Protein AF-A0A438XRU9-F1 (afdb_monomer_lite)

Radius of gyration: 52.57 Å; chains: 1; bounding box: 100×107×131 Å

Sequence (1199 aa):
ATTISGVTFNNNGALTYKGGNGIGGRITFTNSNINHYKLNLNANSVTFNNSTLGSMPNGNTNTIGNAYILNASNITFNNLTFNGGWFVFDRSDAHVNFQGTTTINNPTSPFVNMSAKVTINPNAIFNIQNYTPSIGSAYTLFSMKNGSIAYNDVDNLWNIIRLKNTQATKDNSKNATSNNNTHTYYVTYNLGGTLYNFRQIFSPDSIVLQSVYYGANNIYYTNSVNIHDNVFNLKDIKDNRDDTIFYLNGLNTWNYTNARFAQTYGGKNSALVFNATTPWANGSIPKSNSTVRFGGYEGVNWGKTGYITGTFTADRVYITGNMMTGNGAQTGGGATLNFVGATEINIAGADFKNLKTTSQNSYMTFMALGDSSGSAKINVSQSDFYDWTGGGYDFTGNSAFDSVNFNKAYYKFQGAENSYHFKNTNFLAGNFKFQGKTTIEKSVLDDASYSFDGANNTFNEDKFNSGSFNFNHAEQTNAFNNNSFNGGSFSFNAKQVDFSGNSFNGGVFNFNNTPKVNFTSDTFNVNNQFKINGTQTAFTFNKGVVFNMQGLLSSLSVGTTYQLLNAKSVDYKDNNNALYQMLRWISGENPSGTLVDKDQSVPSNAKIYNVQFTDNGLTYYIRENFNNGITLTRLCTLGYTHCVNIDNDAFNLKNVNNNASNTVFYLNGMTTWKTAGTGVFTQDYSGANSVLVFNQTTPFLDGANPTSNSVVGFGKTSGAEWGLVGYIQGVFKASQIDITGTIRSGNGAKTGGGATLVFNAQKRLNIANAHLNSDKAGLQNSWMNFIVNNGNLNVKNANFSNQTPHGGFNLKANNITFNGGSVSGEGNFGVDNANSNGATTISGVTFNNNGTLIYKGGENSAGNSLTLENNTFNSYNINAKAQNLIFNNNSFNGGSYSFNDTKNITFKGTNTLINSDPFSRLQGSIAIDNNSVFNIERDLTNNTTYTLLSGNNIKYNNEILADNAFSKNLWNLIHYGGERGTLLRADNNTYFVQFTQSNGQRFVFEETFNSGSITYRYLTLNSSPFHTDNDSKDIWSQVRKQFDFIPGKTPVCVGVCYIAPYKNQDLIGSSAFAWSLNFGATVVGTLLLGSAQEKANDNGGSIWFGKNNLLYLHGNFNATNIFLTNNFNVGNPNAGGGATINFNADETLNADGLNYTNFQTVAMGLQTSASQHSWANFNSKLSMEIKNSNFRDFTWGGF

InterPro domains:
  IPR004311 Vacuolating cytotoxin, putative [PF03077] (303-362)
  IPR004311 Vacuolating cytotoxin, putative [PF03077] (723-782)
  IPR004311 Vacuolating cytotoxin, putative [PF03077] (1112-1162)

Structure (mmCIF, N/CA/C/O backbone):
data_AF-A0A438XRU9-F1
#
_entry.id   AF-A0A438XRU9-F1
#
loop_
_atom_site.group_PDB
_atom_site.id
_atom_site.type_symbol
_atom_site.label_atom_id
_atom_site.label_alt_id
_atom_site.label_comp_id
_atom_site.label_asym_id
_atom_site.label_entity_id
_atom_site.label_seq_id
_atom_site.pdbx_PDB_ins_code
_atom_site.Cartn_x
_atom_site.Cartn_y
_atom_site.Cartn_z
_atom_site.occupancy
_atom_site.B_iso_or_equiv
_atom_site.auth_seq_id
_atom_site.auth_comp_id
_atom_site.auth_asym_id
_atom_site.auth_atom_id
_atom_site.pdbx_PDB_model_num
ATOM 1 N N . ALA A 1 1 ? 24.965 -36.536 -46.908 1.00 71.81 1 ALA A N 1
ATOM 2 C CA . ALA A 1 1 ? 25.065 -35.053 -46.840 1.00 71.81 1 ALA A CA 1
ATOM 3 C C . ALA A 1 1 ? 25.458 -34.652 -45.421 1.00 71.81 1 ALA A C 1
ATOM 5 O O . ALA A 1 1 ? 25.340 -35.504 -44.546 1.00 71.81 1 ALA A O 1
ATOM 6 N N . THR A 1 2 ? 25.926 -33.421 -45.190 1.00 84.88 2 THR A N 1
ATOM 7 C CA . THR A 1 2 ? 26.487 -33.021 -43.884 1.00 84.88 2 THR A CA 1
ATOM 8 C C . THR A 1 2 ? 25.712 -31.852 -43.280 1.00 84.88 2 THR A C 1
ATOM 10 O O . THR A 1 2 ? 25.651 -30.773 -43.878 1.00 84.88 2 THR A O 1
ATOM 13 N N . THR A 1 3 ? 25.144 -32.070 -42.092 1.00 88.12 3 THR A N 1
ATOM 14 C CA . THR A 1 3 ? 24.395 -31.061 -41.329 1.00 88.12 3 THR A CA 1
ATOM 15 C C . THR A 1 3 ? 25.173 -30.686 -40.073 1.00 88.12 3 THR A C 1
ATOM 17 O O . THR A 1 3 ? 25.501 -31.549 -39.260 1.00 88.12 3 THR A O 1
ATOM 20 N N . ILE A 1 4 ? 25.441 -29.391 -39.917 1.00 91.69 4 ILE A N 1
ATOM 21 C CA . ILE A 1 4 ? 26.125 -28.799 -38.766 1.00 91.69 4 ILE A CA 1
ATOM 22 C C . ILE A 1 4 ? 25.122 -27.841 -38.113 1.00 91.69 4 ILE A C 1
ATOM 24 O O . ILE A 1 4 ? 24.700 -26.874 -38.747 1.00 91.69 4 ILE A O 1
ATOM 28 N N . SER A 1 5 ? 24.671 -28.137 -36.890 1.00 92.62 5 SER A N 1
ATOM 29 C CA . SER A 1 5 ? 23.534 -27.458 -36.250 1.00 92.62 5 SER A CA 1
ATOM 30 C C . SER A 1 5 ? 23.820 -27.054 -34.802 1.00 92.62 5 SER A C 1
ATOM 32 O O . SER A 1 5 ? 24.046 -27.908 -33.955 1.00 92.62 5 SER A O 1
ATOM 34 N N . GLY A 1 6 ? 23.774 -25.761 -34.475 1.00 91.00 6 GLY A N 1
ATOM 35 C CA . GLY A 1 6 ? 24.096 -25.287 -33.120 1.00 91.00 6 GLY A CA 1
ATOM 36 C C . GLY A 1 6 ? 25.570 -25.487 -32.747 1.00 91.00 6 GLY A C 1
ATOM 37 O O . GLY A 1 6 ? 25.888 -25.655 -31.573 1.00 91.00 6 GLY A O 1
ATOM 38 N N . VAL A 1 7 ? 26.465 -25.544 -33.740 1.00 91.75 7 VAL A N 1
ATOM 39 C CA . VAL A 1 7 ? 27.883 -25.868 -33.541 1.00 91.75 7 VAL A CA 1
ATOM 40 C C . VAL A 1 7 ? 28.725 -24.598 -33.502 1.00 91.75 7 VAL A C 1
ATOM 42 O O . VAL A 1 7 ? 28.532 -23.686 -34.308 1.00 91.75 7 VAL A O 1
ATOM 45 N N . THR A 1 8 ? 29.685 -24.550 -32.582 1.00 91.38 8 THR A N 1
ATOM 46 C CA . THR A 1 8 ? 30.649 -23.450 -32.468 1.00 91.38 8 THR A CA 1
ATOM 47 C C . THR A 1 8 ? 32.059 -23.918 -32.824 1.00 91.38 8 THR A C 1
ATOM 49 O O . THR A 1 8 ? 32.525 -24.916 -32.285 1.00 91.38 8 THR A O 1
ATOM 52 N N . PHE A 1 9 ? 32.752 -23.170 -33.683 1.00 88.06 9 PHE A N 1
ATOM 53 C CA . PHE A 1 9 ? 34.173 -23.332 -34.006 1.00 88.06 9 PHE A CA 1
ATOM 54 C C . PHE A 1 9 ? 34.940 -22.106 -33.494 1.00 88.06 9 PHE A C 1
ATOM 56 O O . PHE A 1 9 ? 34.589 -20.978 -33.847 1.00 88.06 9 PHE A O 1
ATOM 63 N N . ASN A 1 10 ? 35.952 -22.317 -32.646 1.00 80.12 10 ASN A N 1
ATOM 64 C CA . ASN A 1 10 ? 36.691 -21.258 -31.949 1.00 80.12 10 ASN A CA 1
ATOM 65 C C . ASN A 1 10 ? 38.209 -21.513 -31.910 1.00 80.12 10 ASN A C 1
ATOM 67 O O . ASN A 1 10 ? 38.649 -22.638 -31.660 1.00 80.12 10 ASN A O 1
ATOM 71 N N . ASN A 1 11 ? 38.985 -20.425 -31.960 1.00 73.19 11 ASN A N 1
ATOM 72 C CA . ASN A 1 11 ? 40.459 -20.391 -31.955 1.00 73.19 11 ASN A CA 1
ATOM 73 C C . ASN A 1 11 ? 41.082 -20.848 -33.291 1.00 73.19 11 ASN A C 1
ATOM 75 O O . ASN A 1 11 ? 40.368 -21.202 -34.221 1.00 73.19 11 ASN A O 1
ATOM 79 N N . ASN A 1 12 ? 42.408 -20.739 -33.414 1.00 69.38 12 ASN A N 1
ATOM 80 C CA . ASN A 1 12 ? 43.122 -20.515 -34.682 1.00 69.38 12 ASN A CA 1
ATOM 81 C C . ASN A 1 12 ? 43.299 -21.765 -35.582 1.00 69.38 12 ASN A C 1
ATOM 83 O O . ASN A 1 12 ? 44.409 -22.032 -36.045 1.00 69.38 12 ASN A O 1
ATOM 87 N N . GLY A 1 13 ? 42.236 -22.531 -35.827 1.00 73.19 13 GLY A N 1
ATOM 88 C CA . GLY A 1 13 ? 42.233 -23.696 -36.717 1.00 73.19 13 GLY A CA 1
ATOM 89 C C . GLY A 1 13 ? 41.694 -23.416 -38.128 1.00 73.19 13 GLY A C 1
ATOM 90 O O . GLY A 1 13 ? 41.237 -22.314 -38.460 1.00 73.19 13 GLY A O 1
ATOM 91 N N . ALA A 1 14 ? 41.706 -24.454 -38.967 1.00 81.31 14 ALA A N 1
ATOM 92 C CA . ALA A 1 14 ? 41.014 -24.480 -40.256 1.00 81.31 14 ALA A CA 1
ATOM 93 C C . ALA A 1 14 ? 39.844 -25.480 -40.247 1.00 81.31 14 ALA A C 1
ATOM 95 O O . ALA A 1 14 ? 39.977 -26.583 -39.719 1.00 81.31 14 ALA A O 1
ATOM 96 N N . LEU A 1 15 ? 38.713 -25.105 -40.856 1.00 87.81 15 LEU A N 1
ATOM 97 C CA . LEU A 1 15 ? 37.571 -25.991 -41.115 1.00 87.81 15 LEU A CA 1
ATOM 98 C C . LEU A 1 15 ? 37.504 -26.268 -42.620 1.00 87.81 15 LEU A C 1
ATOM 100 O O . LEU A 1 15 ? 37.339 -25.331 -43.412 1.00 87.81 15 LEU A O 1
ATOM 104 N N . THR A 1 16 ? 37.663 -27.534 -43.017 1.00 87.62 16 THR A N 1
ATOM 105 C CA . THR A 1 16 ? 37.901 -27.909 -44.422 1.00 87.62 16 THR A CA 1
ATOM 106 C C . THR A 1 16 ? 36.941 -28.990 -44.915 1.00 87.62 16 THR A C 1
ATOM 108 O O . THR A 1 16 ? 37.168 -30.181 -44.718 1.00 87.62 16 THR A O 1
ATOM 111 N N . TYR A 1 17 ? 35.906 -28.600 -45.665 1.00 87.75 17 TYR A N 1
ATOM 112 C CA . TYR A 1 17 ? 34.965 -29.567 -46.242 1.00 87.75 17 TYR A CA 1
ATOM 113 C C . TYR A 1 17 ? 35.443 -30.109 -47.599 1.00 87.75 17 TYR A C 1
ATOM 115 O O . TYR A 1 17 ? 35.693 -29.338 -48.529 1.00 87.75 17 TYR A O 1
ATOM 123 N N . LYS A 1 18 ? 35.529 -31.442 -47.721 1.00 78.56 18 LYS A N 1
ATOM 124 C CA . LYS A 1 18 ? 35.912 -32.183 -48.939 1.00 78.56 18 LYS A CA 1
ATOM 125 C C . LYS A 1 18 ? 34.971 -33.371 -49.163 1.00 78.56 18 LYS A C 1
ATOM 127 O O . LYS A 1 18 ? 34.616 -34.065 -48.215 1.00 78.56 18 LYS A O 1
ATOM 132 N N . GLY A 1 19 ? 34.610 -33.655 -50.414 1.00 62.59 19 GLY A N 1
ATOM 133 C CA . GLY A 1 19 ? 33.778 -34.804 -50.797 1.00 62.59 19 GLY A CA 1
ATOM 134 C C . GLY A 1 19 ? 34.574 -36.102 -50.942 1.00 62.59 19 GLY A C 1
ATOM 135 O O . GLY A 1 19 ? 34.492 -36.754 -51.981 1.00 62.59 19 GLY A O 1
ATOM 136 N N . GLY A 1 20 ? 35.406 -36.445 -49.954 1.00 62.53 20 GLY A N 1
ATOM 137 C CA . GLY A 1 20 ? 36.407 -37.506 -50.099 1.00 62.53 20 GLY A CA 1
ATOM 138 C C . GLY A 1 20 ? 37.364 -37.192 -51.254 1.00 62.53 20 GLY A C 1
ATOM 139 O O . GLY A 1 20 ? 38.029 -36.158 -51.241 1.00 62.53 20 GLY A O 1
ATOM 140 N N . ASN A 1 21 ? 37.381 -38.047 -52.280 1.00 52.31 21 ASN A N 1
ATOM 141 C CA . ASN A 1 21 ? 38.207 -37.881 -53.485 1.00 52.31 21 ASN A CA 1
ATOM 142 C C . ASN A 1 21 ? 37.617 -36.894 -54.527 1.00 52.31 21 ASN A C 1
ATOM 144 O O . ASN A 1 21 ? 38.079 -36.871 -55.666 1.00 52.31 21 ASN A O 1
ATOM 148 N N . GLY A 1 22 ? 36.599 -36.094 -54.180 1.00 63.22 22 GLY A N 1
ATOM 149 C CA . GLY A 1 22 ? 35.946 -35.157 -55.105 1.00 63.22 22 GLY A CA 1
ATOM 150 C C . GLY A 1 22 ? 35.249 -33.962 -54.438 1.00 63.22 22 GLY A C 1
ATOM 151 O O . GLY A 1 22 ? 35.458 -33.662 -53.261 1.00 63.22 22 GLY A O 1
ATOM 152 N N . ILE A 1 23 ? 34.415 -33.260 -55.215 1.00 62.53 23 ILE A N 1
ATOM 153 C CA . ILE A 1 23 ? 33.606 -32.117 -54.752 1.00 62.53 23 ILE A CA 1
ATOM 154 C C . ILE A 1 23 ? 32.537 -32.605 -53.761 1.00 62.53 23 ILE A C 1
ATOM 156 O O . ILE A 1 23 ? 31.861 -33.605 -54.004 1.00 62.53 23 ILE A O 1
ATOM 160 N N . GLY A 1 24 ? 32.361 -31.894 -52.644 1.00 64.88 24 GLY A N 1
ATOM 161 C CA . GLY A 1 24 ? 31.359 -32.232 -51.633 1.00 64.88 24 GLY A CA 1
ATOM 162 C C . GLY A 1 24 ? 29.913 -32.056 -52.119 1.00 64.88 24 GLY A C 1
ATOM 163 O O . GLY A 1 24 ? 29.600 -31.146 -52.884 1.00 64.88 24 GLY A O 1
ATOM 164 N N . GLY A 1 25 ? 28.998 -32.909 -51.646 1.00 78.62 25 GLY A N 1
ATOM 165 C CA . GLY A 1 25 ? 27.590 -32.887 -52.067 1.00 78.62 25 GLY A CA 1
ATOM 166 C C . GLY A 1 25 ? 26.849 -31.612 -51.641 1.00 78.62 25 GLY A C 1
ATOM 167 O O . GLY A 1 25 ? 26.581 -30.735 -52.458 1.00 78.62 25 GLY A O 1
ATOM 168 N N . ARG A 1 26 ? 26.509 -31.512 -50.351 1.00 85.69 26 ARG A N 1
ATOM 169 C CA . ARG A 1 26 ? 25.916 -30.317 -49.730 1.00 85.69 26 ARG A CA 1
ATOM 170 C C . ARG A 1 26 ? 26.341 -30.242 -48.269 1.00 85.69 26 ARG A C 1
ATOM 172 O O . ARG A 1 26 ? 26.201 -31.236 -47.548 1.00 85.69 26 ARG A O 1
ATOM 179 N N . ILE A 1 27 ? 26.786 -29.058 -47.859 1.00 90.00 27 ILE A N 1
ATOM 180 C CA . ILE A 1 27 ? 27.032 -28.694 -46.462 1.00 90.00 27 ILE A CA 1
ATOM 181 C C . ILE A 1 27 ? 26.074 -27.574 -46.048 1.00 90.00 27 ILE A C 1
ATOM 183 O O . ILE A 1 27 ? 25.847 -26.615 -46.792 1.00 90.00 27 ILE A O 1
ATOM 187 N N . THR A 1 28 ? 25.487 -27.707 -44.862 1.00 91.75 28 THR A N 1
ATOM 188 C CA . THR A 1 28 ? 24.544 -26.728 -44.316 1.00 91.75 28 THR A CA 1
ATOM 189 C C . THR A 1 28 ? 24.890 -26.431 -42.863 1.00 91.75 28 THR A C 1
ATOM 191 O O . THR A 1 28 ? 24.842 -27.323 -42.017 1.00 91.75 28 THR A O 1
ATOM 194 N N . PHE A 1 29 ? 25.208 -25.166 -42.593 1.00 93.50 29 PHE A N 1
ATOM 195 C CA . PHE A 1 29 ? 25.399 -24.617 -41.254 1.00 93.50 29 PHE A CA 1
ATOM 196 C C . PHE A 1 29 ? 24.073 -24.024 -40.779 1.00 93.50 29 PHE A C 1
ATOM 198 O O . PHE A 1 29 ? 23.508 -23.174 -41.463 1.00 93.50 29 PHE A O 1
ATOM 205 N N . THR A 1 30 ? 23.567 -24.471 -39.633 1.00 93.38 30 THR A N 1
ATOM 206 C CA . THR A 1 30 ? 22.345 -23.959 -38.995 1.00 93.38 30 THR A CA 1
ATOM 207 C C . THR A 1 30 ? 22.659 -23.529 -37.567 1.00 93.38 30 THR A C 1
ATOM 209 O O . THR A 1 30 ? 23.346 -24.259 -36.858 1.00 93.38 30 THR A O 1
ATOM 212 N N . ASN A 1 31 ? 22.200 -22.355 -37.127 1.00 93.12 31 ASN A N 1
ATOM 213 C CA . ASN A 1 31 ? 22.422 -21.834 -35.764 1.00 93.12 31 ASN A CA 1
ATOM 214 C C . ASN A 1 31 ? 23.910 -21.874 -35.317 1.00 93.12 31 ASN A C 1
ATOM 216 O O . ASN A 1 31 ? 24.193 -22.063 -34.138 1.00 93.12 31 ASN A O 1
ATOM 220 N N . SER A 1 32 ? 24.865 -21.810 -36.254 1.00 92.50 32 SER A N 1
ATOM 221 C CA . SER A 1 32 ? 26.279 -22.137 -36.004 1.00 92.50 32 SER A CA 1
ATOM 222 C C . SER A 1 32 ? 27.155 -20.886 -35.951 1.00 92.50 32 SER A C 1
ATOM 224 O O . SER A 1 32 ? 26.858 -19.891 -36.609 1.00 92.50 32 SER A O 1
ATOM 226 N N . ASN A 1 33 ? 28.251 -20.928 -35.194 1.00 90.19 33 ASN A N 1
ATOM 227 C CA . ASN A 1 33 ? 29.165 -19.799 -35.011 1.00 90.19 33 ASN A CA 1
ATOM 228 C C . ASN A 1 33 ? 30.597 -20.201 -35.394 1.00 90.19 33 ASN A C 1
ATOM 230 O O . ASN A 1 33 ? 31.136 -21.155 -34.840 1.00 90.19 33 ASN A O 1
ATOM 234 N N . ILE A 1 34 ? 31.206 -19.493 -36.345 1.00 87.19 34 ILE A N 1
ATOM 235 C CA . ILE A 1 34 ? 32.557 -19.769 -36.855 1.00 87.19 34 ILE A CA 1
ATOM 236 C C . ILE A 1 34 ? 33.420 -18.538 -36.577 1.00 87.19 34 ILE A C 1
ATOM 238 O O . ILE A 1 34 ? 33.288 -17.524 -37.260 1.00 87.19 34 ILE A O 1
ATOM 242 N N . ASN A 1 35 ? 34.287 -18.606 -35.566 1.00 79.44 35 ASN A N 1
ATOM 243 C CA . ASN A 1 35 ? 35.026 -17.454 -35.051 1.00 79.44 35 ASN A CA 1
ATOM 244 C C . ASN A 1 35 ? 36.522 -17.761 -34.893 1.00 79.44 35 ASN A C 1
ATOM 246 O O . ASN A 1 35 ? 36.896 -18.809 -34.372 1.00 79.44 35 ASN A O 1
ATOM 250 N N . HIS A 1 36 ? 37.387 -16.847 -35.344 1.00 70.50 36 HIS A N 1
ATOM 251 C CA . HIS A 1 36 ? 38.843 -17.041 -35.418 1.00 70.50 36 HIS A CA 1
ATOM 252 C C . HIS A 1 36 ? 39.293 -18.267 -36.242 1.00 70.50 36 HIS A C 1
ATOM 254 O O . HIS A 1 36 ? 40.424 -18.724 -36.114 1.00 70.50 36 HIS A O 1
ATOM 260 N N . TYR A 1 37 ? 38.432 -18.747 -37.144 1.00 73.88 37 TYR A N 1
ATOM 261 C CA . TYR A 1 37 ? 38.655 -19.913 -38.003 1.00 73.88 37 TYR A CA 1
ATOM 262 C C . TYR A 1 37 ? 38.897 -19.518 -39.461 1.00 73.88 37 TYR A C 1
ATOM 264 O O . TYR A 1 37 ? 38.211 -18.639 -39.989 1.00 73.88 37 TYR A O 1
ATOM 272 N N . LYS A 1 38 ? 39.794 -20.229 -40.157 1.00 77.94 38 LYS A N 1
ATOM 273 C CA . LYS A 1 38 ? 39.839 -20.189 -41.628 1.00 77.94 38 LYS A CA 1
ATOM 274 C C . LYS A 1 38 ? 38.824 -21.174 -42.204 1.00 77.94 38 LYS A C 1
ATOM 276 O O . LYS A 1 38 ? 38.840 -22.353 -41.857 1.00 77.94 38 LYS A O 1
ATOM 281 N N . LEU A 1 39 ? 37.973 -20.695 -43.110 1.00 85.94 39 LEU A N 1
ATOM 282 C CA . LEU A 1 39 ? 36.911 -21.488 -43.726 1.00 85.94 39 LEU A CA 1
ATOM 283 C C . LEU A 1 39 ? 37.231 -21.767 -45.199 1.00 85.94 39 LEU A C 1
ATOM 285 O O . LEU A 1 39 ? 37.419 -20.832 -45.981 1.00 85.94 39 LEU A O 1
ATOM 289 N N . ASN A 1 40 ? 37.280 -23.048 -45.566 1.00 87.81 40 ASN A N 1
ATOM 290 C CA . ASN A 1 40 ? 37.501 -23.501 -46.938 1.00 87.81 40 ASN A CA 1
ATOM 291 C C . ASN A 1 40 ? 36.447 -24.555 -47.308 1.00 87.81 40 ASN A C 1
ATOM 293 O O . ASN A 1 40 ? 36.475 -25.682 -46.803 1.00 87.81 40 ASN A O 1
ATOM 297 N N . LEU A 1 41 ? 35.493 -24.171 -48.159 1.00 89.94 41 LEU A N 1
ATOM 298 C CA . LEU A 1 41 ? 34.350 -25.005 -48.529 1.00 89.94 41 LEU A CA 1
ATOM 299 C C . LEU A 1 41 ? 34.358 -25.300 -50.030 1.00 89.94 41 LEU A C 1
ATOM 301 O O . LEU A 1 41 ? 34.156 -24.398 -50.842 1.00 89.94 41 LEU A O 1
ATOM 305 N N . ASN A 1 42 ? 34.542 -26.577 -50.373 1.00 89.06 42 ASN A N 1
ATOM 306 C CA . ASN A 1 42 ? 34.456 -27.102 -51.735 1.00 89.06 42 ASN A CA 1
ATOM 307 C C . ASN A 1 42 ? 33.235 -28.035 -51.847 1.00 89.06 42 ASN A C 1
ATOM 309 O O . ASN A 1 42 ? 33.282 -29.200 -51.436 1.00 89.06 42 ASN A O 1
ATOM 313 N N . ALA A 1 43 ? 32.118 -27.503 -52.349 1.00 87.81 43 ALA A N 1
ATOM 314 C CA . ALA A 1 43 ? 30.849 -28.224 -52.443 1.00 87.81 43 ALA A CA 1
ATOM 315 C C . ALA A 1 43 ? 29.971 -27.720 -53.595 1.00 87.81 43 ALA A C 1
ATOM 317 O O . ALA A 1 43 ? 30.031 -26.553 -53.965 1.00 87.81 43 ALA A O 1
ATOM 318 N N . ASN A 1 44 ? 29.060 -28.557 -54.103 1.00 87.75 44 ASN A N 1
ATOM 319 C CA . ASN A 1 44 ? 28.089 -28.123 -55.120 1.00 87.75 44 ASN A CA 1
ATOM 320 C C . ASN A 1 44 ? 27.128 -27.036 -54.595 1.00 87.75 44 ASN A C 1
ATOM 322 O O . ASN A 1 44 ? 26.650 -26.196 -55.363 1.00 87.75 44 ASN A O 1
ATOM 326 N N . SER A 1 45 ? 26.850 -27.038 -53.286 1.00 89.75 45 SER A N 1
ATOM 327 C CA . SER A 1 45 ? 26.070 -26.003 -52.607 1.00 89.75 45 SER A CA 1
ATOM 328 C C . SER A 1 45 ? 26.519 -25.806 -51.157 1.00 89.75 45 SER A C 1
ATOM 330 O O . SER A 1 45 ? 26.762 -26.777 -50.429 1.00 89.75 45 SER A O 1
ATOM 332 N N . VAL A 1 46 ? 26.587 -24.536 -50.749 1.00 92.81 46 VAL A N 1
ATOM 333 C CA . VAL A 1 46 ? 26.853 -24.081 -49.379 1.00 92.81 46 VAL A CA 1
ATOM 334 C C . VAL A 1 46 ? 25.657 -23.268 -48.888 1.00 92.81 46 VAL A C 1
ATOM 336 O O . VAL A 1 46 ? 25.143 -22.399 -49.593 1.00 92.81 46 VAL A O 1
ATOM 339 N N . THR A 1 47 ? 25.207 -23.528 -47.662 1.00 93.56 47 THR A N 1
ATOM 340 C CA . THR A 1 47 ? 24.132 -22.755 -47.025 1.00 93.56 47 THR A CA 1
ATOM 341 C C . THR A 1 47 ? 24.515 -22.377 -45.603 1.00 93.56 47 THR A C 1
ATOM 343 O O . THR A 1 47 ? 24.823 -23.252 -44.791 1.00 93.56 47 THR A O 1
ATOM 346 N N . PHE A 1 48 ? 24.442 -21.081 -45.305 1.00 94.06 48 PHE A N 1
ATOM 347 C CA . PHE A 1 48 ? 24.488 -20.544 -43.948 1.00 94.06 48 PHE A CA 1
ATOM 348 C C . PHE A 1 48 ? 23.069 -20.160 -43.536 1.00 94.06 48 PHE A C 1
ATOM 350 O O . PHE A 1 48 ? 22.409 -19.395 -44.235 1.00 94.06 48 PHE A O 1
ATOM 357 N N . ASN A 1 49 ? 22.603 -20.705 -42.418 1.00 93.94 49 ASN A N 1
ATOM 358 C CA . ASN A 1 49 ? 21.262 -20.519 -41.885 1.00 93.94 49 ASN A CA 1
ATOM 359 C C . ASN A 1 49 ? 21.367 -20.103 -40.410 1.00 93.94 49 ASN A C 1
ATOM 361 O O . ASN A 1 49 ? 21.994 -20.815 -39.625 1.00 93.94 49 ASN A O 1
ATOM 365 N N . ASN A 1 50 ? 20.812 -18.955 -40.015 1.00 93.81 50 ASN A N 1
ATOM 366 C CA . ASN A 1 50 ? 20.894 -18.420 -38.642 1.00 93.81 50 ASN A CA 1
ATOM 367 C C . ASN A 1 50 ? 22.335 -18.411 -38.069 1.00 93.81 50 ASN A C 1
ATOM 369 O O . ASN A 1 50 ? 22.539 -18.734 -36.900 1.00 93.81 50 ASN A O 1
ATOM 373 N N . SER A 1 51 ? 23.352 -18.174 -38.902 1.00 92.31 51 SER A N 1
ATOM 374 C CA . SER A 1 51 ? 24.755 -18.467 -38.561 1.00 92.31 51 SER A CA 1
ATOM 375 C C . SER A 1 51 ? 25.618 -17.208 -38.461 1.00 92.31 51 SER A C 1
ATOM 377 O O . SER A 1 51 ? 25.385 -16.222 -39.160 1.00 92.31 51 SER A O 1
ATOM 379 N N . THR A 1 52 ? 26.639 -17.258 -37.607 1.00 90.38 52 THR A N 1
ATOM 380 C CA . THR A 1 52 ? 27.547 -16.144 -37.306 1.00 90.38 52 THR A CA 1
ATOM 381 C C . THR A 1 52 ? 28.948 -16.421 -37.839 1.00 90.38 52 THR A C 1
ATOM 383 O O . THR A 1 52 ? 29.503 -17.497 -37.612 1.00 90.38 52 THR A O 1
ATOM 386 N N . LEU A 1 53 ? 29.533 -15.428 -38.507 1.00 86.75 53 LEU A N 1
ATOM 387 C CA . LEU A 1 53 ? 30.924 -15.410 -38.952 1.00 86.75 53 LEU A CA 1
ATOM 388 C C . LEU A 1 53 ? 31.698 -14.343 -38.164 1.00 86.75 53 LEU A C 1
ATOM 390 O O . LEU A 1 53 ? 31.298 -13.176 -38.106 1.00 86.75 53 LEU A O 1
ATOM 394 N N . GLY A 1 54 ? 32.769 -14.772 -37.502 1.00 75.25 54 GLY A N 1
ATOM 395 C CA . GLY A 1 54 ? 33.550 -14.003 -36.538 1.00 75.25 54 GLY A CA 1
ATOM 396 C C . GLY A 1 54 ? 34.684 -13.164 -37.133 1.00 75.25 54 GLY A C 1
ATOM 397 O O . GLY A 1 54 ? 34.767 -12.943 -38.340 1.00 75.25 54 GLY A O 1
ATOM 398 N N . SER A 1 55 ? 35.580 -12.703 -36.261 1.00 67.25 55 SER A N 1
ATOM 399 C CA . SER A 1 55 ? 36.847 -12.061 -36.633 1.00 67.25 55 SER A CA 1
ATOM 400 C C . SER A 1 55 ? 37.914 -13.097 -37.019 1.00 67.25 55 SER A C 1
ATOM 402 O O . SER A 1 55 ? 37.812 -14.270 -36.662 1.00 67.25 55 SER A O 1
ATOM 404 N N . MET A 1 56 ? 38.953 -12.674 -37.750 1.00 63.72 56 MET A N 1
ATOM 405 C CA . MET A 1 56 ? 40.090 -13.530 -38.126 1.00 63.72 56 MET A CA 1
ATOM 406 C C . MET A 1 56 ? 41.298 -13.368 -37.186 1.00 63.72 56 MET A C 1
ATOM 408 O O . MET A 1 56 ? 41.504 -12.272 -36.664 1.00 63.72 56 MET A O 1
ATOM 412 N N . PRO A 1 57 ? 42.135 -14.410 -37.000 1.00 54.09 57 PRO A N 1
ATOM 413 C CA . PRO A 1 57 ? 43.384 -14.295 -36.245 1.00 54.09 57 PRO A CA 1
ATOM 414 C C . PRO A 1 57 ? 44.414 -13.405 -36.956 1.00 54.09 57 PRO A C 1
ATOM 416 O O . PRO A 1 57 ? 44.627 -13.548 -38.157 1.00 54.09 57 PRO A O 1
ATOM 419 N N . ASN A 1 58 ? 45.104 -12.546 -36.198 1.00 49.62 58 ASN A N 1
ATOM 420 C CA . ASN A 1 58 ? 46.326 -11.817 -36.589 1.00 49.62 58 ASN A CA 1
ATOM 421 C C . ASN A 1 58 ? 46.307 -11.035 -37.926 1.00 49.62 58 ASN A C 1
ATOM 423 O O . ASN A 1 58 ? 47.365 -10.720 -38.470 1.00 49.62 58 ASN A O 1
ATOM 427 N N . GLY A 1 59 ? 45.133 -10.649 -38.431 1.00 42.78 59 GLY A N 1
ATOM 428 C CA . GLY A 1 59 ? 45.009 -9.652 -39.496 1.00 42.78 59 GLY A CA 1
ATOM 429 C C . GLY A 1 59 ? 44.944 -8.238 -38.920 1.00 42.78 59 GLY A C 1
ATOM 430 O O . GLY A 1 59 ? 44.058 -7.944 -38.119 1.00 42.78 59 GLY A O 1
ATOM 431 N N . ASN A 1 60 ? 45.838 -7.341 -39.346 1.00 38.69 60 ASN A N 1
ATOM 432 C CA . ASN A 1 60 ? 45.641 -5.906 -39.118 1.00 38.69 60 ASN A CA 1
ATOM 433 C C . ASN A 1 60 ? 44.448 -5.430 -39.975 1.00 38.69 60 ASN A C 1
ATOM 435 O O . ASN A 1 60 ? 44.183 -5.996 -41.035 1.00 38.69 60 ASN A O 1
ATOM 439 N N . THR A 1 61 ? 43.726 -4.388 -39.561 1.00 40.88 61 THR A N 1
ATOM 440 C CA . THR A 1 61 ? 42.408 -4.023 -40.130 1.00 40.88 61 THR A CA 1
ATOM 441 C C . THR A 1 61 ? 42.409 -3.668 -41.624 1.00 40.88 61 THR A C 1
ATOM 443 O O . THR A 1 61 ? 41.344 -3.635 -42.233 1.00 40.88 61 THR A O 1
ATOM 446 N N . ASN A 1 62 ? 43.588 -3.467 -42.226 1.00 38.59 62 ASN A N 1
ATOM 447 C CA . ASN A 1 62 ? 43.777 -3.106 -43.634 1.00 38.59 62 ASN A CA 1
ATOM 448 C C . ASN A 1 62 ? 44.448 -4.192 -44.508 1.00 38.59 62 ASN A C 1
ATOM 450 O O . ASN A 1 62 ? 44.687 -3.941 -45.689 1.00 38.59 62 ASN A O 1
ATOM 454 N N . THR A 1 63 ? 44.777 -5.389 -43.997 1.00 40.16 63 THR A N 1
ATOM 455 C CA . THR A 1 63 ? 45.345 -6.456 -44.853 1.00 40.16 63 THR A CA 1
ATOM 456 C C . THR A 1 63 ? 44.262 -7.158 -45.674 1.00 40.16 63 THR A C 1
ATOM 458 O O . THR A 1 63 ? 43.519 -7.989 -45.154 1.00 40.16 63 THR A O 1
ATOM 461 N N . ILE A 1 64 ? 44.207 -6.853 -46.974 1.00 43.00 64 ILE A N 1
ATOM 462 C CA . ILE A 1 64 ? 43.361 -7.547 -47.955 1.00 43.00 64 ILE A CA 1
ATOM 463 C C . ILE A 1 64 ? 43.918 -8.964 -48.166 1.00 43.00 64 ILE A C 1
ATOM 465 O O . ILE A 1 64 ? 44.934 -9.144 -48.834 1.00 43.00 64 ILE A O 1
ATOM 469 N N . GLY A 1 65 ? 43.262 -9.970 -47.584 1.00 41.94 65 GLY A N 1
ATOM 470 C CA . GLY A 1 65 ? 43.664 -11.375 -47.668 1.00 41.94 65 GLY A CA 1
ATOM 471 C C . GLY A 1 65 ? 42.478 -12.330 -47.513 1.00 41.94 65 GLY A C 1
ATOM 472 O O . GLY A 1 65 ? 41.505 -12.025 -46.824 1.00 41.94 65 GLY A O 1
ATOM 473 N N . ASN A 1 66 ? 42.546 -13.479 -48.190 1.00 51.38 66 ASN A N 1
ATOM 474 C CA . ASN A 1 66 ? 41.407 -14.375 -48.417 1.00 51.38 66 ASN A CA 1
ATOM 475 C C . ASN A 1 66 ? 40.922 -15.055 -47.117 1.00 51.38 66 ASN A C 1
ATOM 477 O O . ASN A 1 66 ? 41.476 -16.079 -46.707 1.00 51.38 66 ASN A O 1
ATOM 481 N N . ALA A 1 67 ? 39.882 -14.493 -46.491 1.00 63.53 67 ALA A N 1
ATOM 482 C CA . ALA A 1 67 ? 39.355 -14.951 -45.204 1.00 63.53 67 ALA A CA 1
ATOM 483 C C . ALA A 1 67 ? 38.322 -16.088 -45.336 1.00 63.53 67 ALA A C 1
ATOM 485 O O . ALA A 1 67 ? 38.562 -17.195 -44.849 1.00 63.53 67 ALA A O 1
ATOM 486 N N . TYR A 1 68 ? 37.200 -15.838 -46.019 1.00 81.44 68 TYR A N 1
ATOM 487 C CA . TYR A 1 68 ? 36.155 -16.840 -46.265 1.00 81.44 68 TYR A CA 1
ATOM 488 C C . TYR A 1 68 ? 36.179 -17.271 -47.733 1.00 81.44 68 TYR A C 1
ATOM 490 O O . TYR A 1 68 ? 35.720 -16.524 -48.595 1.00 81.44 68 TYR A O 1
ATOM 498 N N . ILE A 1 69 ? 36.726 -18.459 -48.013 1.00 86.19 69 ILE A N 1
ATOM 499 C CA . ILE A 1 69 ? 36.866 -18.995 -49.375 1.00 86.19 69 ILE A CA 1
ATOM 500 C C . ILE A 1 69 ? 35.675 -19.908 -49.676 1.00 86.19 69 ILE A C 1
ATOM 502 O O . ILE A 1 69 ? 35.523 -20.974 -49.069 1.00 86.19 69 ILE A O 1
ATOM 506 N N . LEU A 1 70 ? 34.819 -19.472 -50.603 1.00 88.56 70 LEU A N 1
ATOM 507 C CA . LEU A 1 70 ? 33.597 -20.174 -50.995 1.00 88.56 70 LEU A CA 1
ATOM 508 C C . LEU A 1 70 ? 33.698 -20.646 -52.451 1.00 88.56 70 LEU A C 1
ATOM 510 O O . LEU A 1 70 ? 33.395 -19.899 -53.383 1.00 88.56 70 LEU A O 1
ATOM 514 N N . ASN A 1 71 ? 34.091 -21.907 -52.641 1.00 88.19 71 ASN A N 1
ATOM 515 C CA . ASN A 1 71 ? 34.111 -22.560 -53.947 1.00 88.19 71 ASN A CA 1
ATOM 516 C C . ASN A 1 71 ? 32.866 -23.450 -54.097 1.00 88.19 71 ASN A C 1
ATOM 518 O O . ASN A 1 71 ? 32.883 -24.653 -53.820 1.00 88.19 71 ASN A O 1
ATOM 522 N N . ALA A 1 72 ? 31.758 -22.813 -54.483 1.00 89.12 72 ALA A N 1
ATOM 523 C CA . ALA A 1 72 ? 30.468 -23.456 -54.697 1.00 89.12 72 ALA A CA 1
ATOM 524 C C . ALA A 1 72 ? 29.668 -22.755 -55.802 1.00 89.12 72 ALA A C 1
ATOM 526 O O . ALA A 1 72 ? 29.729 -21.536 -55.942 1.00 89.12 72 ALA A O 1
ATOM 527 N N . SER A 1 73 ? 28.886 -23.521 -56.568 1.00 89.12 73 SER A N 1
ATOM 528 C CA . SER A 1 73 ? 28.039 -22.982 -57.645 1.00 89.12 73 SER A CA 1
ATOM 529 C C . SER A 1 73 ? 26.844 -22.181 -57.107 1.00 89.12 73 SER A C 1
ATOM 531 O O . SER A 1 73 ? 26.426 -21.197 -57.714 1.00 89.12 73 SER A O 1
ATOM 533 N N . ASN A 1 74 ? 26.299 -22.615 -55.963 1.00 91.94 74 ASN A N 1
ATOM 534 C CA . ASN A 1 74 ? 25.140 -22.018 -55.299 1.00 91.94 74 ASN A CA 1
ATOM 535 C C . ASN A 1 74 ? 25.463 -21.727 -53.829 1.00 91.94 74 ASN A C 1
ATOM 537 O O . ASN A 1 74 ? 25.775 -22.651 -53.067 1.00 91.94 74 ASN A O 1
ATOM 541 N N . ILE A 1 75 ? 25.347 -20.460 -53.434 1.00 93.81 75 ILE A N 1
ATOM 542 C CA . ILE A 1 75 ? 25.613 -19.974 -52.078 1.00 93.81 75 ILE A CA 1
ATOM 543 C C . ILE A 1 75 ? 24.353 -19.279 -51.560 1.00 93.81 75 ILE A C 1
ATOM 545 O O . ILE A 1 75 ? 23.861 -18.336 -52.179 1.00 93.81 75 ILE A O 1
ATOM 549 N N . THR A 1 76 ? 23.852 -19.718 -50.406 1.00 94.44 76 THR A N 1
ATOM 550 C CA . THR A 1 76 ? 22.686 -19.102 -49.755 1.00 94.44 76 THR A CA 1
ATOM 551 C C . THR A 1 76 ? 23.060 -18.565 -48.380 1.00 94.44 76 THR A C 1
ATOM 553 O O . THR A 1 76 ? 23.532 -19.315 -47.520 1.00 94.44 76 THR A O 1
ATOM 556 N N . PHE A 1 77 ? 22.791 -17.277 -48.165 1.00 94.75 77 PHE A N 1
ATOM 557 C CA . PHE A 1 77 ? 22.853 -16.618 -46.865 1.00 94.75 77 PHE A CA 1
ATOM 558 C C . PHE A 1 77 ? 21.426 -16.406 -46.348 1.00 94.75 77 PHE A C 1
ATOM 560 O O . PHE A 1 77 ? 20.697 -15.560 -46.864 1.00 94.75 77 PHE A O 1
ATOM 567 N N . ASN A 1 78 ? 21.031 -17.180 -45.333 1.00 94.56 78 ASN A N 1
ATOM 568 C CA . ASN A 1 78 ? 19.771 -17.028 -44.611 1.00 94.56 78 ASN A CA 1
ATOM 569 C C . ASN A 1 78 ? 20.047 -16.623 -43.158 1.00 94.56 78 ASN A C 1
ATOM 571 O O . ASN A 1 78 ? 20.665 -17.390 -42.423 1.00 94.56 78 ASN A O 1
ATOM 575 N N . ASN A 1 79 ? 19.590 -15.444 -42.727 1.00 93.62 79 ASN A N 1
ATOM 576 C CA . ASN A 1 79 ? 19.819 -14.930 -41.364 1.00 93.62 79 ASN A CA 1
ATOM 577 C C . ASN A 1 79 ? 21.311 -14.968 -40.931 1.00 93.62 79 ASN A C 1
ATOM 579 O O . ASN A 1 79 ? 21.674 -15.620 -39.949 1.00 93.62 79 ASN A O 1
ATOM 583 N N . LEU A 1 80 ? 22.195 -14.324 -41.698 1.00 92.00 80 LEU A N 1
ATOM 584 C CA . LEU A 1 80 ? 23.640 -14.283 -41.431 1.00 92.00 80 LEU A CA 1
ATOM 585 C C . LEU A 1 80 ? 24.000 -13.166 -40.431 1.00 92.00 80 LEU A C 1
ATOM 587 O O . LEU A 1 80 ? 23.525 -12.045 -40.571 1.00 92.00 80 LEU A O 1
ATOM 591 N N . THR A 1 81 ? 24.911 -13.406 -39.487 1.00 91.31 81 THR A N 1
ATOM 592 C CA . THR A 1 81 ? 25.574 -12.330 -38.719 1.00 91.31 81 THR A CA 1
ATOM 593 C C . THR A 1 81 ? 27.057 -12.264 -39.065 1.00 91.31 81 THR A C 1
ATOM 595 O O . THR A 1 81 ? 27.738 -13.287 -39.082 1.00 91.31 81 THR A O 1
ATOM 598 N N . PHE A 1 82 ? 27.566 -11.063 -39.340 1.00 86.25 82 PHE A N 1
ATOM 599 C CA . PHE A 1 82 ? 28.926 -10.836 -39.817 1.00 86.25 82 PHE A CA 1
ATOM 600 C C . PHE A 1 82 ? 29.691 -9.855 -38.919 1.00 86.25 82 PHE A C 1
ATOM 602 O O . PHE A 1 82 ? 29.353 -8.670 -38.844 1.00 86.25 82 PHE A O 1
ATOM 609 N N . ASN A 1 83 ? 30.741 -10.353 -38.260 1.00 80.19 83 ASN A N 1
ATOM 610 C CA . ASN A 1 83 ? 31.541 -9.604 -37.288 1.00 80.19 83 ASN A CA 1
ATOM 611 C C . ASN A 1 83 ? 32.911 -9.145 -37.819 1.00 80.19 83 ASN A C 1
ATOM 613 O O . ASN A 1 83 ? 33.499 -8.239 -37.235 1.00 80.19 83 ASN A O 1
ATOM 617 N N . GLY A 1 84 ? 33.429 -9.720 -38.911 1.00 72.50 84 GLY A N 1
ATOM 618 C CA . GLY A 1 84 ? 34.696 -9.286 -39.507 1.00 72.50 84 GLY A CA 1
ATOM 619 C C . GLY A 1 84 ? 35.194 -10.171 -40.652 1.00 72.50 84 GLY A C 1
ATOM 620 O O . GLY A 1 84 ? 34.652 -11.239 -40.914 1.00 72.50 84 GLY A O 1
ATOM 621 N N . GLY A 1 85 ? 36.253 -9.719 -41.331 1.00 70.12 85 GLY A N 1
ATOM 622 C CA . GLY A 1 85 ? 36.835 -10.387 -42.503 1.00 70.12 85 GLY A CA 1
ATOM 623 C C . GLY A 1 85 ? 36.214 -9.946 -43.834 1.00 70.12 85 GLY A C 1
ATOM 624 O O . GLY A 1 85 ? 35.530 -8.928 -43.903 1.00 70.12 85 GLY A O 1
ATOM 625 N N . TRP A 1 86 ? 36.459 -10.731 -44.888 1.00 73.50 86 TRP A N 1
ATOM 626 C CA . TRP A 1 86 ? 35.984 -10.494 -46.259 1.00 73.50 86 TRP A CA 1
ATOM 627 C C . TRP A 1 86 ? 35.666 -11.823 -46.963 1.00 73.50 86 TRP A C 1
ATOM 629 O O . TRP A 1 86 ? 36.340 -12.830 -46.728 1.00 73.50 86 TRP A O 1
ATOM 639 N N . PHE A 1 87 ? 34.657 -11.839 -47.836 1.00 81.00 87 PHE A N 1
ATOM 640 C CA . PHE A 1 87 ? 34.348 -13.008 -48.665 1.00 81.00 87 PHE A CA 1
ATOM 641 C C . PHE A 1 87 ? 35.196 -13.038 -49.938 1.00 81.00 87 PHE A C 1
ATOM 643 O O . PHE A 1 87 ? 35.372 -12.016 -50.600 1.00 81.00 87 PHE A O 1
ATOM 650 N N . VAL A 1 88 ? 35.654 -14.232 -50.316 1.00 81.81 88 VAL A N 1
ATOM 651 C CA . VAL A 1 88 ? 36.242 -14.514 -51.627 1.00 81.81 88 VAL A CA 1
ATOM 652 C C . VAL A 1 88 ? 35.405 -15.595 -52.303 1.00 81.81 88 VAL A C 1
ATOM 654 O O . VAL A 1 88 ? 35.277 -16.718 -51.811 1.00 81.81 88 VAL A O 1
ATOM 657 N N . PHE A 1 89 ? 34.807 -15.215 -53.428 1.00 83.62 89 PHE A N 1
ATOM 658 C CA . PHE A 1 89 ? 34.017 -16.086 -54.285 1.00 83.62 89 PHE A CA 1
ATOM 659 C C . PHE A 1 89 ? 34.922 -16.545 -55.432 1.00 83.62 89 PHE A C 1
ATOM 661 O O . PHE A 1 89 ? 35.157 -15.790 -56.373 1.00 83.62 89 PHE A O 1
ATOM 668 N N . ASP A 1 90 ? 35.453 -17.767 -55.344 1.00 80.75 90 ASP A N 1
ATOM 669 C CA . ASP A 1 90 ? 36.413 -18.310 -56.328 1.00 80.75 90 ASP A CA 1
ATOM 670 C C . ASP A 1 90 ? 35.791 -18.513 -57.725 1.00 80.75 90 ASP A C 1
ATOM 672 O O . ASP A 1 90 ? 36.495 -18.706 -58.717 1.00 80.75 90 ASP A O 1
ATOM 676 N N . ARG A 1 91 ? 34.457 -18.487 -57.804 1.00 82.06 91 ARG A N 1
ATOM 677 C CA . ARG A 1 91 ? 33.660 -18.734 -59.004 1.00 82.06 91 ARG A CA 1
ATOM 678 C C . ARG A 1 91 ? 32.931 -17.472 -59.451 1.00 82.06 91 ARG A C 1
ATOM 680 O O . ARG A 1 91 ? 31.967 -17.052 -58.819 1.00 82.06 91 ARG A O 1
ATOM 687 N N . SER A 1 92 ? 33.335 -16.918 -60.592 1.00 74.56 92 SER A N 1
ATOM 688 C CA . SER A 1 92 ? 32.674 -15.765 -61.225 1.00 74.56 92 SER A CA 1
ATOM 689 C C . SER A 1 92 ? 31.257 -16.063 -61.739 1.00 74.56 92 SER A C 1
ATOM 691 O O . SER A 1 92 ? 30.495 -15.134 -62.000 1.00 74.56 92 SER A O 1
ATOM 693 N N . ASP A 1 93 ? 30.888 -17.341 -61.864 1.00 80.94 93 ASP A N 1
ATOM 694 C CA . ASP A 1 93 ? 29.545 -17.815 -62.210 1.00 80.94 93 ASP A CA 1
ATOM 695 C C . ASP A 1 93 ? 28.679 -18.178 -60.985 1.00 80.94 93 ASP A C 1
ATOM 697 O O . ASP A 1 93 ? 27.553 -18.659 -61.149 1.00 80.94 93 ASP A O 1
ATOM 701 N N . ALA A 1 94 ? 29.173 -17.948 -59.761 1.00 88.31 94 ALA A N 1
ATOM 702 C CA . ALA A 1 94 ? 28.444 -18.252 -58.534 1.00 88.31 94 ALA A CA 1
ATOM 703 C C . ALA A 1 94 ? 27.142 -17.446 -58.419 1.00 88.31 94 ALA A C 1
ATOM 705 O O . ALA A 1 94 ? 27.108 -16.230 -58.637 1.00 88.31 94 ALA A O 1
ATOM 706 N N . HIS A 1 95 ? 26.077 -18.138 -58.013 1.00 92.56 95 HIS A N 1
ATOM 707 C CA . HIS A 1 95 ? 24.791 -17.533 -57.684 1.00 92.56 95 HIS A CA 1
ATOM 708 C C . HIS A 1 95 ? 24.701 -17.380 -56.160 1.00 92.56 95 HIS A C 1
ATOM 710 O O . HIS A 1 95 ? 24.771 -18.368 -55.423 1.00 92.56 95 HIS A O 1
ATOM 716 N N . VAL A 1 96 ? 24.592 -16.132 -55.695 1.00 93.38 96 VAL A N 1
ATOM 717 C CA . VAL A 1 96 ? 24.608 -15.748 -54.278 1.00 93.38 96 VAL A CA 1
ATOM 718 C C . VAL A 1 96 ? 23.239 -15.195 -53.893 1.00 93.38 96 VAL A C 1
ATOM 720 O O . VAL A 1 96 ? 22.866 -14.090 -54.285 1.00 93.38 96 VAL A O 1
ATOM 723 N N . ASN A 1 97 ? 22.488 -15.966 -53.111 1.00 94.00 97 ASN A N 1
ATOM 724 C CA . ASN A 1 97 ? 21.121 -15.640 -52.718 1.00 94.00 97 ASN A CA 1
ATOM 725 C C . ASN A 1 97 ? 21.077 -15.146 -51.265 1.00 94.00 97 ASN A C 1
ATOM 727 O O . ASN A 1 97 ? 21.434 -15.885 -50.344 1.00 94.00 97 ASN A O 1
ATOM 731 N N . PHE A 1 98 ? 20.595 -13.919 -51.059 1.00 94.50 98 PHE A N 1
ATOM 732 C CA . PHE A 1 98 ? 20.327 -13.350 -49.736 1.00 94.50 98 PHE A CA 1
ATOM 733 C C . PHE A 1 98 ? 18.848 -13.498 -49.375 1.00 94.50 98 PHE A C 1
ATOM 735 O O . PHE A 1 98 ? 17.970 -13.204 -50.189 1.00 94.50 98 PHE A O 1
ATOM 742 N N . GLN A 1 99 ? 18.576 -13.940 -48.150 1.00 93.38 99 GLN A N 1
ATOM 743 C CA . GLN A 1 99 ? 17.238 -14.086 -47.574 1.00 93.38 99 GLN A CA 1
ATOM 744 C C . GLN A 1 99 ? 17.300 -13.912 -46.046 1.00 93.38 99 GLN A C 1
ATOM 746 O O . GLN A 1 99 ? 18.325 -14.178 -45.415 1.00 93.38 99 GLN A O 1
ATOM 751 N N . GLY A 1 100 ? 16.219 -13.434 -45.432 1.00 92.88 100 GLY A N 1
ATOM 752 C CA . GLY A 1 100 ? 16.217 -13.105 -44.003 1.00 92.88 100 GLY A CA 1
ATOM 753 C C . GLY A 1 100 ? 17.219 -12.001 -43.621 1.00 92.88 100 GLY A C 1
ATOM 754 O O . GLY A 1 100 ? 17.704 -11.245 -44.466 1.00 92.88 100 GLY A O 1
ATOM 755 N N . THR A 1 101 ? 17.537 -11.892 -42.331 1.00 94.00 101 THR A N 1
ATOM 756 C CA . THR A 1 101 ? 18.302 -10.761 -41.780 1.00 94.00 101 THR A CA 1
ATOM 757 C C . THR A 1 101 ? 19.813 -10.993 -41.803 1.00 94.00 101 THR A C 1
ATOM 759 O O . THR A 1 101 ? 20.356 -11.720 -40.975 1.00 94.00 101 THR A O 1
ATOM 762 N N . THR A 1 102 ? 20.509 -10.306 -42.704 1.00 94.25 102 THR A N 1
ATOM 763 C CA . THR A 1 102 ? 21.970 -10.172 -42.728 1.00 94.25 102 THR A CA 1
ATOM 764 C C . THR A 1 102 ? 22.412 -9.011 -41.828 1.00 94.25 102 THR A C 1
ATOM 766 O O . THR A 1 102 ? 22.248 -7.843 -42.181 1.00 94.25 102 THR A O 1
ATOM 769 N N . THR A 1 103 ? 22.974 -9.307 -40.656 1.00 93.69 103 THR A N 1
ATOM 770 C CA . THR A 1 103 ? 23.484 -8.305 -39.702 1.00 93.69 103 THR A CA 1
ATOM 771 C C . THR A 1 103 ? 24.974 -8.039 -39.914 1.00 93.69 103 THR A C 1
ATOM 773 O O . THR A 1 103 ? 25.767 -8.975 -39.999 1.00 93.69 103 THR A O 1
ATOM 776 N N . ILE A 1 104 ? 25.354 -6.761 -39.984 1.00 90.81 104 ILE A N 1
ATOM 777 C CA . ILE A 1 104 ? 26.709 -6.277 -40.274 1.00 90.81 104 ILE A CA 1
ATOM 778 C C . ILE A 1 104 ? 27.210 -5.456 -39.079 1.00 90.81 104 ILE A C 1
ATOM 780 O O . ILE A 1 104 ? 26.719 -4.355 -38.807 1.00 90.81 104 ILE A O 1
ATOM 784 N N . ASN A 1 105 ? 28.225 -5.981 -38.392 1.00 85.19 105 ASN A N 1
ATOM 785 C CA . ASN A 1 105 ? 28.811 -5.380 -37.188 1.00 85.19 105 ASN A CA 1
ATOM 786 C C . ASN A 1 105 ? 30.141 -4.647 -37.460 1.00 85.19 105 ASN A C 1
ATOM 788 O O . ASN A 1 105 ? 30.859 -4.284 -36.532 1.00 85.19 105 ASN A O 1
ATOM 792 N N . ASN A 1 106 ? 30.459 -4.385 -38.728 1.00 75.31 106 ASN A N 1
ATOM 793 C CA . ASN A 1 106 ? 31.654 -3.667 -39.175 1.00 75.31 106 ASN A CA 1
ATOM 794 C C . ASN A 1 106 ? 31.263 -2.261 -39.699 1.00 75.31 106 ASN A C 1
ATOM 796 O O . ASN A 1 106 ? 30.260 -2.159 -40.411 1.00 75.31 106 ASN A O 1
ATOM 800 N N . PRO A 1 107 ? 32.003 -1.172 -39.390 1.00 74.38 107 PRO A N 1
ATOM 801 C CA . PRO A 1 107 ? 31.785 0.148 -40.002 1.00 74.38 107 PRO A CA 1
ATOM 802 C C . PRO A 1 107 ? 31.888 0.179 -41.538 1.00 74.38 107 PRO A C 1
ATOM 804 O O . PRO A 1 107 ? 31.361 1.106 -42.150 1.00 74.38 107 PRO A O 1
ATOM 807 N N . THR A 1 108 ? 32.508 -0.817 -42.180 1.00 79.38 108 THR A N 1
ATOM 808 C CA . THR A 1 108 ? 32.463 -1.017 -43.640 1.00 79.38 108 THR A CA 1
ATOM 809 C C . THR A 1 108 ? 31.671 -2.275 -44.010 1.00 79.38 108 THR A C 1
ATOM 811 O O . THR A 1 108 ? 31.713 -3.283 -43.304 1.00 79.38 108 THR A O 1
ATOM 814 N N . SER A 1 109 ? 30.929 -2.232 -45.123 1.00 86.44 109 SER A N 1
ATOM 815 C CA . SER A 1 109 ? 30.178 -3.399 -45.605 1.00 86.44 109 SER A CA 1
ATOM 816 C C . SER A 1 109 ? 31.115 -4.477 -46.172 1.00 86.44 109 SER A C 1
ATOM 818 O O . SER A 1 109 ? 31.993 -4.132 -46.964 1.00 86.44 109 SER A O 1
ATOM 820 N N . PRO A 1 110 ? 30.904 -5.774 -45.866 1.00 84.12 110 PRO A N 1
ATOM 821 C CA . PRO A 1 110 ? 31.658 -6.883 -46.456 1.00 84.12 110 PRO A CA 1
ATOM 822 C C . PRO A 1 110 ? 31.298 -7.178 -47.925 1.00 84.12 110 PRO A C 1
ATOM 824 O O . PRO A 1 110 ? 31.898 -8.065 -48.529 1.00 84.12 110 PRO A O 1
ATOM 827 N N . PHE A 1 111 ? 30.318 -6.467 -48.497 1.00 88.50 111 PHE A N 1
ATOM 828 C CA . PHE A 1 111 ? 29.740 -6.730 -49.823 1.00 88.50 111 PHE A CA 1
ATOM 829 C C . PHE A 1 111 ? 30.167 -5.712 -50.899 1.00 88.50 111 PHE A C 1
ATOM 831 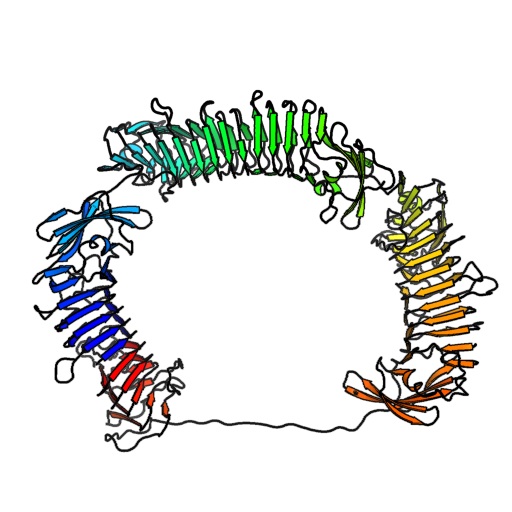O O . PHE A 1 111 ? 29.419 -5.410 -51.830 1.00 88.50 111 PHE A O 1
ATOM 838 N N . VAL A 1 112 ? 31.377 -5.162 -50.774 1.00 85.88 112 VAL A N 1
ATOM 839 C CA . VAL A 1 112 ? 32.005 -4.320 -51.807 1.00 85.88 112 VAL A CA 1
ATOM 840 C C . VAL A 1 112 ? 32.970 -5.128 -52.679 1.00 85.88 112 VAL A C 1
ATOM 842 O O . VAL A 1 112 ? 33.551 -6.113 -52.227 1.00 85.88 112 VAL A O 1
ATOM 845 N N . ASN A 1 113 ? 33.172 -4.688 -53.925 1.00 83.19 113 ASN A N 1
ATOM 846 C CA . ASN A 1 113 ? 34.080 -5.300 -54.908 1.00 83.19 113 ASN A CA 1
ATOM 847 C C . ASN A 1 113 ? 33.727 -6.767 -55.283 1.00 83.19 113 ASN A C 1
ATOM 849 O O . ASN A 1 113 ? 34.605 -7.548 -55.658 1.00 83.19 113 ASN A O 1
ATOM 853 N N . MET A 1 114 ? 32.447 -7.157 -55.182 1.00 85.94 114 MET A N 1
ATOM 854 C CA . MET A 1 114 ? 31.989 -8.544 -55.381 1.00 85.94 114 MET A CA 1
ATOM 855 C C . MET A 1 114 ? 32.086 -9.028 -56.840 1.00 85.94 114 MET A C 1
ATOM 857 O O . MET A 1 114 ? 31.982 -8.246 -57.781 1.00 85.94 114 MET A O 1
ATOM 861 N N . SER A 1 115 ? 32.268 -10.339 -57.038 1.00 86.56 115 SER A N 1
ATOM 862 C CA . SER A 1 115 ? 32.327 -10.992 -58.361 1.00 86.56 115 SER A CA 1
ATOM 863 C C . SER A 1 115 ? 31.397 -12.211 -58.408 1.00 86.56 115 SER A C 1
ATOM 865 O O . SER A 1 115 ? 31.854 -13.339 -58.253 1.00 86.56 115 SER A O 1
ATOM 867 N N . ALA A 1 116 ? 30.090 -11.973 -58.541 1.00 88.75 116 ALA A N 1
ATOM 868 C CA . ALA A 1 116 ? 29.038 -12.998 -58.508 1.00 88.75 116 ALA A CA 1
ATOM 869 C C . ALA A 1 116 ? 27.716 -12.464 -59.095 1.00 88.75 116 ALA A C 1
ATOM 871 O O . ALA A 1 116 ? 27.555 -11.256 -59.275 1.00 88.75 116 ALA A O 1
ATOM 872 N N . LYS A 1 117 ? 26.730 -13.340 -59.322 1.00 91.75 117 LYS A N 1
ATOM 873 C CA . LYS A 1 117 ? 25.330 -12.930 -59.534 1.00 91.75 117 LYS A CA 1
ATOM 874 C C . LYS A 1 117 ? 24.610 -12.895 -58.187 1.00 91.75 117 LYS A C 1
ATOM 876 O O . LYS A 1 117 ? 24.522 -13.927 -57.523 1.00 91.75 117 LYS A O 1
ATOM 881 N N . VAL A 1 118 ? 24.121 -11.725 -57.781 1.00 92.75 118 VAL A N 1
ATOM 882 C CA . VAL A 1 118 ? 23.521 -11.503 -56.456 1.00 92.75 118 VAL A CA 1
ATOM 883 C C . VAL A 1 118 ? 22.002 -11.391 -56.567 1.00 92.75 118 VAL A C 1
ATOM 885 O O . VAL A 1 118 ? 21.501 -10.536 -57.292 1.00 92.75 118 VAL A O 1
ATOM 888 N N . THR A 1 119 ? 21.273 -12.204 -55.803 1.00 93.56 119 THR A N 1
ATOM 889 C CA . THR A 1 119 ? 19.805 -12.159 -55.716 1.00 93.56 119 THR A CA 1
ATOM 890 C C . THR A 1 119 ? 19.370 -11.681 -54.334 1.00 93.56 119 THR A C 1
ATOM 892 O O . THR A 1 119 ? 19.696 -12.311 -53.323 1.00 93.56 119 THR A O 1
ATOM 895 N N . ILE A 1 120 ? 18.590 -10.601 -54.285 1.00 93.19 120 ILE A N 1
ATOM 896 C CA . ILE A 1 120 ? 17.957 -10.082 -53.069 1.00 93.19 120 ILE A CA 1
ATOM 897 C C . ILE A 1 120 ? 16.497 -10.555 -53.045 1.00 93.19 120 ILE A C 1
ATOM 899 O O . ILE A 1 120 ? 15.671 -10.086 -53.830 1.00 93.19 120 ILE A O 1
ATOM 903 N N . ASN A 1 121 ? 16.179 -11.511 -52.167 1.00 91.50 121 ASN A N 1
ATOM 904 C CA . ASN A 1 121 ? 14.821 -12.052 -52.041 1.00 91.50 121 ASN A CA 1
ATOM 905 C C . ASN A 1 121 ? 13.882 -11.103 -51.265 1.00 91.50 121 ASN A C 1
ATOM 907 O O . ASN A 1 121 ? 14.370 -10.300 -50.471 1.00 91.50 121 ASN A O 1
ATOM 911 N N . PRO A 1 122 ? 12.543 -11.222 -51.406 1.00 87.25 122 PRO A N 1
ATOM 912 C CA . PRO A 1 122 ? 11.583 -10.295 -50.780 1.00 87.25 122 PRO A CA 1
ATOM 913 C C . PRO A 1 122 ? 11.618 -10.266 -49.243 1.00 87.25 122 PRO A C 1
ATOM 915 O O . PRO A 1 122 ? 11.120 -9.335 -48.620 1.00 87.25 122 PRO A O 1
ATOM 918 N N . ASN A 1 123 ? 12.202 -11.291 -48.615 1.00 88.88 123 ASN A N 1
ATOM 919 C CA . ASN A 1 123 ? 12.377 -11.390 -47.166 1.00 88.88 123 ASN A CA 1
ATOM 920 C C . ASN A 1 123 ? 13.794 -11.010 -46.686 1.00 88.88 123 ASN A C 1
ATOM 922 O O . ASN A 1 123 ? 14.119 -11.264 -45.527 1.00 88.88 123 ASN A O 1
ATOM 926 N N . ALA A 1 124 ? 14.657 -10.479 -47.557 1.00 92.31 124 ALA A N 1
ATOM 927 C CA . ALA A 1 124 ? 16.013 -10.078 -47.199 1.00 92.31 124 ALA A CA 1
ATOM 928 C C . ALA A 1 124 ? 16.021 -8.739 -46.442 1.00 92.31 124 ALA A C 1
ATOM 930 O O . ALA A 1 124 ? 15.368 -7.777 -46.842 1.00 92.31 124 ALA A O 1
ATOM 931 N N . ILE A 1 125 ? 16.793 -8.667 -45.358 1.00 94.12 125 ILE A N 1
ATOM 932 C CA . ILE A 1 125 ? 16.988 -7.459 -44.547 1.00 94.12 125 ILE A CA 1
ATOM 933 C C . ILE A 1 125 ? 18.484 -7.300 -44.256 1.00 94.12 125 ILE A C 1
ATOM 935 O O . ILE A 1 125 ? 19.144 -8.257 -43.870 1.00 94.12 125 ILE A O 1
ATOM 939 N N . PHE A 1 126 ? 19.021 -6.092 -44.382 1.00 94.38 126 PHE A N 1
ATOM 940 C CA . PHE A 1 126 ? 20.402 -5.735 -44.071 1.00 94.38 126 PHE A CA 1
ATOM 941 C C . PHE A 1 126 ? 20.439 -4.819 -42.848 1.00 94.38 126 PHE A C 1
ATOM 943 O O . PHE A 1 126 ? 19.841 -3.747 -42.849 1.00 94.38 126 PHE A O 1
ATOM 950 N N . ASN A 1 127 ? 21.117 -5.246 -41.786 1.00 93.94 127 ASN A N 1
ATOM 951 C CA . ASN A 1 127 ? 21.049 -4.627 -40.463 1.00 93.94 127 ASN A CA 1
ATOM 952 C C . ASN A 1 127 ? 22.432 -4.134 -40.014 1.00 93.94 127 ASN A C 1
ATOM 954 O O . ASN A 1 127 ? 23.255 -4.917 -39.548 1.00 93.94 127 ASN A O 1
ATOM 958 N N . ILE A 1 128 ? 22.696 -2.837 -40.177 1.00 92.31 128 ILE A N 1
ATOM 959 C CA . ILE A 1 128 ? 24.003 -2.213 -39.932 1.00 92.31 128 ILE A CA 1
ATOM 960 C C . ILE A 1 128 ? 24.048 -1.698 -38.488 1.00 92.31 128 ILE A C 1
ATOM 962 O O . ILE A 1 128 ? 23.315 -0.772 -38.138 1.00 92.31 128 ILE A O 1
ATOM 966 N N . GLN A 1 129 ? 24.909 -2.265 -37.638 1.00 88.69 129 GLN A N 1
ATOM 967 C CA . GLN A 1 129 ? 25.026 -1.831 -36.236 1.00 88.69 129 GLN A CA 1
ATOM 968 C C . GLN A 1 129 ? 25.994 -0.652 -36.061 1.00 88.69 129 GLN A C 1
ATOM 970 O O . GLN A 1 129 ? 25.659 0.351 -35.432 1.00 88.69 129 GLN A O 1
ATOM 975 N N . ASN A 1 130 ? 27.190 -0.732 -36.648 1.00 83.75 130 ASN A N 1
ATOM 976 C CA . ASN A 1 130 ? 28.301 0.174 -36.331 1.00 83.75 130 ASN A CA 1
ATOM 977 C C . ASN A 1 130 ? 28.419 1.369 -37.295 1.00 83.75 130 ASN A C 1
ATOM 979 O O . ASN A 1 130 ? 29.479 1.642 -37.852 1.00 83.75 130 ASN A O 1
ATOM 983 N N . TYR A 1 131 ? 27.315 2.106 -37.455 1.00 82.50 131 TYR A N 1
ATOM 984 C CA . TYR A 1 131 ? 27.241 3.373 -38.196 1.00 82.50 131 TYR A CA 1
ATOM 985 C C . TYR A 1 131 ? 26.590 4.482 -37.346 1.00 82.50 131 TYR A C 1
ATOM 987 O O . TYR A 1 131 ? 25.660 4.231 -36.571 1.00 82.50 131 TYR A O 1
ATOM 995 N N . THR A 1 132 ? 27.077 5.718 -37.484 1.00 76.94 132 THR A N 1
ATOM 996 C CA . THR A 1 132 ? 26.578 6.910 -36.778 1.00 76.94 132 THR A CA 1
ATOM 997 C C . THR A 1 132 ? 26.476 8.071 -37.777 1.00 76.94 132 THR A C 1
ATOM 999 O O . THR A 1 132 ? 27.506 8.432 -38.347 1.00 76.94 132 THR A O 1
ATOM 1002 N N . PRO A 1 133 ? 25.288 8.658 -38.023 1.00 74.56 133 PRO A N 1
ATOM 1003 C CA . PRO A 1 133 ? 25.115 9.628 -39.105 1.00 74.56 133 PRO A CA 1
ATOM 1004 C C . PRO A 1 133 ? 25.393 11.068 -38.652 1.00 74.56 133 PRO A C 1
ATOM 1006 O O . PRO A 1 133 ? 24.881 11.506 -37.621 1.00 74.56 133 PRO A O 1
ATOM 1009 N N . SER A 1 134 ? 26.110 11.836 -39.472 1.00 71.81 134 SER A N 1
ATOM 1010 C CA . SER A 1 134 ? 26.115 13.308 -39.441 1.00 71.81 134 SER A CA 1
ATOM 1011 C C . SER A 1 134 ? 25.297 13.864 -40.611 1.00 71.81 134 SER A C 1
ATOM 1013 O O . SER A 1 134 ? 25.143 13.176 -41.625 1.00 71.81 134 SER A O 1
ATOM 1015 N N . ILE A 1 135 ? 24.746 15.077 -40.486 1.00 68.00 135 ILE A N 1
ATOM 1016 C CA . ILE A 1 135 ? 23.895 15.702 -41.518 1.00 68.00 135 ILE A CA 1
ATOM 1017 C C . ILE A 1 135 ? 24.694 15.868 -42.826 1.00 68.00 135 ILE A C 1
ATOM 1019 O O . ILE A 1 135 ? 25.764 16.470 -42.826 1.00 68.00 135 ILE A O 1
ATOM 1023 N N . GLY A 1 136 ? 24.188 15.301 -43.926 1.00 67.81 136 GLY A N 1
ATOM 1024 C CA . GLY A 1 136 ? 24.809 15.317 -45.258 1.00 67.81 136 GLY A CA 1
ATOM 1025 C C . GLY A 1 136 ? 25.732 14.130 -45.591 1.00 67.81 136 GLY A C 1
ATOM 1026 O O . GLY A 1 136 ? 26.048 13.934 -46.767 1.00 67.81 136 GLY A O 1
ATOM 1027 N N . SER A 1 137 ? 26.135 13.318 -44.603 1.00 79.19 137 SER A N 1
ATOM 1028 C CA . SER A 1 137 ? 27.016 12.144 -44.796 1.00 79.19 137 SER A CA 1
ATOM 1029 C C . SER A 1 137 ? 26.327 10.956 -45.488 1.00 79.19 137 SER A C 1
ATOM 1031 O O . SER A 1 137 ? 25.098 10.911 -45.557 1.00 79.19 137 SER A O 1
ATOM 1033 N N . ALA A 1 138 ? 27.117 9.990 -45.987 1.00 86.00 138 ALA A N 1
ATOM 1034 C CA . ALA A 1 138 ? 26.642 8.825 -46.744 1.00 86.00 138 ALA A CA 1
ATOM 1035 C C . ALA A 1 138 ? 27.318 7.488 -46.352 1.00 86.00 138 ALA A C 1
ATOM 1037 O O . ALA A 1 138 ? 28.380 7.487 -45.730 1.00 86.00 138 ALA A O 1
ATOM 1038 N N . TYR A 1 139 ? 26.705 6.356 -46.727 1.00 88.69 139 TYR A N 1
ATOM 1039 C CA . TYR A 1 139 ? 27.172 4.979 -46.471 1.00 88.69 139 TYR A CA 1
ATOM 1040 C C . TYR A 1 139 ? 26.880 4.056 -47.668 1.00 88.69 139 TYR A C 1
ATOM 1042 O O . TYR A 1 139 ? 25.762 4.073 -48.182 1.00 88.69 139 TYR A O 1
ATOM 1050 N N . THR A 1 140 ? 27.836 3.208 -48.067 1.00 92.25 140 THR A N 1
ATOM 1051 C CA . THR A 1 140 ? 27.691 2.236 -49.173 1.00 92.25 140 THR A CA 1
ATOM 1052 C C . THR A 1 140 ? 27.568 0.808 -48.640 1.00 92.25 140 THR A C 1
ATOM 1054 O O . THR A 1 140 ? 28.458 0.321 -47.944 1.00 92.25 140 THR A O 1
ATOM 1057 N N . LEU A 1 141 ? 26.478 0.123 -48.996 1.00 92.25 141 LEU A N 1
ATOM 1058 C CA . LEU A 1 141 ? 26.159 -1.235 -48.546 1.00 92.25 141 LEU A CA 1
ATOM 1059 C C . LEU A 1 141 ? 26.600 -2.325 -49.539 1.00 92.25 141 LEU A C 1
ATOM 1061 O O . LEU A 1 141 ? 27.002 -3.396 -49.099 1.00 92.25 141 LEU A O 1
ATOM 1065 N N . PHE A 1 142 ? 26.567 -2.063 -50.847 1.00 93.00 142 PHE A N 1
ATOM 1066 C CA . PHE A 1 142 ? 27.035 -2.992 -51.888 1.00 93.00 142 PHE A CA 1
ATOM 1067 C C . PHE A 1 142 ? 27.848 -2.258 -52.957 1.00 93.00 142 PHE A C 1
ATOM 1069 O O . PHE A 1 142 ? 27.520 -1.118 -53.293 1.00 93.00 142 PHE A O 1
ATOM 1076 N N . SER A 1 143 ? 28.844 -2.935 -53.538 1.00 91.75 143 SER A N 1
ATOM 1077 C CA . SER A 1 143 ? 29.393 -2.573 -54.852 1.00 91.75 143 SER A CA 1
ATOM 1078 C C . SER A 1 143 ? 29.884 -3.796 -55.635 1.00 91.75 143 SER A C 1
ATOM 1080 O O . SER A 1 143 ? 30.567 -4.671 -55.096 1.00 91.75 143 SER A O 1
ATOM 1082 N N . MET A 1 144 ? 29.553 -3.850 -56.924 1.00 89.44 144 MET A N 1
ATOM 1083 C CA . MET A 1 144 ? 29.966 -4.928 -57.826 1.00 89.44 144 MET A CA 1
ATOM 1084 C C . MET A 1 144 ? 31.289 -4.606 -58.536 1.00 89.44 144 MET A C 1
ATOM 1086 O O . MET A 1 144 ? 31.557 -3.467 -58.909 1.00 89.44 144 MET A O 1
ATOM 1090 N N . LYS A 1 145 ? 32.117 -5.636 -58.740 1.00 86.88 145 LYS A N 1
ATOM 1091 C CA . LYS A 1 145 ? 33.300 -5.630 -59.619 1.00 86.88 145 LYS A CA 1
ATOM 1092 C C . LYS A 1 145 ? 33.018 -6.350 -60.939 1.00 86.88 145 LYS A C 1
ATOM 1094 O O . LYS A 1 145 ? 33.534 -5.960 -61.981 1.00 86.88 145 LYS A O 1
ATOM 1099 N N . ASN A 1 146 ? 32.237 -7.429 -60.877 1.00 81.56 146 ASN A N 1
ATOM 1100 C CA . ASN A 1 146 ? 31.742 -8.185 -62.025 1.00 81.56 146 ASN A CA 1
ATOM 1101 C C . ASN A 1 146 ? 30.446 -8.922 -61.627 1.00 81.56 146 ASN A C 1
ATOM 1103 O O . ASN A 1 146 ? 30.314 -9.355 -60.480 1.00 81.56 146 ASN A O 1
ATOM 1107 N N . GLY A 1 147 ? 29.506 -9.082 -62.556 1.00 86.50 147 GLY A N 1
ATOM 1108 C CA . GLY A 1 147 ? 28.138 -9.520 -62.260 1.00 86.50 147 GLY A CA 1
ATOM 1109 C C . GLY A 1 147 ? 27.215 -8.356 -61.883 1.00 86.50 147 GLY A C 1
ATOM 1110 O O . GLY A 1 147 ? 27.511 -7.209 -62.198 1.00 86.50 147 GLY A O 1
ATOM 1111 N N . SER A 1 148 ? 26.077 -8.656 -61.253 1.00 89.56 148 SER A N 1
ATOM 1112 C CA . SER A 1 148 ? 24.985 -7.695 -61.022 1.00 89.56 148 SER A CA 1
ATOM 1113 C C . SER A 1 148 ? 24.118 -8.068 -59.814 1.00 89.56 148 SER A C 1
ATOM 1115 O O . SER A 1 148 ? 24.092 -9.233 -59.399 1.00 89.56 148 SER A O 1
ATOM 1117 N N . ILE A 1 149 ? 23.355 -7.097 -59.305 1.00 92.06 149 ILE A N 1
ATOM 1118 C CA . ILE A 1 149 ? 22.348 -7.249 -58.246 1.00 92.06 149 ILE A CA 1
ATOM 1119 C C . ILE A 1 149 ? 20.944 -7.322 -58.870 1.00 92.06 149 ILE A C 1
ATOM 1121 O O . ILE A 1 149 ? 20.544 -6.435 -59.623 1.00 92.06 149 ILE A O 1
ATOM 1125 N N . ALA A 1 150 ? 20.186 -8.365 -58.532 1.00 90.69 150 ALA A N 1
ATOM 1126 C CA . ALA A 1 150 ? 18.777 -8.534 -58.879 1.00 90.69 150 ALA A CA 1
ATOM 1127 C C . ALA A 1 150 ? 17.883 -8.384 -57.636 1.00 90.69 150 ALA A C 1
ATOM 1129 O O . ALA A 1 150 ? 18.201 -8.907 -56.564 1.00 90.69 150 ALA A O 1
ATOM 1130 N N . TYR A 1 151 ? 16.750 -7.697 -57.794 1.00 89.56 151 TYR A N 1
ATOM 1131 C CA . TYR A 1 151 ? 15.787 -7.407 -56.730 1.00 89.56 151 TYR A CA 1
ATOM 1132 C C . TYR A 1 151 ? 14.462 -8.125 -57.011 1.00 89.56 151 TYR A C 1
ATOM 1134 O O . TYR A 1 151 ? 13.826 -7.854 -58.027 1.00 89.56 151 TYR A O 1
ATOM 1142 N N . ASN A 1 152 ? 14.033 -9.013 -56.110 1.00 83.50 152 ASN A N 1
ATOM 1143 C CA . ASN A 1 152 ? 12.805 -9.805 -56.289 1.00 83.50 152 ASN A CA 1
ATOM 1144 C C . ASN A 1 152 ? 11.535 -9.118 -55.736 1.00 83.50 152 ASN A C 1
ATOM 1146 O O . ASN A 1 152 ? 10.440 -9.652 -55.889 1.00 83.50 152 ASN A O 1
ATOM 1150 N N . ASP A 1 153 ? 11.678 -7.958 -55.091 1.00 82.62 153 ASP A N 1
ATOM 1151 C CA . ASP A 1 153 ? 10.602 -7.074 -54.622 1.00 82.62 153 ASP A CA 1
ATOM 1152 C C . ASP A 1 153 ? 11.108 -5.625 -54.742 1.00 82.62 153 ASP A C 1
ATOM 1154 O O . ASP A 1 153 ? 11.980 -5.199 -53.981 1.00 82.62 153 ASP A O 1
ATOM 1158 N N . VAL A 1 154 ? 10.635 -4.898 -55.760 1.00 79.06 154 VAL A N 1
ATOM 1159 C CA . VAL A 1 154 ? 11.083 -3.522 -56.058 1.00 79.06 154 VAL A CA 1
ATOM 1160 C C . VAL A 1 154 ? 10.295 -2.451 -55.296 1.00 79.06 154 VAL A C 1
ATOM 1162 O O . VAL A 1 154 ? 10.846 -1.388 -54.997 1.00 79.06 154 VAL A O 1
ATOM 1165 N N . ASP A 1 155 ? 9.045 -2.737 -54.922 1.00 78.25 155 ASP A N 1
ATOM 1166 C CA . ASP A 1 155 ? 8.136 -1.787 -54.265 1.00 78.25 155 ASP A CA 1
ATOM 1167 C C . ASP A 1 155 ? 8.474 -1.588 -52.773 1.00 78.25 155 ASP A C 1
ATOM 1169 O O . ASP A 1 155 ? 8.220 -0.530 -52.179 1.00 78.25 155 ASP A O 1
ATOM 1173 N N . ASN A 1 156 ? 9.091 -2.601 -52.160 1.00 83.88 156 ASN A N 1
ATOM 1174 C CA . ASN A 1 156 ? 9.414 -2.664 -50.734 1.00 83.88 156 ASN A CA 1
ATOM 1175 C C . ASN A 1 156 ? 10.892 -2.353 -50.414 1.00 83.88 156 ASN A C 1
ATOM 1177 O O . ASN A 1 156 ? 11.285 -2.398 -49.249 1.00 83.88 156 ASN A O 1
ATOM 1181 N N . LEU A 1 157 ? 11.725 -2.010 -51.411 1.00 87.00 157 LEU A N 1
ATOM 1182 C CA . LEU A 1 157 ? 13.180 -1.805 -51.246 1.00 87.00 157 LEU A CA 1
ATOM 1183 C C . LEU A 1 157 ? 13.553 -0.866 -50.086 1.00 87.00 157 LEU A C 1
ATOM 1185 O O . LEU A 1 157 ? 14.520 -1.116 -49.372 1.00 87.00 157 LEU A O 1
ATOM 1189 N N . TRP A 1 158 ? 12.753 0.171 -49.834 1.00 86.69 158 TRP A N 1
ATOM 1190 C CA . TRP A 1 158 ? 12.946 1.117 -48.726 1.00 86.69 158 TRP A CA 1
ATOM 1191 C C . TRP A 1 158 ? 13.055 0.464 -47.330 1.00 86.69 158 TRP A C 1
ATOM 1193 O O . TRP A 1 158 ? 13.660 1.015 -46.406 1.00 86.69 158 TRP A O 1
ATOM 1203 N N . ASN A 1 159 ? 12.454 -0.716 -47.173 1.00 88.06 159 ASN A N 1
ATOM 1204 C CA . ASN A 1 159 ? 12.263 -1.433 -45.916 1.00 88.06 159 ASN A CA 1
ATOM 1205 C C . ASN A 1 159 ? 13.420 -2.404 -45.593 1.00 88.06 159 ASN A C 1
ATOM 1207 O O . ASN A 1 159 ? 13.599 -2.803 -44.434 1.00 88.06 159 ASN A O 1
ATOM 1211 N N . ILE A 1 160 ? 14.224 -2.766 -46.605 1.00 91.25 160 ILE A N 1
ATOM 1212 C CA . ILE A 1 160 ? 15.248 -3.819 -46.502 1.00 91.25 160 ILE A CA 1
ATOM 1213 C C . ILE A 1 160 ? 16.500 -3.383 -45.735 1.00 91.25 160 ILE A C 1
ATOM 1215 O O . ILE A 1 160 ? 17.377 -4.209 -45.519 1.00 91.25 160 ILE A O 1
ATOM 1219 N N . ILE A 1 161 ? 16.619 -2.119 -45.309 1.00 92.69 161 ILE A N 1
ATOM 1220 C CA . ILE A 1 161 ? 17.797 -1.617 -44.580 1.00 92.69 161 ILE A CA 1
ATOM 1221 C C . ILE A 1 161 ? 17.416 -1.132 -43.179 1.00 92.69 161 ILE A C 1
ATOM 1223 O O . ILE A 1 161 ? 16.572 -0.249 -43.011 1.00 92.69 161 ILE A O 1
ATOM 1227 N N . ARG A 1 162 ? 18.093 -1.674 -42.166 1.00 93.06 162 ARG A N 1
ATOM 1228 C CA . ARG A 1 162 ? 17.951 -1.345 -40.743 1.00 93.06 162 ARG A CA 1
ATOM 1229 C C . ARG A 1 162 ? 19.252 -0.751 -40.214 1.00 93.06 162 ARG A C 1
ATOM 1231 O O . ARG A 1 162 ? 20.336 -1.226 -40.550 1.00 93.06 162 ARG A O 1
ATOM 1238 N N . LEU A 1 163 ? 19.140 0.271 -39.369 1.00 90.19 163 LEU A N 1
ATOM 1239 C CA . LEU A 1 163 ? 20.269 0.877 -38.660 1.00 90.19 163 LEU A CA 1
ATOM 1240 C C . LEU A 1 163 ? 20.097 0.590 -37.170 1.00 90.19 163 LEU A C 1
ATOM 1242 O O . LEU A 1 163 ? 19.081 0.974 -36.600 1.00 90.19 163 LEU A O 1
ATOM 1246 N N . LYS A 1 164 ? 21.055 -0.094 -36.537 1.00 88.62 164 LYS A N 1
ATOM 1247 C CA . LYS A 1 164 ? 20.993 -0.485 -35.112 1.00 88.62 164 LYS A CA 1
ATOM 1248 C C . LYS A 1 164 ? 19.685 -1.213 -34.745 1.00 88.62 164 LYS A C 1
ATOM 1250 O O . LYS A 1 164 ? 19.088 -0.961 -33.703 1.00 88.62 164 LYS A O 1
ATOM 1255 N N . ASN A 1 165 ? 19.233 -2.124 -35.617 1.00 89.94 165 ASN A N 1
ATOM 1256 C CA . ASN A 1 165 ? 17.930 -2.819 -35.600 1.00 89.94 165 ASN A CA 1
ATOM 1257 C C . ASN A 1 165 ? 16.684 -1.950 -35.881 1.00 89.94 165 ASN A C 1
ATOM 1259 O O . ASN A 1 165 ? 15.626 -2.506 -36.180 1.00 89.94 165 ASN A O 1
ATOM 1263 N N . THR A 1 166 ? 16.777 -0.617 -35.854 1.00 87.88 166 THR A N 1
ATOM 1264 C CA . THR A 1 166 ? 15.642 0.282 -36.111 1.00 87.88 166 THR A CA 1
ATOM 1265 C C . THR A 1 166 ? 15.107 0.135 -37.539 1.00 87.88 166 THR A C 1
ATOM 1267 O O . THR A 1 166 ? 15.860 0.153 -38.518 1.00 87.88 166 THR A O 1
ATOM 1270 N N . GLN A 1 167 ? 13.779 0.048 -37.655 1.00 90.06 167 GLN A N 1
ATOM 1271 C CA . GLN A 1 167 ? 13.051 0.156 -38.918 1.00 90.06 167 GLN A CA 1
ATOM 1272 C C . GLN A 1 167 ? 12.948 1.612 -39.373 1.00 90.06 167 GLN A C 1
ATOM 1274 O O . GLN A 1 167 ? 12.626 2.494 -38.580 1.00 90.06 167 GLN A O 1
ATOM 1279 N N . ALA A 1 168 ? 13.183 1.846 -40.662 1.00 88.50 168 ALA A N 1
ATOM 1280 C CA . ALA A 1 168 ? 12.901 3.130 -41.282 1.00 88.50 168 ALA A CA 1
ATOM 1281 C C . ALA A 1 168 ? 11.383 3.292 -41.493 1.00 88.50 168 ALA A C 1
ATOM 1283 O O . ALA A 1 168 ? 10.720 2.334 -41.887 1.00 88.50 168 ALA A O 1
ATOM 1284 N N . THR A 1 169 ? 10.826 4.485 -41.296 1.00 85.88 169 THR A N 1
ATOM 1285 C CA . THR A 1 169 ? 9.468 4.836 -41.749 1.00 85.88 169 THR A CA 1
ATOM 1286 C C . THR A 1 169 ? 9.547 5.598 -43.067 1.00 85.88 169 THR A C 1
ATOM 1288 O O . THR A 1 169 ? 10.293 6.570 -43.160 1.00 85.88 169 THR A O 1
ATOM 1291 N N . LYS A 1 170 ? 8.795 5.169 -44.086 1.00 82.81 170 LYS A N 1
ATOM 1292 C CA . LYS A 1 170 ? 8.765 5.797 -45.416 1.00 82.81 170 LYS A CA 1
ATOM 1293 C C . LYS A 1 170 ? 8.020 7.135 -45.397 1.00 82.81 170 LYS A C 1
ATOM 1295 O O . LYS A 1 170 ? 6.903 7.211 -44.889 1.00 82.81 170 LYS A O 1
ATOM 1300 N N . ASP A 1 171 ? 8.604 8.161 -46.013 1.00 73.38 171 ASP A N 1
ATOM 1301 C CA . ASP A 1 171 ? 7.912 9.422 -46.292 1.00 73.38 171 ASP A CA 1
ATOM 1302 C C . ASP A 1 171 ? 6.990 9.246 -47.511 1.00 73.38 171 ASP A C 1
ATOM 1304 O O . ASP A 1 171 ? 7.395 9.401 -48.663 1.00 73.38 171 ASP A O 1
ATOM 1308 N N . ASN A 1 172 ? 5.728 8.895 -47.253 1.00 67.56 172 ASN A N 1
ATOM 1309 C CA . ASN A 1 172 ? 4.722 8.682 -48.297 1.00 67.56 172 ASN A CA 1
ATOM 1310 C C . ASN A 1 172 ? 4.301 9.971 -49.033 1.00 67.56 172 ASN A C 1
ATOM 1312 O O . ASN A 1 172 ? 3.547 9.877 -49.998 1.00 67.56 172 ASN A O 1
ATOM 1316 N N . SER A 1 173 ? 4.768 11.161 -48.625 1.00 58.94 173 SER A N 1
ATOM 1317 C CA . SER A 1 173 ? 4.483 12.415 -49.343 1.00 58.94 173 SER A CA 1
ATOM 1318 C C . SER A 1 173 ? 5.371 12.624 -50.578 1.00 58.94 173 SER A C 1
ATOM 1320 O O . SER A 1 173 ? 5.108 13.522 -51.378 1.00 58.94 173 SER A O 1
ATOM 1322 N N . LYS A 1 174 ? 6.432 11.817 -50.742 1.00 58.16 174 LYS A N 1
ATOM 1323 C CA . LYS A 1 174 ? 7.462 11.998 -51.774 1.00 58.16 174 LYS A CA 1
ATOM 1324 C C . LYS A 1 174 ? 7.628 10.727 -52.599 1.00 58.16 174 LYS A C 1
ATOM 1326 O O . LYS A 1 174 ? 8.147 9.718 -52.125 1.00 58.16 174 LYS A O 1
ATOM 1331 N N . ASN A 1 175 ? 7.183 10.797 -53.853 1.00 52.19 175 ASN A N 1
ATOM 1332 C CA . ASN A 1 175 ? 7.273 9.689 -54.802 1.00 52.19 175 ASN A CA 1
ATOM 1333 C C . ASN A 1 175 ? 8.724 9.234 -55.001 1.00 52.19 175 ASN A C 1
ATOM 1335 O O . ASN A 1 175 ? 9.638 10.053 -55.118 1.00 52.19 175 ASN A O 1
ATOM 1339 N N . ALA A 1 176 ? 8.913 7.918 -55.097 1.00 59.12 176 ALA A N 1
ATOM 1340 C CA . ALA A 1 176 ? 10.186 7.345 -55.501 1.00 59.12 176 ALA A CA 1
ATOM 1341 C C . ALA A 1 176 ? 10.468 7.700 -56.966 1.00 59.12 176 ALA A C 1
ATOM 1343 O O . ALA A 1 176 ? 9.617 7.502 -57.834 1.00 59.12 176 ALA A O 1
ATOM 1344 N N . THR A 1 177 ? 11.663 8.212 -57.250 1.00 58.75 177 THR A N 1
ATOM 1345 C CA . THR A 1 177 ? 12.128 8.413 -58.624 1.00 58.75 177 THR A CA 1
ATOM 1346 C C . THR A 1 177 ? 12.862 7.165 -59.100 1.00 58.75 177 THR A C 1
ATOM 1348 O O . THR A 1 177 ? 13.771 6.670 -58.424 1.00 58.75 177 THR A O 1
ATOM 1351 N N . SER A 1 178 ? 12.464 6.664 -60.271 1.00 62.28 178 SER A N 1
ATOM 1352 C CA . SER A 1 178 ? 13.118 5.555 -60.962 1.00 62.28 178 SER A CA 1
ATOM 1353 C C . SER A 1 178 ? 13.655 5.995 -62.325 1.00 62.28 178 SER A C 1
ATOM 1355 O O . SER A 1 178 ? 12.976 6.669 -63.097 1.00 62.28 178 SER A O 1
ATOM 1357 N N . ASN A 1 179 ? 14.908 5.644 -62.612 1.00 61.28 179 ASN A N 1
ATOM 1358 C CA . ASN A 1 179 ? 15.550 5.856 -63.911 1.00 61.28 179 ASN A CA 1
ATOM 1359 C C . ASN A 1 179 ? 16.674 4.821 -64.081 1.00 61.28 179 ASN A C 1
ATOM 1361 O O . ASN A 1 179 ? 17.389 4.556 -63.117 1.00 61.28 179 ASN A O 1
ATOM 1365 N N . ASN A 1 180 ? 16.829 4.224 -65.268 1.00 67.44 180 ASN A N 1
ATOM 1366 C CA . ASN A 1 180 ? 17.849 3.205 -65.571 1.00 67.44 180 ASN A CA 1
ATOM 1367 C C . ASN A 1 180 ? 18.002 2.135 -64.462 1.00 67.44 180 ASN A C 1
ATOM 1369 O O . ASN A 1 180 ? 19.088 1.927 -63.922 1.00 67.44 180 ASN A O 1
ATOM 1373 N N . ASN A 1 181 ? 16.887 1.504 -64.071 1.00 74.19 181 ASN A N 1
ATOM 1374 C CA . ASN A 1 181 ? 16.781 0.504 -62.991 1.00 74.19 181 ASN A CA 1
ATOM 1375 C C . ASN A 1 181 ? 17.302 0.946 -61.604 1.00 74.19 181 ASN A C 1
ATOM 1377 O O . ASN A 1 181 ? 17.460 0.118 -60.705 1.00 74.19 181 ASN A O 1
ATOM 1381 N N . THR A 1 182 ? 17.535 2.245 -61.403 1.00 85.12 182 THR A N 1
ATOM 1382 C CA . THR A 1 182 ? 17.918 2.837 -60.117 1.00 85.12 182 THR A CA 1
ATOM 1383 C C . THR A 1 182 ? 16.691 3.423 -59.423 1.00 85.12 182 THR A C 1
ATOM 1385 O O . THR A 1 182 ? 15.926 4.143 -60.057 1.00 85.12 182 THR A O 1
ATOM 1388 N N . HIS A 1 183 ? 16.515 3.139 -58.130 1.00 86.06 183 HIS A N 1
ATOM 1389 C CA . HIS A 1 183 ? 15.354 3.519 -57.317 1.00 86.06 183 HIS A CA 1
ATOM 1390 C C . HIS A 1 183 ? 15.790 4.365 -56.112 1.00 86.06 183 HIS A C 1
ATOM 1392 O O . HIS A 1 183 ? 16.749 4.005 -55.426 1.00 86.06 183 HIS A O 1
ATOM 1398 N N . THR A 1 184 ? 15.079 5.462 -55.828 1.00 86.44 184 THR A N 1
ATOM 1399 C CA . THR A 1 184 ? 15.388 6.375 -54.707 1.00 86.44 184 THR A CA 1
ATOM 1400 C C . THR A 1 184 ? 14.216 6.499 -53.732 1.00 86.44 184 THR A C 1
ATOM 1402 O O . THR A 1 184 ? 13.087 6.720 -54.161 1.00 86.44 184 THR A O 1
ATOM 1405 N N . TYR A 1 185 ? 14.482 6.426 -52.423 1.00 86.06 185 TYR A N 1
ATOM 1406 C CA . TYR A 1 185 ? 13.468 6.512 -51.360 1.00 86.06 185 TYR A CA 1
ATOM 1407 C C . TYR A 1 185 ? 13.864 7.485 -50.243 1.00 86.06 185 TYR A C 1
ATOM 1409 O O . TYR A 1 185 ? 15.047 7.626 -49.936 1.00 86.06 185 TYR A O 1
ATOM 1417 N N . TYR A 1 186 ? 12.872 8.109 -49.598 1.00 84.69 186 TYR A N 1
ATOM 1418 C CA . TYR A 1 186 ? 13.048 8.960 -48.414 1.00 84.69 186 TYR A CA 1
ATOM 1419 C C . TYR A 1 186 ? 12.457 8.286 -47.168 1.00 84.69 186 TYR A C 1
ATOM 1421 O O . TYR A 1 186 ? 11.313 7.824 -47.194 1.00 84.69 186 TYR A O 1
ATOM 1429 N N . VAL A 1 187 ? 13.242 8.197 -46.088 1.00 86.44 187 VAL A N 1
ATOM 1430 C CA . VAL A 1 187 ? 12.893 7.429 -44.877 1.00 86.44 187 VAL A CA 1
ATOM 1431 C C . VAL A 1 187 ? 13.406 8.074 -43.580 1.00 86.44 187 VAL A C 1
ATOM 1433 O O . VAL A 1 187 ? 14.380 8.822 -43.607 1.00 86.44 187 VAL A O 1
ATOM 1436 N N . THR A 1 188 ? 12.819 7.726 -42.432 1.00 82.75 188 THR A N 1
ATOM 1437 C CA . THR A 1 188 ? 13.237 8.198 -41.094 1.00 82.75 188 THR A CA 1
ATOM 1438 C C . THR A 1 188 ? 13.551 7.032 -40.156 1.00 82.75 188 THR A C 1
ATOM 1440 O O . THR A 1 188 ? 12.729 6.137 -39.994 1.00 82.75 188 THR A O 1
ATOM 1443 N N . TYR A 1 189 ? 14.709 7.050 -39.491 1.00 83.94 189 TYR A N 1
ATOM 1444 C CA . TYR A 1 189 ? 15.080 6.112 -38.424 1.00 83.94 189 TYR A CA 1
ATOM 1445 C C . TYR A 1 189 ? 15.031 6.812 -37.059 1.00 83.94 189 TYR A C 1
ATOM 1447 O O . TYR A 1 189 ? 15.667 7.848 -36.871 1.00 83.94 189 TYR A O 1
ATOM 1455 N N . ASN A 1 190 ? 14.345 6.218 -36.080 1.00 77.19 190 ASN A N 1
ATOM 1456 C CA . ASN A 1 190 ? 14.444 6.610 -34.670 1.00 77.19 190 ASN A CA 1
ATOM 1457 C C . ASN A 1 190 ? 15.586 5.838 -33.982 1.00 77.19 190 ASN A C 1
ATOM 1459 O O . ASN A 1 190 ? 15.474 4.635 -33.729 1.00 77.19 190 ASN A O 1
ATOM 1463 N N . LEU A 1 191 ? 16.695 6.519 -33.693 1.00 76.25 191 LEU A N 1
ATOM 1464 C CA . LEU A 1 191 ? 17.860 5.944 -33.022 1.00 76.25 191 LEU A CA 1
ATOM 1465 C C . LEU A 1 191 ? 17.953 6.518 -31.601 1.00 76.25 191 LEU A C 1
ATOM 1467 O O . LEU A 1 191 ? 18.447 7.624 -31.395 1.00 76.25 191 LEU A O 1
ATOM 1471 N N . GLY A 1 192 ? 17.456 5.765 -30.615 1.00 63.62 192 GLY A N 1
ATOM 1472 C CA . GLY A 1 192 ? 17.544 6.130 -29.192 1.00 63.62 192 GLY A CA 1
ATOM 1473 C C . GLY A 1 192 ? 16.692 7.335 -28.765 1.00 63.62 192 GLY A C 1
ATOM 1474 O O . GLY A 1 192 ? 16.976 7.927 -27.729 1.00 63.62 192 GLY A O 1
ATOM 1475 N N . GLY A 1 193 ? 15.673 7.707 -29.545 1.00 56.00 193 GLY A N 1
ATOM 1476 C CA . GLY A 1 193 ? 14.858 8.912 -29.354 1.00 56.00 193 GLY A CA 1
ATOM 1477 C C . GLY A 1 193 ? 15.173 10.028 -30.357 1.00 56.00 193 GLY A C 1
ATOM 1478 O O . GLY A 1 193 ? 14.328 10.889 -30.589 1.00 56.00 193 GLY A O 1
ATOM 1479 N N . THR A 1 194 ? 16.341 9.992 -31.004 1.00 61.22 194 THR A N 1
ATOM 1480 C CA . THR A 1 194 ? 16.728 10.968 -32.032 1.00 61.22 194 THR A CA 1
ATOM 1481 C C . THR A 1 194 ? 16.263 10.505 -33.412 1.00 61.22 194 THR A C 1
ATOM 1483 O O . THR A 1 194 ? 16.564 9.388 -33.840 1.00 61.22 194 THR A O 1
ATOM 1486 N N . LEU A 1 195 ? 15.546 11.371 -34.133 1.00 69.62 195 LEU A N 1
ATOM 1487 C CA . LEU A 1 195 ? 15.079 11.103 -35.495 1.00 69.62 195 LEU A CA 1
ATOM 1488 C C . LEU A 1 195 ? 16.145 11.492 -36.529 1.00 69.62 195 LEU A C 1
ATOM 1490 O O . LEU A 1 195 ? 16.542 12.652 -36.618 1.00 69.62 195 LEU A O 1
ATOM 1494 N N . TYR A 1 196 ? 16.570 10.528 -37.344 1.00 74.88 196 TYR A N 1
ATOM 1495 C CA . TYR A 1 196 ? 17.498 10.718 -38.459 1.00 74.88 196 TYR A CA 1
ATOM 1496 C C . TYR A 1 196 ? 16.781 10.425 -39.775 1.00 74.88 196 TYR A C 1
ATOM 1498 O O . TYR A 1 196 ? 16.300 9.311 -39.982 1.00 74.88 196 TYR A O 1
ATOM 1506 N N . ASN A 1 197 ? 16.723 11.397 -40.681 1.00 80.56 197 ASN A N 1
ATOM 1507 C CA . ASN A 1 197 ? 16.063 11.236 -41.975 1.00 80.56 197 ASN A CA 1
ATOM 1508 C C . ASN A 1 197 ? 17.108 10.932 -43.054 1.00 80.56 197 ASN A C 1
ATOM 1510 O O . ASN A 1 197 ? 18.254 11.364 -42.941 1.00 80.56 197 ASN A O 1
ATOM 1514 N N . PHE A 1 198 ? 16.737 10.177 -44.084 1.00 85.44 198 PHE A N 1
ATOM 1515 C CA . PHE A 1 198 ? 17.652 9.670 -45.102 1.00 85.44 198 PHE A CA 1
ATOM 1516 C C . PHE A 1 198 ? 17.038 9.629 -46.502 1.00 85.44 198 PHE A C 1
ATOM 1518 O O . PHE A 1 198 ? 15.836 9.437 -46.666 1.00 85.44 198 PHE A O 1
ATOM 1525 N N . ARG A 1 199 ? 17.917 9.707 -47.503 1.00 87.12 199 ARG A N 1
ATOM 1526 C CA . ARG A 1 199 ? 17.724 9.282 -48.888 1.00 87.12 199 ARG A CA 1
ATOM 1527 C C . ARG A 1 199 ? 18.462 7.954 -49.102 1.00 87.12 199 ARG A C 1
ATOM 1529 O O . ARG A 1 199 ? 19.678 7.903 -48.927 1.00 87.12 199 ARG A O 1
ATOM 1536 N N . GLN A 1 200 ? 17.749 6.897 -49.474 1.00 90.69 200 GLN A N 1
ATOM 1537 C CA . GLN A 1 200 ? 18.304 5.599 -49.882 1.00 90.69 200 GLN A CA 1
ATOM 1538 C C . GLN A 1 200 ? 18.311 5.496 -51.415 1.00 90.69 200 GLN A C 1
ATOM 1540 O O . GLN A 1 200 ? 17.396 6.009 -52.060 1.00 90.69 200 GLN A O 1
ATOM 1545 N N . ILE A 1 201 ? 19.313 4.829 -51.989 1.00 90.88 201 ILE A N 1
ATOM 1546 C CA . ILE A 1 201 ? 19.502 4.653 -53.437 1.00 90.88 201 ILE A CA 1
ATOM 1547 C C . ILE A 1 201 ? 19.864 3.187 -53.717 1.00 90.88 201 ILE A C 1
ATOM 1549 O O . ILE A 1 201 ? 20.812 2.663 -53.131 1.00 90.88 201 ILE A O 1
ATOM 1553 N N . PHE A 1 202 ? 19.134 2.542 -54.627 1.00 91.75 202 PHE A N 1
ATOM 1554 C CA . PHE A 1 202 ? 19.310 1.140 -55.025 1.00 91.75 202 PHE A CA 1
ATOM 1555 C C . PHE A 1 202 ? 19.529 1.059 -56.537 1.00 91.75 202 PHE A C 1
ATOM 1557 O O . PHE A 1 202 ? 18.707 1.579 -57.282 1.00 91.75 202 PHE A O 1
ATOM 1564 N N . SER A 1 203 ? 20.601 0.415 -57.000 1.00 91.69 203 SER A N 1
ATOM 1565 C CA . SER A 1 203 ? 20.970 0.304 -58.425 1.00 91.69 203 SER A CA 1
ATOM 1566 C C . SER A 1 203 ? 21.434 -1.122 -58.774 1.00 91.69 203 SER A C 1
ATOM 1568 O O . SER A 1 203 ? 21.669 -1.906 -57.850 1.00 91.69 203 SER A O 1
ATOM 1570 N N . PRO A 1 204 ? 21.591 -1.493 -60.061 1.00 89.69 204 PRO A N 1
ATOM 1571 C CA . PRO A 1 204 ? 22.093 -2.819 -60.451 1.00 89.69 204 PRO A CA 1
ATOM 1572 C C . PRO A 1 204 ? 23.498 -3.155 -59.923 1.00 89.69 204 PRO A C 1
ATOM 1574 O O . PRO A 1 204 ? 23.814 -4.332 -59.750 1.00 89.69 204 PRO A O 1
ATOM 1577 N N . ASP A 1 205 ? 24.316 -2.137 -59.632 1.00 91.00 205 ASP A N 1
ATOM 1578 C CA . ASP A 1 205 ? 25.735 -2.294 -59.280 1.00 91.00 205 ASP A CA 1
ATOM 1579 C C . ASP A 1 205 ? 26.070 -1.874 -57.836 1.00 91.00 205 ASP A C 1
ATOM 1581 O O . ASP A 1 205 ? 27.163 -2.170 -57.348 1.00 91.00 205 ASP A O 1
ATOM 1585 N N . SER A 1 206 ? 25.170 -1.159 -57.142 1.00 93.12 206 SER A N 1
ATOM 1586 C CA . SER A 1 206 ? 25.424 -0.600 -55.801 1.00 93.12 206 SER A CA 1
ATOM 1587 C C . SER A 1 206 ? 24.163 -0.235 -54.995 1.00 93.12 206 SER A C 1
ATOM 1589 O O . SER A 1 206 ? 23.087 -0.014 -55.559 1.00 93.12 206 SER A O 1
ATOM 1591 N N . ILE A 1 207 ? 24.313 -0.115 -53.668 1.00 94.06 207 ILE A N 1
ATOM 1592 C CA . ILE A 1 207 ? 23.269 0.352 -52.730 1.00 94.06 207 ILE A CA 1
ATOM 1593 C C . ILE A 1 207 ? 23.878 1.364 -51.741 1.00 94.06 207 ILE A C 1
ATOM 1595 O O . ILE A 1 207 ? 24.928 1.083 -51.158 1.00 94.06 207 ILE A O 1
ATOM 1599 N N . VAL A 1 208 ? 23.234 2.524 -51.540 1.00 92.81 208 VAL A N 1
ATOM 1600 C CA . VAL A 1 208 ? 23.777 3.690 -50.800 1.00 92.81 208 VAL A CA 1
ATOM 1601 C C . VAL A 1 208 ? 22.707 4.392 -49.937 1.00 92.81 208 VAL A C 1
ATOM 1603 O O . VAL A 1 208 ? 21.533 4.422 -50.297 1.00 92.81 208 VAL A O 1
ATOM 1606 N N . LEU A 1 209 ? 23.106 4.998 -48.809 1.00 90.50 209 LEU A N 1
ATOM 1607 C CA . LEU A 1 209 ? 22.279 5.858 -47.940 1.00 90.50 209 LEU A CA 1
ATOM 1608 C C . LEU A 1 209 ? 22.926 7.245 -47.744 1.00 90.50 209 LEU A C 1
ATOM 1610 O O . LEU A 1 209 ? 24.150 7.322 -47.714 1.00 90.50 209 LEU A O 1
ATOM 1614 N N . GLN A 1 210 ? 22.139 8.313 -47.539 1.00 86.50 210 GLN A N 1
ATOM 1615 C CA . GLN A 1 210 ? 22.599 9.682 -47.208 1.00 86.50 210 GLN A CA 1
ATOM 1616 C C . GLN A 1 210 ? 21.605 10.433 -46.289 1.00 86.50 210 GLN A C 1
ATOM 1618 O O . GLN A 1 210 ? 20.411 10.216 -46.446 1.00 86.50 210 GLN A O 1
ATOM 1623 N N . SER A 1 211 ? 22.029 11.315 -45.368 1.00 81.88 211 SER A N 1
ATOM 1624 C CA . SER A 1 211 ? 21.159 11.907 -44.313 1.00 81.88 211 SER A CA 1
ATOM 1625 C C . SER A 1 211 ? 20.628 13.353 -44.534 1.00 81.88 211 SER A C 1
ATOM 1627 O O . SER A 1 211 ? 21.266 14.160 -45.211 1.00 81.88 211 SER A O 1
ATOM 1629 N N . VAL A 1 212 ? 19.482 13.688 -43.906 1.00 71.94 212 VAL A N 1
ATOM 1630 C CA . VAL A 1 212 ? 18.777 15.004 -43.852 1.00 71.94 212 VAL A CA 1
ATOM 1631 C C . VAL A 1 212 ? 17.974 15.185 -42.527 1.00 71.94 212 VAL A C 1
ATOM 1633 O O . VAL A 1 212 ? 17.972 14.281 -41.686 1.00 71.94 212 VAL A O 1
ATOM 1636 N N . TYR A 1 213 ? 17.287 16.324 -42.299 1.00 66.38 213 TYR A N 1
ATOM 1637 C CA . TYR A 1 213 ? 16.537 16.618 -41.051 1.00 66.38 213 TYR A CA 1
ATOM 1638 C C . TYR A 1 213 ? 15.115 17.212 -41.253 1.00 66.38 213 TYR A C 1
ATOM 1640 O O . TYR A 1 213 ? 14.801 17.724 -42.324 1.00 66.38 213 TYR A O 1
ATOM 1648 N N . TYR A 1 214 ? 14.267 17.124 -40.215 1.00 56.97 214 TYR A N 1
ATOM 1649 C CA . TYR A 1 214 ? 12.867 17.589 -40.129 1.00 56.97 214 TYR A CA 1
ATOM 1650 C C . TYR A 1 214 ? 12.584 18.111 -38.706 1.00 56.97 214 TYR A C 1
ATOM 1652 O O . TYR A 1 214 ? 12.995 17.467 -37.744 1.00 56.97 214 TYR A O 1
ATOM 1660 N N . GLY A 1 215 ? 11.875 19.234 -38.560 1.00 59.00 215 GLY A N 1
ATOM 1661 C CA . GLY A 1 215 ? 11.558 19.865 -37.273 1.00 59.00 215 GLY A CA 1
ATOM 1662 C C . GLY A 1 215 ? 10.136 19.639 -36.749 1.00 59.00 215 GLY A C 1
ATOM 1663 O O . GLY A 1 215 ? 9.319 18.937 -37.346 1.00 59.00 215 GLY A O 1
ATOM 1664 N N . ALA A 1 216 ? 9.835 20.277 -35.613 1.00 55.38 216 ALA A N 1
ATOM 1665 C CA . ALA A 1 216 ? 8.494 20.314 -35.028 1.00 55.38 216 ALA A CA 1
ATOM 1666 C C . ALA A 1 216 ? 7.477 21.011 -35.956 1.00 55.38 216 ALA A C 1
ATOM 1668 O O . ALA A 1 216 ? 7.846 21.830 -36.794 1.00 55.38 216 ALA A O 1
ATOM 1669 N N . ASN A 1 217 ? 6.186 20.704 -35.789 1.00 57.97 217 ASN A N 1
ATOM 1670 C CA . ASN A 1 217 ? 5.070 21.350 -36.501 1.00 57.97 217 ASN A CA 1
ATOM 1671 C C . ASN A 1 217 ? 5.214 21.373 -38.045 1.00 57.97 217 ASN A C 1
ATOM 1673 O O . ASN A 1 217 ? 4.774 22.315 -38.699 1.00 57.97 217 ASN A O 1
ATOM 1677 N N . ASN A 1 218 ? 5.821 20.328 -38.628 1.00 64.06 218 ASN A N 1
ATOM 1678 C CA . ASN A 1 218 ? 6.135 20.191 -40.062 1.00 64.06 218 ASN A CA 1
ATOM 1679 C C . ASN A 1 218 ? 7.084 21.269 -40.636 1.00 64.06 218 ASN A C 1
ATOM 1681 O O . ASN A 1 218 ? 7.138 21.463 -41.851 1.00 64.06 218 ASN A O 1
ATOM 1685 N N . ILE A 1 219 ? 7.856 21.948 -39.783 1.00 68.00 219 ILE A N 1
ATOM 1686 C CA . ILE A 1 219 ? 8.872 22.923 -40.195 1.00 68.00 219 ILE A CA 1
ATOM 1687 C C . ILE A 1 219 ? 10.113 22.187 -40.723 1.00 68.00 219 ILE A C 1
ATOM 1689 O O . ILE A 1 219 ? 10.605 21.233 -40.115 1.00 68.00 219 ILE A O 1
ATOM 1693 N N . TYR A 1 220 ? 10.646 22.641 -41.856 1.00 71.19 220 TYR A N 1
ATOM 1694 C CA . TYR A 1 220 ? 11.876 22.114 -42.444 1.00 71.19 220 TYR A CA 1
ATOM 1695 C C . TYR A 1 220 ? 13.072 22.949 -41.991 1.00 71.19 220 TYR A C 1
ATOM 1697 O O . TYR A 1 220 ? 13.126 24.139 -42.272 1.00 71.19 220 TYR A O 1
ATOM 1705 N N . TYR A 1 221 ? 14.059 22.322 -41.351 1.00 74.75 221 TYR A N 1
ATOM 1706 C CA . TYR A 1 221 ? 15.307 22.990 -40.981 1.00 74.75 221 TYR A CA 1
ATOM 1707 C C . TYR A 1 221 ? 16.420 22.610 -41.954 1.00 74.75 221 TYR A C 1
ATOM 1709 O O . TYR A 1 221 ? 16.833 21.451 -42.018 1.00 74.75 221 TYR A O 1
ATOM 1717 N N . THR A 1 222 ? 16.902 23.596 -42.712 1.00 68.31 222 THR A N 1
ATOM 1718 C CA . THR A 1 222 ? 18.011 23.420 -43.670 1.00 68.31 222 THR A CA 1
ATOM 1719 C C . THR A 1 222 ? 19.370 23.764 -43.062 1.00 68.31 222 THR A C 1
ATOM 1721 O O . THR A 1 222 ? 20.393 23.293 -43.553 1.00 68.31 222 THR A O 1
ATOM 1724 N N . ASN A 1 223 ? 19.382 24.546 -41.977 1.00 74.88 223 ASN A N 1
ATOM 1725 C CA . ASN A 1 223 ? 20.584 25.029 -41.305 1.00 74.88 223 ASN A CA 1
ATOM 1726 C C . ASN A 1 223 ? 20.502 24.840 -39.781 1.00 74.88 223 ASN A C 1
ATOM 1728 O O . ASN A 1 223 ? 19.437 24.966 -39.172 1.00 74.88 223 ASN A O 1
ATOM 1732 N N . SER A 1 224 ? 21.658 24.619 -39.153 1.00 84.62 224 SER A N 1
ATOM 1733 C CA . SER A 1 224 ? 21.821 24.600 -37.695 1.00 84.62 224 SER A CA 1
ATOM 1734 C C . SER A 1 224 ? 23.062 25.391 -37.285 1.00 84.62 224 SER A C 1
ATOM 1736 O O . SER A 1 224 ? 24.106 25.278 -37.928 1.00 84.62 224 SER A O 1
ATOM 1738 N N . VAL A 1 225 ? 22.961 26.167 -36.209 1.00 88.94 225 VAL A N 1
ATOM 1739 C CA . VAL A 1 225 ? 23.970 27.133 -35.763 1.00 88.94 225 VAL A CA 1
ATOM 1740 C C . VAL A 1 225 ? 24.211 26.953 -34.270 1.00 88.94 225 VAL A C 1
ATOM 1742 O O . VAL A 1 225 ? 23.309 27.186 -33.468 1.00 88.94 225 VAL A O 1
ATOM 1745 N N . ASN A 1 226 ? 25.436 26.589 -33.885 1.00 90.56 226 ASN A N 1
ATOM 1746 C CA . ASN A 1 226 ? 25.848 26.654 -32.486 1.00 90.56 226 ASN A CA 1
ATOM 1747 C C . ASN A 1 226 ? 26.046 28.126 -32.093 1.00 90.56 226 ASN A C 1
ATOM 1749 O O . ASN A 1 226 ? 26.840 28.823 -32.725 1.00 90.56 226 ASN A O 1
ATOM 1753 N N . ILE A 1 227 ? 25.343 28.601 -31.064 1.00 93.69 227 ILE A N 1
ATOM 1754 C CA . ILE A 1 227 ? 25.452 29.990 -30.586 1.00 93.69 227 ILE A CA 1
ATOM 1755 C C . ILE A 1 227 ? 26.362 30.150 -29.360 1.00 93.69 227 ILE A C 1
ATOM 1757 O O . ILE A 1 227 ? 26.486 31.269 -28.862 1.00 93.69 227 ILE A O 1
ATOM 1761 N N . HIS A 1 228 ? 27.017 29.075 -28.894 1.00 92.69 228 HIS A N 1
ATOM 1762 C CA . HIS A 1 228 ? 27.862 29.045 -27.689 1.00 92.69 228 HIS A CA 1
ATOM 1763 C C . HIS A 1 228 ? 28.723 30.299 -27.505 1.00 92.69 228 HIS A C 1
ATOM 1765 O O . HIS A 1 228 ? 28.574 31.002 -26.507 1.00 92.69 228 HIS A O 1
ATOM 1771 N N . ASP A 1 229 ? 29.551 30.644 -28.490 1.00 90.19 229 ASP A N 1
ATOM 1772 C CA . ASP A 1 229 ? 30.522 31.733 -28.346 1.00 90.19 229 ASP A CA 1
ATOM 1773 C C . ASP A 1 229 ? 29.870 33.125 -28.336 1.00 90.19 229 ASP A C 1
ATOM 1775 O O . ASP A 1 229 ? 30.428 34.066 -27.769 1.00 90.19 229 ASP A O 1
ATOM 1779 N N . ASN A 1 230 ? 28.668 33.278 -28.900 1.00 90.69 230 ASN A N 1
ATOM 1780 C CA . ASN A 1 230 ? 27.908 34.527 -28.816 1.00 90.69 230 ASN A CA 1
ATOM 1781 C C . ASN A 1 230 ? 27.323 34.728 -27.412 1.00 90.69 230 ASN A C 1
ATOM 1783 O O . ASN A 1 230 ? 27.332 35.845 -26.893 1.00 90.69 230 ASN A O 1
ATOM 1787 N N . VAL A 1 231 ? 26.832 33.650 -26.792 1.00 90.94 231 VAL A N 1
ATOM 1788 C CA . VAL A 1 231 ? 26.248 33.678 -25.442 1.00 90.94 231 VAL A CA 1
ATOM 1789 C C . VAL A 1 231 ? 27.336 33.727 -24.366 1.00 90.94 231 VAL A C 1
ATOM 1791 O O . VAL A 1 231 ? 27.217 34.501 -23.421 1.00 90.94 231 VAL A O 1
ATOM 1794 N N . PHE A 1 232 ? 28.432 32.976 -24.526 1.00 90.06 232 PHE A N 1
ATOM 1795 C CA . PHE A 1 232 ? 29.578 32.994 -23.611 1.00 90.06 232 PHE A CA 1
ATOM 1796 C C . PHE A 1 232 ? 30.155 34.405 -23.457 1.00 90.06 232 PHE A C 1
ATOM 1798 O O . PHE A 1 232 ? 30.359 34.862 -22.334 1.00 90.06 232 PHE A O 1
ATOM 1805 N N . ASN A 1 233 ? 30.335 35.111 -24.580 1.00 88.69 233 ASN A N 1
ATOM 1806 C CA . ASN A 1 233 ? 30.836 36.486 -24.623 1.00 88.69 233 ASN A CA 1
ATOM 1807 C C . ASN A 1 233 ? 29.763 37.559 -24.329 1.00 88.69 233 ASN A C 1
ATOM 1809 O O . ASN A 1 233 ? 30.048 38.740 -24.513 1.00 88.69 233 ASN A O 1
ATOM 1813 N N . LEU A 1 234 ? 28.549 37.173 -23.902 1.00 90.56 234 LEU A N 1
ATOM 1814 C CA . LEU A 1 234 ? 27.453 38.076 -23.510 1.00 90.56 234 LEU A CA 1
ATOM 1815 C C . LEU A 1 234 ? 27.160 39.174 -24.557 1.00 90.56 234 LEU A C 1
ATOM 1817 O O . LEU A 1 234 ? 26.973 40.339 -24.211 1.00 90.56 234 LEU A O 1
ATOM 1821 N N . LYS A 1 235 ? 27.168 38.819 -25.849 1.00 90.81 235 LYS A N 1
ATOM 1822 C CA . LYS A 1 235 ? 26.992 39.780 -26.950 1.00 90.81 235 LYS A CA 1
ATOM 1823 C C . LYS A 1 235 ? 25.523 40.053 -27.252 1.00 90.81 235 LYS A C 1
ATOM 1825 O O . LYS A 1 235 ? 24.703 39.134 -27.217 1.00 90.81 235 LYS A O 1
ATOM 1830 N N . ASP A 1 236 ? 25.230 41.281 -27.671 1.00 95.19 236 ASP A N 1
ATOM 1831 C CA . ASP A 1 236 ? 24.012 41.581 -28.423 1.00 95.19 236 ASP A CA 1
ATOM 1832 C C . ASP A 1 236 ? 24.073 40.910 -29.804 1.00 95.19 236 ASP A C 1
ATOM 1834 O O . ASP A 1 236 ? 25.109 40.938 -30.473 1.00 95.19 236 ASP A O 1
ATOM 1838 N N . ILE A 1 237 ? 22.969 40.296 -30.235 1.00 95.25 237 ILE A N 1
ATOM 1839 C CA . ILE A 1 237 ? 22.866 39.580 -31.518 1.00 95.25 237 ILE A CA 1
ATOM 1840 C C . ILE A 1 237 ? 21.547 39.934 -32.200 1.00 95.25 237 ILE A C 1
ATOM 1842 O O . ILE A 1 237 ? 20.493 39.959 -31.564 1.00 95.25 237 ILE A O 1
ATOM 1846 N N . LYS A 1 238 ? 21.596 40.126 -33.520 1.00 93.75 238 LYS A N 1
ATOM 1847 C CA . LYS A 1 238 ? 20.418 40.149 -34.387 1.00 93.75 238 LYS A CA 1
ATOM 1848 C C . LYS A 1 238 ? 20.678 39.272 -35.609 1.00 93.75 238 LYS A C 1
ATOM 1850 O O . LYS A 1 238 ? 21.493 39.629 -36.454 1.00 93.75 238 LYS A O 1
ATOM 1855 N N . ASP A 1 239 ? 20.003 38.132 -35.679 1.00 92.31 239 ASP A N 1
ATOM 1856 C CA . ASP A 1 239 ? 20.120 37.164 -36.771 1.00 92.31 239 ASP A CA 1
ATOM 1857 C C . ASP A 1 239 ? 18.726 36.873 -37.331 1.00 92.31 239 ASP A C 1
ATOM 1859 O O . ASP A 1 239 ? 17.822 36.485 -36.595 1.00 92.31 239 ASP A O 1
ATOM 1863 N N . ASN A 1 240 ? 18.540 37.103 -38.629 1.00 91.38 240 ASN A N 1
ATOM 1864 C CA . ASN A 1 240 ? 17.239 37.026 -39.295 1.00 91.38 240 ASN A CA 1
ATOM 1865 C C . ASN A 1 240 ? 17.143 35.816 -40.244 1.00 91.38 240 ASN A C 1
ATOM 1867 O O . ASN A 1 240 ? 16.382 35.858 -41.206 1.00 91.38 240 ASN A O 1
ATOM 1871 N N . ARG A 1 241 ? 17.945 34.761 -40.043 1.00 89.94 241 ARG A N 1
ATOM 1872 C CA . ARG A 1 241 ? 17.866 33.561 -40.889 1.00 89.94 241 ARG A CA 1
ATOM 1873 C C . ARG A 1 241 ? 16.601 32.753 -40.599 1.00 89.94 241 ARG A C 1
ATOM 1875 O O . ARG A 1 241 ? 16.438 32.214 -39.504 1.00 89.94 241 ARG A O 1
ATOM 1882 N N . ASP A 1 242 ? 15.747 32.657 -41.611 1.00 86.56 242 ASP A N 1
ATOM 1883 C CA . ASP A 1 242 ? 14.589 31.763 -41.642 1.00 86.56 242 ASP A CA 1
ATOM 1884 C C . ASP A 1 242 ? 15.020 30.284 -41.574 1.00 86.56 242 ASP A C 1
ATOM 1886 O O . ASP A 1 242 ? 16.175 29.949 -41.864 1.00 86.56 242 ASP A O 1
ATOM 1890 N N . ASP A 1 243 ? 14.095 29.392 -41.197 1.00 84.25 243 ASP A N 1
ATOM 1891 C CA . ASP A 1 243 ? 14.240 27.923 -41.293 1.00 84.25 243 ASP A CA 1
ATOM 1892 C C . ASP A 1 243 ? 15.573 27.379 -40.719 1.00 84.25 243 ASP A C 1
ATOM 1894 O O . ASP A 1 243 ? 16.187 26.428 -41.227 1.00 84.25 243 ASP A O 1
ATOM 1898 N N . THR A 1 244 ? 16.022 28.004 -39.622 1.00 88.69 244 THR A N 1
ATOM 1899 C CA . THR A 1 244 ? 17.323 27.786 -38.974 1.00 88.69 244 THR A CA 1
ATOM 1900 C C . THR A 1 244 ? 17.166 27.460 -37.486 1.00 88.69 244 THR A C 1
ATOM 1902 O O . THR A 1 244 ? 16.428 28.130 -36.759 1.00 88.69 244 THR A O 1
ATOM 1905 N N . ILE A 1 245 ? 17.900 26.442 -37.020 1.00 90.06 245 ILE A N 1
ATOM 1906 C CA . ILE A 1 245 ? 18.002 26.085 -35.596 1.00 90.06 245 ILE A CA 1
ATOM 1907 C C . ILE A 1 245 ? 19.191 26.823 -34.976 1.00 90.06 245 ILE A C 1
ATOM 1909 O O . ILE A 1 245 ? 20.332 26.606 -35.384 1.00 90.06 245 ILE A O 1
ATOM 1913 N N . PHE A 1 246 ? 18.946 27.629 -33.948 1.00 93.75 246 PHE A N 1
ATOM 1914 C CA . PHE A 1 246 ? 19.975 28.259 -33.123 1.00 93.75 246 PHE A CA 1
ATOM 1915 C C . PHE A 1 246 ? 20.084 27.486 -31.810 1.00 93.75 246 PHE A C 1
ATOM 1917 O O . PHE A 1 246 ? 19.167 27.536 -30.995 1.00 93.75 246 PHE A O 1
ATOM 1924 N N . TYR A 1 247 ? 21.169 26.739 -31.602 1.00 92.25 247 TYR A N 1
ATOM 1925 C CA . TYR A 1 247 ? 21.297 25.845 -30.449 1.00 92.25 247 TYR A CA 1
ATOM 1926 C C . TYR A 1 247 ? 22.439 26.233 -29.506 1.00 92.25 247 TYR A C 1
ATOM 1928 O O . TYR A 1 247 ? 23.542 26.578 -29.933 1.00 92.25 247 TYR A O 1
ATOM 1936 N N . LEU A 1 248 ? 22.171 26.133 -28.204 1.00 92.81 248 LEU A N 1
ATOM 1937 C CA . LEU A 1 248 ? 23.134 26.288 -27.120 1.00 92.81 248 LEU A CA 1
ATOM 1938 C C . LEU A 1 248 ? 23.105 25.026 -26.259 1.00 92.81 248 LEU A C 1
ATOM 1940 O O . LEU A 1 248 ? 22.161 24.820 -25.500 1.00 92.81 248 LEU A O 1
ATOM 1944 N N . ASN A 1 249 ? 24.135 24.185 -26.351 1.00 88.44 249 ASN A N 1
ATOM 1945 C CA . ASN A 1 249 ? 24.203 22.937 -25.594 1.00 88.44 249 ASN A CA 1
ATOM 1946 C C . ASN A 1 249 ? 25.436 22.912 -24.683 1.00 88.44 249 ASN A C 1
ATOM 1948 O O . ASN A 1 249 ? 26.547 22.717 -25.171 1.00 88.44 249 ASN A O 1
ATOM 1952 N N . GLY A 1 250 ? 25.218 23.096 -23.377 1.00 86.44 250 GLY A N 1
ATOM 1953 C CA . GLY A 1 250 ? 26.283 23.312 -22.396 1.00 86.44 250 GLY A CA 1
ATOM 1954 C C . GLY A 1 250 ? 26.827 24.746 -22.436 1.00 86.44 250 GLY A C 1
ATOM 1955 O O . GLY A 1 250 ? 27.251 25.218 -23.486 1.00 86.44 250 GLY A O 1
ATOM 1956 N N . LEU A 1 251 ? 26.810 25.455 -21.305 1.00 89.44 251 LEU A N 1
ATOM 1957 C CA . LEU A 1 251 ? 27.450 26.765 -21.140 1.00 89.44 251 LEU A CA 1
ATOM 1958 C C . LEU A 1 251 ? 27.685 27.069 -19.657 1.00 89.44 251 LEU A C 1
ATOM 1960 O O . LEU A 1 251 ? 26.809 26.840 -18.829 1.00 89.44 251 LEU A O 1
ATOM 1964 N N . ASN A 1 252 ? 28.807 27.708 -19.335 1.00 86.81 252 ASN A N 1
ATOM 1965 C CA . ASN A 1 252 ? 29.012 28.359 -18.044 1.00 86.81 252 ASN A CA 1
ATOM 1966 C C . ASN A 1 252 ? 29.659 29.732 -18.287 1.00 86.81 252 ASN A C 1
ATOM 1968 O O . ASN A 1 252 ? 30.792 29.794 -18.759 1.00 86.81 252 ASN A O 1
ATOM 1972 N N . THR A 1 253 ? 28.934 30.826 -18.032 1.00 84.50 253 THR A N 1
ATOM 1973 C CA . THR A 1 253 ? 29.419 32.203 -18.246 1.00 84.50 253 THR A CA 1
ATOM 1974 C C . THR A 1 253 ? 29.245 33.073 -16.998 1.00 84.50 253 THR A C 1
ATOM 1976 O O . THR A 1 253 ? 28.316 32.893 -16.206 1.00 84.50 253 THR A O 1
ATOM 1979 N N . TRP A 1 254 ? 30.162 34.021 -16.804 1.00 79.25 254 TRP A N 1
ATOM 1980 C CA . TRP A 1 254 ? 30.230 34.932 -15.662 1.00 79.25 254 TRP A CA 1
ATOM 1981 C C . TRP A 1 254 ? 30.743 36.306 -16.096 1.00 79.25 254 TRP A C 1
ATOM 1983 O O . TRP A 1 254 ? 31.510 36.423 -17.048 1.00 79.25 254 TRP A O 1
ATOM 1993 N N . ASN A 1 255 ? 30.394 37.344 -15.337 1.00 75.56 255 ASN A N 1
ATOM 1994 C CA . ASN A 1 255 ? 31.044 38.648 -15.425 1.00 75.56 255 ASN A CA 1
ATOM 1995 C C . ASN A 1 255 ? 31.403 39.145 -14.012 1.00 75.56 255 ASN A C 1
ATOM 1997 O O . ASN A 1 255 ? 30.783 38.758 -13.023 1.00 75.56 255 ASN A O 1
ATOM 2001 N N . TYR A 1 256 ? 32.446 39.965 -13.918 1.00 72.69 256 TYR A N 1
ATOM 2002 C CA . TYR A 1 256 ? 32.877 40.629 -12.690 1.00 72.69 256 TYR A CA 1
ATOM 2003 C C . TYR A 1 256 ? 32.074 41.910 -12.424 1.00 72.69 256 TYR A C 1
ATOM 2005 O O . TYR A 1 256 ? 31.889 42.281 -11.268 1.00 72.69 256 TYR A O 1
ATOM 2013 N N . THR A 1 257 ? 31.568 42.558 -13.477 1.00 79.56 257 THR A N 1
ATOM 2014 C CA . THR A 1 257 ? 30.684 43.731 -13.412 1.00 79.56 257 THR A CA 1
ATOM 2015 C C . THR A 1 257 ? 29.258 43.373 -13.840 1.00 79.56 257 THR A C 1
ATOM 2017 O O . THR A 1 257 ? 28.992 42.266 -14.312 1.00 79.56 257 THR A O 1
ATOM 2020 N N . ASN A 1 258 ? 28.316 44.305 -13.664 1.00 84.25 258 ASN A N 1
ATOM 2021 C CA . ASN A 1 258 ? 26.947 44.117 -14.139 1.00 84.25 258 ASN A CA 1
ATOM 2022 C C . ASN A 1 258 ? 26.915 44.090 -15.674 1.00 84.25 258 ASN A C 1
ATOM 2024 O O . ASN A 1 258 ? 27.361 45.035 -16.323 1.00 84.25 258 ASN A O 1
ATOM 2028 N N . ALA A 1 259 ? 26.361 43.021 -16.241 1.00 87.69 259 ALA A N 1
ATOM 2029 C CA . ALA A 1 259 ? 26.288 42.783 -17.678 1.00 87.69 259 ALA A CA 1
ATOM 2030 C C . ALA A 1 259 ? 24.841 42.865 -18.168 1.00 87.69 259 ALA A C 1
ATOM 2032 O O . ALA A 1 259 ? 23.929 42.389 -17.489 1.00 87.69 259 ALA A O 1
ATOM 2033 N N . ARG A 1 260 ? 24.618 43.413 -19.364 1.00 93.50 260 ARG A N 1
ATOM 2034 C CA . ARG A 1 260 ? 23.313 43.393 -20.039 1.00 93.50 260 ARG A CA 1
ATOM 2035 C C . ARG A 1 260 ? 23.514 43.032 -21.505 1.00 93.50 260 ARG A C 1
ATOM 2037 O O . ARG A 1 260 ? 24.433 43.572 -22.109 1.00 93.50 260 ARG A O 1
ATOM 2044 N N . PHE A 1 261 ? 22.685 42.138 -22.038 1.00 95.06 261 PHE A N 1
ATOM 2045 C CA . PHE A 1 261 ? 22.733 41.733 -23.446 1.00 95.06 261 PHE A CA 1
ATOM 2046 C C . PHE A 1 261 ? 21.360 41.250 -23.949 1.00 95.06 261 PHE A C 1
ATOM 2048 O O . PHE A 1 261 ? 20.542 40.748 -23.168 1.00 95.06 261 PHE A O 1
ATOM 2055 N N . ALA A 1 262 ? 21.113 41.381 -25.252 1.00 96.31 262 ALA A N 1
ATOM 2056 C CA . ALA A 1 262 ? 19.891 40.960 -25.928 1.00 96.31 262 ALA A CA 1
ATOM 2057 C C . ALA A 1 262 ? 20.191 40.226 -27.248 1.00 96.31 262 ALA A C 1
ATOM 2059 O O . ALA A 1 262 ? 20.838 40.762 -28.148 1.00 96.31 262 ALA A O 1
ATOM 2060 N N . GLN A 1 263 ? 19.686 38.999 -27.394 1.00 96.44 263 GLN A N 1
ATOM 2061 C CA . GLN A 1 263 ? 19.865 38.185 -28.600 1.00 96.44 263 GLN A CA 1
ATOM 2062 C C . GLN A 1 263 ? 18.517 37.925 -29.264 1.00 96.44 263 GLN A C 1
ATOM 2064 O O . GLN A 1 263 ? 17.635 37.300 -28.680 1.00 96.44 263 GLN A O 1
ATOM 2069 N N . THR A 1 264 ? 18.363 38.440 -30.483 1.00 95.75 264 THR A N 1
ATOM 2070 C CA . THR A 1 264 ? 17.145 38.344 -31.290 1.00 95.75 264 THR A CA 1
ATOM 2071 C C . THR A 1 264 ? 17.398 37.481 -32.518 1.00 95.75 264 THR A C 1
ATOM 2073 O O . THR A 1 264 ? 18.093 37.892 -33.449 1.00 95.75 264 THR A O 1
ATOM 2076 N N . TYR A 1 265 ? 16.794 36.301 -32.527 1.00 94.94 265 TYR A N 1
ATOM 2077 C CA . TYR A 1 265 ? 16.749 35.377 -33.651 1.00 94.94 265 TYR A CA 1
ATOM 2078 C C . TYR A 1 265 ? 15.426 35.617 -34.385 1.00 94.94 265 TYR A C 1
ATOM 2080 O O . TYR A 1 265 ? 14.420 34.980 -34.111 1.00 94.94 265 TYR A O 1
ATOM 2088 N N . GLY A 1 266 ? 15.395 36.649 -35.230 1.00 84.88 266 GLY A N 1
ATOM 2089 C CA . GLY A 1 266 ? 14.174 37.235 -35.795 1.00 84.88 266 GLY A CA 1
ATOM 2090 C C . GLY A 1 266 ? 13.678 36.612 -37.102 1.00 84.88 266 GLY A C 1
ATOM 2091 O O . GLY A 1 266 ? 12.764 37.163 -37.709 1.00 84.88 266 GLY A O 1
ATOM 2092 N N . GLY A 1 267 ? 14.294 35.521 -37.568 1.00 88.38 267 GLY A N 1
ATOM 2093 C CA . GLY A 1 267 ? 13.862 34.806 -38.772 1.00 88.38 267 GLY A CA 1
ATOM 2094 C C . GLY A 1 267 ? 12.524 34.087 -38.579 1.00 88.38 267 GLY A C 1
ATOM 2095 O O . GLY A 1 267 ? 12.174 33.668 -37.471 1.00 88.38 267 GLY A O 1
ATOM 2096 N N . LYS A 1 268 ? 11.777 33.897 -39.664 1.00 85.44 268 LYS A N 1
ATOM 2097 C CA . LYS A 1 268 ? 10.561 33.080 -39.691 1.00 85.44 268 LYS A CA 1
ATOM 2098 C C . LYS A 1 268 ? 10.900 31.623 -39.358 1.00 85.44 268 LYS A C 1
ATOM 2100 O O . LYS A 1 268 ? 11.900 31.092 -39.838 1.00 85.44 268 LYS A O 1
ATOM 2105 N N . ASN A 1 269 ? 10.059 30.970 -38.553 1.00 84.44 269 ASN A N 1
ATOM 2106 C CA . ASN A 1 269 ? 10.259 29.597 -38.067 1.00 84.44 269 ASN A CA 1
ATOM 2107 C C . ASN A 1 269 ? 11.553 29.391 -37.241 1.00 84.44 269 ASN A C 1
ATOM 2109 O O . ASN A 1 269 ? 11.960 28.247 -37.000 1.00 84.44 269 ASN A O 1
ATOM 2113 N N . SER A 1 270 ? 12.218 30.474 -36.817 1.00 91.12 270 SER A N 1
ATOM 2114 C CA . SER A 1 270 ? 13.443 30.412 -36.017 1.00 91.12 270 SER A CA 1
ATOM 2115 C C . SER A 1 270 ? 13.195 29.698 -34.689 1.00 91.12 270 SER A C 1
ATOM 2117 O O . SER A 1 270 ? 12.275 30.024 -33.935 1.00 91.12 270 SER A O 1
ATOM 2119 N N . ALA A 1 271 ? 14.042 28.716 -34.391 1.00 91.25 271 ALA A N 1
ATOM 2120 C CA . ALA A 1 271 ? 13.976 27.983 -33.137 1.00 91.25 271 ALA A CA 1
ATOM 2121 C C . ALA A 1 271 ? 15.261 28.181 -32.339 1.00 91.25 271 ALA A C 1
ATOM 2123 O O . ALA A 1 271 ? 16.340 27.775 -32.775 1.00 91.25 271 ALA A O 1
ATOM 2124 N N . LEU A 1 272 ? 15.123 28.778 -31.157 1.00 94.88 272 LEU A N 1
ATOM 2125 C CA . LEU A 1 272 ? 16.188 28.893 -30.171 1.00 94.88 272 LEU A CA 1
ATOM 2126 C C . LEU A 1 272 ? 16.095 27.716 -29.193 1.00 94.88 272 LEU A C 1
ATOM 2128 O O . LEU A 1 272 ? 15.092 27.572 -28.497 1.00 94.88 272 LEU A O 1
ATOM 2132 N N . VAL A 1 273 ? 17.126 26.870 -29.150 1.00 93.19 273 VAL A N 1
ATOM 2133 C CA . VAL A 1 273 ? 17.115 25.583 -28.437 1.00 93.19 273 VAL A CA 1
ATOM 2134 C C . VAL A 1 273 ? 18.214 25.538 -27.372 1.00 93.19 273 VAL A C 1
ATOM 2136 O O . VAL A 1 273 ? 19.401 25.618 -27.685 1.00 93.19 273 VAL A O 1
ATOM 2139 N N . PHE A 1 274 ? 17.826 25.372 -26.109 1.00 95.06 274 PHE A N 1
ATOM 2140 C CA . PHE A 1 274 ? 18.731 25.244 -24.964 1.00 95.06 274 PHE A CA 1
ATOM 2141 C C . PHE A 1 274 ? 18.881 23.779 -24.533 1.00 95.06 274 PHE A C 1
ATOM 2143 O O . PHE A 1 274 ? 17.892 23.062 -24.399 1.00 95.06 274 PHE A O 1
ATOM 2150 N N . ASN A 1 275 ? 20.125 23.347 -24.294 1.00 93.19 275 ASN A N 1
ATOM 2151 C CA . ASN A 1 275 ? 20.542 21.994 -23.888 1.00 93.19 275 ASN A CA 1
ATOM 2152 C C . ASN A 1 275 ? 20.148 20.845 -24.840 1.00 93.19 275 ASN A C 1
ATOM 2154 O O . ASN A 1 275 ? 20.324 19.676 -24.499 1.00 93.19 275 ASN A O 1
ATOM 2158 N N . ALA A 1 276 ? 19.676 21.146 -26.048 1.00 87.06 276 ALA A N 1
ATOM 2159 C CA . ALA A 1 276 ? 19.489 20.187 -27.132 1.00 87.06 276 ALA A CA 1
ATOM 2160 C C . ALA A 1 276 ? 19.958 20.802 -28.458 1.00 87.06 276 ALA A C 1
ATOM 2162 O O . ALA A 1 276 ? 20.129 22.014 -28.566 1.00 87.06 276 ALA A O 1
ATOM 2163 N N . THR A 1 277 ? 20.175 19.970 -29.474 1.00 81.31 277 THR A N 1
ATOM 2164 C CA . THR A 1 277 ? 20.601 20.405 -30.816 1.00 81.31 277 THR A CA 1
ATOM 2165 C C . THR A 1 277 ? 19.437 20.663 -31.774 1.00 81.31 277 THR A C 1
ATOM 2167 O O . THR A 1 277 ? 19.660 21.181 -32.865 1.00 81.31 277 THR A O 1
ATOM 2170 N N . THR A 1 278 ? 18.209 20.283 -31.403 1.00 78.38 278 THR A N 1
ATOM 2171 C CA . THR A 1 278 ? 17.031 20.286 -32.284 1.00 78.38 278 THR A CA 1
ATOM 2172 C C . THR A 1 278 ? 15.733 20.560 -31.510 1.00 78.38 278 THR A C 1
ATOM 2174 O O . THR A 1 278 ? 15.618 20.092 -30.374 1.00 78.38 278 THR A O 1
ATOM 2177 N N . PRO A 1 279 ? 14.732 21.237 -32.107 1.00 84.50 279 PRO A N 1
ATOM 2178 C CA . PRO A 1 279 ? 13.390 21.375 -31.528 1.00 84.50 279 PRO A CA 1
ATOM 2179 C C . PRO A 1 279 ? 12.669 20.036 -31.328 1.00 84.50 279 PRO A C 1
ATOM 2181 O O . PRO A 1 279 ? 13.002 19.036 -31.966 1.00 84.50 279 PRO A O 1
ATOM 2184 N N . TRP A 1 280 ? 11.623 20.036 -30.500 1.00 82.19 280 TRP A N 1
ATOM 2185 C CA . TRP A 1 280 ? 10.737 18.889 -30.271 1.00 82.19 280 TRP A CA 1
ATOM 2186 C C . TRP A 1 280 ? 9.259 19.294 -30.361 1.00 82.19 280 TRP A C 1
ATOM 2188 O O . TRP A 1 280 ? 8.912 20.470 -30.273 1.00 82.19 280 TRP A O 1
ATOM 2198 N N . ALA A 1 281 ? 8.376 18.316 -30.567 1.00 72.50 281 ALA A N 1
ATOM 2199 C CA . ALA A 1 281 ? 6.930 18.540 -30.574 1.00 72.50 281 ALA A CA 1
ATOM 2200 C C . ALA A 1 281 ? 6.375 18.728 -29.148 1.00 72.50 281 ALA A C 1
ATOM 2202 O O . ALA A 1 281 ? 6.944 18.230 -28.176 1.00 72.50 281 ALA A O 1
ATOM 2203 N N . ASN A 1 282 ? 5.243 19.419 -29.011 1.00 65.75 282 ASN A N 1
ATOM 2204 C CA . ASN A 1 282 ? 4.587 19.606 -27.714 1.00 65.75 282 ASN A CA 1
ATOM 2205 C C . ASN A 1 282 ? 4.190 18.250 -27.100 1.00 65.75 282 ASN A C 1
ATOM 2207 O O . ASN A 1 282 ? 3.657 17.384 -27.791 1.00 65.75 282 ASN A O 1
ATOM 2211 N N . GLY A 1 283 ? 4.475 18.063 -25.808 1.00 64.19 283 GLY A N 1
ATOM 2212 C CA . GLY A 1 283 ? 4.294 16.785 -25.104 1.00 64.19 283 GLY A CA 1
ATOM 2213 C C . GLY A 1 283 ? 5.429 15.765 -25.291 1.00 64.19 283 GLY A C 1
ATOM 2214 O O . GLY A 1 283 ? 5.443 14.752 -24.595 1.00 64.19 283 GLY A O 1
ATOM 2215 N N . SER A 1 284 ? 6.406 16.018 -26.168 1.00 73.75 284 SER A N 1
ATOM 2216 C CA . SER A 1 284 ? 7.640 15.226 -26.225 1.00 73.75 284 SER A CA 1
ATOM 2217 C C . SER A 1 284 ? 8.603 15.652 -25.119 1.00 73.75 284 SER A C 1
ATOM 2219 O O . SER A 1 284 ? 8.887 16.840 -24.982 1.00 73.75 284 SER A O 1
ATOM 2221 N N . ILE A 1 285 ? 9.164 14.686 -24.386 1.00 77.81 285 ILE A N 1
ATOM 2222 C CA . ILE A 1 285 ? 10.187 14.936 -23.361 1.00 77.81 285 ILE A CA 1
ATOM 2223 C C . ILE A 1 285 ? 11.583 14.640 -23.944 1.00 77.81 285 ILE A C 1
ATOM 2225 O O . ILE A 1 285 ? 11.973 13.468 -24.015 1.00 77.81 285 ILE A O 1
ATOM 2229 N N . PRO A 1 286 ? 12.348 15.655 -24.396 1.00 82.06 286 PRO A N 1
ATOM 2230 C CA . PRO A 1 286 ? 13.759 15.481 -24.721 1.00 82.06 286 PRO A CA 1
ATOM 2231 C C . PRO A 1 286 ? 14.548 15.099 -23.461 1.00 82.06 286 PRO A C 1
ATOM 2233 O O . PRO A 1 286 ? 14.186 15.456 -22.341 1.00 82.06 286 PRO A O 1
ATOM 2236 N N . LYS A 1 287 ? 15.653 14.372 -23.642 1.00 76.31 287 LYS A N 1
ATOM 2237 C CA . LYS A 1 287 ? 16.555 13.995 -22.547 1.00 76.31 287 LYS A CA 1
ATOM 2238 C C . LYS A 1 287 ? 17.873 14.734 -22.698 1.00 76.31 287 LYS A C 1
ATOM 2240 O O . LYS A 1 287 ? 18.589 14.502 -23.668 1.00 76.31 287 LYS A O 1
ATOM 2245 N N . SER A 1 288 ? 18.206 15.575 -21.723 1.00 84.38 288 SER A N 1
ATOM 2246 C CA . SER A 1 288 ? 19.503 16.242 -21.657 1.00 84.38 288 SER A CA 1
ATOM 2247 C C . SER A 1 288 ? 20.017 16.337 -20.227 1.00 84.38 288 SER A C 1
ATOM 2249 O O . SER A 1 288 ? 19.290 16.719 -19.315 1.00 84.38 288 SER A O 1
ATOM 2251 N N . ASN A 1 289 ? 21.293 16.007 -20.045 1.00 85.44 289 ASN A N 1
ATOM 2252 C CA . ASN A 1 289 ? 22.053 16.250 -18.820 1.00 85.44 289 ASN A CA 1
ATOM 2253 C C . ASN A 1 289 ? 22.943 17.505 -18.914 1.00 85.44 289 ASN A C 1
ATOM 2255 O O . ASN A 1 289 ? 23.675 17.806 -17.971 1.00 85.44 289 ASN A O 1
ATOM 2259 N N . SER A 1 290 ? 22.900 18.230 -20.035 1.00 89.75 290 SER A N 1
ATOM 2260 C CA . SER A 1 290 ? 23.656 19.467 -20.217 1.00 89.75 290 SER A CA 1
ATOM 2261 C C . SER A 1 290 ? 23.197 20.556 -19.249 1.00 89.75 290 SER A C 1
ATOM 2263 O O . SER A 1 290 ? 22.044 20.591 -18.815 1.00 89.75 290 SER A O 1
ATOM 2265 N N . THR A 1 291 ? 24.122 21.459 -18.925 1.00 90.69 291 THR A N 1
ATOM 2266 C CA . THR A 1 291 ? 23.885 22.615 -18.059 1.00 90.69 291 THR A CA 1
ATOM 2267 C C . THR A 1 291 ? 24.235 23.900 -18.794 1.00 90.69 291 THR A C 1
ATOM 2269 O O . THR A 1 291 ? 25.356 24.048 -19.275 1.00 90.69 291 THR A O 1
ATOM 2272 N N . VAL A 1 292 ? 23.301 24.848 -18.826 1.00 92.31 292 VAL A N 1
ATOM 2273 C CA . VAL A 1 292 ? 23.523 26.243 -19.220 1.00 92.31 292 VAL A CA 1
ATOM 2274 C C . VAL A 1 292 ? 23.423 27.107 -17.964 1.00 92.31 292 VAL A C 1
ATOM 2276 O O . VAL A 1 292 ? 22.421 27.064 -17.247 1.00 92.31 292 VAL A O 1
ATOM 2279 N N . ARG A 1 293 ? 24.473 27.880 -17.675 1.00 88.81 293 ARG A N 1
ATOM 2280 C CA . ARG A 1 293 ? 24.619 28.651 -16.437 1.00 88.81 293 ARG A CA 1
ATOM 2281 C C . ARG A 1 293 ? 25.076 30.086 -16.678 1.00 88.81 293 ARG A C 1
ATOM 2283 O O . ARG A 1 293 ? 26.071 30.321 -17.363 1.00 88.81 293 ARG A O 1
ATOM 2290 N N . PHE A 1 294 ? 24.392 31.026 -16.026 1.00 87.62 294 PHE A N 1
ATOM 2291 C CA . PHE A 1 294 ? 24.714 32.455 -16.030 1.00 87.62 294 PHE A CA 1
ATOM 2292 C C . PHE A 1 294 ? 25.072 32.943 -14.619 1.00 87.62 294 PHE A C 1
ATOM 2294 O O . PHE A 1 294 ? 24.294 32.778 -13.681 1.00 87.62 294 PHE A O 1
ATOM 2301 N N . GLY A 1 295 ? 26.241 33.568 -14.464 1.00 76.50 295 GLY A N 1
ATOM 2302 C CA . GLY A 1 295 ? 26.737 34.088 -13.185 1.00 76.50 295 GLY A CA 1
ATOM 2303 C C . GLY A 1 295 ? 27.479 33.054 -12.327 1.00 76.50 295 GLY A C 1
ATOM 2304 O O . GLY A 1 295 ? 27.475 33.171 -11.106 1.00 76.50 295 GLY A O 1
ATOM 2305 N N . GLY A 1 296 ? 28.096 32.033 -12.937 1.00 66.19 296 GLY A N 1
ATOM 2306 C CA . GLY A 1 296 ? 28.766 30.933 -12.229 1.00 66.19 296 GLY A CA 1
ATOM 2307 C C . GLY A 1 296 ? 30.182 30.627 -12.727 1.00 66.19 296 GLY A C 1
ATOM 2308 O O . GLY A 1 296 ? 30.577 31.035 -13.812 1.00 66.19 296 GLY A O 1
ATOM 2309 N N . TYR A 1 297 ? 30.967 29.912 -11.918 1.00 60.44 297 TYR A N 1
ATOM 2310 C CA . TYR A 1 297 ? 32.308 29.437 -12.277 1.00 60.44 297 TYR A CA 1
ATOM 2311 C C . TYR A 1 297 ? 32.645 28.162 -11.488 1.00 60.44 297 TYR A C 1
ATOM 2313 O O . TYR A 1 297 ? 32.351 28.085 -10.297 1.00 60.44 297 TYR A O 1
ATOM 2321 N N . GLU A 1 298 ? 33.266 27.168 -12.125 1.00 53.97 298 GLU A N 1
ATOM 2322 C CA . GLU A 1 298 ? 33.600 25.864 -11.516 1.00 53.97 298 GLU A CA 1
ATOM 2323 C C . GLU A 1 298 ? 34.976 25.868 -10.826 1.00 53.97 298 GLU A C 1
ATOM 2325 O O . GLU A 1 298 ? 35.830 25.024 -11.079 1.00 53.97 298 GLU A O 1
ATOM 2330 N N . GLY A 1 299 ? 35.229 26.843 -9.948 1.00 55.22 299 GLY A N 1
ATOM 2331 C CA . GLY A 1 299 ? 36.514 26.928 -9.254 1.00 55.22 299 GLY A CA 1
ATOM 2332 C C . GLY A 1 299 ? 36.541 27.878 -8.060 1.00 55.22 299 GLY A C 1
ATOM 2333 O O . GLY A 1 299 ? 35.742 28.803 -7.949 1.00 55.22 299 GLY A O 1
ATOM 2334 N N . VAL A 1 300 ? 37.503 27.639 -7.167 1.00 46.28 300 VAL A N 1
ATOM 2335 C CA . VAL A 1 300 ? 37.509 28.085 -5.758 1.00 46.28 300 VAL A CA 1
ATOM 2336 C C . VAL A 1 300 ? 37.882 29.570 -5.545 1.00 46.28 300 VAL A C 1
ATOM 2338 O O . VAL A 1 300 ? 38.130 29.986 -4.418 1.00 46.28 300 VAL A O 1
ATOM 2341 N N . ASN A 1 301 ? 37.921 30.399 -6.593 1.00 49.03 301 ASN A N 1
ATOM 2342 C CA . ASN A 1 301 ? 38.365 31.796 -6.484 1.00 49.03 301 ASN A CA 1
ATOM 2343 C C . ASN A 1 301 ? 37.235 32.730 -6.016 1.00 49.03 301 ASN A C 1
ATOM 2345 O O . ASN A 1 301 ? 36.209 32.874 -6.685 1.00 49.03 301 ASN A O 1
ATOM 2349 N N . TRP A 1 302 ? 37.453 33.384 -4.874 1.00 43.09 302 TRP A N 1
ATOM 2350 C CA . TRP A 1 302 ? 36.479 34.233 -4.180 1.00 43.09 302 TRP A CA 1
ATOM 2351 C C . TRP A 1 302 ? 36.297 35.613 -4.850 1.00 43.09 302 TRP A C 1
ATOM 2353 O O . TRP A 1 302 ? 37.215 36.133 -5.481 1.00 43.09 302 TRP A O 1
ATOM 2363 N N . GLY A 1 303 ? 35.127 36.239 -4.659 1.00 52.22 303 GLY A N 1
ATOM 2364 C CA . GLY A 1 303 ? 34.935 37.690 -4.855 1.00 52.22 303 GLY A CA 1
ATOM 2365 C C . GLY A 1 303 ? 34.239 38.176 -6.141 1.00 52.22 303 GLY A C 1
ATOM 2366 O O . GLY A 1 303 ? 34.385 39.345 -6.486 1.00 52.22 303 GLY A O 1
ATOM 2367 N N . LYS A 1 304 ? 33.481 37.338 -6.864 1.00 56.78 304 LYS A N 1
ATOM 2368 C CA . LYS A 1 304 ? 32.773 37.739 -8.104 1.00 56.78 304 LYS A CA 1
ATOM 2369 C C . LYS A 1 304 ? 31.350 38.255 -7.815 1.00 56.78 304 LYS A C 1
ATOM 2371 O O . LYS A 1 304 ? 30.507 37.464 -7.416 1.00 56.78 304 LYS A O 1
ATOM 2376 N N . THR A 1 305 ? 31.060 39.546 -8.015 1.00 62.34 305 THR A N 1
ATOM 2377 C CA . THR A 1 305 ? 29.794 40.191 -7.569 1.00 62.34 305 THR A CA 1
ATOM 2378 C C . THR A 1 305 ? 28.872 40.736 -8.674 1.00 62.34 305 THR A C 1
ATOM 2380 O O . THR A 1 305 ? 27.797 41.252 -8.357 1.00 62.34 305 THR A O 1
ATOM 2383 N N . GLY A 1 306 ? 29.258 40.626 -9.950 1.00 74.56 306 GLY A N 1
ATOM 2384 C CA . GLY A 1 306 ? 28.499 41.156 -11.088 1.00 74.56 306 GLY A CA 1
ATOM 2385 C C . GLY A 1 306 ? 27.162 40.448 -11.347 1.00 74.56 306 GLY A C 1
ATOM 2386 O O . GLY A 1 306 ? 27.067 39.226 -11.249 1.00 74.56 306 GLY A O 1
ATOM 2387 N N . TYR A 1 307 ? 26.137 41.225 -11.706 1.00 84.94 307 TYR A N 1
ATOM 2388 C CA . TYR A 1 307 ? 24.787 40.746 -12.021 1.00 84.94 307 TYR A CA 1
ATOM 2389 C C . TYR A 1 307 ? 24.540 40.686 -13.538 1.00 84.94 307 TYR A C 1
ATOM 2391 O O . TYR A 1 307 ? 24.802 41.665 -14.239 1.00 84.94 307 TYR A O 1
ATOM 2399 N N . ILE A 1 308 ? 24.006 39.580 -14.065 1.00 89.44 308 ILE A N 1
ATOM 2400 C CA . ILE A 1 308 ? 23.740 39.425 -15.512 1.00 89.44 308 ILE A CA 1
ATOM 2401 C C . ILE A 1 308 ? 22.257 39.665 -15.825 1.00 89.44 308 ILE A C 1
ATOM 2403 O O . ILE A 1 308 ? 21.386 39.052 -15.221 1.00 89.44 308 ILE A O 1
ATOM 2407 N N . THR A 1 309 ? 21.953 40.521 -16.804 1.00 93.00 309 THR A N 1
ATOM 2408 C CA . THR A 1 309 ? 20.612 40.659 -17.399 1.00 93.00 309 THR A CA 1
ATOM 2409 C C . THR A 1 309 ? 20.639 40.193 -18.854 1.00 93.00 309 THR A C 1
ATOM 2411 O O . THR A 1 309 ? 21.138 40.914 -19.716 1.00 93.00 309 THR A O 1
ATOM 2414 N N . GLY A 1 310 ? 20.113 39.002 -19.131 1.00 94.50 310 GLY A N 1
ATOM 2415 C CA . GLY A 1 310 ? 20.024 38.446 -20.485 1.00 94.50 310 GLY A CA 1
ATOM 2416 C C . GLY A 1 310 ? 18.595 38.476 -21.017 1.00 94.50 310 GLY A C 1
ATOM 2417 O O . GLY A 1 310 ? 17.657 38.187 -20.276 1.00 94.50 310 GLY A O 1
ATOM 2418 N N . THR A 1 311 ? 18.412 38.809 -22.294 1.00 96.69 311 THR A N 1
ATOM 2419 C CA . THR A 1 311 ? 17.124 38.647 -22.992 1.00 96.69 311 THR A CA 1
ATOM 2420 C C . THR A 1 311 ? 17.316 37.847 -24.275 1.00 96.69 311 THR A C 1
ATOM 2422 O O . THR A 1 311 ? 18.167 38.182 -25.096 1.00 96.69 311 THR A O 1
ATOM 2425 N N . PHE A 1 312 ? 16.516 36.799 -24.439 1.00 96.69 312 PHE A N 1
ATOM 2426 C CA . PHE A 1 312 ? 16.521 35.907 -25.591 1.00 96.69 312 PHE A CA 1
ATOM 2427 C C . PHE A 1 312 ? 15.168 35.966 -26.295 1.00 96.69 312 PHE A C 1
ATOM 2429 O O . PHE A 1 312 ? 14.148 35.667 -25.675 1.00 96.69 312 PHE A O 1
ATOM 2436 N N . THR A 1 313 ? 15.172 36.307 -27.581 1.00 95.31 313 THR A N 1
ATOM 2437 C CA . THR A 1 313 ? 13.966 36.445 -28.406 1.00 95.31 313 THR A CA 1
ATOM 2438 C C . THR A 1 313 ? 14.080 35.584 -29.657 1.00 95.31 313 THR A C 1
ATOM 2440 O O . THR A 1 313 ? 15.081 35.671 -30.369 1.00 95.31 313 THR A O 1
ATOM 2443 N N . ALA A 1 314 ? 13.050 34.789 -29.948 1.00 94.12 314 ALA A N 1
ATOM 2444 C CA . ALA A 1 314 ? 12.904 34.020 -31.186 1.00 94.12 314 ALA A CA 1
ATOM 2445 C C . ALA A 1 314 ? 11.417 33.895 -31.575 1.00 94.12 314 ALA A C 1
ATOM 2447 O O . ALA A 1 314 ? 10.543 34.271 -30.789 1.00 94.12 314 ALA A O 1
ATOM 2448 N N . ASP A 1 315 ? 11.107 33.329 -32.749 1.00 90.75 315 ASP A N 1
ATOM 2449 C CA . ASP A 1 315 ? 9.734 32.872 -33.026 1.00 90.75 315 ASP A CA 1
ATOM 2450 C C . ASP A 1 315 ? 9.318 31.816 -31.983 1.00 90.75 315 ASP A C 1
ATOM 2452 O O . ASP A 1 315 ? 8.297 31.969 -31.301 1.00 90.75 315 ASP A O 1
ATOM 2456 N N . ARG A 1 316 ? 10.177 30.801 -31.789 1.00 90.94 316 ARG A N 1
ATOM 2457 C CA . ARG A 1 316 ? 9.979 29.715 -30.818 1.00 90.94 316 ARG A CA 1
ATOM 2458 C C . ARG A 1 316 ? 11.198 29.495 -29.932 1.00 90.94 316 ARG A C 1
ATOM 2460 O O . ARG A 1 316 ? 12.332 29.448 -30.415 1.00 90.94 316 ARG A O 1
ATOM 2467 N N . VAL A 1 317 ? 10.956 29.290 -28.638 1.00 94.38 317 VAL A N 1
ATOM 2468 C CA . VAL A 1 317 ? 11.995 28.976 -27.644 1.00 94.38 317 VAL A CA 1
ATOM 2469 C C . VAL A 1 317 ? 11.756 27.584 -27.059 1.00 94.38 317 VAL A C 1
ATOM 2471 O O . VAL A 1 317 ? 10.662 27.286 -26.586 1.00 94.38 317 VAL A O 1
ATOM 2474 N N . TYR A 1 318 ? 12.793 26.748 -27.067 1.00 93.50 318 TYR A N 1
ATOM 2475 C CA . TYR A 1 318 ? 12.783 25.363 -26.594 1.00 93.50 318 TYR A CA 1
ATOM 2476 C C . TYR A 1 318 ? 13.823 25.178 -25.481 1.00 93.50 318 TYR A C 1
ATOM 2478 O O . TYR A 1 318 ? 15.003 25.465 -25.693 1.00 93.50 318 TYR A O 1
ATOM 2486 N N . ILE A 1 319 ? 13.414 24.706 -24.297 1.00 95.69 319 ILE A N 1
ATOM 2487 C CA . ILE A 1 319 ? 14.300 24.561 -23.126 1.00 95.69 319 ILE A CA 1
ATOM 2488 C C . ILE A 1 319 ? 14.177 23.172 -22.483 1.00 95.69 319 ILE A C 1
ATOM 2490 O O . ILE A 1 319 ? 13.085 22.724 -22.139 1.00 95.69 319 ILE A O 1
ATOM 2494 N N . THR A 1 320 ? 15.318 22.508 -22.298 1.00 94.56 320 THR A N 1
ATOM 2495 C CA . THR A 1 320 ? 15.464 21.231 -21.580 1.00 94.56 320 THR A CA 1
ATOM 2496 C C . THR A 1 320 ? 16.730 21.253 -20.709 1.00 94.56 320 THR A C 1
ATOM 2498 O O . THR A 1 320 ? 17.444 22.260 -20.684 1.00 94.56 320 THR A O 1
ATOM 2501 N N . GLY A 1 321 ? 17.036 20.168 -19.995 1.00 93.00 321 GLY A N 1
ATOM 2502 C CA . GLY A 1 321 ? 18.251 20.026 -19.193 1.00 93.00 321 GLY A CA 1
ATOM 2503 C C . GLY A 1 321 ? 18.349 21.051 -18.061 1.00 93.00 321 GLY A C 1
ATOM 2504 O O . GLY A 1 321 ? 17.352 21.605 -17.610 1.00 93.00 321 GLY A O 1
ATOM 2505 N N . ASN A 1 322 ? 19.560 21.316 -17.575 1.00 93.38 322 ASN A N 1
ATOM 2506 C CA . ASN A 1 322 ? 19.769 22.226 -16.450 1.00 93.38 322 ASN A CA 1
ATOM 2507 C C . ASN A 1 322 ? 19.932 23.682 -16.917 1.00 93.38 322 ASN A C 1
ATOM 2509 O O . ASN A 1 322 ? 20.780 23.991 -17.757 1.00 93.38 322 ASN A O 1
ATOM 2513 N N . MET A 1 323 ? 19.161 24.584 -16.311 1.00 93.19 323 MET A N 1
ATOM 2514 C CA . MET A 1 323 ? 19.187 26.033 -16.522 1.00 93.19 323 MET A CA 1
ATOM 2515 C C . MET A 1 323 ? 19.444 26.726 -15.182 1.00 93.19 323 MET A C 1
ATOM 2517 O O . MET A 1 323 ? 18.580 26.765 -14.306 1.00 93.19 323 MET A O 1
ATOM 2521 N N . MET A 1 324 ? 20.649 27.263 -14.997 1.00 91.00 324 MET A N 1
ATOM 2522 C CA . MET A 1 324 ? 21.111 27.755 -13.696 1.00 91.00 324 MET A CA 1
ATOM 2523 C C . MET A 1 324 ? 21.424 29.254 -13.704 1.00 91.00 324 MET A C 1
ATOM 2525 O O . MET A 1 324 ? 22.029 29.773 -14.645 1.00 91.00 324 MET A O 1
ATOM 2529 N N . THR A 1 325 ? 21.100 29.942 -12.609 1.00 88.19 325 THR A N 1
ATOM 2530 C CA . THR A 1 325 ? 21.585 31.306 -12.342 1.00 88.19 325 THR A CA 1
ATOM 2531 C C . THR A 1 325 ? 22.375 31.373 -11.043 1.00 88.19 325 THR A C 1
ATOM 2533 O O . THR A 1 325 ? 22.092 30.651 -10.088 1.00 88.19 325 THR A O 1
ATOM 2536 N N . GLY A 1 326 ? 23.367 32.262 -11.014 1.00 77.06 326 GLY A N 1
ATOM 2537 C CA . GLY A 1 326 ? 24.185 32.553 -9.842 1.00 77.06 326 GLY A CA 1
ATOM 2538 C C . GLY A 1 326 ? 25.259 31.511 -9.522 1.00 77.06 326 GLY A C 1
ATOM 2539 O O . GLY A 1 326 ? 25.396 30.457 -10.161 1.00 77.06 326 GLY A O 1
ATOM 2540 N N . ASN A 1 327 ? 26.068 31.837 -8.517 1.00 67.81 327 ASN A N 1
ATOM 2541 C CA . ASN A 1 327 ? 27.208 31.040 -8.070 1.00 67.81 327 ASN A CA 1
ATOM 2542 C C . ASN A 1 327 ? 26.798 30.013 -6.983 1.00 67.81 327 ASN A C 1
ATOM 2544 O O . ASN A 1 327 ? 25.760 30.141 -6.343 1.00 67.81 327 ASN A O 1
ATOM 2548 N N . GLY A 1 328 ? 27.585 28.943 -6.820 1.00 58.06 328 GLY A N 1
ATOM 2549 C CA . GLY A 1 328 ? 27.361 27.884 -5.821 1.00 58.06 328 GLY A CA 1
ATOM 2550 C C . GLY A 1 328 ? 28.306 27.951 -4.616 1.00 58.06 328 GLY A C 1
ATOM 2551 O O . GLY A 1 328 ? 28.043 27.321 -3.597 1.00 58.06 328 GLY A O 1
ATOM 2552 N N . ALA A 1 329 ? 29.398 28.713 -4.721 1.00 56.16 329 ALA A N 1
ATOM 2553 C CA . ALA A 1 329 ? 30.304 29.016 -3.614 1.00 56.16 329 ALA A CA 1
ATOM 2554 C C . ALA A 1 329 ? 29.974 30.395 -3.018 1.00 56.16 329 ALA A C 1
ATOM 2556 O O . ALA A 1 329 ? 29.469 31.264 -3.719 1.00 56.16 329 ALA A O 1
ATOM 2557 N N . GLN A 1 330 ? 30.285 30.612 -1.737 1.00 52.81 330 GLN A N 1
ATOM 2558 C CA . GLN A 1 330 ? 29.710 31.662 -0.874 1.00 52.81 330 GLN A CA 1
ATOM 2559 C C . GLN A 1 330 ? 30.038 33.142 -1.218 1.00 52.81 330 GLN A C 1
ATOM 2561 O O . GLN A 1 330 ? 29.852 34.010 -0.369 1.00 52.81 330 GLN A O 1
ATOM 2566 N N . THR A 1 331 ? 30.465 33.481 -2.441 1.00 57.78 331 THR A N 1
ATOM 2567 C CA . THR A 1 331 ? 30.689 34.875 -2.874 1.00 57.78 331 THR A CA 1
ATOM 2568 C C . THR A 1 331 ? 30.023 35.212 -4.217 1.00 57.78 331 THR A C 1
ATOM 2570 O O . THR A 1 331 ? 30.538 34.826 -5.269 1.00 57.78 331 THR A O 1
ATOM 2573 N N . GLY A 1 332 ? 28.944 36.003 -4.135 1.00 60.69 332 GLY A N 1
ATOM 2574 C CA . GLY A 1 332 ? 28.393 36.905 -5.162 1.00 60.69 332 GLY A CA 1
ATOM 2575 C C . GLY A 1 332 ? 27.761 36.320 -6.439 1.00 60.69 332 GLY A C 1
ATOM 2576 O O . GLY A 1 332 ? 27.811 35.117 -6.692 1.00 60.69 332 GLY A O 1
ATOM 2577 N N . GLY A 1 333 ? 27.132 37.214 -7.215 1.00 71.06 333 GLY A N 1
ATOM 2578 C CA . GLY A 1 333 ? 26.589 36.978 -8.558 1.00 71.06 333 GLY A CA 1
ATOM 2579 C C . GLY A 1 333 ? 25.170 36.394 -8.606 1.00 71.06 333 GLY A C 1
ATOM 2580 O O . GLY A 1 333 ? 24.973 35.217 -8.312 1.00 71.06 333 GLY A O 1
ATOM 2581 N N . GLY A 1 334 ? 24.204 37.200 -9.060 1.00 81.12 334 GLY A N 1
ATOM 2582 C CA . GLY A 1 334 ? 22.850 36.788 -9.462 1.00 81.12 334 GLY A CA 1
ATOM 2583 C C . GLY A 1 334 ? 22.545 37.123 -10.931 1.00 81.12 334 GLY A C 1
ATOM 2584 O O . GLY A 1 334 ? 23.375 37.714 -11.630 1.00 81.12 334 GLY A O 1
ATOM 2585 N N . ALA A 1 335 ? 21.360 36.753 -11.425 1.00 88.62 335 ALA A N 1
ATOM 2586 C CA . ALA A 1 335 ? 20.951 37.093 -12.790 1.00 88.62 335 ALA A CA 1
ATOM 2587 C C . ALA A 1 335 ? 19.433 37.238 -12.981 1.00 88.62 335 ALA A C 1
ATOM 2589 O O . ALA A 1 335 ? 18.639 36.592 -12.302 1.00 88.62 335 ALA A O 1
ATOM 2590 N N . THR A 1 336 ? 19.049 38.044 -13.973 1.00 92.31 336 THR A N 1
ATOM 2591 C CA . THR A 1 336 ? 17.700 38.090 -14.550 1.00 92.31 336 THR A CA 1
ATOM 2592 C C . THR A 1 336 ? 17.765 37.595 -15.992 1.00 92.31 336 THR A C 1
ATOM 2594 O O . THR A 1 336 ? 18.499 38.164 -16.803 1.00 92.31 336 THR A O 1
ATOM 2597 N N . LEU A 1 337 ? 17.006 36.550 -16.321 1.00 95.00 337 LEU A N 1
ATOM 2598 C CA . LEU A 1 337 ? 16.927 35.998 -17.677 1.00 95.00 337 LEU A CA 1
ATOM 2599 C C . LEU A 1 337 ? 15.497 36.096 -18.207 1.00 95.00 337 LEU A C 1
ATOM 2601 O O . LEU A 1 337 ? 14.570 35.581 -17.588 1.00 95.00 337 LEU A O 1
ATOM 2605 N N . ASN A 1 338 ? 15.324 36.733 -19.363 1.00 96.62 338 ASN A N 1
ATOM 2606 C CA . ASN A 1 338 ? 14.033 36.853 -20.035 1.00 96.62 338 ASN A CA 1
ATOM 2607 C C . ASN A 1 338 ? 14.023 35.982 -21.294 1.00 96.62 338 ASN A C 1
ATOM 2609 O O . ASN A 1 338 ? 14.858 36.175 -22.180 1.00 96.62 338 ASN A O 1
ATOM 2613 N N . PHE A 1 339 ? 13.065 35.065 -21.387 1.00 96.81 339 PHE A N 1
ATOM 2614 C CA . PHE A 1 339 ? 12.833 34.228 -22.560 1.00 96.81 339 PHE A CA 1
ATOM 2615 C C . PHE A 1 339 ? 11.541 34.674 -23.243 1.00 96.81 339 PHE A C 1
ATOM 2617 O O . PHE A 1 339 ? 10.480 34.707 -22.616 1.00 96.81 339 PHE A O 1
ATOM 2624 N N . VAL A 1 340 ? 11.649 35.041 -24.519 1.00 95.00 340 VAL A N 1
ATOM 2625 C CA . VAL A 1 340 ? 10.577 35.642 -25.313 1.00 95.00 340 VAL A CA 1
ATOM 2626 C C . VAL A 1 340 ? 10.327 34.787 -26.551 1.00 95.00 340 VAL A C 1
ATOM 2628 O O . VAL A 1 340 ? 11.152 34.746 -27.466 1.00 95.00 340 VAL A O 1
ATOM 2631 N N . GLY A 1 341 ? 9.179 34.113 -26.575 1.00 92.75 341 GLY A N 1
ATOM 2632 C CA . GLY A 1 341 ? 8.650 33.463 -27.771 1.00 92.75 341 GLY A CA 1
ATOM 2633 C C . GLY A 1 341 ? 7.597 34.361 -28.411 1.00 92.75 341 GLY A C 1
ATOM 2634 O O . GLY A 1 341 ? 6.666 34.797 -27.729 1.00 92.75 341 GLY A O 1
ATOM 2635 N N . ALA A 1 342 ? 7.726 34.645 -29.708 1.00 88.75 342 ALA A N 1
ATOM 2636 C CA . ALA A 1 342 ? 6.686 35.372 -30.436 1.00 88.75 342 ALA A CA 1
ATOM 2637 C C . ALA A 1 342 ? 5.410 34.520 -30.547 1.00 88.75 342 ALA A C 1
ATOM 2639 O O . ALA A 1 342 ? 4.320 34.995 -30.225 1.00 88.75 342 ALA A O 1
ATOM 2640 N N . THR A 1 343 ? 5.557 33.243 -30.923 1.00 86.88 343 THR A N 1
ATOM 2641 C CA . THR A 1 343 ? 4.441 32.289 -31.006 1.00 86.88 343 THR A CA 1
ATOM 2642 C C . THR A 1 343 ? 4.437 31.254 -29.882 1.00 86.88 343 THR A C 1
ATOM 2644 O O . THR A 1 343 ? 3.360 30.866 -29.427 1.00 86.88 343 THR A O 1
ATOM 2647 N N . GLU A 1 344 ? 5.601 30.791 -29.410 1.00 88.69 344 GLU A N 1
ATOM 2648 C CA . GLU A 1 344 ? 5.658 29.648 -28.488 1.00 88.69 344 GLU A CA 1
ATOM 2649 C C . GLU A 1 344 ? 6.907 29.612 -27.594 1.00 88.69 344 GLU A C 1
ATOM 2651 O O . GLU A 1 344 ? 8.032 29.839 -28.046 1.00 88.69 344 GLU A O 1
ATOM 2656 N N . ILE A 1 345 ? 6.708 29.238 -26.327 1.00 93.75 345 ILE A N 1
ATOM 2657 C CA . ILE A 1 345 ? 7.764 28.739 -25.439 1.00 93.75 345 ILE A CA 1
ATOM 2658 C C . ILE A 1 345 ? 7.400 27.302 -25.043 1.00 93.75 345 ILE A C 1
ATOM 2660 O O . ILE A 1 345 ? 6.307 27.058 -24.532 1.00 93.75 345 ILE A O 1
ATOM 2664 N N . ASN A 1 346 ? 8.308 26.352 -25.260 1.00 92.81 346 ASN A N 1
ATOM 2665 C CA . ASN A 1 346 ? 8.159 24.952 -24.867 1.00 92.81 346 ASN A CA 1
ATOM 2666 C C . ASN A 1 346 ? 9.314 24.545 -23.937 1.00 92.81 346 ASN A C 1
ATOM 2668 O O . ASN A 1 346 ? 10.493 24.692 -24.264 1.00 92.81 346 ASN A O 1
ATOM 2672 N N . ILE A 1 347 ? 8.955 24.046 -22.759 1.00 95.31 347 ILE A N 1
ATOM 2673 C CA . ILE A 1 347 ? 9.858 23.640 -21.688 1.00 95.31 347 ILE A CA 1
ATOM 2674 C C . ILE A 1 347 ? 9.548 22.181 -21.340 1.00 95.31 347 ILE A C 1
ATOM 2676 O O . ILE A 1 347 ? 8.418 21.854 -20.968 1.00 95.31 347 ILE A O 1
ATOM 2680 N N . ALA A 1 348 ? 10.533 21.293 -21.470 1.00 93.69 348 ALA A N 1
ATOM 2681 C CA . ALA A 1 348 ? 10.329 19.863 -21.254 1.00 93.69 348 ALA A CA 1
ATOM 2682 C C . ALA A 1 348 ? 11.593 19.167 -20.726 1.00 93.69 348 ALA A C 1
ATOM 2684 O O . ALA A 1 348 ? 12.666 19.282 -21.324 1.00 93.69 348 ALA A O 1
ATOM 2685 N N . GLY A 1 349 ? 11.475 18.423 -19.621 1.00 93.12 349 GLY A N 1
ATOM 2686 C CA . GLY A 1 349 ? 12.625 17.748 -19.004 1.00 93.12 349 GLY A CA 1
ATOM 2687 C C . GLY A 1 349 ? 13.671 18.735 -18.474 1.00 93.12 349 GLY A C 1
ATOM 2688 O O . GLY A 1 349 ? 14.857 18.560 -18.761 1.00 93.12 349 GLY A O 1
ATOM 2689 N N . ALA A 1 350 ? 13.239 19.819 -17.818 1.00 94.69 350 ALA A N 1
ATOM 2690 C CA . ALA A 1 350 ? 14.085 20.970 -17.499 1.00 94.69 350 ALA A CA 1
ATOM 2691 C C . ALA A 1 350 ? 14.210 21.249 -15.988 1.00 94.69 350 ALA A C 1
ATOM 2693 O O . ALA A 1 350 ? 13.215 21.361 -15.278 1.00 94.69 350 ALA A O 1
ATOM 2694 N N . ASP A 1 351 ? 15.447 21.443 -15.534 1.00 95.06 351 ASP A N 1
ATOM 2695 C CA . ASP A 1 351 ? 15.840 21.746 -14.155 1.00 95.06 351 ASP A CA 1
ATOM 2696 C C . ASP A 1 351 ? 16.226 23.233 -14.033 1.00 95.06 351 ASP A C 1
ATOM 2698 O O . ASP A 1 351 ? 17.350 23.617 -14.372 1.00 95.06 351 ASP A O 1
ATOM 2702 N N . PHE A 1 352 ? 15.338 24.082 -13.514 1.00 95.38 352 PHE A N 1
ATOM 2703 C CA . PHE A 1 352 ? 15.613 25.504 -13.276 1.00 95.38 352 PHE A CA 1
ATOM 2704 C C . PHE A 1 352 ? 16.090 25.745 -11.846 1.00 95.38 352 PHE A C 1
ATOM 2706 O O . PHE A 1 352 ? 15.382 25.442 -10.887 1.00 95.38 352 PHE A O 1
ATOM 2713 N N . LYS A 1 353 ? 17.302 26.293 -11.690 1.00 91.94 353 LYS A N 1
ATOM 2714 C CA . LYS A 1 353 ? 17.981 26.409 -10.386 1.00 91.94 353 LYS A CA 1
ATOM 2715 C C . LYS A 1 353 ? 18.582 27.802 -10.182 1.00 91.94 353 LYS A C 1
ATOM 2717 O O . LYS A 1 353 ? 19.631 28.128 -10.741 1.00 91.94 353 LYS A O 1
ATOM 2722 N N . ASN A 1 354 ? 17.938 28.609 -9.344 1.00 89.69 354 ASN A N 1
ATOM 2723 C CA . ASN A 1 354 ? 18.432 29.916 -8.909 1.00 89.69 354 ASN A CA 1
ATOM 2724 C C . ASN A 1 354 ? 19.291 29.742 -7.641 1.00 89.69 354 ASN A C 1
ATOM 2726 O O . ASN A 1 354 ? 18.780 29.612 -6.526 1.00 89.69 354 ASN A O 1
ATOM 2730 N N . LEU A 1 355 ? 20.613 29.672 -7.818 1.00 85.06 355 LEU A N 1
ATOM 2731 C CA . LEU A 1 355 ? 21.580 29.280 -6.786 1.00 85.06 355 LEU A CA 1
ATOM 2732 C C . LEU A 1 355 ? 22.015 30.469 -5.915 1.00 85.06 355 LEU A C 1
ATOM 2734 O O . LEU A 1 355 ? 22.223 31.579 -6.403 1.00 85.06 355 LEU A O 1
ATOM 2738 N N . LYS A 1 356 ? 22.150 30.232 -4.603 1.00 72.06 356 LYS A N 1
ATOM 2739 C CA . LYS A 1 356 ? 22.326 31.288 -3.595 1.00 72.06 356 LYS A CA 1
ATOM 2740 C C . LYS A 1 356 ? 23.776 31.700 -3.363 1.00 72.06 356 LYS A C 1
ATOM 2742 O O . LYS A 1 356 ? 24.584 30.893 -2.909 1.00 72.06 356 LYS A O 1
ATOM 2747 N N . THR A 1 357 ? 24.020 33.009 -3.410 1.00 62.56 357 THR A N 1
ATOM 2748 C CA . THR A 1 357 ? 25.135 33.651 -2.699 1.00 62.56 357 THR A CA 1
ATOM 2749 C C . THR A 1 357 ? 24.705 34.933 -1.986 1.00 62.56 357 THR A C 1
ATOM 2751 O O . THR A 1 357 ? 23.760 35.598 -2.398 1.00 62.56 357 THR A O 1
ATOM 2754 N N . THR A 1 358 ? 25.412 35.244 -0.893 1.00 63.25 358 THR A N 1
ATOM 2755 C CA . THR A 1 358 ? 25.423 36.491 -0.095 1.00 63.25 358 THR A CA 1
ATOM 2756 C C . THR A 1 358 ? 24.133 37.321 0.027 1.00 63.25 358 THR A C 1
ATOM 2758 O O . THR A 1 358 ? 23.629 37.452 1.138 1.00 63.25 358 THR A O 1
ATOM 2761 N N . SER A 1 359 ? 23.654 37.960 -1.046 1.00 69.12 359 SER A N 1
ATOM 2762 C CA . SER A 1 359 ? 22.685 39.069 -0.971 1.00 69.12 359 SER A CA 1
ATOM 2763 C C . SER A 1 359 ? 21.933 39.428 -2.269 1.00 69.12 359 SER A C 1
ATOM 2765 O O . SER A 1 359 ? 21.249 40.450 -2.288 1.00 69.12 359 SER A O 1
ATOM 2767 N N . GLN A 1 360 ? 22.059 38.661 -3.361 1.00 79.00 360 GLN A N 1
ATOM 2768 C CA . GLN A 1 360 ? 21.420 38.985 -4.651 1.00 79.00 360 GLN A CA 1
ATOM 2769 C C . GLN A 1 360 ? 20.350 37.955 -5.036 1.00 79.00 360 GLN A C 1
ATOM 2771 O O . GLN A 1 360 ? 20.593 36.751 -4.971 1.00 79.00 360 GLN A O 1
ATOM 2776 N N . ASN A 1 361 ? 19.192 38.442 -5.493 1.00 86.38 361 ASN A N 1
ATOM 2777 C CA . ASN A 1 361 ? 18.068 37.617 -5.939 1.00 86.38 361 ASN A CA 1
ATOM 2778 C C . ASN A 1 361 ? 18.140 37.373 -7.453 1.00 86.38 361 ASN A C 1
ATOM 2780 O O . ASN A 1 361 ? 18.341 38.321 -8.222 1.00 86.38 361 ASN A O 1
ATOM 2784 N N . SER A 1 362 ? 17.922 36.132 -7.886 1.00 89.38 362 SER A N 1
ATOM 2785 C CA . SER A 1 362 ? 17.839 35.782 -9.308 1.00 89.38 362 SER A CA 1
ATOM 2786 C C . SER A 1 362 ? 16.393 35.583 -9.761 1.00 89.38 362 SER A C 1
ATOM 2788 O O . SER A 1 362 ? 15.548 35.108 -9.001 1.00 89.38 362 SER A O 1
ATOM 2790 N N . TYR A 1 363 ? 16.120 35.931 -11.016 1.00 92.12 363 TYR A N 1
ATOM 2791 C CA . TYR A 1 363 ? 14.787 35.879 -11.609 1.00 92.12 363 TYR A CA 1
ATOM 2792 C C . TYR A 1 363 ? 14.831 35.273 -13.011 1.00 92.12 363 TYR A C 1
ATOM 2794 O O . TYR A 1 363 ? 15.765 35.520 -13.779 1.00 92.12 363 TYR A O 1
ATOM 2802 N N . MET A 1 364 ? 13.803 34.508 -13.370 1.00 96.06 364 MET A N 1
ATOM 2803 C CA . MET A 1 364 ? 13.575 34.109 -14.759 1.00 96.06 364 MET A CA 1
ATOM 2804 C C . MET A 1 364 ? 12.148 34.449 -15.179 1.00 96.06 364 MET A C 1
ATOM 2806 O O . MET A 1 364 ? 11.192 34.125 -14.472 1.00 96.06 364 MET A O 1
ATOM 2810 N N . THR A 1 365 ? 12.025 35.090 -16.338 1.00 96.31 365 THR A N 1
ATOM 2811 C CA . THR A 1 365 ? 10.756 35.549 -16.906 1.00 96.31 365 THR A CA 1
ATOM 2812 C C . THR A 1 365 ? 10.488 34.803 -18.206 1.00 96.31 365 THR A C 1
ATOM 2814 O O . THR A 1 365 ? 11.326 34.825 -19.111 1.00 96.31 365 THR A O 1
ATOM 2817 N N . PHE A 1 366 ? 9.313 34.193 -18.332 1.00 97.00 366 PHE A N 1
ATOM 2818 C CA . PHE A 1 366 ? 8.864 33.526 -19.554 1.00 97.00 366 PHE A CA 1
ATOM 2819 C C . PHE A 1 366 ? 7.677 34.299 -20.132 1.00 97.00 366 PHE A C 1
ATOM 2821 O O . PHE A 1 366 ? 6.659 34.477 -19.460 1.00 97.00 366 PHE A O 1
ATOM 2828 N N . MET A 1 367 ? 7.828 34.800 -21.361 1.00 94.56 367 MET A N 1
ATOM 2829 C CA . MET A 1 367 ? 6.859 35.689 -22.006 1.00 94.56 367 MET A CA 1
ATOM 2830 C C . MET A 1 367 ? 6.485 35.179 -23.399 1.00 94.56 367 MET A C 1
ATOM 2832 O O . MET A 1 367 ? 7.302 35.205 -24.321 1.00 94.56 367 MET A O 1
ATOM 2836 N N . ALA A 1 368 ? 5.233 34.750 -23.553 1.00 90.00 368 ALA A N 1
ATOM 2837 C CA . ALA A 1 368 ? 4.624 34.473 -24.850 1.00 90.00 368 ALA A CA 1
ATOM 2838 C C . ALA A 1 368 ? 3.823 35.712 -25.279 1.00 90.00 368 ALA A C 1
ATOM 2840 O O . ALA A 1 368 ? 2.782 36.002 -24.693 1.00 90.00 368 ALA A O 1
ATOM 2841 N N . LEU A 1 369 ? 4.339 36.483 -26.244 1.00 77.81 369 LEU A N 1
ATOM 2842 C CA . LEU A 1 369 ? 3.820 37.833 -26.529 1.00 77.81 369 LEU A CA 1
ATOM 2843 C C . LEU A 1 369 ? 2.538 37.859 -27.372 1.00 77.81 369 LEU A C 1
ATOM 2845 O O . LEU A 1 369 ? 1.767 38.809 -27.258 1.00 77.81 369 LEU A O 1
ATOM 2849 N N . GLY A 1 370 ? 2.310 36.832 -28.192 1.00 68.44 370 GLY A N 1
ATOM 2850 C CA . GLY A 1 370 ? 1.209 36.808 -29.152 1.00 68.44 370 GLY A CA 1
ATOM 2851 C C . GLY A 1 370 ? 1.566 37.479 -30.476 1.00 68.44 370 GLY A C 1
ATOM 2852 O O . GLY A 1 370 ? 2.308 38.460 -30.531 1.00 68.44 370 GLY A O 1
ATOM 2853 N N . ASP A 1 371 ? 0.981 36.963 -31.554 1.00 56.88 371 ASP A N 1
ATOM 2854 C CA . ASP A 1 371 ? 0.647 37.799 -32.701 1.00 56.88 371 ASP A CA 1
ATOM 2855 C C . ASP A 1 371 ? -0.702 38.508 -32.444 1.00 56.88 371 ASP A C 1
ATOM 2857 O O . ASP A 1 371 ? -1.307 38.389 -31.373 1.00 56.88 371 ASP A O 1
ATOM 2861 N N . SER A 1 372 ? -1.218 39.225 -33.443 1.00 46.69 372 SER A N 1
ATOM 2862 C CA . SER A 1 372 ? -2.505 39.925 -33.361 1.00 46.69 372 SER A CA 1
ATOM 2863 C C . SER A 1 372 ? -3.743 39.014 -33.236 1.00 46.69 372 SER A C 1
ATOM 2865 O O . SER A 1 372 ? -4.858 39.529 -33.236 1.00 46.69 372 SER A O 1
ATOM 2867 N N . SER A 1 373 ? -3.584 37.687 -33.133 1.00 48.53 373 SER A N 1
ATOM 2868 C CA . SER A 1 373 ? -4.659 36.740 -32.799 1.00 48.53 373 SER A CA 1
ATOM 2869 C C . SER A 1 373 ? -4.692 36.327 -31.317 1.00 48.53 373 SER A C 1
ATOM 2871 O O . SER A 1 373 ? -5.625 35.643 -30.898 1.00 48.53 373 SER A O 1
ATOM 2873 N N . GLY A 1 374 ? -3.700 36.732 -30.508 1.00 53.91 374 GLY A N 1
ATOM 2874 C CA . GLY A 1 374 ? -3.638 36.424 -29.070 1.00 53.91 374 GLY A CA 1
ATOM 2875 C C . GLY A 1 374 ? -3.333 34.954 -28.740 1.00 53.91 374 GLY A C 1
ATOM 2876 O O . GLY A 1 374 ? -3.571 34.503 -27.619 1.00 53.91 374 GLY A O 1
ATOM 2877 N N . SER A 1 375 ? -2.827 34.182 -29.706 1.00 58.91 375 SER A N 1
ATOM 2878 C CA . SER A 1 375 ? -2.779 32.715 -29.636 1.00 58.91 375 SER A CA 1
ATOM 2879 C C . SER A 1 375 ? -1.517 32.100 -29.016 1.00 58.91 375 SER A C 1
ATOM 2881 O O . SER A 1 375 ? -1.429 30.869 -28.961 1.00 58.91 375 SER A O 1
ATOM 2883 N N . ALA A 1 376 ? -0.523 32.901 -28.615 1.00 76.81 376 ALA A N 1
ATOM 2884 C CA . ALA A 1 376 ? 0.774 32.394 -28.156 1.00 76.81 376 ALA A CA 1
ATOM 2885 C C . ALA A 1 376 ? 0.693 31.695 -26.790 1.00 76.81 376 ALA A C 1
ATOM 2887 O O . ALA A 1 376 ? -0.156 32.019 -25.954 1.00 76.81 376 ALA A O 1
ATOM 2888 N N . LYS A 1 377 ? 1.571 30.703 -26.583 1.00 88.50 377 LYS A N 1
ATOM 2889 C CA . LYS A 1 377 ? 1.494 29.776 -25.442 1.00 88.50 377 LYS A CA 1
ATOM 2890 C C . LYS A 1 377 ? 2.840 29.498 -24.789 1.00 88.50 377 LYS A C 1
ATOM 2892 O O . LYS A 1 377 ? 3.866 29.423 -25.466 1.00 88.50 377 LYS A O 1
ATOM 2897 N N . ILE A 1 378 ? 2.794 29.260 -23.480 1.00 94.19 378 ILE A N 1
ATOM 2898 C CA . ILE A 1 378 ? 3.877 28.656 -22.702 1.00 94.19 378 ILE A CA 1
ATOM 2899 C C . ILE A 1 378 ? 3.447 27.231 -22.333 1.00 94.19 378 ILE A C 1
ATOM 2901 O O . ILE A 1 378 ? 2.482 27.041 -21.597 1.00 94.19 378 ILE A O 1
ATOM 2905 N N . ASN A 1 379 ? 4.154 26.226 -22.842 1.00 93.81 379 ASN A N 1
ATOM 2906 C CA . ASN A 1 379 ? 3.931 24.820 -22.511 1.00 93.81 379 ASN A CA 1
ATOM 2907 C C . ASN A 1 379 ? 5.089 24.332 -21.632 1.00 93.81 379 ASN A C 1
ATOM 2909 O O . ASN A 1 379 ? 6.242 24.406 -22.055 1.00 93.81 379 ASN A O 1
ATOM 2913 N N . VAL A 1 380 ? 4.800 23.827 -20.433 1.00 95.75 380 VAL A N 1
ATOM 2914 C CA . VAL A 1 380 ? 5.803 23.321 -19.482 1.00 95.75 380 VAL A CA 1
ATOM 2915 C C . VAL A 1 380 ? 5.447 21.896 -19.074 1.00 95.75 380 VAL A C 1
ATOM 2917 O O . VAL A 1 380 ? 4.312 21.621 -18.690 1.00 95.75 380 VAL A O 1
ATOM 2920 N N . SER A 1 381 ? 6.401 20.970 -19.149 1.00 94.75 381 SER A N 1
ATOM 29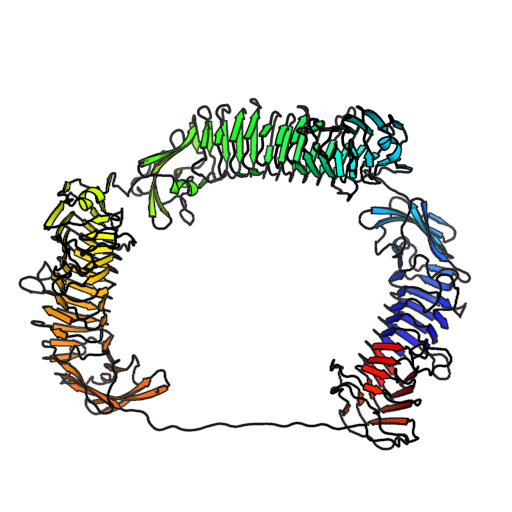21 C CA . SER A 1 381 ? 6.156 19.564 -18.805 1.00 94.75 381 SER A CA 1
ATOM 2922 C C . SER A 1 381 ? 7.358 18.884 -18.156 1.00 94.75 381 SER A C 1
ATOM 2924 O O . SER A 1 381 ? 8.494 19.170 -18.533 1.00 94.75 381 SER A O 1
ATOM 2926 N N . GLN A 1 382 ? 7.123 17.995 -17.181 1.00 94.31 382 GLN A N 1
ATOM 2927 C CA . GLN A 1 382 ? 8.170 17.198 -16.505 1.00 94.31 382 GLN A CA 1
ATOM 2928 C C . GLN A 1 382 ? 9.419 18.031 -16.172 1.00 94.31 382 GLN A C 1
ATOM 2930 O O . GLN A 1 382 ? 10.509 17.776 -16.681 1.00 94.31 382 GLN A O 1
ATOM 2935 N N . SER A 1 383 ? 9.214 19.120 -15.434 1.00 95.75 383 SER A N 1
ATOM 2936 C CA . SER A 1 383 ? 10.234 20.139 -15.172 1.00 95.75 383 SER A CA 1
ATOM 2937 C C . SER A 1 383 ? 10.168 20.609 -13.725 1.00 95.75 383 SER A C 1
ATOM 2939 O O . SER A 1 383 ? 9.080 20.729 -13.155 1.00 95.75 383 SER A O 1
ATOM 2941 N N . ASP A 1 384 ? 11.327 20.925 -13.163 1.00 96.25 384 ASP A N 1
ATOM 2942 C CA . ASP A 1 384 ? 11.505 21.261 -11.759 1.00 96.25 384 ASP A CA 1
ATOM 2943 C C . ASP A 1 384 ? 12.077 22.677 -11.599 1.00 96.25 384 ASP A C 1
ATOM 2945 O O . ASP A 1 384 ? 13.087 23.036 -12.206 1.00 96.25 384 ASP A O 1
ATOM 2949 N N . PHE A 1 385 ? 11.454 23.479 -10.736 1.00 96.19 385 PHE A N 1
ATOM 2950 C CA . PHE A 1 385 ? 11.867 24.849 -10.420 1.00 96.19 385 PHE A CA 1
ATOM 2951 C C . PHE A 1 385 ? 12.341 24.940 -8.966 1.00 96.19 385 PHE A C 1
ATOM 2953 O O . PHE A 1 385 ? 11.642 24.472 -8.065 1.00 96.19 385 PHE A O 1
ATOM 2960 N N . TYR A 1 386 ? 13.510 25.548 -8.733 1.00 93.06 386 TYR A N 1
ATOM 2961 C CA . TYR A 1 386 ? 14.156 25.695 -7.425 1.00 93.06 386 TYR A CA 1
ATOM 2962 C C . TYR A 1 386 ? 14.774 27.089 -7.255 1.00 93.06 386 TYR A C 1
ATOM 2964 O O . TYR A 1 386 ? 15.644 27.479 -8.037 1.00 93.06 386 TYR A O 1
ATOM 2972 N N . ASP A 1 387 ? 14.435 27.800 -6.177 1.00 90.50 387 ASP A N 1
ATOM 2973 C CA . ASP A 1 387 ? 15.162 29.002 -5.764 1.00 90.50 387 ASP A CA 1
ATOM 2974 C C . ASP A 1 387 ? 15.737 28.883 -4.348 1.00 90.50 387 ASP A C 1
ATOM 2976 O O . ASP A 1 387 ? 15.086 28.453 -3.397 1.00 90.50 387 ASP A O 1
ATOM 2980 N N . TRP A 1 388 ? 16.981 29.331 -4.199 1.00 87.25 388 TRP A N 1
ATOM 2981 C CA . TRP A 1 388 ? 17.617 29.523 -2.898 1.00 87.25 388 TRP A CA 1
ATOM 2982 C C . TRP A 1 388 ? 17.975 30.997 -2.633 1.00 87.25 388 TRP A C 1
ATOM 2984 O O . TRP A 1 388 ? 18.364 31.341 -1.508 1.00 87.25 388 TRP A O 1
ATOM 2994 N N . THR A 1 389 ? 17.842 31.879 -3.632 1.00 83.44 389 THR A N 1
ATOM 2995 C CA . THR A 1 389 ? 18.217 33.298 -3.539 1.00 83.44 389 THR A CA 1
ATOM 2996 C C . THR A 1 389 ? 17.214 34.142 -2.745 1.00 83.44 389 THR A C 1
ATOM 2998 O O . THR A 1 389 ? 17.632 35.035 -2.014 1.00 83.44 389 THR A O 1
ATOM 3001 N N . GLY A 1 390 ? 15.917 33.824 -2.811 1.00 83.19 390 GLY A N 1
ATOM 3002 C CA . GLY A 1 390 ? 14.811 34.700 -2.404 1.00 83.19 390 GLY A CA 1
ATOM 3003 C C . GLY A 1 390 ? 14.179 35.467 -3.577 1.00 83.19 390 GLY A C 1
ATOM 3004 O O . GLY A 1 390 ? 13.451 36.433 -3.353 1.00 83.19 390 GLY A O 1
ATOM 3005 N N . GLY A 1 391 ? 14.497 35.073 -4.812 1.00 87.44 391 GLY A N 1
ATOM 3006 C CA . GLY A 1 391 ? 13.934 35.597 -6.051 1.00 87.44 391 GLY A CA 1
ATOM 3007 C C . GLY A 1 391 ? 12.719 34.792 -6.516 1.00 87.44 391 GLY A C 1
ATOM 3008 O O . GLY A 1 391 ? 11.854 34.438 -5.712 1.00 87.44 391 GLY A O 1
ATOM 3009 N N . GLY A 1 392 ? 12.612 34.524 -7.821 1.00 93.00 392 GLY A N 1
ATOM 3010 C CA . GLY A 1 392 ? 11.416 33.854 -8.334 1.00 93.00 392 GLY A CA 1
ATOM 3011 C C . GLY A 1 392 ? 11.310 33.635 -9.839 1.00 93.00 392 GLY A C 1
ATOM 3012 O O . GLY A 1 392 ? 12.247 33.881 -10.603 1.00 93.00 392 GLY A O 1
ATOM 3013 N N . TYR A 1 393 ? 10.124 33.172 -10.232 1.00 96.50 393 TYR A N 1
ATOM 3014 C CA . TYR A 1 393 ? 9.754 32.804 -11.596 1.00 96.50 393 TYR A CA 1
ATOM 3015 C C . TYR A 1 393 ? 8.437 33.482 -11.998 1.00 96.50 393 TYR A C 1
ATOM 3017 O O . TYR A 1 393 ? 7.415 33.334 -11.321 1.00 96.50 393 TYR A O 1
ATOM 3025 N N . ASP A 1 394 ? 8.470 34.207 -13.115 1.00 96.38 394 ASP A N 1
ATOM 3026 C CA . ASP A 1 394 ? 7.351 35.004 -13.621 1.00 96.38 394 ASP A CA 1
ATOM 3027 C C . ASP A 1 394 ? 6.903 34.476 -14.996 1.00 96.38 394 ASP A C 1
ATOM 3029 O O . ASP A 1 394 ? 7.699 34.410 -15.936 1.00 96.38 394 ASP A O 1
ATOM 3033 N N . PHE A 1 395 ? 5.620 34.126 -15.124 1.00 95.88 395 PHE A N 1
ATOM 3034 C CA . PHE A 1 395 ? 5.017 33.580 -16.345 1.00 95.88 395 PHE A CA 1
ATOM 3035 C C . PHE A 1 395 ? 3.910 34.502 -16.868 1.00 95.88 395 PHE A C 1
ATOM 3037 O O . PHE A 1 395 ? 2.909 34.730 -16.178 1.00 95.88 395 PHE A O 1
ATOM 3044 N N . THR A 1 396 ? 4.055 34.986 -18.104 1.00 93.06 396 THR A N 1
ATOM 3045 C CA . THR A 1 396 ? 3.112 35.918 -18.743 1.00 93.06 396 THR A CA 1
ATOM 3046 C C . THR A 1 396 ? 2.692 35.399 -20.120 1.00 93.06 396 THR A C 1
ATOM 3048 O O . THR A 1 396 ? 3.534 35.172 -20.990 1.00 93.06 396 THR A O 1
ATOM 3051 N N . GLY A 1 397 ? 1.381 35.236 -20.313 1.00 89.75 397 GLY A N 1
ATOM 3052 C CA . GLY A 1 397 ? 0.771 34.600 -21.484 1.00 89.75 397 GLY A CA 1
ATOM 3053 C C . GLY A 1 397 ? -0.002 33.330 -21.109 1.00 89.75 397 GLY A C 1
ATOM 3054 O O . GLY A 1 397 ? 0.159 32.788 -20.011 1.00 89.75 397 GLY A O 1
ATOM 3055 N N . ASN A 1 398 ? -0.843 32.840 -22.023 1.00 91.12 398 ASN A N 1
ATOM 3056 C CA . ASN A 1 398 ? -1.618 31.613 -21.816 1.00 91.12 398 ASN A CA 1
ATOM 3057 C C . ASN A 1 398 ? -0.684 30.413 -21.595 1.00 91.12 398 ASN A C 1
ATOM 3059 O O . ASN A 1 398 ? 0.186 30.139 -22.424 1.00 91.12 398 ASN A O 1
ATOM 3063 N N . SER A 1 399 ? -0.848 29.708 -20.475 1.00 93.50 399 SER A N 1
ATOM 3064 C CA . SER A 1 399 ? 0.149 28.747 -19.994 1.00 93.50 399 SER A CA 1
ATOM 3065 C C . SER A 1 399 ? -0.462 27.407 -19.580 1.00 93.50 399 SER A C 1
ATOM 3067 O O . SER A 1 399 ? -1.484 27.364 -18.893 1.00 93.50 399 SER A O 1
ATOM 3069 N N . ALA A 1 400 ? 0.200 26.313 -19.959 1.00 94.88 400 ALA A N 1
ATOM 3070 C CA . ALA A 1 400 ? -0.158 24.946 -19.591 1.00 94.88 400 ALA A CA 1
ATOM 3071 C C . ALA A 1 400 ? 1.033 24.227 -18.938 1.00 94.88 400 ALA A C 1
ATOM 3073 O O . ALA A 1 400 ? 2.132 24.212 -19.494 1.00 94.88 400 ALA A O 1
ATOM 3074 N N . PHE A 1 401 ? 0.795 23.610 -17.780 1.00 96.75 401 PHE A N 1
ATOM 3075 C CA . PHE A 1 401 ? 1.786 22.896 -16.976 1.00 96.75 401 PHE A CA 1
ATOM 3076 C C . PHE A 1 401 ? 1.301 21.460 -16.730 1.00 96.75 401 PHE A C 1
ATOM 3078 O O . PHE A 1 401 ? 0.231 21.280 -16.152 1.00 96.75 401 PHE A O 1
ATOM 3085 N N . ASP A 1 402 ? 2.064 20.439 -17.138 1.00 96.00 402 ASP A N 1
ATOM 3086 C CA . ASP A 1 402 ? 1.767 19.029 -16.819 1.00 96.00 402 ASP A CA 1
ATOM 3087 C C . ASP A 1 402 ? 2.964 18.351 -16.133 1.00 96.00 402 ASP A C 1
ATOM 3089 O O . ASP A 1 402 ? 4.073 18.322 -16.670 1.00 96.00 402 ASP A O 1
ATOM 3093 N N . SER A 1 403 ? 2.741 17.768 -14.953 1.00 95.88 403 SER A N 1
ATOM 3094 C CA . SER A 1 403 ? 3.768 17.032 -14.201 1.00 95.88 403 SER A CA 1
ATOM 3095 C C . SER A 1 403 ? 4.972 17.914 -13.822 1.00 95.88 403 SER A C 1
ATOM 3097 O O . SER A 1 403 ? 6.124 17.524 -14.000 1.00 95.88 403 SER A O 1
ATOM 3099 N N . VAL A 1 404 ? 4.703 19.140 -13.360 1.00 96.50 404 VAL A N 1
ATOM 3100 C CA . VAL A 1 404 ? 5.707 20.159 -13.000 1.00 96.50 404 VAL A CA 1
ATOM 3101 C C . VAL A 1 404 ? 5.882 20.232 -11.481 1.00 96.50 404 VAL A C 1
ATOM 3103 O O . VAL A 1 404 ? 4.898 20.165 -10.746 1.00 96.50 404 VAL A O 1
ATOM 3106 N N . ASN A 1 405 ? 7.117 20.413 -11.007 1.00 96.88 405 ASN A N 1
ATOM 3107 C CA . ASN A 1 405 ? 7.434 20.569 -9.586 1.00 96.88 405 ASN A CA 1
ATOM 3108 C C . ASN A 1 405 ? 7.882 22.009 -9.290 1.00 96.88 405 ASN A C 1
ATOM 3110 O O . ASN A 1 405 ? 8.960 22.444 -9.702 1.00 96.88 405 ASN A O 1
ATOM 3114 N N . PHE A 1 406 ? 7.072 22.748 -8.537 1.00 95.88 406 PHE A N 1
ATOM 3115 C CA . PHE A 1 406 ? 7.403 24.080 -8.043 1.00 95.88 406 PHE A CA 1
ATOM 3116 C C . PHE A 1 406 ? 7.898 23.989 -6.595 1.00 95.88 406 PHE A C 1
ATOM 3118 O O . PHE A 1 406 ? 7.108 23.948 -5.649 1.00 95.88 406 PHE A O 1
ATOM 3125 N N . ASN A 1 407 ? 9.220 23.954 -6.417 1.00 93.31 407 ASN A N 1
ATOM 3126 C CA . ASN A 1 407 ? 9.857 23.989 -5.100 1.00 93.31 407 ASN A CA 1
ATOM 3127 C C . ASN A 1 407 ? 9.931 25.435 -4.578 1.00 93.31 407 ASN A C 1
ATOM 3129 O O . ASN A 1 407 ? 9.602 26.382 -5.290 1.00 93.31 407 ASN A O 1
ATOM 3133 N N . LYS A 1 408 ? 10.401 25.617 -3.339 1.00 89.62 408 LYS A N 1
ATOM 3134 C CA . LYS A 1 408 ? 10.445 26.908 -2.632 1.00 89.62 408 LYS A CA 1
ATOM 3135 C C . LYS A 1 408 ? 10.990 28.065 -3.489 1.00 89.62 408 LYS A C 1
ATOM 3137 O O . LYS A 1 408 ? 12.189 28.153 -3.708 1.00 89.62 408 LYS A O 1
ATOM 3142 N N . ALA A 1 409 ? 10.106 28.970 -3.911 1.00 90.81 409 ALA A N 1
ATOM 3143 C CA . ALA A 1 409 ? 10.430 30.246 -4.561 1.00 90.81 409 ALA A CA 1
ATOM 3144 C C . ALA A 1 409 ? 9.258 31.242 -4.415 1.00 90.81 409 ALA A C 1
ATOM 3146 O O . ALA A 1 409 ? 8.258 30.949 -3.748 1.00 90.81 409 ALA A O 1
ATOM 3147 N N . TYR A 1 410 ? 9.363 32.413 -5.050 1.00 93.75 410 TYR A N 1
ATOM 3148 C CA . TYR A 1 410 ? 8.213 33.262 -5.370 1.00 93.75 410 TYR A CA 1
ATOM 3149 C C . TYR A 1 410 ? 7.755 32.997 -6.814 1.00 93.75 410 TYR A C 1
ATOM 3151 O O . TYR A 1 410 ? 8.577 33.025 -7.730 1.00 93.75 410 TYR A O 1
ATOM 3159 N N . TYR A 1 411 ? 6.460 32.773 -7.032 1.00 96.69 411 TYR A N 1
ATOM 3160 C CA . TYR A 1 411 ? 5.890 32.483 -8.352 1.00 96.69 411 TYR A CA 1
ATOM 3161 C C . TYR A 1 411 ? 4.773 33.464 -8.704 1.00 96.69 411 TYR A C 1
ATOM 3163 O O . TYR A 1 411 ? 3.835 33.646 -7.919 1.00 96.69 411 TYR A O 1
ATOM 3171 N N . LYS A 1 412 ? 4.844 34.061 -9.900 1.00 96.06 412 LYS A N 1
ATOM 3172 C CA . LYS A 1 412 ? 3.771 34.906 -10.442 1.00 96.06 412 LYS A CA 1
ATOM 3173 C C . LYS A 1 412 ? 3.245 34.375 -11.767 1.00 96.06 412 LYS A C 1
ATOM 3175 O O . LYS A 1 412 ? 3.989 34.248 -12.737 1.00 96.06 412 LYS A O 1
ATOM 3180 N N . PHE A 1 413 ? 1.934 34.191 -11.820 1.00 95.31 413 PHE A N 1
ATOM 3181 C CA . PHE A 1 413 ? 1.178 33.892 -13.031 1.00 95.31 413 PHE A CA 1
ATOM 3182 C C . PHE A 1 413 ? 0.374 35.155 -13.376 1.00 95.31 413 PHE A C 1
ATOM 3184 O O . PHE A 1 413 ? -0.628 35.458 -12.721 1.00 95.31 413 PHE A O 1
ATOM 3191 N N . GLN A 1 414 ? 0.919 35.973 -14.287 1.00 90.75 414 GLN A N 1
ATOM 3192 C CA . GLN A 1 414 ? 0.618 37.408 -14.398 1.00 90.75 414 GLN A CA 1
ATOM 3193 C C . GLN A 1 414 ? -0.363 37.784 -15.514 1.00 90.75 414 GLN A C 1
ATOM 3195 O O . GLN A 1 414 ? -0.268 37.306 -16.640 1.00 90.75 414 GLN A O 1
ATOM 3200 N N . GLY A 1 415 ? -1.232 38.755 -15.223 1.00 88.38 415 GLY A N 1
ATOM 3201 C CA . GLY A 1 415 ? -2.229 39.294 -16.154 1.00 88.38 415 GLY A CA 1
ATOM 3202 C C . GLY A 1 415 ? -3.603 38.635 -16.002 1.00 88.38 415 GLY A C 1
ATOM 3203 O O . GLY A 1 415 ? -3.726 37.415 -16.046 1.00 88.38 415 GLY A O 1
ATOM 3204 N N . ALA A 1 416 ? -4.642 39.457 -15.826 1.00 84.06 416 ALA A N 1
ATOM 3205 C CA . ALA A 1 416 ? -5.993 39.002 -15.480 1.00 84.06 416 ALA A CA 1
ATOM 3206 C C . ALA A 1 416 ? -6.723 38.250 -16.610 1.00 84.06 416 ALA A C 1
ATOM 3208 O O . ALA A 1 416 ? -7.577 37.409 -16.339 1.00 84.06 416 ALA A O 1
ATOM 3209 N N . GLU A 1 417 ? -6.375 38.533 -17.867 1.00 85.62 417 GLU A N 1
ATOM 3210 C CA . GLU A 1 417 ? -6.973 37.904 -19.055 1.00 85.62 417 GLU A CA 1
ATOM 3211 C C . GLU A 1 417 ? -6.299 36.574 -19.438 1.00 85.62 417 GLU A C 1
ATOM 3213 O O . GLU A 1 417 ? -6.857 35.800 -20.213 1.00 85.62 417 GLU A O 1
ATOM 3218 N N . ASN A 1 418 ? -5.116 36.279 -18.884 1.00 88.44 418 ASN A N 1
ATOM 3219 C CA . ASN A 1 418 ? -4.396 35.039 -19.169 1.00 88.44 418 ASN A CA 1
ATOM 3220 C C . ASN A 1 418 ? -5.079 33.833 -18.512 1.00 88.44 418 ASN A C 1
ATOM 3222 O O . ASN A 1 418 ? -5.600 33.911 -17.396 1.00 88.44 418 ASN A O 1
ATOM 3226 N N . SER A 1 419 ? -5.021 32.690 -19.193 1.00 91.25 419 SER A N 1
ATOM 3227 C CA . SER A 1 419 ? -5.441 31.397 -18.655 1.00 91.25 419 SER A CA 1
ATOM 3228 C C . SER A 1 419 ? -4.239 30.547 -18.238 1.00 91.25 419 SER A C 1
ATOM 3230 O O . SER A 1 419 ? -3.242 30.452 -18.957 1.00 91.25 419 SER A O 1
ATOM 3232 N N . TYR A 1 420 ? -4.353 29.927 -17.064 1.00 94.38 420 TYR A N 1
ATOM 3233 C CA . TYR A 1 420 ? -3.335 29.076 -16.460 1.00 94.38 420 TYR A CA 1
ATOM 3234 C C . TYR A 1 420 ? -3.941 27.716 -16.119 1.00 94.38 420 TYR A C 1
ATOM 3236 O O . TYR A 1 420 ? -4.819 27.621 -15.260 1.00 94.38 420 TYR A O 1
ATOM 3244 N N . HIS A 1 421 ? -3.483 26.667 -16.801 1.00 96.31 421 HIS A N 1
ATOM 3245 C CA . HIS A 1 421 ? -3.923 25.291 -16.575 1.00 96.31 421 HIS A CA 1
ATOM 3246 C C . HIS A 1 421 ? -2.773 24.458 -16.004 1.00 96.31 421 HIS A C 1
ATOM 3248 O O . HIS A 1 421 ? -1.722 24.334 -16.635 1.00 96.31 421 HIS A O 1
ATOM 3254 N N . PHE A 1 422 ? -2.976 23.893 -14.817 1.00 97.81 422 PHE A N 1
ATOM 3255 C CA . PHE A 1 422 ? -2.006 23.068 -14.103 1.00 97.81 422 PHE A CA 1
ATOM 3256 C C . PHE A 1 422 ? -2.562 21.663 -13.925 1.00 97.81 422 PHE A C 1
ATOM 3258 O O . PHE A 1 422 ? -3.697 21.493 -13.487 1.00 97.81 422 PHE A O 1
ATOM 3265 N N . LYS A 1 423 ? -1.755 20.656 -14.240 1.00 96.94 423 LYS A N 1
ATOM 3266 C CA . LYS A 1 423 ? -2.163 19.255 -14.210 1.00 96.94 423 LYS A CA 1
ATOM 3267 C C . LYS A 1 423 ? -1.044 18.389 -13.650 1.00 96.94 423 LYS A C 1
ATOM 3269 O O . LYS A 1 423 ? 0.125 18.624 -13.955 1.00 96.94 423 LYS A O 1
ATOM 3274 N N . ASN A 1 424 ? -1.377 17.414 -12.803 1.00 96.75 424 ASN A N 1
ATOM 3275 C CA . ASN A 1 424 ? -0.400 16.529 -12.145 1.00 96.75 424 ASN A CA 1
ATOM 3276 C C . ASN A 1 424 ? 0.750 17.294 -11.430 1.00 96.75 424 ASN A C 1
ATOM 3278 O O . ASN A 1 424 ? 1.871 16.798 -11.348 1.00 96.75 424 ASN A O 1
ATOM 3282 N N . THR A 1 425 ? 0.519 18.542 -11.014 1.00 97.38 425 THR A N 1
ATOM 3283 C CA . THR A 1 425 ? 1.566 19.509 -10.641 1.00 97.38 425 THR A CA 1
ATOM 3284 C C . THR A 1 425 ? 1.782 19.518 -9.130 1.00 97.38 425 THR A C 1
ATOM 3286 O O . THR A 1 425 ? 0.822 19.465 -8.369 1.00 97.38 425 THR A O 1
ATOM 3289 N N . ASN A 1 426 ? 3.031 19.611 -8.672 1.00 97.06 426 ASN A N 1
ATOM 3290 C CA . ASN A 1 426 ? 3.364 19.657 -7.248 1.00 97.06 426 ASN A CA 1
ATOM 3291 C C . ASN A 1 426 ? 3.869 21.055 -6.868 1.00 97.06 426 ASN A C 1
ATOM 3293 O O . ASN A 1 426 ? 5.001 21.428 -7.173 1.00 97.06 426 ASN A O 1
ATOM 3297 N N . PHE A 1 427 ? 3.033 21.828 -6.182 1.00 96.56 427 PHE A N 1
ATOM 3298 C CA . PHE A 1 427 ? 3.386 23.096 -5.552 1.00 96.56 427 PHE A CA 1
ATOM 3299 C C . PHE A 1 427 ? 3.898 22.786 -4.136 1.00 96.56 427 PHE A C 1
ATOM 3301 O O . PHE A 1 427 ? 3.124 22.675 -3.191 1.00 96.56 427 PHE A O 1
ATOM 3308 N N . LEU A 1 428 ? 5.204 22.546 -4.001 1.00 89.06 428 LEU A N 1
ATOM 3309 C CA . LEU A 1 428 ? 5.795 21.898 -2.820 1.00 89.06 428 LEU A CA 1
ATOM 3310 C C . LEU A 1 428 ? 6.133 22.866 -1.679 1.00 89.06 428 LEU A C 1
ATOM 3312 O O . LEU A 1 428 ? 6.169 22.465 -0.521 1.00 89.06 428 LEU A O 1
ATOM 3316 N N . ALA A 1 429 ? 6.447 24.121 -2.003 1.00 85.44 429 ALA A N 1
ATOM 3317 C CA . ALA A 1 429 ? 6.686 25.199 -1.043 1.00 85.44 429 ALA A CA 1
ATOM 3318 C C . ALA A 1 429 ? 6.767 26.547 -1.776 1.00 85.44 429 ALA A C 1
ATOM 3320 O O . ALA A 1 429 ? 7.201 26.599 -2.926 1.00 85.44 429 ALA A O 1
ATOM 3321 N N . GLY A 1 430 ? 6.481 27.661 -1.093 1.00 87.81 430 GLY A N 1
ATOM 3322 C CA . GLY A 1 430 ? 6.787 29.002 -1.607 1.00 87.81 430 GLY A CA 1
ATOM 3323 C C . GLY A 1 430 ? 5.711 30.055 -1.351 1.00 87.81 430 GLY A C 1
ATOM 3324 O O . GLY A 1 430 ? 4.992 30.012 -0.354 1.00 87.81 430 GLY A O 1
ATOM 3325 N N . ASN A 1 431 ? 5.639 31.023 -2.263 1.00 92.75 431 ASN A N 1
ATOM 3326 C CA . ASN A 1 431 ? 4.554 31.995 -2.358 1.00 92.75 431 ASN A CA 1
ATOM 3327 C C . ASN A 1 431 ? 4.042 32.002 -3.801 1.00 92.75 431 ASN A C 1
ATOM 3329 O O . ASN A 1 431 ? 4.818 32.271 -4.720 1.00 92.75 431 ASN A O 1
ATOM 3333 N N . PHE A 1 432 ? 2.755 31.729 -3.991 1.00 96.31 432 PHE A N 1
ATOM 3334 C CA . PHE A 1 432 ? 2.127 31.587 -5.301 1.00 96.31 432 PHE A CA 1
ATOM 3335 C C . PHE A 1 432 ? 1.041 32.649 -5.488 1.00 96.31 432 PHE A C 1
ATOM 3337 O O . PHE A 1 432 ? 0.094 32.725 -4.701 1.00 96.31 432 PHE A O 1
ATOM 3344 N N . LYS A 1 433 ? 1.170 33.473 -6.534 1.00 96.12 433 LYS A N 1
ATOM 3345 C CA . LYS A 1 433 ? 0.191 34.511 -6.881 1.00 96.12 433 LYS A CA 1
ATOM 3346 C C . LYS A 1 433 ? -0.360 34.283 -8.286 1.00 96.12 433 LYS A C 1
ATOM 3348 O O . LYS A 1 433 ? 0.371 34.405 -9.271 1.00 96.12 433 LYS A O 1
ATOM 3353 N N . PHE A 1 434 ? -1.656 33.997 -8.360 1.00 95.44 434 PHE A N 1
ATOM 3354 C CA . PHE A 1 434 ? -2.378 33.730 -9.599 1.00 95.44 434 PHE A CA 1
ATOM 3355 C C . PHE A 1 434 ? -3.307 34.904 -9.921 1.00 95.44 434 PHE A C 1
ATOM 3357 O O . PHE A 1 434 ? -4.296 35.124 -9.221 1.00 95.44 434 PHE A O 1
ATOM 3364 N N . GLN A 1 435 ? -2.977 35.677 -10.960 1.00 92.44 435 GLN A N 1
ATOM 3365 C CA . GLN A 1 435 ? -3.780 36.830 -11.393 1.00 92.44 435 GLN A CA 1
ATOM 3366 C C . GLN A 1 435 ? -4.781 36.481 -12.499 1.00 92.44 435 GLN A C 1
ATOM 3368 O O . GLN A 1 435 ? -5.840 37.098 -12.569 1.00 92.44 435 GLN A O 1
ATOM 3373 N N . GLY A 1 436 ? -4.441 35.523 -13.364 1.00 89.50 436 GLY A N 1
ATOM 3374 C CA . GLY A 1 436 ? -5.300 35.056 -14.453 1.00 89.50 436 GLY A CA 1
ATOM 3375 C C . GLY A 1 436 ? -6.254 33.933 -14.037 1.00 89.50 436 GLY A C 1
ATOM 3376 O O . GLY A 1 436 ? -6.145 33.378 -12.937 1.00 89.50 436 GLY A O 1
ATOM 3377 N N . LYS A 1 437 ? -7.175 33.560 -14.935 1.00 90.62 437 LYS A N 1
ATOM 3378 C CA . LYS A 1 437 ? -8.089 32.425 -14.724 1.00 90.62 437 LYS A CA 1
ATOM 3379 C C . LYS A 1 437 ? -7.275 31.155 -14.484 1.00 90.62 437 LYS A C 1
ATOM 3381 O O . LYS A 1 437 ? -6.548 30.716 -15.376 1.00 90.62 437 LYS A O 1
ATOM 3386 N N . THR A 1 438 ? -7.444 30.543 -13.315 1.00 93.75 438 THR A N 1
ATOM 3387 C CA . THR A 1 438 ? -6.655 29.378 -12.902 1.00 93.75 438 THR A CA 1
ATOM 3388 C C . THR A 1 438 ? -7.500 28.108 -12.866 1.00 93.75 438 THR A C 1
ATOM 3390 O O . THR A 1 438 ? -8.581 28.066 -12.283 1.00 93.75 438 THR A O 1
ATOM 3393 N N . THR A 1 439 ? -7.008 27.046 -13.493 1.00 95.81 439 THR A N 1
ATOM 3394 C CA . THR A 1 439 ? -7.595 25.705 -13.426 1.00 95.81 439 THR A CA 1
ATOM 3395 C C . THR A 1 439 ? -6.511 24.734 -12.993 1.00 95.81 439 THR A C 1
ATOM 3397 O O . THR A 1 439 ? -5.475 24.651 -13.651 1.00 95.81 439 THR A O 1
ATOM 3400 N N . ILE A 1 440 ? -6.740 24.030 -11.889 1.00 97.06 440 ILE A N 1
ATOM 3401 C CA . ILE A 1 440 ? -5.824 23.025 -11.353 1.00 97.06 440 ILE A CA 1
ATOM 3402 C C . ILE A 1 440 ? -6.533 21.665 -11.372 1.00 97.06 440 ILE A C 1
ATOM 3404 O O . ILE A 1 440 ? -7.736 21.578 -11.112 1.00 97.06 440 ILE A O 1
ATOM 3408 N N . GLU A 1 441 ? -5.801 20.626 -11.772 1.00 97.56 441 GLU A N 1
ATOM 3409 C CA . GLU A 1 441 ? -6.285 19.249 -11.820 1.00 97.56 441 GLU A CA 1
ATOM 3410 C C . GLU A 1 441 ? -5.245 18.249 -11.291 1.00 97.56 441 GLU A C 1
ATOM 3412 O O . GLU A 1 441 ? -4.068 18.291 -11.673 1.00 97.56 441 GLU A O 1
ATOM 3417 N N . LYS A 1 442 ? -5.688 17.279 -10.481 1.00 97.31 442 LYS A N 1
ATOM 3418 C CA . LYS A 1 442 ? -4.898 16.121 -10.004 1.00 97.31 442 LYS A CA 1
ATOM 3419 C C . LYS A 1 442 ? -3.549 16.505 -9.366 1.00 97.31 442 LYS A C 1
ATOM 3421 O O . LYS A 1 442 ? -2.576 15.755 -9.454 1.00 97.31 442 LYS A O 1
ATOM 3426 N N . SER A 1 443 ? -3.468 17.693 -8.777 1.00 97.81 443 SER A N 1
ATOM 3427 C CA . SER A 1 443 ? -2.234 18.344 -8.326 1.00 97.81 443 SER A CA 1
ATOM 3428 C C . SER A 1 443 ? -2.103 18.343 -6.798 1.00 97.81 443 SER A C 1
ATOM 3430 O O . SER A 1 443 ? -3.056 18.060 -6.072 1.00 97.81 443 SER A O 1
ATOM 3432 N N . VAL A 1 444 ? -0.913 18.653 -6.284 1.00 97.50 444 VAL A N 1
ATOM 3433 C CA . VAL A 1 444 ? -0.628 18.756 -4.844 1.00 97.50 444 VAL A CA 1
ATOM 3434 C C . VAL A 1 444 ? -0.207 20.181 -4.515 1.00 97.50 444 VAL A C 1
ATOM 3436 O O . VAL A 1 444 ? 0.740 20.692 -5.104 1.00 97.50 444 VAL A O 1
ATOM 3439 N N . LEU A 1 445 ? -0.901 20.812 -3.574 1.00 97.00 445 LEU A N 1
ATOM 3440 C CA . LEU A 1 445 ? -0.603 22.131 -3.032 1.00 97.00 445 LEU A CA 1
ATOM 3441 C C . LEU A 1 445 ? -0.191 21.965 -1.567 1.00 97.00 445 LEU A C 1
ATOM 3443 O O . LEU A 1 445 ? -1.050 21.754 -0.715 1.00 97.00 445 LEU A O 1
ATOM 3447 N N . ASP A 1 446 ? 1.110 22.017 -1.290 1.00 93.00 446 ASP A N 1
ATOM 3448 C CA . ASP A 1 446 ? 1.707 21.766 0.030 1.00 93.00 446 ASP A CA 1
ATOM 3449 C C . ASP A 1 446 ? 2.118 23.062 0.758 1.00 93.00 446 ASP A C 1
ATOM 3451 O O . ASP A 1 446 ? 1.985 24.151 0.190 1.00 93.00 446 ASP A O 1
ATOM 3455 N N . ASP A 1 447 ? 2.570 22.939 2.014 1.00 89.31 447 ASP A N 1
ATOM 3456 C CA . ASP A 1 447 ? 2.689 23.991 3.044 1.00 89.31 447 ASP A CA 1
ATOM 3457 C C . ASP A 1 447 ? 3.315 25.322 2.564 1.00 89.31 447 ASP A C 1
ATOM 3459 O O . ASP A 1 447 ? 4.524 25.570 2.632 1.00 89.31 447 ASP A O 1
ATOM 3463 N N . ALA A 1 448 ? 2.459 26.207 2.046 1.00 92.94 448 ALA A N 1
ATOM 3464 C CA . ALA A 1 448 ? 2.842 27.448 1.381 1.00 92.94 448 ALA A CA 1
ATOM 3465 C C . ALA A 1 448 ? 1.720 28.503 1.426 1.00 92.94 448 ALA A C 1
ATOM 3467 O O . ALA A 1 448 ? 0.622 28.265 1.933 1.00 92.94 448 ALA A O 1
ATOM 3468 N N . SER A 1 449 ? 2.015 29.692 0.893 1.00 94.88 449 SER A N 1
ATOM 3469 C CA . SER A 1 449 ? 1.063 30.801 0.772 1.00 94.88 449 SER A CA 1
ATOM 3470 C C . SER A 1 449 ? 0.535 30.911 -0.660 1.00 94.88 449 SER A C 1
ATOM 3472 O O . SER A 1 449 ? 1.322 31.070 -1.597 1.00 94.88 449 SER A O 1
ATOM 3474 N N . TYR A 1 450 ? -0.787 30.858 -0.825 1.00 96.50 450 TYR A N 1
ATOM 3475 C CA . TYR A 1 450 ? -1.472 30.903 -2.117 1.00 96.50 450 TYR A CA 1
ATOM 3476 C C . TYR A 1 450 ? -2.491 32.052 -2.155 1.00 96.50 450 TYR A C 1
ATOM 3478 O O . TYR A 1 450 ? -3.370 32.145 -1.291 1.00 96.50 450 TYR A O 1
ATOM 3486 N N . SER A 1 451 ? -2.398 32.907 -3.179 1.00 95.75 451 SER A N 1
ATOM 3487 C CA . SER A 1 451 ? -3.375 33.966 -3.476 1.00 95.75 451 SER A CA 1
ATOM 3488 C C . SER A 1 451 ? -3.962 33.754 -4.868 1.00 95.75 451 SER A C 1
ATOM 3490 O O . SER A 1 451 ? -3.256 33.885 -5.874 1.00 95.75 451 SER A O 1
ATOM 3492 N N . PHE A 1 452 ? -5.250 33.420 -4.911 1.00 94.38 452 PHE A N 1
ATOM 3493 C CA . PHE A 1 452 ? -6.034 33.278 -6.133 1.00 94.38 452 PHE A CA 1
ATOM 3494 C C . PHE A 1 452 ? -6.859 34.552 -6.333 1.00 94.38 452 PHE A C 1
ATOM 3496 O O . PHE A 1 452 ? -7.922 34.727 -5.730 1.00 94.38 452 PHE A O 1
ATOM 3503 N N . ASP A 1 453 ? -6.324 35.453 -7.156 1.00 91.19 453 ASP A N 1
ATOM 3504 C CA . ASP A 1 453 ? -6.902 36.772 -7.434 1.00 91.19 453 ASP A CA 1
ATOM 3505 C C . ASP A 1 453 ? -7.684 36.780 -8.764 1.00 91.19 453 ASP A C 1
ATOM 3507 O O . ASP A 1 453 ? -8.511 37.661 -8.998 1.00 91.19 453 ASP A O 1
ATOM 3511 N N . GLY A 1 454 ? -7.419 35.805 -9.642 1.00 84.12 454 GLY A N 1
ATOM 3512 C CA . GLY A 1 454 ? -8.115 35.625 -10.916 1.00 84.12 454 GLY A CA 1
ATOM 3513 C C . GLY A 1 454 ? -9.569 35.168 -10.768 1.00 84.12 454 GLY A C 1
ATOM 3514 O O . GLY A 1 454 ? -9.988 34.675 -9.721 1.00 84.12 454 GLY A O 1
ATOM 3515 N N . ALA A 1 455 ? -10.353 35.321 -11.837 1.00 81.19 455 ALA A N 1
ATOM 3516 C CA . ALA A 1 455 ? -11.768 34.948 -11.868 1.00 81.19 455 ALA A CA 1
ATOM 3517 C C . ALA A 1 455 ? -11.998 33.515 -12.383 1.00 81.19 455 ALA A C 1
ATOM 3519 O O . ALA A 1 455 ? -11.263 33.028 -13.241 1.00 81.19 455 ALA A O 1
ATOM 3520 N N . ASN A 1 456 ? -13.095 32.888 -11.936 1.00 80.75 456 ASN A N 1
ATOM 3521 C CA . ASN A 1 456 ? -13.548 31.554 -12.361 1.00 80.75 456 ASN A CA 1
ATOM 3522 C C . ASN A 1 456 ? -12.503 30.448 -12.128 1.00 80.75 456 ASN A C 1
ATOM 3524 O O . ASN A 1 456 ? -12.171 29.695 -13.049 1.00 80.75 456 ASN A O 1
ATOM 3528 N N . ASN A 1 457 ? -11.985 30.368 -10.898 1.00 89.19 457 ASN A N 1
ATOM 3529 C CA . ASN A 1 457 ? -11.017 29.342 -10.521 1.00 89.19 457 ASN A CA 1
ATOM 3530 C C . ASN A 1 457 ? -11.701 27.978 -10.343 1.00 89.19 457 ASN A C 1
ATOM 3532 O O . ASN A 1 457 ? -12.839 27.884 -9.876 1.00 89.19 457 ASN A O 1
ATOM 3536 N N . THR A 1 458 ? -11.021 26.909 -10.750 1.00 92.56 458 THR A N 1
ATOM 3537 C CA . THR A 1 458 ? -11.549 25.536 -10.709 1.00 92.56 458 THR A CA 1
ATOM 3538 C C . THR A 1 458 ? -10.469 24.578 -10.228 1.00 92.56 458 THR A C 1
ATOM 3540 O O . THR A 1 458 ? -9.345 24.635 -10.725 1.00 92.56 458 THR A O 1
ATOM 3543 N N . PHE A 1 459 ? -10.831 23.708 -9.287 1.00 96.12 459 PHE A N 1
ATOM 3544 C CA . PHE A 1 459 ? -9.938 22.743 -8.642 1.00 96.12 459 PHE A CA 1
ATOM 3545 C C . PHE A 1 459 ? -10.591 21.357 -8.688 1.00 96.12 459 PHE A C 1
ATOM 3547 O O . PHE A 1 459 ? -11.734 21.205 -8.227 1.00 96.12 459 PHE A O 1
ATOM 3554 N N . ASN A 1 460 ? -9.918 20.372 -9.286 1.00 96.56 460 ASN A N 1
ATOM 3555 C CA . ASN A 1 460 ? -10.473 19.033 -9.492 1.00 96.56 460 ASN A CA 1
ATOM 3556 C C . ASN A 1 460 ? -9.472 17.910 -9.183 1.00 96.56 460 ASN A C 1
ATOM 3558 O O . ASN A 1 460 ? -8.453 17.778 -9.855 1.00 96.56 460 ASN A O 1
ATOM 3562 N N . GLU A 1 461 ? -9.823 17.031 -8.241 1.00 96.75 461 GLU A N 1
ATOM 3563 C CA . GLU A 1 461 ? -8.976 15.920 -7.760 1.00 96.75 461 GLU A CA 1
ATOM 3564 C C . GLU A 1 461 ? -7.644 16.370 -7.113 1.00 96.75 461 GLU A C 1
ATOM 3566 O O . GLU A 1 461 ? -6.704 15.580 -6.989 1.00 96.75 461 GLU A O 1
ATOM 3571 N N . ASP A 1 462 ? -7.556 17.630 -6.681 1.00 97.81 462 ASP A N 1
ATOM 3572 C CA . ASP A 1 462 ? -6.364 18.223 -6.073 1.00 97.81 462 ASP A CA 1
ATOM 3573 C C . ASP A 1 462 ? -6.229 17.888 -4.578 1.00 97.81 462 ASP A C 1
ATOM 3575 O O . ASP A 1 462 ? -7.196 17.558 -3.885 1.00 97.81 462 ASP A O 1
ATOM 3579 N N . LYS A 1 463 ? -5.010 18.000 -4.046 1.00 97.12 463 LYS A N 1
ATOM 3580 C CA . LYS A 1 463 ? -4.682 17.769 -2.631 1.00 97.12 463 LYS A CA 1
ATOM 3581 C C . LYS A 1 463 ? -4.096 19.032 -2.015 1.00 97.12 463 LYS A C 1
ATOM 3583 O O . LYS A 1 463 ? -2.987 19.420 -2.359 1.00 97.12 463 LYS A O 1
ATOM 3588 N N . PHE A 1 464 ? -4.821 19.636 -1.085 1.00 96.19 464 PHE A N 1
ATOM 3589 C CA . PHE A 1 464 ? -4.403 20.808 -0.322 1.00 96.19 464 PHE A CA 1
ATOM 3590 C C . PHE A 1 464 ? -3.837 20.330 1.024 1.00 96.19 464 PHE A C 1
ATOM 3592 O O . PHE A 1 464 ? -4.596 19.835 1.854 1.00 96.19 464 PHE A O 1
ATOM 3599 N N . ASN A 1 465 ? -2.528 20.439 1.246 1.00 93.81 465 ASN A N 1
ATOM 3600 C CA . ASN A 1 465 ? -1.838 20.006 2.463 1.00 93.81 465 ASN A CA 1
ATOM 3601 C C . ASN A 1 465 ? -1.317 21.235 3.232 1.00 93.81 465 ASN A C 1
ATOM 3603 O O . ASN A 1 465 ? -0.468 21.963 2.724 1.00 93.81 465 ASN A O 1
ATOM 3607 N N . SER A 1 466 ? -1.775 21.443 4.472 1.00 87.38 466 SER A N 1
ATOM 3608 C CA . SER A 1 466 ? -1.318 22.554 5.336 1.00 87.38 466 SER A CA 1
ATOM 3609 C C . SER A 1 466 ? -1.394 23.942 4.654 1.00 87.38 466 SER A C 1
ATOM 3611 O O . SER A 1 466 ? -2.295 24.170 3.857 1.00 87.38 466 SER A O 1
ATOM 3613 N N . GLY A 1 467 ? -0.544 24.916 5.000 1.00 92.12 467 GLY A N 1
ATOM 3614 C CA . GLY A 1 467 ? -0.487 26.210 4.311 1.00 92.12 467 GLY A CA 1
ATOM 3615 C C . GLY A 1 467 ? -1.661 27.183 4.525 1.00 92.12 467 GLY A C 1
ATOM 3616 O O . GLY A 1 467 ? -2.480 27.074 5.450 1.00 92.12 467 GLY A O 1
ATOM 3617 N N . SER A 1 468 ? -1.703 28.205 3.663 1.00 95.12 468 SER A N 1
ATOM 3618 C CA . SER A 1 468 ? -2.691 29.287 3.685 1.00 95.12 468 SER A CA 1
ATOM 3619 C C . SER A 1 468 ? -3.196 29.625 2.283 1.00 95.12 468 SER A C 1
ATOM 3621 O O . SER A 1 468 ? -2.427 30.045 1.416 1.00 95.12 468 SER A O 1
ATOM 3623 N N . PHE A 1 469 ? -4.503 29.468 2.078 1.00 95.94 469 PHE A N 1
ATOM 3624 C CA . PHE A 1 469 ? -5.178 29.634 0.794 1.00 95.94 469 PHE A CA 1
ATOM 3625 C C . PHE A 1 469 ? -6.186 30.780 0.864 1.00 95.94 469 PHE A C 1
ATOM 3627 O O . PHE A 1 469 ? -7.145 30.737 1.640 1.00 95.94 469 PHE A O 1
ATOM 3634 N N . ASN A 1 470 ? -5.975 31.803 0.037 1.00 95.44 470 ASN A N 1
ATOM 3635 C CA . ASN A 1 470 ? -6.799 33.006 0.001 1.00 95.44 470 ASN A CA 1
ATOM 3636 C C . ASN A 1 470 ? -7.417 33.166 -1.393 1.00 95.44 470 ASN A C 1
ATOM 3638 O O . ASN A 1 470 ? -6.699 33.309 -2.384 1.00 95.44 470 ASN A O 1
ATOM 3642 N N . PHE A 1 471 ? -8.749 33.136 -1.461 1.00 93.50 471 PHE A N 1
ATOM 3643 C CA . PHE A 1 471 ? -9.522 33.233 -2.701 1.00 93.50 471 PHE A CA 1
ATOM 3644 C C . PHE A 1 471 ? -10.253 34.582 -2.729 1.00 93.50 471 PHE A C 1
ATOM 3646 O O . PHE A 1 471 ? -11.184 34.798 -1.948 1.00 93.50 471 PHE A O 1
ATOM 3653 N N . ASN A 1 472 ? -9.798 35.504 -3.583 1.00 88.75 472 ASN A N 1
ATOM 3654 C CA . ASN A 1 472 ? -10.021 36.949 -3.436 1.00 88.75 472 ASN A CA 1
ATOM 3655 C C . ASN A 1 472 ? -10.794 37.575 -4.618 1.00 88.75 472 ASN A C 1
ATOM 3657 O O . ASN A 1 472 ? -10.282 38.467 -5.289 1.00 88.75 472 ASN A O 1
ATOM 3661 N N . HIS A 1 473 ? -12.030 37.137 -4.881 1.00 81.94 473 HIS A N 1
ATOM 3662 C CA . HIS A 1 473 ? -12.816 37.587 -6.044 1.00 81.94 473 HIS A CA 1
ATOM 3663 C C . HIS A 1 473 ? -14.340 37.617 -5.767 1.00 81.94 473 HIS A C 1
ATOM 3665 O O . HIS A 1 473 ? -15.112 36.759 -6.207 1.00 81.94 473 HIS A O 1
ATOM 3671 N N . ALA A 1 474 ? -14.789 38.657 -5.056 1.00 74.81 474 ALA A N 1
ATOM 3672 C CA . ALA A 1 474 ? -16.139 38.776 -4.486 1.00 74.81 474 ALA A CA 1
ATOM 3673 C C . ALA A 1 474 ? -17.323 38.559 -5.461 1.00 74.81 474 ALA A C 1
ATOM 3675 O O . ALA A 1 474 ? -18.391 38.143 -5.026 1.00 74.81 474 ALA A O 1
ATOM 3676 N N . GLU A 1 475 ? -17.152 38.802 -6.765 1.00 78.38 475 GLU A N 1
ATOM 3677 C CA . GLU A 1 475 ? -18.243 38.789 -7.757 1.00 78.38 475 GLU A CA 1
ATOM 3678 C C . GLU A 1 475 ? -18.571 37.418 -8.379 1.00 78.38 475 GLU A C 1
ATOM 3680 O O . GLU A 1 475 ? -19.580 37.292 -9.078 1.00 78.38 475 GLU A O 1
ATOM 3685 N N . GLN A 1 476 ? -17.741 36.390 -8.166 1.00 81.25 476 GLN A N 1
ATOM 3686 C CA . GLN A 1 476 ? -17.830 35.111 -8.894 1.00 81.25 476 GLN A CA 1
ATOM 3687 C C . GLN A 1 476 ? -17.843 33.876 -7.984 1.00 81.25 476 GLN A C 1
ATOM 3689 O O . GLN A 1 476 ? -17.569 33.961 -6.785 1.00 81.25 476 GLN A O 1
ATOM 3694 N N . THR A 1 477 ? -18.186 32.728 -8.572 1.00 84.25 477 THR A N 1
ATOM 3695 C CA . THR A 1 477 ? -18.261 31.420 -7.905 1.00 84.25 477 THR A CA 1
ATOM 3696 C C . THR A 1 477 ? -16.927 30.670 -7.980 1.00 84.25 477 THR A C 1
ATOM 3698 O O . THR A 1 477 ? -16.294 30.664 -9.034 1.00 84.25 477 THR A O 1
ATOM 3701 N N . ASN A 1 478 ? -16.533 29.986 -6.900 1.00 86.94 478 ASN A N 1
ATOM 3702 C CA . ASN A 1 478 ? -15.491 28.945 -6.936 1.00 86.94 478 ASN A CA 1
ATOM 3703 C C . ASN A 1 478 ? -16.106 27.544 -6.963 1.00 86.94 478 ASN A C 1
ATOM 3705 O O . ASN A 1 478 ? -17.080 27.295 -6.252 1.00 86.94 478 ASN A O 1
ATOM 3709 N N . ALA A 1 479 ? -15.484 26.631 -7.713 1.00 91.50 479 ALA A N 1
ATOM 3710 C CA . ALA A 1 479 ? -15.877 25.227 -7.791 1.00 91.50 479 ALA A CA 1
ATOM 3711 C C . ALA A 1 479 ? -14.728 24.294 -7.373 1.00 91.50 479 ALA A C 1
ATOM 3713 O O . ALA A 1 479 ? -13.635 24.342 -7.945 1.00 91.50 479 ALA A O 1
ATOM 3714 N N . PHE A 1 480 ? -15.011 23.424 -6.403 1.00 95.81 480 PHE A N 1
ATOM 3715 C CA . PHE A 1 480 ? -14.101 22.411 -5.873 1.00 95.81 480 PHE A CA 1
ATOM 3716 C C . PHE A 1 480 ? -14.728 21.022 -6.042 1.00 95.81 480 PHE A C 1
ATOM 3718 O O . PHE A 1 480 ? -15.709 20.693 -5.370 1.00 95.81 480 PHE A O 1
ATOM 3725 N N . ASN A 1 481 ? -14.157 20.200 -6.922 1.00 96.38 481 ASN A N 1
ATOM 3726 C CA . ASN A 1 481 ? -14.645 18.855 -7.220 1.00 96.38 481 ASN A CA 1
ATOM 3727 C C . ASN A 1 481 ? -13.626 17.783 -6.796 1.00 96.38 481 ASN A C 1
ATOM 3729 O O . ASN A 1 481 ? -12.464 17.848 -7.180 1.00 96.38 481 ASN A O 1
ATOM 3733 N N . ASN A 1 482 ? -14.050 16.762 -6.050 1.00 96.69 482 ASN A N 1
ATOM 3734 C CA . ASN A 1 482 ? -13.243 15.569 -5.735 1.00 96.69 482 ASN A CA 1
ATOM 3735 C C . ASN A 1 482 ? -11.891 15.824 -5.016 1.00 96.69 482 ASN A C 1
ATOM 3737 O O . ASN A 1 482 ? -11.017 14.957 -5.032 1.00 96.69 482 ASN A O 1
ATOM 3741 N N . ASN A 1 483 ? -11.679 16.997 -4.409 1.00 97.69 483 ASN A N 1
ATOM 3742 C CA . ASN A 1 483 ? -10.399 17.381 -3.800 1.00 97.69 483 ASN A CA 1
ATOM 3743 C C . ASN A 1 483 ? -10.225 16.812 -2.380 1.00 97.69 483 ASN A C 1
ATOM 3745 O O . ASN A 1 483 ? -11.195 16.436 -1.723 1.00 97.69 483 ASN A O 1
ATOM 3749 N N . SER A 1 484 ? -8.996 16.816 -1.861 1.00 96.94 484 SER A N 1
ATOM 3750 C CA . SER A 1 484 ? -8.667 16.440 -0.479 1.00 96.94 484 SER A CA 1
ATOM 3751 C C . SER A 1 484 ? -8.040 17.614 0.275 1.00 96.94 484 SER A C 1
ATOM 3753 O O . SER A 1 484 ? -6.971 18.084 -0.103 1.00 96.94 484 SER A O 1
ATOM 3755 N N . PHE A 1 485 ? -8.662 18.055 1.368 1.00 96.12 485 PHE A N 1
ATOM 3756 C CA . PHE A 1 485 ? -8.181 19.139 2.230 1.00 96.12 485 PHE A CA 1
ATOM 3757 C C . PHE A 1 485 ? -7.569 18.568 3.517 1.00 96.12 485 PHE A C 1
ATOM 3759 O O . PHE A 1 485 ? -8.274 18.187 4.449 1.00 96.12 485 PHE A O 1
ATOM 3766 N N . ASN A 1 486 ? -6.245 18.485 3.569 1.00 93.69 486 ASN A N 1
ATOM 3767 C CA . ASN A 1 486 ? -5.453 17.787 4.580 1.00 93.69 486 ASN A CA 1
ATOM 3768 C C . ASN A 1 486 ? -4.858 18.765 5.609 1.00 93.69 486 ASN A C 1
ATOM 3770 O O . ASN A 1 486 ? -3.649 18.801 5.828 1.00 93.69 486 ASN A O 1
ATOM 3774 N N . GLY A 1 487 ? -5.710 19.583 6.234 1.00 89.06 487 GLY A N 1
ATOM 3775 C CA . GLY A 1 487 ? -5.267 20.675 7.106 1.00 89.06 487 GLY A CA 1
ATOM 3776 C C . GLY A 1 487 ? -5.036 21.990 6.357 1.00 89.06 487 GLY A C 1
ATOM 3777 O O . GLY A 1 487 ? -5.337 22.098 5.173 1.00 89.06 487 GLY A O 1
ATOM 3778 N N . GLY A 1 488 ? -4.531 22.998 7.072 1.00 92.06 488 GLY A N 1
ATOM 3779 C CA . GLY A 1 488 ? -4.310 24.348 6.542 1.00 92.06 488 GLY A CA 1
ATOM 3780 C C . GLY A 1 488 ? -5.385 25.367 6.931 1.00 92.06 488 GLY A C 1
ATOM 3781 O O . GLY A 1 488 ? -6.279 25.100 7.744 1.00 92.06 488 GLY A O 1
ATOM 3782 N N . SER A 1 489 ? -5.266 26.564 6.358 1.00 93.94 489 SER A N 1
ATOM 3783 C CA . SER A 1 489 ? -6.168 27.700 6.576 1.00 93.94 489 SER A CA 1
ATOM 3784 C C . SER A 1 489 ? -6.755 28.192 5.252 1.00 93.94 489 SER A C 1
ATOM 3786 O O . SER A 1 489 ? -6.016 28.489 4.316 1.00 93.94 489 SER A O 1
ATOM 3788 N N . PHE A 1 490 ? -8.085 28.284 5.172 1.00 96.00 490 PHE A N 1
ATOM 3789 C CA . PHE A 1 490 ? -8.805 28.598 3.935 1.00 96.00 490 PHE A CA 1
ATOM 3790 C C . PHE A 1 490 ? -9.709 29.816 4.136 1.00 96.00 490 PHE A C 1
ATOM 3792 O O . PHE A 1 490 ? -10.594 29.805 4.996 1.00 96.00 490 PHE A O 1
ATOM 3799 N N . SER A 1 491 ? -9.486 30.867 3.346 1.00 95.44 491 SER A N 1
ATOM 3800 C CA . SER A 1 491 ? -10.184 32.153 3.441 1.00 95.44 491 SER A CA 1
ATOM 3801 C C . SER A 1 491 ? -10.882 32.484 2.123 1.00 95.44 491 SER A C 1
ATOM 3803 O O . SER A 1 491 ? -10.229 32.590 1.081 1.00 95.44 491 SER A O 1
ATOM 3805 N N . PHE A 1 492 ? -12.208 32.644 2.163 1.00 94.25 492 PHE A N 1
ATOM 3806 C CA . PHE A 1 492 ? -13.038 32.822 0.970 1.00 94.25 492 PHE A CA 1
ATOM 3807 C C . PHE A 1 492 ? -13.739 34.184 0.943 1.00 94.25 492 PHE A C 1
ATOM 3809 O O . PHE A 1 492 ? -14.587 34.491 1.788 1.00 94.25 492 PHE A O 1
ATOM 3816 N N . ASN A 1 493 ? -13.428 34.966 -0.089 1.00 92.94 493 ASN A N 1
ATOM 3817 C CA . ASN A 1 493 ? -14.103 36.201 -0.473 1.00 92.94 493 ASN A CA 1
ATOM 3818 C C . ASN A 1 493 ? -14.653 36.025 -1.900 1.00 92.94 493 ASN A C 1
ATOM 3820 O O . ASN A 1 493 ? -14.010 36.407 -2.879 1.00 92.94 493 ASN A O 1
ATOM 3824 N N . ALA A 1 494 ? -15.804 35.360 -2.010 1.00 90.75 494 ALA A N 1
ATOM 3825 C CA . ALA A 1 494 ? -16.432 34.966 -3.269 1.00 90.75 494 ALA A CA 1
ATOM 3826 C C . ALA A 1 494 ? -17.964 35.062 -3.166 1.00 90.75 494 ALA A C 1
ATOM 3828 O O . ALA A 1 494 ? -18.532 34.999 -2.076 1.00 90.75 494 ALA A O 1
ATOM 3829 N N . LYS A 1 495 ? -18.653 35.157 -4.305 1.00 91.25 495 LYS A N 1
ATOM 3830 C CA . LYS A 1 495 ? -20.123 35.264 -4.364 1.00 91.25 495 LYS A CA 1
ATOM 3831 C C . LYS A 1 495 ? -20.818 33.981 -3.917 1.00 91.25 495 LYS A C 1
ATOM 3833 O O . LYS A 1 495 ? -21.886 34.018 -3.308 1.00 91.25 495 LYS A O 1
ATOM 3838 N N . GLN A 1 496 ? -20.205 32.850 -4.246 1.00 92.44 496 GLN A N 1
ATOM 3839 C CA . GLN A 1 496 ? -20.636 31.506 -3.894 1.00 92.44 496 GLN A CA 1
ATOM 3840 C C . GLN A 1 496 ? -19.411 30.584 -3.896 1.00 92.44 496 GLN A C 1
ATOM 3842 O O . GLN A 1 496 ? -18.478 30.790 -4.675 1.00 92.44 496 GLN A O 1
ATOM 3847 N N . VAL A 1 497 ? -19.411 29.553 -3.055 1.00 94.00 497 VAL A N 1
ATOM 3848 C CA . VAL A 1 497 ? -18.460 28.438 -3.175 1.00 94.00 497 VAL A CA 1
ATOM 3849 C C . VAL A 1 497 ? -19.241 27.133 -3.239 1.00 94.00 497 VAL A C 1
ATOM 3851 O O . VAL A 1 497 ? -20.093 26.879 -2.387 1.00 94.00 497 VAL A O 1
ATOM 3854 N N . ASP A 1 498 ? -18.955 26.328 -4.256 1.00 94.62 498 ASP A N 1
ATOM 3855 C CA . ASP A 1 498 ? -19.583 25.032 -4.482 1.00 94.62 498 ASP A CA 1
ATOM 3856 C C . ASP A 1 498 ? -18.554 23.912 -4.323 1.00 94.62 498 ASP A C 1
ATOM 3858 O O . ASP A 1 498 ? -17.540 23.864 -5.024 1.00 94.62 498 ASP A O 1
ATOM 3862 N N . PHE A 1 499 ? -18.843 23.004 -3.396 1.00 96.31 499 PHE A N 1
ATOM 3863 C CA . PHE A 1 499 ? -18.101 21.777 -3.150 1.00 96.31 499 PHE A CA 1
ATOM 3864 C C . PHE A 1 499 ? -18.929 20.570 -3.620 1.00 96.31 499 PHE A C 1
ATOM 3866 O O . PHE A 1 499 ? -20.145 20.497 -3.396 1.00 96.31 499 PHE A O 1
ATOM 3873 N N . SER A 1 500 ? -18.268 19.637 -4.308 1.00 95.75 500 SER A N 1
ATOM 3874 C CA . SER A 1 500 ? -18.830 18.353 -4.721 1.00 95.75 500 SER A CA 1
ATOM 3875 C C . SER A 1 500 ? -17.809 17.215 -4.590 1.00 95.75 500 SER A C 1
ATOM 3877 O O . SER A 1 500 ? -16.775 17.228 -5.255 1.00 95.75 500 SER A O 1
ATOM 3879 N N . GLY A 1 501 ? -18.111 16.196 -3.782 1.00 96.19 501 GLY A N 1
ATOM 3880 C CA . GLY A 1 501 ? -17.328 14.956 -3.672 1.00 96.19 501 GLY A CA 1
ATOM 3881 C C . GLY A 1 501 ? -15.956 15.081 -2.992 1.00 96.19 501 GLY A C 1
ATOM 3882 O O . GLY A 1 501 ? -15.126 14.189 -3.138 1.00 96.19 501 GLY A O 1
ATOM 3883 N N . ASN A 1 502 ? -15.680 16.177 -2.283 1.00 97.38 502 ASN A N 1
ATOM 3884 C CA . ASN A 1 502 ? -14.390 16.427 -1.636 1.00 97.38 502 ASN A CA 1
ATOM 3885 C C . ASN A 1 502 ? -14.259 15.681 -0.291 1.00 97.38 502 ASN A C 1
ATOM 3887 O O . ASN A 1 502 ? -15.253 15.334 0.348 1.00 97.38 502 ASN A O 1
ATOM 3891 N N . SER A 1 503 ? -13.024 15.504 0.183 1.00 96.38 503 SER A N 1
ATOM 3892 C CA . SER A 1 503 ? -12.695 14.987 1.517 1.00 96.38 503 SER A CA 1
ATOM 3893 C C . SER A 1 503 ? -11.993 16.055 2.357 1.00 96.38 503 SER A C 1
ATOM 3895 O O . SER A 1 503 ? -10.948 16.569 1.970 1.00 96.38 503 SER A O 1
ATOM 3897 N N . PHE A 1 504 ? -12.523 16.370 3.534 1.00 95.75 504 PHE A N 1
ATOM 3898 C CA . PHE A 1 504 ? -11.984 17.362 4.463 1.00 95.75 504 PHE A CA 1
ATOM 3899 C C . PHE A 1 504 ? -11.395 16.656 5.686 1.00 95.75 504 PHE A C 1
ATOM 3901 O O . PHE A 1 504 ? -12.132 16.176 6.539 1.00 95.75 504 PHE A O 1
ATOM 3908 N N . ASN A 1 505 ? -10.071 16.585 5.779 1.00 92.19 505 ASN A N 1
ATOM 3909 C CA . ASN A 1 505 ? -9.333 15.777 6.758 1.00 92.19 505 ASN A CA 1
ATOM 3910 C C . ASN A 1 505 ? -8.711 16.613 7.899 1.00 92.19 505 ASN A C 1
ATOM 3912 O O . ASN A 1 505 ? -7.906 16.116 8.688 1.00 92.19 505 ASN A O 1
ATOM 3916 N N . GLY A 1 506 ? -9.065 17.897 7.977 1.00 86.19 506 GLY A N 1
ATOM 3917 C CA . GLY A 1 506 ? -8.585 18.857 8.967 1.00 86.19 506 GLY A CA 1
ATOM 3918 C C . GLY A 1 506 ? -8.624 20.289 8.430 1.00 86.19 506 GLY A C 1
ATOM 3919 O O . GLY A 1 506 ? -9.000 20.515 7.282 1.00 86.19 506 GLY A O 1
ATOM 3920 N N . GLY A 1 507 ? -8.205 21.252 9.252 1.00 89.75 507 GLY A N 1
ATOM 3921 C CA . GLY A 1 507 ? -8.053 22.657 8.851 1.00 89.75 507 GLY A CA 1
ATOM 3922 C C . GLY A 1 507 ? -9.194 23.580 9.285 1.00 89.75 507 GLY A C 1
ATOM 3923 O O . GLY A 1 507 ? -10.204 23.151 9.847 1.00 89.75 507 GLY A O 1
ATOM 3924 N N . VAL A 1 508 ? -9.000 24.879 9.050 1.00 92.19 508 VAL A N 1
ATOM 3925 C CA . VAL A 1 508 ? -9.938 25.940 9.444 1.00 92.19 508 VAL A CA 1
ATOM 3926 C C . VAL A 1 508 ? -10.441 26.674 8.207 1.00 92.19 508 VAL A C 1
ATOM 3928 O O . VAL A 1 508 ? -9.656 27.257 7.458 1.00 92.19 508 VAL A O 1
ATOM 3931 N N . PHE A 1 509 ? -11.761 26.676 8.032 1.00 95.62 509 PHE A N 1
ATOM 3932 C CA . PHE A 1 509 ? -12.444 27.250 6.877 1.00 95.62 509 PHE A CA 1
ATOM 3933 C C . PHE A 1 509 ? -13.217 28.500 7.304 1.00 95.62 509 PHE A C 1
ATOM 3935 O O . PHE A 1 509 ? -14.062 28.447 8.204 1.00 95.62 509 PHE A O 1
ATOM 3942 N N . ASN A 1 510 ? -12.905 29.634 6.676 1.00 95.38 510 ASN A N 1
ATOM 3943 C CA . ASN A 1 510 ? -13.504 30.937 6.946 1.00 95.38 510 ASN A CA 1
ATOM 3944 C C . ASN A 1 510 ? -14.260 31.445 5.712 1.00 95.38 510 ASN A C 1
ATOM 3946 O O . ASN A 1 510 ? -13.662 31.875 4.725 1.00 95.38 510 ASN A O 1
ATOM 3950 N N . PHE A 1 511 ? -15.586 31.431 5.813 1.00 95.44 511 PHE A N 1
ATOM 3951 C CA . PHE A 1 511 ? -16.520 31.876 4.785 1.00 95.44 511 PHE A CA 1
ATOM 3952 C C . PHE A 1 511 ? -17.194 33.211 5.133 1.00 95.44 511 PHE A C 1
ATOM 3954 O O . PHE A 1 511 ? -18.136 33.597 4.456 1.00 95.44 511 PHE A O 1
ATOM 3961 N N . ASN A 1 512 ? -16.746 33.948 6.159 1.00 91.75 512 ASN A N 1
ATOM 3962 C CA . ASN A 1 512 ? -17.453 35.149 6.637 1.00 91.75 512 ASN A CA 1
ATOM 3963 C C . ASN A 1 512 ? -17.635 36.260 5.574 1.00 91.75 512 ASN A C 1
ATOM 3965 O O . ASN A 1 512 ? -18.571 37.045 5.699 1.00 91.75 512 ASN A O 1
ATOM 3969 N N . ASN A 1 513 ? -16.799 36.295 4.526 1.00 92.94 513 ASN A N 1
ATOM 3970 C CA . ASN A 1 513 ? -16.919 37.210 3.377 1.00 92.94 513 ASN A CA 1
ATOM 3971 C C . ASN A 1 513 ? -17.618 36.564 2.156 1.00 92.94 513 ASN A C 1
ATOM 3973 O O . ASN A 1 513 ? -17.599 37.116 1.061 1.00 92.94 513 ASN A O 1
ATOM 3977 N N . THR A 1 514 ? -18.212 35.381 2.326 1.00 94.06 514 THR A N 1
ATOM 3978 C CA . THR A 1 514 ? -18.908 34.596 1.299 1.00 94.06 514 THR A CA 1
ATOM 3979 C C . THR A 1 514 ? -20.359 34.369 1.753 1.00 94.06 514 THR A C 1
ATOM 3981 O O . THR A 1 514 ? -20.584 33.723 2.781 1.00 94.06 514 THR A O 1
ATOM 3984 N N . PRO A 1 515 ? -21.379 34.870 1.030 1.00 94.12 515 PRO A N 1
ATOM 3985 C CA . PRO A 1 515 ? -22.761 34.841 1.511 1.00 94.12 515 PRO A CA 1
ATOM 3986 C C . PRO A 1 515 ? -23.427 33.462 1.385 1.00 94.12 515 PRO A C 1
ATOM 3988 O O . PRO A 1 515 ? -24.395 33.192 2.100 1.00 94.12 515 PRO A O 1
ATOM 3991 N N . LYS A 1 516 ? -22.929 32.586 0.499 1.00 95.25 516 LYS A N 1
ATOM 3992 C CA . LYS A 1 516 ? -23.515 31.270 0.214 1.00 95.25 516 LYS A CA 1
ATOM 3993 C C . LYS A 1 516 ? -22.447 30.202 -0.048 1.00 95.25 516 LYS A C 1
ATOM 3995 O O . LYS A 1 516 ? -21.548 30.416 -0.858 1.00 95.25 516 LYS A O 1
ATOM 4000 N N . VAL A 1 517 ? -22.596 29.033 0.573 1.00 96.00 517 VAL A N 1
ATOM 4001 C CA . VAL A 1 517 ? -21.748 27.850 0.344 1.00 96.00 517 VAL A CA 1
ATOM 4002 C C . VAL A 1 517 ? -22.625 26.610 0.170 1.00 96.00 517 VAL A C 1
ATOM 4004 O O . VAL A 1 517 ? -23.573 26.418 0.931 1.00 96.00 517 VAL A O 1
ATOM 4007 N N . ASN A 1 518 ? -22.311 25.761 -0.809 1.00 95.69 518 ASN A N 1
ATOM 4008 C CA . ASN A 1 518 ? -23.001 24.490 -1.040 1.00 95.69 518 ASN A CA 1
ATOM 4009 C C . ASN A 1 518 ? -22.017 23.315 -0.926 1.00 95.69 518 ASN A C 1
ATOM 4011 O O . ASN A 1 518 ? -20.909 23.397 -1.448 1.00 95.69 518 ASN A O 1
ATOM 4015 N N . PHE A 1 519 ? -22.456 22.219 -0.308 1.00 95.50 519 PHE A N 1
ATOM 4016 C CA . PHE A 1 519 ? -21.742 20.945 -0.193 1.00 95.50 519 PHE A CA 1
ATOM 4017 C C . PHE A 1 519 ? -22.613 19.805 -0.743 1.00 95.50 519 PHE A C 1
ATOM 4019 O O . PHE A 1 519 ? -23.825 19.774 -0.507 1.00 95.50 519 PHE A O 1
ATOM 4026 N N . THR A 1 520 ? -22.013 18.867 -1.475 1.00 94.44 520 THR A N 1
ATOM 4027 C CA . THR A 1 520 ? -22.691 17.793 -2.216 1.00 94.44 520 THR A CA 1
ATOM 4028 C C . THR A 1 520 ? -21.840 16.527 -2.214 1.00 94.44 520 THR A C 1
ATOM 4030 O O . THR A 1 520 ? -20.768 16.503 -2.803 1.00 94.44 520 THR A O 1
ATOM 4033 N N . SER A 1 521 ? -22.302 15.440 -1.587 1.00 93.25 521 SER A N 1
ATOM 4034 C CA . SER A 1 521 ? -21.515 14.191 -1.459 1.00 93.25 521 SER A CA 1
ATOM 4035 C C . SER A 1 521 ? -20.112 14.343 -0.826 1.00 93.25 521 SER A C 1
ATOM 4037 O O . SER A 1 521 ? -19.270 13.461 -0.980 1.00 93.25 521 SER A O 1
ATOM 4039 N N . ASP A 1 522 ? -19.842 15.447 -0.121 1.00 95.81 522 ASP A N 1
ATOM 4040 C CA . ASP A 1 522 ? -18.562 15.696 0.551 1.00 95.81 522 ASP A CA 1
ATOM 4041 C C . ASP A 1 522 ? -18.435 14.914 1.873 1.00 95.81 522 ASP A C 1
ATOM 4043 O O . ASP A 1 522 ? -19.411 14.728 2.603 1.00 95.81 522 ASP A O 1
ATOM 4047 N N . THR A 1 523 ? -17.216 14.497 2.217 1.00 95.06 523 THR A N 1
ATOM 4048 C CA . THR A 1 523 ? -16.898 13.787 3.468 1.00 95.06 523 THR A CA 1
ATOM 4049 C C . THR A 1 523 ? -16.004 14.632 4.373 1.00 95.06 523 THR A C 1
ATOM 4051 O O . THR A 1 523 ? -14.952 15.095 3.951 1.00 95.06 523 THR A O 1
ATOM 4054 N N . PHE A 1 524 ? -16.367 14.790 5.643 1.00 95.06 524 PHE A N 1
ATOM 4055 C CA . PHE A 1 524 ? -15.617 15.545 6.647 1.00 95.06 524 PHE A CA 1
ATOM 4056 C C . PHE A 1 524 ? -15.062 14.611 7.730 1.00 95.06 524 PHE A C 1
ATOM 4058 O O . PHE A 1 524 ? -15.799 14.163 8.601 1.00 95.06 524 PHE A O 1
ATOM 4065 N N . ASN A 1 525 ? -13.765 14.319 7.715 1.00 92.25 525 ASN A N 1
ATOM 4066 C CA . ASN A 1 525 ? -13.081 13.572 8.770 1.00 92.25 525 ASN A CA 1
ATOM 4067 C C . ASN A 1 525 ? -12.668 14.542 9.893 1.00 92.25 525 ASN A C 1
ATOM 4069 O O . ASN A 1 525 ? -11.617 15.182 9.844 1.00 92.25 525 ASN A O 1
ATOM 4073 N N . VAL A 1 526 ? -13.542 14.685 10.891 1.00 90.19 526 VAL A N 1
ATOM 4074 C CA . VAL A 1 526 ? -13.450 15.698 11.949 1.00 90.19 526 VAL A CA 1
ATOM 4075 C C . VAL A 1 526 ? -12.435 15.297 13.020 1.00 90.19 526 VAL A C 1
ATOM 4077 O O . VAL A 1 526 ? -12.490 14.209 13.595 1.00 90.19 526 VAL A O 1
ATOM 4080 N N . ASN A 1 527 ? -11.546 16.236 13.342 1.00 87.12 527 ASN A N 1
ATOM 4081 C CA . ASN A 1 527 ? -10.610 16.170 14.461 1.00 87.12 527 ASN A CA 1
ATOM 4082 C C . ASN A 1 527 ? -10.787 17.391 15.386 1.00 87.12 527 ASN A C 1
ATOM 4084 O O . ASN A 1 527 ? -11.565 18.302 15.099 1.00 87.12 527 ASN A O 1
ATOM 4088 N N . ASN A 1 528 ? -10.051 17.442 16.497 1.00 80.69 528 ASN A N 1
ATOM 4089 C CA . ASN A 1 528 ? -10.160 18.517 17.492 1.00 80.69 528 ASN A CA 1
ATOM 4090 C C . ASN A 1 528 ? -9.835 19.941 16.973 1.00 80.69 528 ASN A C 1
ATOM 4092 O O . ASN A 1 528 ? -10.239 20.914 17.613 1.00 80.69 528 ASN A O 1
ATOM 4096 N N . GLN A 1 529 ? -9.149 20.085 15.833 1.00 81.06 529 GLN A N 1
ATOM 4097 C CA . GLN A 1 529 ? -8.801 21.373 15.216 1.00 81.06 529 GLN A CA 1
ATOM 4098 C C . GLN A 1 529 ? -9.751 21.804 14.085 1.00 81.06 529 GLN A C 1
ATOM 4100 O O . GLN A 1 529 ? -9.789 22.992 13.760 1.00 81.06 529 GLN A O 1
ATOM 4105 N N . PHE A 1 530 ? -10.512 20.878 13.493 1.00 89.50 530 PHE A N 1
ATOM 4106 C CA . PHE A 1 530 ? -11.373 21.146 12.338 1.00 89.50 530 PHE A CA 1
ATOM 4107 C C . PHE A 1 530 ? -12.509 22.132 12.666 1.00 89.50 530 PHE A C 1
ATOM 4109 O O . PHE A 1 530 ? -13.252 21.914 13.619 1.00 89.50 530 PHE A O 1
ATOM 4116 N N . LYS A 1 531 ? -12.675 23.215 11.887 1.00 86.69 531 LYS A N 1
ATOM 4117 C CA . LYS A 1 531 ? -13.748 24.211 12.111 1.00 86.69 531 LYS A CA 1
ATOM 4118 C C . LYS A 1 531 ? -14.270 24.843 10.824 1.00 86.69 531 LYS A C 1
ATOM 4120 O O . LYS A 1 531 ? -13.479 25.322 10.009 1.00 86.69 531 LYS A O 1
ATOM 4125 N N . ILE A 1 532 ? -15.597 24.961 10.717 1.00 93.94 532 ILE A N 1
ATOM 4126 C CA . ILE A 1 532 ? -16.283 25.732 9.669 1.00 93.94 532 ILE A CA 1
ATOM 4127 C C . ILE A 1 532 ? -16.914 26.989 10.285 1.00 93.94 532 ILE A C 1
ATOM 4129 O O . ILE A 1 532 ? -17.834 26.900 11.103 1.00 93.94 532 ILE A O 1
ATOM 4133 N N . ASN A 1 533 ? -16.435 28.165 9.872 1.00 92.25 533 ASN A N 1
ATOM 4134 C CA . ASN A 1 533 ? -16.932 29.466 10.320 1.00 92.25 533 ASN A CA 1
ATOM 4135 C C . ASN A 1 533 ? -17.565 30.241 9.157 1.00 92.25 533 ASN A C 1
ATOM 4137 O O . ASN A 1 533 ? -16.888 30.552 8.178 1.00 92.25 533 ASN A O 1
ATOM 4141 N N . GLY A 1 534 ? -18.841 30.598 9.291 1.00 92.62 534 GLY A N 1
ATOM 4142 C CA . GLY A 1 534 ? -19.567 31.450 8.350 1.00 92.62 534 GLY A CA 1
ATOM 4143 C C . GLY A 1 534 ? -20.768 32.112 9.021 1.00 92.62 534 GLY A C 1
ATOM 4144 O O . GLY A 1 534 ? -21.914 31.808 8.697 1.00 92.62 534 GLY A O 1
ATOM 4145 N N . THR A 1 535 ? -20.531 33.020 9.973 1.00 89.62 535 THR A N 1
ATOM 4146 C CA . THR A 1 535 ? -21.603 33.672 10.761 1.00 89.62 535 THR A CA 1
ATOM 4147 C C . THR A 1 535 ? -22.529 34.551 9.919 1.00 89.62 535 THR A C 1
ATOM 4149 O O . THR A 1 535 ? -23.642 34.857 10.341 1.00 89.62 535 THR A O 1
ATOM 4152 N N . GLN A 1 536 ? -22.094 34.934 8.715 1.00 91.62 536 GLN A N 1
ATOM 4153 C CA . GLN A 1 536 ? -22.886 35.671 7.724 1.00 91.62 536 GLN A CA 1
ATOM 4154 C C . GLN A 1 536 ? -23.353 34.785 6.549 1.00 91.62 536 GLN A C 1
ATOM 4156 O O . GLN A 1 536 ? -24.142 35.229 5.713 1.00 91.62 536 GLN A O 1
ATOM 4161 N N . THR A 1 537 ? -22.910 33.525 6.513 1.00 95.12 537 THR A N 1
ATOM 4162 C CA . THR A 1 537 ? -23.021 32.589 5.387 1.00 95.12 537 THR A CA 1
ATOM 4163 C C . THR A 1 537 ? -24.238 31.677 5.520 1.00 95.12 537 THR A C 1
ATOM 4165 O O . THR A 1 537 ? -24.463 31.064 6.568 1.00 95.12 537 THR A O 1
ATOM 4168 N N . ALA A 1 538 ? -25.004 31.538 4.437 1.00 95.00 538 ALA A N 1
ATOM 4169 C CA . ALA A 1 538 ? -25.991 30.474 4.289 1.00 95.00 538 ALA A CA 1
ATOM 4170 C C . ALA A 1 538 ? -25.319 29.208 3.729 1.00 95.00 538 ALA A C 1
ATOM 4172 O O . ALA A 1 538 ? -24.687 29.257 2.672 1.00 95.00 538 ALA A O 1
ATOM 4173 N N . PHE A 1 539 ? -25.468 28.082 4.427 1.00 95.00 539 PHE A N 1
ATOM 4174 C CA . PHE A 1 539 ? -24.907 26.791 4.023 1.00 95.00 539 PHE A CA 1
ATOM 4175 C C . PHE A 1 539 ? -25.995 25.847 3.504 1.00 95.00 539 PHE A C 1
ATOM 4177 O O . PHE A 1 539 ? -27.022 25.675 4.161 1.00 95.00 539 PHE A O 1
ATOM 4184 N N . THR A 1 540 ? -25.739 25.188 2.374 1.00 94.56 540 THR A N 1
ATOM 4185 C CA . THR A 1 540 ? -26.556 24.077 1.865 1.00 94.56 540 THR A CA 1
ATOM 4186 C C . THR A 1 540 ? -25.771 22.772 1.981 1.00 94.56 540 THR A C 1
ATOM 4188 O O . THR A 1 540 ? -24.707 22.653 1.376 1.00 94.56 540 THR A O 1
ATOM 4191 N N . PHE A 1 541 ? -26.300 21.781 2.696 1.00 92.75 541 PHE A N 1
ATOM 4192 C CA . PHE A 1 541 ? -25.813 20.401 2.661 1.00 92.75 541 PHE A CA 1
ATOM 4193 C C . PHE A 1 541 ? -26.801 19.548 1.871 1.00 92.75 541 PHE A C 1
ATOM 4195 O O . PHE A 1 541 ? -27.880 19.217 2.364 1.00 92.75 541 PHE A O 1
ATOM 4202 N N . ASN A 1 542 ? -26.434 19.211 0.638 1.00 91.12 542 ASN A N 1
ATOM 4203 C CA . ASN A 1 542 ? -27.217 18.323 -0.213 1.00 91.12 542 ASN A CA 1
ATOM 4204 C C . ASN A 1 542 ? -27.046 16.854 0.226 1.00 91.12 542 ASN A C 1
ATOM 4206 O O . ASN A 1 542 ? -26.245 16.523 1.109 1.00 91.12 542 ASN A O 1
ATOM 4210 N N . LYS A 1 543 ? -27.787 15.947 -0.416 1.00 83.75 543 LYS A N 1
ATOM 4211 C CA . LYS A 1 543 ? -27.677 14.501 -0.189 1.00 83.75 543 LYS A CA 1
ATOM 4212 C C . LYS A 1 543 ? -26.233 13.996 -0.330 1.00 83.75 543 LYS A C 1
ATOM 4214 O O . LYS A 1 543 ? -25.480 14.428 -1.204 1.00 83.75 543 LYS A O 1
ATOM 4219 N N . GLY A 1 544 ? -25.878 13.033 0.520 1.00 87.19 544 GLY A N 1
ATOM 4220 C CA . GLY A 1 544 ? -24.594 12.328 0.486 1.00 87.19 544 GLY A CA 1
ATOM 4221 C C . GLY A 1 544 ? -23.478 12.971 1.311 1.00 87.19 544 GLY A C 1
ATOM 4222 O O . GLY A 1 544 ? -22.420 12.362 1.424 1.00 87.19 544 GLY A O 1
ATOM 4223 N N . VAL A 1 545 ? -23.690 14.156 1.897 1.00 92.12 545 VAL A N 1
ATOM 4224 C CA . VAL A 1 545 ? -22.709 14.757 2.813 1.00 92.12 545 VAL A CA 1
ATOM 4225 C C . VAL A 1 545 ? -22.618 13.959 4.119 1.00 92.12 545 VAL A C 1
ATOM 4227 O O . VAL A 1 545 ? -23.640 13.621 4.717 1.00 92.12 545 VAL A O 1
ATOM 4230 N N . VAL A 1 546 ? -21.392 13.688 4.575 1.00 92.00 546 VAL A N 1
ATOM 4231 C CA . VAL A 1 546 ? -21.087 12.872 5.763 1.00 92.00 546 VAL A CA 1
ATOM 4232 C C . VAL A 1 546 ? -19.979 13.519 6.598 1.00 92.00 546 VAL A C 1
ATOM 4234 O O . VAL A 1 546 ? -18.989 13.989 6.053 1.00 92.00 546 VAL A O 1
ATOM 4237 N N . PHE A 1 547 ? -20.088 13.468 7.924 1.00 92.81 547 PHE A N 1
ATOM 4238 C CA . PHE A 1 547 ? -19.039 13.816 8.879 1.00 92.81 547 PHE A CA 1
ATOM 4239 C C . PHE A 1 547 ? -18.620 12.567 9.667 1.00 92.81 547 PHE A C 1
ATOM 4241 O O . PHE A 1 547 ? -19.392 12.034 10.463 1.00 92.81 547 PHE A O 1
ATOM 4248 N N . ASN A 1 548 ? -17.386 12.108 9.478 1.00 92.38 548 ASN A N 1
ATOM 4249 C CA . ASN A 1 548 ? -16.775 11.057 10.283 1.00 92.38 548 ASN A CA 1
ATOM 4250 C C . ASN A 1 548 ? -16.158 11.691 11.540 1.00 92.38 548 ASN A C 1
ATOM 4252 O O . ASN A 1 548 ? -15.194 12.449 11.471 1.00 92.38 548 ASN A O 1
ATOM 4256 N N . MET A 1 549 ? -16.734 11.376 12.695 1.00 90.56 549 MET A N 1
ATOM 4257 C CA . MET A 1 549 ? -16.501 12.006 13.996 1.00 90.56 549 MET A CA 1
ATOM 4258 C C . MET A 1 549 ? -15.514 11.244 14.894 1.00 90.56 549 MET A C 1
ATOM 4260 O O . MET A 1 549 ? -15.210 11.707 15.994 1.00 90.56 549 MET A O 1
ATOM 4264 N N . GLN A 1 550 ? -15.004 10.086 14.458 1.00 86.81 550 GLN A N 1
ATOM 4265 C CA . GLN A 1 550 ? -14.136 9.218 15.269 1.00 86.81 550 GLN A CA 1
ATOM 4266 C C . GLN A 1 550 ? -12.892 9.958 15.805 1.00 86.81 550 GLN A C 1
ATOM 4268 O O . GLN A 1 550 ? -12.522 9.792 16.967 1.00 86.81 550 GLN A O 1
ATOM 4273 N N . GLY A 1 551 ? -12.305 10.856 15.002 1.00 86.19 551 GLY A N 1
ATOM 4274 C CA . GLY A 1 551 ? -11.159 11.697 15.382 1.00 86.19 551 GLY A CA 1
ATOM 4275 C C . GLY A 1 551 ? -11.444 12.755 16.460 1.00 86.19 551 GLY A C 1
ATOM 4276 O O . GLY A 1 551 ? -10.515 13.416 16.925 1.00 86.19 551 GLY A O 1
ATOM 4277 N N . LEU A 1 552 ? -12.705 12.918 16.876 1.00 85.88 552 LEU A N 1
ATOM 4278 C CA . LEU A 1 552 ? -13.127 13.832 17.939 1.00 85.88 552 LEU A CA 1
ATOM 4279 C C . LEU A 1 552 ? -13.348 13.117 19.291 1.00 85.88 552 LEU A C 1
ATOM 4281 O O . LEU A 1 552 ? -13.264 13.766 20.338 1.00 85.88 552 LEU A O 1
ATOM 4285 N N . LEU A 1 553 ? -13.587 11.796 19.295 1.00 77.94 553 LEU A N 1
ATOM 4286 C CA . LEU A 1 553 ? -14.010 11.008 20.470 1.00 77.94 553 LEU A CA 1
ATOM 4287 C C . LEU A 1 553 ? -13.102 11.160 21.698 1.00 77.94 553 LEU A C 1
ATOM 4289 O O . LEU A 1 553 ? -13.593 11.288 22.820 1.00 77.94 553 LEU A O 1
ATOM 4293 N N . SER A 1 554 ? -11.785 11.176 21.490 1.00 71.19 554 SER A N 1
ATOM 4294 C CA . SER A 1 554 ? -10.776 11.304 22.552 1.00 71.19 554 SER A CA 1
ATOM 4295 C C . SER A 1 554 ? -10.741 12.689 23.212 1.00 71.19 554 SER A C 1
ATOM 4297 O O . SER A 1 554 ? -10.180 12.832 24.295 1.00 71.19 554 SER A O 1
ATOM 4299 N N . SER A 1 555 ? -11.351 13.702 22.587 1.00 72.00 555 SER A N 1
ATOM 4300 C CA . SER A 1 555 ? -11.372 15.095 23.062 1.00 72.00 555 SER A CA 1
ATOM 4301 C C . SER A 1 555 ? -12.704 15.533 23.691 1.00 72.00 555 SER A C 1
ATOM 4303 O O . SER A 1 555 ? -12.780 16.601 24.301 1.00 72.00 555 SER A O 1
ATOM 4305 N N . LEU A 1 556 ? -13.756 14.715 23.579 1.00 76.44 556 LEU A N 1
ATOM 4306 C CA . LEU A 1 556 ? -15.080 14.996 24.140 1.00 76.44 556 LEU A CA 1
ATOM 4307 C C . LEU A 1 556 ? -15.187 14.493 25.585 1.00 76.44 556 LEU A C 1
ATOM 4309 O O . LEU A 1 556 ? -15.476 13.320 25.832 1.00 76.44 556 LEU A O 1
ATOM 4313 N N . SER A 1 557 ? -15.004 15.384 26.556 1.00 73.38 557 SER A N 1
ATOM 4314 C CA . SER A 1 557 ? -15.314 15.116 27.969 1.00 73.38 557 SER A CA 1
ATOM 4315 C C . SER A 1 557 ? -16.826 15.076 28.226 1.00 73.38 557 SER A C 1
ATOM 4317 O O . SER A 1 557 ? -17.608 15.744 27.554 1.00 73.38 557 SER A O 1
ATOM 4319 N N . VAL A 1 558 ? -17.268 14.291 29.213 1.00 70.94 558 VAL A N 1
ATOM 4320 C CA . VAL A 1 558 ? -18.691 14.238 29.603 1.00 70.94 558 VAL A CA 1
ATOM 4321 C C . VAL A 1 558 ? -19.155 15.631 30.051 1.00 70.94 558 VAL A C 1
ATOM 4323 O O . VAL A 1 558 ? -18.457 16.309 30.802 1.00 70.94 558 VAL A O 1
ATOM 4326 N N . GLY A 1 559 ? -20.317 16.067 29.563 1.00 66.94 559 GLY A N 1
ATOM 4327 C CA . GLY A 1 559 ? -20.887 17.389 29.827 1.00 66.94 559 GLY A CA 1
ATOM 4328 C C . GLY A 1 559 ? -20.326 18.536 28.976 1.00 66.94 559 GLY A C 1
ATOM 4329 O O . GLY A 1 559 ? -20.918 19.615 28.981 1.00 66.94 559 GLY A O 1
ATOM 4330 N N . THR A 1 560 ? -19.239 18.349 28.214 1.00 75.25 560 THR A N 1
ATOM 4331 C CA . THR A 1 560 ? -18.735 19.404 27.315 1.00 75.25 560 THR A CA 1
ATOM 4332 C C . THR A 1 560 ? -19.483 19.418 25.984 1.00 75.25 560 THR A C 1
ATOM 4334 O O . THR A 1 560 ? -20.060 18.414 25.563 1.00 75.25 560 THR A O 1
ATOM 4337 N N . THR A 1 561 ? -19.492 20.584 25.327 1.00 82.88 561 THR A N 1
ATOM 4338 C CA . THR A 1 561 ? -20.113 20.784 24.011 1.00 82.88 561 THR A CA 1
ATOM 4339 C C . THR A 1 561 ? -19.087 21.306 23.011 1.00 82.88 561 THR A C 1
ATOM 4341 O O . THR A 1 561 ? -18.372 22.263 23.299 1.00 82.88 561 THR A O 1
ATOM 4344 N N . TYR A 1 562 ? -19.034 20.690 21.833 1.00 88.25 562 TYR A N 1
ATOM 4345 C CA . TYR A 1 562 ? -18.178 21.082 20.714 1.00 88.25 562 TYR A CA 1
ATOM 4346 C C . TYR A 1 562 ? -19.012 21.740 19.606 1.00 88.25 562 TYR A C 1
ATOM 4348 O O . TYR A 1 562 ? -20.095 21.253 19.277 1.00 88.25 562 TYR A O 1
ATOM 4356 N N . GLN A 1 563 ? -18.512 22.835 19.025 1.00 89.75 563 GLN A N 1
ATOM 4357 C CA . GLN A 1 563 ? -19.140 23.531 17.897 1.00 89.75 563 GLN A CA 1
ATOM 4358 C C . GLN A 1 563 ? -18.381 23.210 16.605 1.00 89.75 563 GLN A C 1
ATOM 4360 O O . GLN A 1 563 ? -17.262 23.677 16.406 1.00 89.75 563 GLN A O 1
ATOM 4365 N N . LEU A 1 564 ? -19.012 22.413 15.741 1.00 90.81 564 LEU A N 1
ATOM 4366 C CA . LEU A 1 564 ? -18.458 21.945 14.467 1.00 90.81 564 LEU A CA 1
ATOM 4367 C C . LEU A 1 564 ? -18.688 22.961 13.336 1.00 90.81 564 LEU A C 1
ATOM 4369 O O . LEU A 1 564 ? -17.799 23.221 12.524 1.00 90.81 564 LEU A O 1
ATOM 4373 N N . LEU A 1 565 ? -19.883 23.556 13.316 1.00 92.62 565 LEU A N 1
ATOM 4374 C CA . LEU A 1 565 ? -20.318 24.531 12.319 1.00 92.62 565 LEU A CA 1
ATOM 4375 C C . LEU A 1 565 ? -20.962 25.738 13.004 1.00 92.62 565 LEU A C 1
ATOM 4377 O O . LEU A 1 565 ? -21.888 25.582 13.804 1.00 92.62 565 LEU A O 1
ATOM 4381 N N . ASN A 1 566 ? -20.507 26.934 12.630 1.00 90.69 566 ASN A N 1
ATOM 4382 C CA . ASN A 1 566 ? -21.110 28.212 12.998 1.00 90.69 566 ASN A CA 1
ATOM 4383 C C . ASN A 1 566 ? -21.626 28.918 11.731 1.00 90.69 566 ASN A C 1
ATOM 4385 O O . ASN A 1 566 ? -20.833 29.217 10.836 1.00 90.69 566 ASN A O 1
ATOM 4389 N N . ALA A 1 567 ? -22.940 29.140 11.639 1.00 92.56 567 ALA A N 1
ATOM 4390 C CA . ALA A 1 567 ? -23.644 29.478 10.400 1.00 92.56 567 ALA A CA 1
ATOM 4391 C C . ALA A 1 567 ? -24.737 30.537 10.614 1.00 92.56 567 ALA A C 1
ATOM 4393 O O . ALA A 1 567 ? -25.371 30.569 11.667 1.00 92.56 567 ALA A O 1
ATOM 4394 N N . LYS A 1 568 ? -25.041 31.344 9.586 1.00 91.31 568 LYS A N 1
ATOM 4395 C CA . LYS A 1 568 ? -26.234 32.216 9.588 1.00 91.31 568 LYS A CA 1
ATOM 4396 C C . LYS A 1 568 ? -27.525 31.402 9.466 1.00 91.31 568 LYS A C 1
ATOM 4398 O O . LYS A 1 568 ? -28.516 31.679 10.136 1.00 91.31 568 LYS A O 1
ATOM 4403 N N . SER A 1 569 ? -27.510 30.404 8.586 1.00 91.19 569 SER A N 1
ATOM 4404 C CA . SER A 1 569 ? -28.598 29.449 8.365 1.00 91.19 569 SER A CA 1
ATOM 4405 C C . SER A 1 569 ? -28.055 28.194 7.686 1.00 91.19 569 SER A C 1
ATOM 4407 O O . SER A 1 569 ? -27.100 28.286 6.911 1.00 91.19 569 SER A O 1
ATOM 4409 N N . VAL A 1 570 ? -28.686 27.043 7.926 1.00 90.94 570 VAL A N 1
ATOM 4410 C CA . VAL A 1 570 ? -28.301 25.764 7.312 1.00 90.94 570 VAL A CA 1
ATOM 4411 C C . VAL A 1 570 ? -29.525 25.074 6.712 1.00 90.94 570 VAL A C 1
ATOM 4413 O O . VAL A 1 570 ? -30.530 24.888 7.403 1.00 90.94 570 VAL A O 1
ATOM 4416 N N . ASP A 1 571 ? -29.419 24.702 5.439 1.00 90.31 571 ASP A N 1
ATOM 4417 C CA . ASP A 1 571 ? -30.418 23.970 4.661 1.00 90.31 571 ASP A CA 1
ATOM 4418 C C . ASP A 1 571 ? -29.901 22.550 4.365 1.00 90.31 571 ASP A C 1
ATOM 4420 O O . ASP A 1 571 ? -28.862 22.380 3.726 1.00 90.31 571 ASP A O 1
ATOM 4424 N N . TYR A 1 572 ? -30.595 21.528 4.870 1.00 87.75 572 TYR A N 1
ATOM 4425 C CA . TYR A 1 572 ? -30.179 20.118 4.818 1.00 87.75 572 TYR A CA 1
ATOM 4426 C C . TYR A 1 572 ? -30.974 19.360 3.740 1.00 87.75 572 TYR A C 1
ATOM 4428 O O . TYR A 1 572 ? -31.755 18.454 4.041 1.00 87.75 572 TYR A O 1
ATOM 4436 N N . LYS A 1 573 ? -30.819 19.771 2.478 1.00 81.56 573 LYS A N 1
ATOM 4437 C CA . LYS A 1 573 ? -31.636 19.295 1.350 1.00 81.56 573 LYS A CA 1
ATOM 4438 C C . LYS A 1 573 ? -31.571 17.785 1.155 1.00 81.56 573 LYS A C 1
ATOM 4440 O O . LYS A 1 573 ? -30.503 17.182 1.215 1.00 81.56 573 LYS A O 1
ATOM 4445 N N . ASP A 1 574 ? -32.736 17.198 0.889 1.00 71.00 574 ASP A N 1
ATOM 4446 C CA . ASP A 1 574 ? -32.959 15.775 0.593 1.00 71.00 574 ASP A CA 1
ATOM 4447 C C . ASP A 1 574 ? -32.523 14.778 1.692 1.00 71.00 574 ASP A C 1
ATOM 4449 O O . ASP A 1 574 ? -32.637 13.564 1.510 1.00 71.00 574 ASP A O 1
ATOM 4453 N N . ASN A 1 575 ? -32.106 15.265 2.867 1.00 65.50 575 ASN A N 1
ATOM 4454 C CA . ASN A 1 575 ? -31.700 14.469 4.032 1.00 65.50 575 ASN A CA 1
ATOM 4455 C C . ASN A 1 575 ? -32.887 14.224 4.999 1.00 65.50 575 ASN A C 1
ATOM 4457 O O . ASN A 1 575 ? -32.793 14.428 6.211 1.00 65.50 575 ASN A O 1
ATOM 4461 N N . ASN A 1 576 ? -34.041 13.824 4.449 1.00 56.50 576 ASN A N 1
ATOM 4462 C CA . ASN A 1 576 ? -35.322 13.745 5.167 1.00 56.50 576 ASN A CA 1
ATOM 4463 C C . ASN A 1 576 ? -35.286 12.832 6.412 1.00 56.50 576 ASN A C 1
ATOM 4465 O O . ASN A 1 576 ? -34.868 11.678 6.343 1.00 56.50 576 ASN A O 1
ATOM 4469 N N . ASN A 1 577 ? -35.820 13.340 7.530 1.00 57.00 577 ASN A N 1
ATOM 4470 C CA . ASN A 1 577 ? -36.076 12.662 8.815 1.00 57.00 577 ASN A CA 1
ATOM 4471 C C . ASN A 1 577 ? -34.878 12.022 9.560 1.00 57.00 577 ASN A C 1
ATOM 4473 O O . ASN A 1 577 ? -35.054 11.600 10.703 1.00 57.00 577 ASN A O 1
ATOM 4477 N N . ALA A 1 578 ? -33.671 11.973 8.988 1.00 71.19 578 ALA A N 1
ATOM 4478 C CA . ALA A 1 578 ? -32.554 11.184 9.523 1.00 71.19 578 ALA A CA 1
ATOM 4479 C C . ALA A 1 578 ? -31.213 11.947 9.601 1.00 71.19 578 ALA A C 1
ATOM 4481 O O . ALA A 1 578 ? -30.165 11.379 9.304 1.00 71.19 578 ALA A O 1
ATOM 4482 N N . LEU A 1 579 ? -31.221 13.221 10.023 1.00 82.62 579 LEU A N 1
ATOM 4483 C CA . LEU A 1 579 ? -30.015 14.076 10.048 1.00 82.62 579 LEU A CA 1
ATOM 4484 C C . LEU A 1 579 ? -28.848 13.483 10.861 1.00 82.62 579 LEU A C 1
ATOM 4486 O O . LEU A 1 579 ? -27.695 13.675 10.487 1.00 82.62 579 LEU A O 1
ATOM 4490 N N . TYR A 1 580 ? -29.129 12.706 11.914 1.00 83.00 580 TYR A N 1
ATOM 4491 C CA . TYR A 1 580 ? -28.106 11.984 12.686 1.00 83.00 580 TYR A CA 1
ATOM 4492 C C . TYR A 1 580 ? -27.230 11.056 11.816 1.00 83.00 580 TYR A C 1
ATOM 4494 O O . TYR A 1 580 ? -26.054 10.872 12.105 1.00 83.00 580 TYR A O 1
ATOM 4502 N N . GLN A 1 581 ? -27.745 10.532 10.693 1.00 86.31 581 GLN A N 1
ATOM 4503 C CA . GLN A 1 581 ? -26.972 9.684 9.770 1.00 86.31 581 GLN A CA 1
ATOM 4504 C C . GLN A 1 581 ? -25.889 10.449 8.989 1.00 86.31 581 GLN A C 1
ATOM 4506 O O . GLN A 1 581 ? -25.001 9.835 8.390 1.00 86.31 581 GLN A O 1
ATOM 4511 N N . MET A 1 582 ? -25.933 11.787 9.010 1.00 89.44 582 MET A N 1
ATOM 4512 C CA . MET A 1 582 ? -24.840 12.625 8.520 1.00 89.44 582 MET A CA 1
ATOM 4513 C C . MET A 1 582 ? -23.626 12.573 9.455 1.00 89.44 582 MET A C 1
ATOM 4515 O O . MET A 1 582 ? -22.524 12.844 8.996 1.00 89.44 582 MET A O 1
ATOM 4519 N N . LEU A 1 583 ? -23.790 12.228 10.737 1.00 91.38 583 LEU A N 1
ATOM 4520 C CA . LEU A 1 583 ? -22.702 12.106 11.709 1.00 91.38 583 LEU A CA 1
ATOM 4521 C C . LEU A 1 583 ? -22.348 10.622 11.898 1.00 91.38 583 LEU A C 1
ATOM 4523 O O . LEU A 1 583 ? -23.223 9.775 12.046 1.00 91.38 583 LEU A O 1
ATOM 4527 N N . ARG A 1 584 ? -21.060 10.274 11.852 1.00 91.75 584 ARG A N 1
ATOM 4528 C CA . ARG A 1 584 ? -20.565 8.887 11.917 1.00 91.75 584 ARG A CA 1
ATOM 4529 C C . ARG A 1 584 ? -19.471 8.749 12.961 1.00 91.75 584 ARG A C 1
ATOM 4531 O O . ARG A 1 584 ? -18.350 9.198 12.758 1.00 91.75 584 ARG A O 1
ATOM 4538 N N . TRP A 1 585 ? -19.797 8.139 14.088 1.00 89.19 585 TRP A N 1
ATOM 4539 C CA . TRP A 1 585 ? -18.935 8.055 15.261 1.00 89.19 585 TRP A CA 1
ATOM 4540 C C . TRP A 1 585 ? -17.986 6.858 15.255 1.00 89.19 585 TRP A C 1
ATOM 4542 O O . TRP A 1 585 ? -16.869 6.980 15.755 1.00 89.19 585 TRP A O 1
ATOM 4552 N N . ILE A 1 586 ? -18.409 5.733 14.675 1.00 84.56 586 ILE A N 1
ATOM 4553 C CA . ILE A 1 586 ? -17.636 4.484 14.615 1.00 84.56 586 ILE A CA 1
ATOM 4554 C C . ILE A 1 586 ? -17.542 3.951 13.181 1.00 84.56 586 ILE A C 1
ATOM 4556 O O . ILE A 1 586 ? -18.284 4.373 12.294 1.00 84.56 586 ILE A O 1
ATOM 4560 N N . SER A 1 587 ? -16.642 2.997 12.955 1.00 76.75 587 SER A N 1
ATOM 4561 C CA . SER A 1 587 ? -16.638 2.153 11.759 1.00 76.75 587 SER A CA 1
ATOM 4562 C C . SER A 1 587 ? -17.563 0.937 11.938 1.00 76.75 587 SER A C 1
ATOM 4564 O O . SER A 1 587 ? -17.854 0.524 13.059 1.00 76.75 587 SER A O 1
ATOM 4566 N N . GLY A 1 588 ? -18.032 0.354 10.829 1.00 74.06 588 GLY A N 1
ATOM 4567 C CA . GLY A 1 588 ? -18.906 -0.828 10.824 1.00 74.06 588 GLY A CA 1
ATOM 4568 C C . GLY A 1 588 ? -20.304 -0.562 10.257 1.00 74.06 588 GLY A C 1
ATOM 4569 O O . GLY A 1 588 ? -20.526 0.438 9.578 1.00 74.06 588 GLY A O 1
ATOM 4570 N N . GLU A 1 589 ? -21.238 -1.482 10.515 1.00 71.19 589 GLU A N 1
ATOM 4571 C CA . GLU A 1 589 ? -22.573 -1.509 9.889 1.00 71.19 589 GLU A CA 1
ATOM 4572 C C . GLU A 1 589 ? -23.511 -0.382 10.349 1.00 71.19 589 GLU A C 1
ATOM 4574 O O . GLU A 1 589 ? -24.348 0.071 9.570 1.00 71.19 589 GLU A O 1
ATOM 4579 N N . ASN A 1 590 ? -23.361 0.102 11.587 1.00 79.06 590 ASN A N 1
ATOM 4580 C CA . ASN A 1 590 ? -24.110 1.252 12.098 1.00 79.06 590 ASN A CA 1
ATOM 4581 C C . ASN A 1 590 ? -23.164 2.379 12.561 1.00 79.06 590 ASN A C 1
ATOM 4583 O O . ASN A 1 590 ? -22.991 2.592 13.765 1.00 79.06 590 ASN A O 1
ATOM 4587 N N . PRO A 1 591 ? -22.527 3.105 11.622 1.00 81.19 591 PRO A N 1
ATOM 4588 C CA . PRO A 1 591 ? -21.492 4.083 11.948 1.00 81.19 591 PRO A CA 1
ATOM 4589 C C . PRO A 1 591 ? -22.046 5.300 12.701 1.00 81.19 591 PRO A C 1
ATOM 4591 O O . PRO A 1 591 ? -21.335 5.925 13.485 1.00 81.19 591 PRO A O 1
ATOM 4594 N N . SER A 1 592 ? -23.325 5.620 12.497 1.00 83.88 592 SER A N 1
ATOM 4595 C CA . SER A 1 592 ? -24.045 6.729 13.137 1.00 83.88 592 SER A CA 1
ATOM 4596 C C . SER A 1 592 ? -24.676 6.363 14.482 1.00 83.88 592 SER A C 1
ATOM 4598 O O . SER A 1 592 ? -25.383 7.183 15.055 1.00 83.88 592 SER A O 1
ATOM 4600 N N . GLY A 1 593 ? -24.435 5.154 14.996 1.00 83.06 593 GLY A N 1
ATOM 4601 C CA . GLY A 1 593 ? -25.005 4.693 16.258 1.00 83.06 593 GLY A CA 1
ATOM 4602 C C . GLY A 1 593 ? -26.526 4.497 16.230 1.00 83.06 593 GLY A C 1
ATOM 4603 O O . GLY A 1 593 ? -27.214 4.662 15.221 1.00 83.06 593 GLY A O 1
ATOM 4604 N N . THR A 1 594 ? -27.069 4.068 17.361 1.00 83.25 594 THR A N 1
ATOM 4605 C CA . THR A 1 594 ? -28.492 3.758 17.525 1.00 83.25 594 THR A CA 1
ATOM 4606 C C . THR A 1 594 ? -29.203 4.937 18.181 1.00 83.25 594 THR A C 1
ATOM 4608 O O . THR A 1 594 ? -28.739 5.451 19.201 1.00 83.25 594 THR A O 1
ATOM 4611 N N . LEU A 1 595 ? -30.343 5.356 17.622 1.00 79.56 595 LEU A N 1
ATOM 4612 C CA . LEU A 1 595 ? -31.228 6.320 18.280 1.00 79.56 595 LEU A CA 1
ATOM 4613 C C . LEU A 1 595 ? -31.814 5.707 19.554 1.00 79.56 595 LEU A C 1
ATOM 4615 O O . LEU A 1 595 ? -32.363 4.607 19.523 1.00 79.56 595 LEU A O 1
ATOM 4619 N N . VAL A 1 596 ? -31.692 6.439 20.659 1.00 65.12 596 VAL A N 1
ATOM 4620 C CA . VAL A 1 596 ? -32.078 5.974 21.999 1.00 65.12 596 VAL A CA 1
ATOM 4621 C C . VAL A 1 596 ? -33.601 5.926 22.178 1.00 65.12 596 VAL A C 1
ATOM 4623 O O . VAL A 1 596 ? -34.141 4.933 22.660 1.00 65.12 596 VAL A O 1
ATOM 4626 N N . ASP A 1 597 ? -34.303 6.974 21.749 1.00 62.00 597 ASP A N 1
ATOM 4627 C CA . ASP A 1 597 ? -35.736 7.170 21.997 1.00 62.00 597 ASP A CA 1
ATOM 4628 C C . ASP A 1 597 ? -36.598 6.603 20.846 1.00 62.00 597 ASP A C 1
ATOM 4630 O O . ASP A 1 597 ? -37.259 7.344 20.121 1.00 62.00 597 ASP A O 1
ATOM 4634 N N . LYS A 1 598 ? -36.565 5.278 20.635 1.00 48.78 598 LYS A N 1
ATOM 4635 C CA . LYS A 1 598 ? -37.219 4.624 19.477 1.00 48.78 598 LYS A CA 1
ATOM 4636 C C . LYS A 1 598 ? -38.759 4.605 19.528 1.00 48.78 598 LYS A C 1
ATOM 4638 O O . LYS A 1 598 ? -39.391 4.558 18.475 1.00 48.78 598 LYS A O 1
ATOM 4643 N N . ASP A 1 599 ? -39.346 4.660 20.724 1.00 43.88 599 ASP A N 1
ATOM 4644 C CA . ASP A 1 599 ? -40.792 4.463 20.939 1.00 43.88 599 ASP A CA 1
ATOM 4645 C C . ASP A 1 599 ? -41.602 5.769 21.062 1.00 43.88 599 ASP A C 1
ATOM 4647 O O . ASP A 1 599 ? -42.823 5.732 21.214 1.00 43.88 599 ASP A O 1
ATOM 4651 N N . GLN A 1 600 ? -40.959 6.938 20.950 1.00 46.62 600 GLN A N 1
ATOM 4652 C CA . GLN A 1 600 ? -41.670 8.177 20.625 1.00 46.62 600 GLN A CA 1
ATOM 4653 C C . GLN A 1 600 ? -41.602 8.415 19.118 1.00 46.62 600 GLN A C 1
ATOM 4655 O O . GLN A 1 600 ? -40.541 8.311 18.506 1.00 46.62 600 GLN A O 1
ATOM 4660 N N . SER A 1 601 ? -42.734 8.773 18.509 1.00 43.06 601 SER A N 1
ATOM 4661 C CA . SER A 1 601 ? -42.796 9.154 17.098 1.00 43.06 601 SER A CA 1
ATOM 4662 C C . SER A 1 601 ? -42.055 10.478 16.883 1.00 43.06 601 SER A C 1
ATOM 4664 O O . SER A 1 601 ? -42.657 11.551 16.978 1.00 43.06 601 SER A O 1
ATOM 4666 N N . VAL A 1 602 ? -40.744 10.398 16.635 1.00 46.62 602 VAL A N 1
ATOM 4667 C CA . VAL A 1 602 ? -39.872 11.558 16.412 1.00 46.62 602 VAL A CA 1
ATOM 4668 C C . VAL A 1 602 ? -40.477 12.416 15.291 1.00 46.62 602 VAL A C 1
ATOM 4670 O O . VAL A 1 602 ? -40.618 11.925 14.167 1.00 46.62 602 VAL A O 1
ATOM 4673 N N . PRO A 1 603 ? -40.887 13.669 15.563 1.00 48.38 603 PRO A N 1
ATOM 4674 C CA . PRO A 1 603 ? -41.566 14.480 14.563 1.00 48.38 603 PRO A CA 1
ATOM 4675 C C . PRO A 1 603 ? -40.606 14.819 13.418 1.00 48.38 603 PRO A C 1
ATOM 4677 O O . PRO A 1 603 ? -39.408 15.015 13.628 1.00 48.38 603 PRO A O 1
ATOM 4680 N N . SER A 1 604 ? -41.137 14.948 12.199 1.00 50.91 604 SER A N 1
ATOM 4681 C CA . SER A 1 604 ? -40.376 15.144 10.948 1.00 50.91 604 SER A CA 1
ATOM 4682 C C . SER A 1 604 ? -39.617 16.480 10.836 1.00 50.91 604 SER A C 1
ATOM 4684 O O . SER A 1 604 ? -39.140 16.848 9.767 1.00 50.91 604 SER A O 1
ATOM 4686 N N . ASN A 1 605 ? -39.522 17.232 11.932 1.00 57.81 605 ASN A N 1
ATOM 4687 C CA . ASN A 1 605 ? -38.783 18.481 12.080 1.00 57.81 605 ASN A CA 1
ATOM 4688 C C . ASN A 1 605 ? -37.736 18.431 13.215 1.00 57.81 605 ASN A C 1
ATOM 4690 O O . ASN A 1 605 ? -37.146 19.465 13.537 1.00 57.81 605 ASN A O 1
ATOM 4694 N N . ALA A 1 606 ? -37.505 17.267 13.834 1.00 61.41 606 ALA A N 1
ATOM 4695 C CA . ALA A 1 606 ? -36.543 17.113 14.919 1.00 61.41 606 ALA A CA 1
ATOM 4696 C C . ALA A 1 606 ? -35.116 17.460 14.458 1.00 61.41 606 ALA A C 1
ATOM 4698 O O . ALA A 1 606 ? -34.539 16.806 13.594 1.00 61.41 606 ALA A O 1
ATOM 4699 N N . LYS A 1 607 ? -34.533 18.499 15.066 1.00 77.50 607 LYS A N 1
ATOM 4700 C CA . LYS A 1 607 ? -33.140 18.933 14.848 1.00 77.50 607 LYS A CA 1
ATOM 4701 C C . LYS A 1 607 ? -32.214 18.587 16.017 1.00 77.50 607 LYS A C 1
ATOM 4703 O O . LYS A 1 607 ? -31.105 19.112 16.089 1.00 77.50 607 LYS A O 1
ATOM 4708 N N . ILE A 1 608 ? -32.671 17.747 16.946 1.00 83.44 608 ILE A N 1
ATOM 4709 C CA . ILE A 1 608 ? -31.897 17.278 18.099 1.00 83.44 608 ILE A CA 1
ATOM 4710 C C . ILE A 1 608 ? -32.089 15.767 18.221 1.00 83.44 608 ILE A C 1
ATOM 4712 O O . ILE A 1 608 ? -33.226 15.300 18.210 1.00 83.44 608 ILE A O 1
ATOM 4716 N N . TYR A 1 609 ? -30.990 15.026 18.352 1.00 83.38 609 TYR A N 1
ATOM 4717 C CA . TYR A 1 609 ? -30.976 13.565 18.443 1.00 83.38 609 TYR A CA 1
ATOM 4718 C C . TYR A 1 609 ? -30.119 13.116 19.636 1.00 83.38 609 TYR A C 1
ATOM 4720 O O . TYR A 1 609 ? -29.109 13.751 19.942 1.00 83.38 609 TYR A O 1
ATOM 4728 N N . ASN A 1 610 ? -30.511 12.027 20.306 1.00 82.38 610 ASN A N 1
ATOM 4729 C CA . ASN A 1 610 ? -29.688 11.335 21.303 1.00 82.38 610 ASN A CA 1
ATOM 4730 C C . ASN A 1 610 ? -29.251 9.983 20.712 1.00 82.38 610 ASN A C 1
ATOM 4732 O O . ASN A 1 610 ? -30.092 9.136 20.394 1.00 82.38 610 ASN A O 1
ATOM 4736 N N . VAL A 1 611 ? -27.942 9.792 20.564 1.00 85.00 611 VAL A N 1
ATOM 4737 C CA . VAL A 1 611 ? -27.317 8.663 19.862 1.00 85.00 611 VAL A CA 1
ATOM 4738 C C . VAL A 1 611 ? -26.455 7.853 20.832 1.00 85.00 611 VAL A C 1
ATOM 4740 O O . VAL A 1 611 ? -25.689 8.427 21.608 1.00 85.00 611 VAL A O 1
ATOM 4743 N N . GLN A 1 612 ? -26.545 6.524 20.762 1.00 83.69 612 GLN A N 1
ATOM 4744 C CA . GLN A 1 612 ? -25.690 5.585 21.493 1.00 83.69 612 GLN A CA 1
ATOM 4745 C C . GLN A 1 612 ? -24.823 4.759 20.532 1.00 83.69 612 GLN A C 1
ATOM 4747 O O . GLN A 1 612 ? -25.321 4.204 19.554 1.00 83.69 612 GLN A O 1
ATOM 4752 N N . PHE A 1 613 ? -23.541 4.598 20.850 1.00 83.88 613 PHE A N 1
ATOM 4753 C CA . PHE A 1 613 ? -22.631 3.663 20.174 1.00 83.88 613 PHE A CA 1
ATOM 4754 C C . PHE A 1 613 ? -21.583 3.127 21.158 1.00 83.88 613 PHE A C 1
ATOM 4756 O O . PHE A 1 613 ? -21.453 3.630 22.273 1.00 83.88 613 PHE A O 1
ATOM 4763 N N . THR A 1 614 ? -20.823 2.111 20.752 1.00 76.56 614 THR A N 1
ATOM 4764 C CA . THR A 1 614 ? -19.711 1.561 21.541 1.00 76.56 614 THR A CA 1
ATOM 4765 C C . THR A 1 614 ? -18.450 1.560 20.687 1.00 76.56 614 THR A C 1
ATOM 4767 O O . THR A 1 614 ? -18.472 1.048 19.573 1.00 76.56 614 THR A O 1
ATOM 4770 N N . ASP A 1 615 ? -17.362 2.110 21.222 1.00 76.00 615 ASP A N 1
ATOM 4771 C CA . ASP A 1 615 ? -16.029 2.112 20.615 1.00 76.00 615 ASP A CA 1
ATOM 4772 C C . ASP A 1 615 ? -15.016 1.578 21.635 1.00 76.00 615 ASP A C 1
ATOM 4774 O O . ASP A 1 615 ? -15.080 1.931 22.811 1.00 76.00 615 ASP A O 1
ATOM 4778 N N . ASN A 1 616 ? -14.118 0.683 21.212 1.00 70.81 616 ASN A N 1
ATOM 4779 C CA . ASN A 1 616 ? -13.086 0.074 22.069 1.00 70.81 616 ASN A CA 1
ATOM 4780 C C . ASN A 1 616 ? -13.602 -0.478 23.427 1.00 70.81 616 ASN A C 1
ATOM 4782 O O . ASN A 1 616 ? -12.906 -0.446 24.440 1.00 70.81 616 ASN A O 1
ATOM 4786 N N . GLY A 1 617 ? -14.842 -0.985 23.457 1.00 60.16 617 GLY A N 1
ATOM 4787 C CA . GLY A 1 617 ? -15.506 -1.506 24.663 1.00 60.16 617 GLY A CA 1
ATOM 4788 C C . GLY A 1 617 ? -16.125 -0.446 25.588 1.00 60.16 617 GLY A C 1
ATOM 4789 O O . GLY A 1 617 ? -16.791 -0.806 26.556 1.00 60.16 617 GLY A O 1
ATOM 4790 N N . LEU A 1 618 ? -15.964 0.845 25.288 1.00 60.59 618 LEU A N 1
ATOM 4791 C CA . LEU A 1 618 ? -16.602 1.956 25.992 1.00 60.59 618 LEU A CA 1
ATOM 4792 C C . LEU A 1 618 ? -17.882 2.378 25.262 1.00 60.59 618 LEU A C 1
ATOM 4794 O O . LEU A 1 618 ? -17.859 2.673 24.068 1.00 60.59 618 LEU A O 1
ATOM 4798 N N . THR A 1 619 ? -19.005 2.446 25.976 1.00 72.50 619 THR A N 1
ATOM 4799 C CA . THR A 1 619 ? -20.255 2.988 25.423 1.00 72.50 619 THR A CA 1
ATOM 4800 C C . THR A 1 619 ? -20.292 4.507 25.564 1.00 72.50 619 THR A C 1
ATOM 4802 O O . THR A 1 619 ? -20.077 5.062 26.642 1.00 72.50 619 THR A O 1
ATOM 4805 N N . TYR A 1 620 ? -20.600 5.175 24.459 1.00 78.25 620 TYR A N 1
ATOM 4806 C CA . TYR A 1 620 ? -20.767 6.614 24.350 1.00 78.25 620 TYR A CA 1
ATOM 4807 C C . TYR A 1 620 ? -22.236 6.948 24.105 1.00 78.25 620 TYR A C 1
ATOM 4809 O O . TYR A 1 620 ? -22.950 6.243 23.391 1.00 78.25 620 TYR A O 1
ATOM 4817 N N . TYR A 1 621 ? -22.653 8.075 24.672 1.00 80.19 621 TYR A N 1
ATOM 4818 C CA . TYR A 1 621 ? -23.966 8.670 24.482 1.00 80.19 621 TYR A CA 1
ATOM 4819 C C . TYR A 1 621 ? -23.739 10.125 24.072 1.00 80.19 621 TYR A C 1
ATOM 4821 O O . TYR A 1 621 ? -23.132 10.880 24.834 1.00 80.19 621 TYR A O 1
ATOM 4829 N N . ILE A 1 622 ? -24.174 10.525 22.879 1.00 85.88 622 ILE A N 1
ATOM 4830 C CA . ILE A 1 622 ? -23.982 11.883 22.355 1.00 85.88 622 ILE A CA 1
ATOM 4831 C C . ILE A 1 622 ? -25.342 12.512 22.057 1.00 85.88 622 ILE A C 1
ATOM 4833 O O . ILE A 1 622 ? -26.221 11.875 21.479 1.00 85.88 622 ILE A O 1
ATOM 4837 N N . ARG A 1 623 ? -25.506 13.780 22.437 1.00 85.81 623 ARG A N 1
ATOM 4838 C CA . ARG A 1 623 ? -26.569 14.645 21.932 1.00 85.81 623 ARG A CA 1
ATOM 4839 C C . ARG A 1 623 ? -26.043 15.454 20.756 1.00 85.81 623 ARG A C 1
ATOM 4841 O O . ARG A 1 623 ? -25.043 16.158 20.882 1.00 85.81 623 ARG A O 1
ATOM 4848 N N . GLU A 1 624 ? -26.760 15.392 19.650 1.00 89.75 624 GLU A N 1
ATOM 4849 C CA . GLU A 1 624 ? -26.453 16.079 18.401 1.00 89.75 624 GLU A CA 1
ATOM 4850 C C . GLU A 1 624 ? -27.506 17.160 18.165 1.00 89.75 624 GLU A C 1
ATOM 4852 O O . GLU A 1 624 ? -28.696 16.899 18.337 1.00 89.75 624 GLU A O 1
ATOM 4857 N N . ASN A 1 625 ? -27.098 18.376 17.802 1.00 87.94 625 ASN A N 1
ATOM 4858 C CA . ASN A 1 625 ? -27.999 19.514 17.622 1.00 87.94 625 ASN A CA 1
ATOM 4859 C C . ASN A 1 625 ? -27.667 20.285 16.334 1.00 87.94 625 ASN A C 1
ATOM 4861 O O . ASN A 1 625 ? -26.603 20.896 16.225 1.00 87.94 625 ASN A O 1
ATOM 4865 N N . PHE A 1 626 ? -28.620 20.281 15.400 1.00 87.75 626 PHE A N 1
ATOM 4866 C CA . PHE A 1 626 ? -28.535 20.802 14.030 1.00 87.75 626 PHE A CA 1
ATOM 4867 C C . PHE A 1 626 ? -29.225 22.177 13.855 1.00 87.75 626 PHE A C 1
ATOM 4869 O O . PHE A 1 626 ? -29.510 22.612 12.733 1.00 87.75 626 PHE A O 1
ATOM 4876 N N . ASN A 1 627 ? -29.557 22.866 14.954 1.00 81.81 627 ASN A N 1
ATOM 4877 C CA . ASN A 1 627 ? -30.182 24.191 14.921 1.00 81.81 627 ASN A CA 1
ATOM 4878 C C . ASN A 1 627 ? -29.144 25.298 14.661 1.00 81.81 627 ASN A C 1
ATOM 4880 O O . ASN A 1 627 ? -28.282 25.547 15.499 1.00 81.81 627 ASN A O 1
ATOM 4884 N N . ASN A 1 628 ? -29.268 25.987 13.518 1.00 71.31 628 ASN A N 1
ATOM 4885 C CA . ASN A 1 628 ? -28.441 27.134 13.096 1.00 71.31 628 ASN A CA 1
ATOM 4886 C C . ASN A 1 628 ? -26.915 26.890 13.159 1.00 71.31 628 ASN A C 1
ATOM 4888 O O . ASN A 1 628 ? -26.126 27.788 13.437 1.00 71.31 628 ASN A O 1
ATOM 4892 N N . GLY A 1 629 ? -26.507 25.652 12.889 1.00 84.44 629 GLY A N 1
ATOM 4893 C CA . GLY A 1 629 ? -25.139 25.161 13.013 1.00 84.44 629 GLY A CA 1
ATOM 4894 C C . GLY A 1 629 ? -25.155 23.675 13.364 1.00 84.44 629 GLY A C 1
ATOM 4895 O O . GLY A 1 629 ? -26.203 23.033 13.265 1.00 84.44 629 GLY A O 1
ATOM 4896 N N . ILE A 1 630 ? -24.009 23.141 13.791 1.00 90.44 630 ILE A N 1
ATOM 4897 C CA . ILE A 1 630 ? -23.904 21.785 14.352 1.00 90.44 630 ILE A CA 1
ATOM 4898 C C . ILE A 1 630 ? -23.132 21.857 15.672 1.00 90.44 630 ILE A C 1
ATOM 4900 O O . ILE A 1 630 ? -21.997 22.345 15.718 1.00 90.44 630 ILE A O 1
ATOM 4904 N N . THR A 1 631 ? -23.756 21.365 16.743 1.00 89.56 631 THR A N 1
ATOM 4905 C CA . THR A 1 631 ? -23.189 21.291 18.101 1.00 89.56 631 THR A CA 1
ATOM 4906 C C . THR A 1 631 ? -23.406 19.909 18.711 1.00 89.56 631 THR A C 1
ATOM 4908 O O . THR A 1 631 ? -24.442 19.286 18.481 1.00 89.56 631 THR A O 1
ATOM 4911 N N . LEU A 1 632 ? -22.412 19.419 19.456 1.00 89.69 632 LEU A N 1
ATOM 4912 C CA . LEU A 1 632 ? -22.314 18.024 19.906 1.00 89.69 632 LEU A CA 1
ATOM 4913 C C . LEU A 1 632 ? -21.970 17.975 21.401 1.00 89.69 632 LEU A C 1
ATOM 4915 O O . LEU A 1 632 ? -20.962 18.561 21.795 1.00 89.69 632 LEU A O 1
ATOM 4919 N N . THR A 1 633 ? -22.761 17.279 22.223 1.00 84.50 633 THR A N 1
ATOM 4920 C CA . THR A 1 633 ? -22.603 17.225 23.693 1.00 84.50 633 THR A CA 1
ATOM 4921 C C . THR A 1 633 ? -22.531 15.781 24.196 1.00 84.50 633 THR A C 1
ATOM 4923 O O . THR A 1 633 ? -23.425 14.987 23.905 1.00 84.50 633 THR A O 1
ATOM 4926 N N . ARG A 1 634 ? -21.516 15.422 24.994 1.00 82.06 634 ARG A N 1
ATOM 4927 C CA . ARG A 1 634 ? -21.368 14.052 25.532 1.00 82.06 634 ARG A CA 1
ATOM 4928 C C . ARG A 1 634 ? -22.155 13.842 26.833 1.00 82.06 634 ARG A C 1
ATOM 4930 O O . ARG A 1 634 ? -21.987 14.590 27.793 1.00 82.06 634 ARG A O 1
ATOM 4937 N N . LEU A 1 635 ? -22.969 12.789 26.873 1.00 71.75 635 LEU A N 1
ATOM 4938 C CA . LEU A 1 635 ? -23.773 12.333 28.015 1.00 71.75 635 LEU A CA 1
ATOM 4939 C C . LEU A 1 635 ? -23.074 11.165 28.752 1.00 71.75 635 LEU A C 1
ATOM 4941 O O . LEU A 1 635 ? -22.009 10.714 28.325 1.00 71.75 635 LEU A O 1
ATOM 4945 N N . CYS A 1 636 ? -23.648 10.689 29.868 1.00 62.44 636 CYS A N 1
ATOM 4946 C CA . CYS A 1 636 ? -23.013 9.679 30.732 1.00 62.44 636 CYS A CA 1
ATOM 4947 C C . CYS A 1 636 ? -23.625 8.269 30.605 1.00 62.44 636 CYS A C 1
ATOM 4949 O O . CYS A 1 636 ? -22.909 7.349 30.219 1.00 62.44 636 CYS A O 1
ATOM 4951 N N . THR A 1 637 ? -24.929 8.088 30.862 1.00 61.97 637 THR A N 1
ATOM 4952 C CA . THR A 1 637 ? -25.665 6.855 30.505 1.00 61.97 637 THR A CA 1
ATOM 4953 C C . THR A 1 637 ? -27.076 7.163 29.988 1.00 61.97 637 THR A C 1
ATOM 4955 O O . THR A 1 637 ? -27.531 8.309 30.014 1.00 61.97 637 THR A O 1
ATOM 4958 N N . LEU A 1 638 ? -27.768 6.134 29.491 1.00 53.88 638 LEU A N 1
ATOM 4959 C CA . LEU A 1 638 ? -29.131 6.210 28.968 1.00 53.88 638 LEU A CA 1
ATOM 4960 C C . LEU A 1 638 ? -30.126 6.582 30.086 1.00 53.88 638 LEU A C 1
ATOM 4962 O O . LEU A 1 638 ? -30.341 5.808 31.014 1.00 53.88 638 LEU A O 1
ATOM 4966 N N . GLY A 1 639 ? -30.722 7.774 30.010 1.00 53.50 639 GLY A N 1
ATOM 4967 C CA . GLY A 1 639 ? -31.745 8.256 30.951 1.00 53.50 639 GLY A CA 1
ATOM 4968 C C . GLY A 1 639 ? -31.227 8.848 32.272 1.00 53.50 639 GLY A C 1
ATOM 4969 O O . GLY A 1 639 ? -31.938 9.638 32.891 1.00 53.50 639 GLY A O 1
ATOM 4970 N N . TYR A 1 640 ? -29.991 8.554 32.691 1.00 56.81 640 TYR A N 1
ATOM 4971 C CA . TYR A 1 640 ? -29.410 9.134 33.908 1.00 56.81 640 TYR A CA 1
ATOM 4972 C C . TYR A 1 640 ? -28.699 10.454 33.592 1.00 56.81 640 TYR A C 1
ATOM 4974 O O . TYR A 1 640 ? -27.646 10.494 32.955 1.00 56.81 640 TYR A O 1
ATOM 4982 N N . THR A 1 641 ? -29.254 11.554 34.098 1.00 56.00 641 THR A N 1
ATOM 4983 C CA . THR A 1 641 ? -28.667 12.901 33.988 1.00 56.00 641 THR A CA 1
ATOM 4984 C C . THR A 1 641 ? -27.481 13.131 34.927 1.00 56.00 641 THR A C 1
ATOM 4986 O O . THR A 1 641 ? -26.735 14.087 34.729 1.00 56.00 641 THR A O 1
ATOM 4989 N N . HIS A 1 642 ? -27.281 12.257 35.920 1.00 67.19 642 HIS A N 1
ATOM 4990 C CA . HIS A 1 642 ? -26.246 12.388 36.944 1.00 67.19 642 HIS A CA 1
ATOM 4991 C C . HIS A 1 642 ? -25.539 11.049 37.197 1.00 67.19 642 HIS A C 1
ATOM 4993 O O . HIS A 1 642 ? -26.176 10.027 37.467 1.00 67.19 642 HIS A O 1
ATOM 4999 N N . CYS A 1 643 ? -24.208 11.071 37.156 1.00 75.12 643 CYS A N 1
ATOM 5000 C CA . CYS A 1 643 ? -23.342 9.994 37.630 1.00 75.12 643 CYS A CA 1
ATOM 5001 C C . CYS A 1 643 ? -22.351 10.595 38.631 1.00 75.12 643 CYS A C 1
ATOM 5003 O O . CYS A 1 643 ? -21.717 11.609 38.336 1.00 75.12 643 CYS A O 1
ATOM 5005 N N . VAL A 1 644 ? -22.238 9.995 39.813 1.00 84.25 644 VAL A N 1
ATOM 5006 C CA . VAL A 1 644 ? -21.462 10.531 40.937 1.00 84.25 644 VAL A CA 1
ATOM 5007 C C . VAL A 1 644 ? -20.294 9.599 41.228 1.00 84.25 644 VAL A C 1
ATOM 5009 O O . VAL A 1 644 ? -20.500 8.441 41.592 1.00 84.25 644 VAL A O 1
ATOM 5012 N N . ASN A 1 645 ? -19.071 10.116 41.097 1.00 86.69 645 ASN A N 1
ATOM 5013 C CA . ASN A 1 645 ? -17.890 9.423 41.597 1.00 8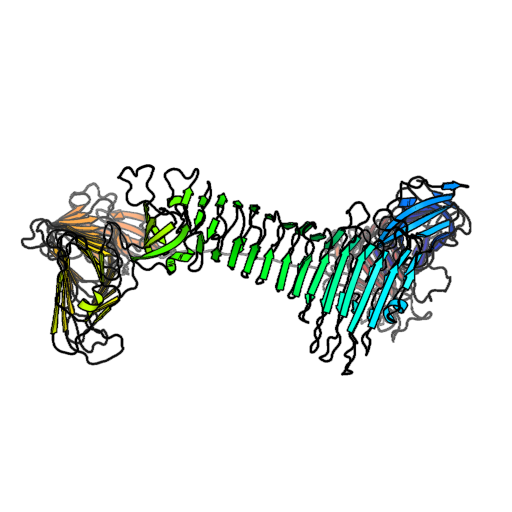6.69 645 ASN A CA 1
ATOM 5014 C C . ASN A 1 645 ? -17.874 9.496 43.135 1.00 86.69 645 ASN A C 1
ATOM 5016 O O . ASN A 1 645 ? -17.951 10.591 43.695 1.00 86.69 645 ASN A O 1
ATOM 5020 N N . ILE A 1 646 ? -17.758 8.347 43.804 1.00 91.44 646 ILE A N 1
ATOM 5021 C CA . ILE A 1 646 ? -17.696 8.239 45.269 1.00 91.44 646 ILE A CA 1
ATOM 5022 C C . ILE A 1 646 ? -16.293 7.895 45.809 1.00 91.44 646 ILE A C 1
ATOM 5024 O O . ILE A 1 646 ? -16.140 7.721 47.022 1.00 91.44 646 ILE A O 1
ATOM 5028 N N . ASP A 1 647 ? -15.271 7.821 44.942 1.00 88.62 647 ASP A N 1
ATOM 5029 C CA . ASP A 1 647 ? -13.876 7.475 45.269 1.00 88.62 647 ASP A CA 1
ATOM 5030 C C . ASP A 1 647 ? -13.363 8.259 46.481 1.00 88.62 647 ASP A C 1
ATOM 5032 O O . ASP A 1 647 ? -12.826 7.664 47.411 1.00 88.62 647 ASP A O 1
ATOM 5036 N N . ASN A 1 648 ? -13.589 9.576 46.526 1.00 87.31 648 ASN A N 1
ATOM 5037 C CA . ASN A 1 648 ? -13.117 10.435 47.615 1.00 87.31 648 ASN A CA 1
ATOM 5038 C C . ASN A 1 648 ? -13.764 10.109 48.976 1.00 87.31 648 ASN A C 1
ATOM 5040 O O . ASN A 1 648 ? -13.088 10.140 50.005 1.00 87.31 648 ASN A O 1
ATOM 5044 N N . ASP A 1 649 ? -15.059 9.796 49.016 1.00 90.94 649 ASP A N 1
ATOM 5045 C CA . ASP A 1 649 ? -15.757 9.525 50.279 1.00 90.94 649 ASP A CA 1
ATOM 5046 C C . ASP A 1 649 ? -15.472 8.109 50.789 1.00 90.94 649 ASP A C 1
ATOM 5048 O O . ASP A 1 649 ? -15.258 7.916 51.988 1.00 90.94 649 ASP A O 1
ATOM 5052 N N . ALA A 1 650 ? -15.361 7.140 49.875 1.00 89.06 650 ALA A N 1
ATOM 5053 C CA . ALA A 1 650 ? -14.956 5.776 50.198 1.00 89.06 650 ALA A CA 1
ATOM 5054 C C . ALA A 1 650 ? -13.470 5.689 50.594 1.00 89.06 650 ALA A C 1
ATOM 5056 O O . ALA A 1 650 ? -13.134 4.979 51.541 1.00 89.06 650 ALA A O 1
ATOM 5057 N N . PHE A 1 651 ? -12.582 6.438 49.927 1.00 89.88 651 PHE A N 1
ATOM 5058 C CA . PHE A 1 651 ? -11.159 6.518 50.272 1.00 89.88 651 PHE A CA 1
ATOM 5059 C C . PHE A 1 651 ? -10.953 7.069 51.685 1.00 89.88 651 PHE A C 1
ATOM 5061 O O . PHE A 1 651 ? -10.203 6.493 52.470 1.00 89.88 651 PHE A O 1
ATOM 5068 N N . ASN A 1 652 ? -11.674 8.137 52.036 1.00 90.38 652 ASN A N 1
ATOM 5069 C CA . ASN A 1 652 ? -11.623 8.755 53.362 1.00 90.38 652 ASN A CA 1
ATOM 5070 C C . ASN A 1 652 ? -12.448 8.010 54.436 1.00 90.38 652 ASN A C 1
ATOM 5072 O O . ASN A 1 652 ? -12.574 8.519 55.549 1.00 90.38 652 ASN A O 1
ATOM 5076 N N . LEU A 1 653 ? -13.004 6.826 54.130 1.00 91.06 653 LEU A N 1
ATOM 5077 C CA . LEU A 1 653 ? -13.813 6.005 55.044 1.00 91.06 653 LEU A CA 1
ATOM 5078 C C . LEU A 1 653 ? -14.964 6.799 55.700 1.00 91.06 653 LEU A C 1
ATOM 5080 O O . LEU A 1 653 ? -15.187 6.710 56.909 1.00 91.06 653 LEU A O 1
ATOM 5084 N N . LYS A 1 654 ? -15.675 7.623 54.919 1.00 92.94 654 LYS A N 1
ATOM 5085 C CA . LYS A 1 654 ? -16.767 8.464 55.430 1.00 92.94 654 LYS A CA 1
ATOM 5086 C C . LYS A 1 654 ? -18.086 7.703 55.539 1.00 92.94 654 LYS A C 1
ATOM 5088 O O . LYS A 1 654 ? -18.359 6.769 54.790 1.00 92.94 654 LYS A O 1
ATOM 5093 N N . ASN A 1 655 ? -18.944 8.186 56.437 1.00 95.12 655 ASN A N 1
ATOM 5094 C CA . ASN A 1 655 ? -20.370 7.884 56.397 1.00 95.12 655 ASN A CA 1
ATOM 5095 C C . ASN A 1 655 ? -21.062 8.824 55.400 1.00 95.12 655 ASN A C 1
ATOM 5097 O O . ASN A 1 655 ? -20.949 10.042 55.540 1.00 95.12 655 ASN A O 1
ATOM 5101 N N . VAL A 1 656 ? -21.807 8.270 54.444 1.00 95.25 656 VAL A N 1
ATOM 5102 C CA . VAL A 1 656 ? -22.663 9.016 53.509 1.00 95.25 656 VAL A CA 1
ATOM 5103 C C . VAL A 1 656 ? -24.063 8.413 53.529 1.00 95.25 656 VAL A C 1
ATOM 5105 O O . VAL A 1 656 ? -24.230 7.197 53.590 1.00 95.25 656 VAL A O 1
ATOM 5108 N N . ASN A 1 657 ? -25.071 9.278 53.463 1.00 93.94 657 ASN A N 1
ATOM 5109 C CA . ASN A 1 657 ? -26.468 8.917 53.260 1.00 93.94 657 ASN A CA 1
ATOM 5110 C C . ASN A 1 657 ? -27.004 9.807 52.132 1.00 93.94 657 ASN A C 1
ATOM 5112 O O . ASN A 1 657 ? -27.230 10.999 52.339 1.00 93.94 657 ASN A O 1
ATOM 5116 N N . ASN A 1 658 ? -27.115 9.254 50.925 1.00 90.44 658 ASN A N 1
ATOM 5117 C CA . ASN A 1 658 ? -27.509 9.985 49.726 1.00 90.44 658 ASN A CA 1
ATOM 5118 C C . ASN A 1 658 ? -28.613 9.226 48.978 1.00 90.44 658 ASN A C 1
ATOM 5120 O O . ASN A 1 658 ? -28.365 8.298 48.211 1.00 90.44 658 ASN A O 1
ATOM 5124 N N . ASN A 1 659 ? -29.851 9.670 49.190 1.00 87.44 659 ASN A N 1
ATOM 5125 C CA . ASN A 1 659 ? -31.061 9.043 48.656 1.00 87.44 659 ASN A CA 1
ATOM 5126 C C . ASN A 1 659 ? -31.439 9.536 47.245 1.00 87.44 659 ASN A C 1
ATOM 5128 O O . ASN A 1 659 ? -32.606 9.434 46.851 1.00 87.44 659 ASN A O 1
ATOM 5132 N N . ALA A 1 660 ? -30.482 10.081 46.480 1.00 85.88 660 ALA A N 1
ATOM 5133 C CA . ALA A 1 660 ? -30.727 10.500 45.104 1.00 85.88 660 ALA A CA 1
ATOM 5134 C C . ALA A 1 660 ? -31.245 9.317 44.271 1.00 85.88 660 ALA A C 1
ATOM 5136 O O . ALA A 1 660 ? -30.597 8.281 44.117 1.00 85.88 660 ALA A O 1
ATOM 5137 N N . SER A 1 661 ? -32.467 9.479 43.774 1.00 84.12 661 SER A N 1
ATOM 5138 C CA . SER A 1 661 ? -33.173 8.466 42.995 1.00 84.12 661 SER A CA 1
ATOM 5139 C C . SER A 1 661 ? -32.830 8.612 41.512 1.00 84.12 661 SER A C 1
ATOM 5141 O O . SER A 1 661 ? -32.509 9.711 41.062 1.00 84.12 661 SER A O 1
ATOM 5143 N N . ASN A 1 662 ? -32.869 7.515 40.752 1.00 80.06 662 ASN A N 1
ATOM 5144 C CA . ASN A 1 662 ? -32.398 7.459 39.359 1.00 80.06 662 ASN A CA 1
ATOM 5145 C C . ASN A 1 662 ? -30.977 8.060 39.200 1.00 80.06 662 ASN A C 1
ATOM 5147 O O . ASN A 1 662 ? -30.736 8.919 38.353 1.00 80.06 662 ASN A O 1
ATOM 5151 N N . THR A 1 663 ? -30.039 7.642 40.057 1.00 84.19 663 THR A N 1
ATOM 5152 C CA . THR A 1 663 ? -28.635 8.095 40.064 1.00 84.19 663 THR A CA 1
ATOM 5153 C C . THR A 1 663 ? -27.687 6.894 40.044 1.00 84.19 663 THR A C 1
ATOM 5155 O O . THR A 1 663 ? -27.934 5.898 40.729 1.00 84.19 663 THR A O 1
ATOM 5158 N N . VAL A 1 664 ? -26.601 6.995 39.269 1.00 87.44 664 VAL A N 1
ATOM 5159 C CA . VAL A 1 664 ? -25.494 6.025 39.291 1.00 87.44 664 VAL A CA 1
ATOM 5160 C C . VAL A 1 664 ? -24.400 6.547 40.216 1.00 87.44 664 VAL A C 1
ATOM 5162 O O . VAL A 1 664 ? -23.820 7.604 39.963 1.00 87.44 664 VAL A O 1
ATOM 5165 N N . PHE A 1 665 ? -24.098 5.792 41.265 1.00 91.50 665 PHE A N 1
ATOM 5166 C CA . PHE A 1 665 ? -22.931 6.000 42.116 1.00 91.50 665 PHE A CA 1
ATOM 5167 C C . PHE A 1 665 ? -21.845 5.021 41.681 1.00 91.50 665 PHE A C 1
ATOM 5169 O O . PHE A 1 665 ? -22.128 3.832 41.541 1.00 91.50 665 PHE A O 1
ATOM 5176 N N . TYR A 1 666 ? -20.619 5.491 41.454 1.00 90.94 666 TYR A N 1
ATOM 5177 C CA . TYR A 1 666 ? -19.536 4.625 40.988 1.00 90.94 666 TYR A CA 1
ATOM 5178 C C . TYR A 1 666 ? -18.236 4.803 41.770 1.00 90.94 666 TYR A C 1
ATOM 5180 O O . TYR A 1 666 ? -17.873 5.912 42.161 1.00 90.94 666 TYR A O 1
ATOM 5188 N N . LEU A 1 667 ? -17.543 3.682 41.974 1.00 90.88 667 LEU A N 1
ATOM 5189 C CA . LEU A 1 667 ? -16.252 3.574 42.647 1.00 90.88 667 LEU A CA 1
ATOM 5190 C C . LEU A 1 667 ? -15.286 2.826 41.722 1.00 90.88 667 LEU A C 1
ATOM 5192 O O . LEU A 1 667 ? -15.496 1.638 41.462 1.00 90.88 667 LEU A O 1
ATOM 5196 N N . ASN A 1 668 ? -14.259 3.491 41.190 1.00 87.31 668 ASN A N 1
ATOM 5197 C CA . ASN A 1 668 ? -13.488 2.956 40.062 1.00 87.31 668 ASN A CA 1
ATOM 5198 C C . ASN A 1 668 ? -11.983 3.260 40.145 1.00 87.31 668 ASN A C 1
ATOM 5200 O O . ASN A 1 668 ? -11.470 4.125 39.438 1.00 87.31 668 ASN A O 1
ATOM 5204 N N . GLY A 1 669 ? -11.279 2.477 40.965 1.00 84.06 669 GLY A N 1
ATOM 5205 C CA . GLY A 1 669 ? -9.817 2.500 41.069 1.00 84.06 669 GLY A CA 1
ATOM 5206 C C . GLY A 1 669 ? -9.354 3.238 42.318 1.00 84.06 669 GLY A C 1
ATOM 5207 O O . GLY A 1 669 ? -8.923 4.384 42.258 1.00 84.06 669 GLY A O 1
ATOM 5208 N N . MET A 1 670 ? -9.440 2.574 43.471 1.00 88.12 670 MET A N 1
ATOM 5209 C CA . MET A 1 670 ? -9.202 3.192 44.777 1.00 88.12 670 MET A CA 1
ATOM 5210 C C . MET A 1 670 ? -8.555 2.186 45.731 1.00 88.12 670 MET A C 1
ATOM 5212 O O . MET A 1 670 ? -8.832 0.991 45.677 1.00 88.12 670 MET A O 1
ATOM 5216 N N . THR A 1 671 ? -7.670 2.627 46.622 1.00 87.31 671 THR A N 1
ATOM 5217 C CA . THR A 1 671 ? -7.128 1.768 47.685 1.00 87.31 671 THR A CA 1
ATOM 5218 C C . THR A 1 671 ? -6.948 2.577 48.964 1.00 87.31 671 THR A C 1
ATOM 5220 O O . THR A 1 671 ? -6.264 3.594 48.955 1.00 87.31 671 THR A O 1
ATOM 5223 N N . THR A 1 672 ? -7.587 2.130 50.047 1.00 87.00 672 THR A N 1
ATOM 5224 C CA . THR A 1 672 ? -7.650 2.816 51.346 1.00 87.00 672 THR A CA 1
ATOM 5225 C C . THR A 1 672 ? -7.196 1.912 52.496 1.00 87.00 672 THR A C 1
ATOM 5227 O O . THR A 1 672 ? -7.245 0.678 52.422 1.00 87.00 672 THR A O 1
ATOM 5230 N N . TRP A 1 673 ? -6.729 2.529 53.579 1.00 83.38 673 TRP A N 1
ATOM 5231 C CA . TRP A 1 673 ? -6.149 1.875 54.748 1.00 83.38 673 TRP A CA 1
ATOM 5232 C C . TRP A 1 673 ? -6.484 2.630 56.037 1.00 83.38 673 TRP A C 1
ATOM 5234 O O . TRP A 1 673 ? -6.887 3.791 56.029 1.00 83.38 673 TRP A O 1
ATOM 5244 N N . LYS A 1 674 ? -6.267 1.967 57.176 1.00 83.19 674 LYS A N 1
ATOM 5245 C CA . LYS A 1 674 ? -6.338 2.575 58.504 1.00 83.19 674 LYS A CA 1
ATOM 5246 C C . LYS A 1 674 ? -5.029 2.296 59.239 1.00 83.19 674 LYS A C 1
ATOM 5248 O O . LYS A 1 674 ? -4.616 1.146 59.341 1.00 83.19 674 LYS A O 1
ATOM 5253 N N . THR A 1 675 ? -4.370 3.337 59.747 1.00 76.25 675 THR A N 1
ATOM 5254 C CA . THR A 1 675 ? -3.055 3.213 60.404 1.00 76.25 675 THR A CA 1
ATOM 5255 C C . THR A 1 675 ? -3.126 2.322 61.650 1.00 76.25 675 THR A C 1
ATOM 5257 O O . THR A 1 675 ? -2.358 1.372 61.786 1.00 76.25 675 THR A O 1
ATOM 5260 N N . ALA A 1 676 ? -4.100 2.595 62.526 1.00 78.31 676 ALA A N 1
ATOM 5261 C CA . ALA A 1 676 ? -4.385 1.842 63.745 1.00 78.31 676 ALA A CA 1
ATOM 5262 C C . ALA A 1 676 ? -5.871 1.968 64.141 1.00 78.31 676 ALA A C 1
ATOM 5264 O O . ALA A 1 676 ? -6.560 2.903 63.716 1.00 78.31 676 ALA A O 1
ATOM 5265 N N . GLY A 1 677 ? -6.350 1.035 64.972 1.00 83.44 677 GLY A N 1
ATOM 5266 C CA . GLY A 1 677 ? -7.757 0.937 65.380 1.00 83.44 677 GLY A CA 1
ATOM 5267 C C . GLY A 1 677 ? -8.687 0.474 64.252 1.00 83.44 677 GLY A C 1
ATOM 5268 O O . GLY A 1 677 ? -8.229 0.084 63.178 1.00 83.44 677 GLY A O 1
ATOM 5269 N N . THR A 1 678 ? -9.999 0.521 64.487 1.00 87.06 678 THR A N 1
ATOM 5270 C CA . THR A 1 678 ? -11.011 0.148 63.483 1.00 87.06 678 THR A CA 1
ATOM 5271 C C . THR A 1 678 ? -11.550 1.390 62.771 1.00 87.06 678 THR A C 1
ATOM 5273 O O . THR A 1 678 ? -12.047 2.311 63.415 1.00 87.06 678 THR A O 1
ATOM 5276 N N . GLY A 1 679 ? -11.471 1.428 61.441 1.00 89.00 679 GLY A N 1
ATOM 5277 C CA . GLY A 1 679 ? -12.200 2.385 60.609 1.00 89.00 679 GLY A CA 1
ATOM 5278 C C . GLY A 1 679 ? -13.578 1.829 60.256 1.00 89.00 679 GLY A C 1
ATOM 5279 O O . GLY A 1 679 ? -13.660 0.895 59.463 1.00 89.00 679 GLY A O 1
ATOM 5280 N N . VAL A 1 680 ? -14.640 2.379 60.846 1.00 93.31 680 VAL A N 1
ATOM 5281 C CA . VAL A 1 680 ? -16.034 1.970 60.593 1.00 93.31 680 VAL A CA 1
ATOM 5282 C C . VAL A 1 680 ? -16.710 3.006 59.700 1.00 93.31 680 VAL A C 1
ATOM 5284 O O . VAL A 1 680 ? -16.682 4.189 60.036 1.00 93.31 680 VAL A O 1
ATOM 5287 N N . PHE A 1 681 ? -17.323 2.579 58.593 1.00 95.50 681 PHE A N 1
ATOM 5288 C CA . PHE A 1 681 ? -18.007 3.481 57.665 1.00 95.50 681 PHE A CA 1
ATOM 5289 C C . PHE A 1 681 ? -19.219 2.837 56.968 1.00 95.50 681 PHE A C 1
ATOM 5291 O O . PHE A 1 681 ? -19.277 1.622 56.768 1.00 95.50 681 PHE A O 1
ATOM 5298 N N . THR A 1 682 ? -20.200 3.658 56.590 1.00 96.88 682 THR A N 1
ATOM 5299 C CA . THR A 1 682 ? -21.400 3.260 55.837 1.00 96.88 682 THR A CA 1
ATOM 5300 C C . THR A 1 682 ? -21.640 4.206 54.664 1.00 96.88 682 THR A C 1
ATOM 5302 O O . THR A 1 682 ? -21.886 5.393 54.856 1.00 96.88 682 THR A O 1
ATOM 5305 N N . GLN A 1 683 ? -21.616 3.654 53.456 1.00 96.00 683 GLN A N 1
ATOM 5306 C CA . GLN A 1 683 ? -21.955 4.312 52.199 1.00 96.00 683 GLN A CA 1
ATOM 5307 C C . GLN A 1 683 ? -23.384 3.900 51.809 1.00 96.00 683 GLN A C 1
ATOM 5309 O O . GLN A 1 683 ? -23.595 2.843 51.205 1.00 96.00 683 GLN A O 1
ATOM 5314 N N . ASP A 1 684 ? -24.375 4.693 52.221 1.00 96.31 684 ASP A N 1
ATOM 5315 C CA . ASP A 1 684 ? -25.795 4.432 51.979 1.00 96.31 684 ASP A CA 1
ATOM 5316 C C . ASP A 1 684 ? -26.312 5.245 50.784 1.00 96.31 684 ASP A C 1
ATOM 5318 O O . ASP A 1 684 ? -26.494 6.462 50.866 1.00 96.31 684 ASP A O 1
ATOM 5322 N N . TYR A 1 685 ? -26.547 4.555 49.669 1.00 95.19 685 TYR A N 1
ATOM 5323 C CA . TYR A 1 685 ? -27.087 5.109 48.428 1.00 95.19 685 TYR A CA 1
ATOM 5324 C C . TYR A 1 685 ? -28.472 4.535 48.112 1.00 95.19 685 TYR A C 1
ATOM 5326 O O . TYR A 1 685 ? -28.818 4.349 46.949 1.00 95.19 685 TYR A O 1
ATOM 5334 N N . SER A 1 686 ? -29.274 4.167 49.114 1.00 89.75 686 SER A N 1
ATOM 5335 C CA . SER A 1 686 ? -30.493 3.354 48.940 1.00 89.75 686 SER A CA 1
ATOM 5336 C C . SER A 1 686 ? -31.745 4.079 48.393 1.00 89.75 686 SER A C 1
ATOM 5338 O O . SER A 1 686 ? -32.872 3.621 48.600 1.00 89.75 686 SER A O 1
ATOM 5340 N N . GLY A 1 687 ? -31.549 5.158 47.622 1.00 89.06 687 GLY A N 1
ATOM 5341 C CA . GLY A 1 687 ? -32.598 5.857 46.866 1.00 89.06 687 GLY A CA 1
ATOM 5342 C C . GLY A 1 687 ? -33.309 4.986 45.815 1.00 89.06 687 GLY A C 1
ATOM 5343 O O . GLY A 1 687 ? -32.830 3.925 45.410 1.00 89.06 687 GLY A O 1
ATOM 5344 N N . ALA A 1 688 ? -34.476 5.431 45.339 1.00 86.44 688 ALA A N 1
ATOM 5345 C CA . ALA A 1 688 ? -35.271 4.658 44.387 1.00 86.44 688 ALA A CA 1
ATOM 5346 C C . ALA A 1 688 ? -34.555 4.536 43.029 1.00 86.44 688 ALA A C 1
ATOM 5348 O O . ALA A 1 688 ? -34.117 5.529 42.449 1.00 86.44 688 ALA A O 1
ATOM 5349 N N . ASN A 1 689 ? -34.436 3.307 42.517 1.00 83.12 689 ASN A N 1
ATOM 5350 C CA . ASN A 1 689 ? -33.697 2.981 41.287 1.00 83.12 689 ASN A CA 1
ATOM 5351 C C . ASN A 1 689 ? -32.231 3.469 41.289 1.00 83.12 689 ASN A C 1
ATOM 5353 O O . ASN A 1 689 ? -31.666 3.755 40.230 1.00 83.12 689 ASN A O 1
ATOM 5357 N N . SER A 1 690 ? -31.614 3.582 42.469 1.00 90.38 690 SER A N 1
ATOM 5358 C CA . SER A 1 690 ? -30.176 3.807 42.573 1.00 90.38 690 SER A CA 1
ATOM 5359 C C . SER A 1 690 ? -29.392 2.547 42.212 1.00 90.38 690 SER A C 1
ATOM 5361 O O . SER A 1 690 ? -29.802 1.419 42.524 1.00 90.38 690 SER A O 1
ATOM 5363 N N . VAL A 1 691 ? -28.232 2.754 41.594 1.00 91.44 691 VAL A N 1
ATOM 5364 C CA . VAL A 1 691 ? -27.247 1.699 41.356 1.00 91.44 691 VAL A CA 1
ATOM 5365 C C . VAL A 1 691 ? -25.905 2.145 41.915 1.00 91.44 691 VAL A C 1
ATOM 5367 O O . VAL A 1 691 ? -25.450 3.251 41.619 1.00 91.44 691 VAL A O 1
ATOM 5370 N N . LEU A 1 692 ? -25.275 1.278 42.706 1.00 94.62 692 LEU A N 1
ATOM 5371 C CA . LEU A 1 692 ? -23.885 1.419 43.126 1.00 94.62 692 LEU A CA 1
ATOM 5372 C C . LEU A 1 692 ? -23.013 0.446 42.326 1.00 94.62 692 LEU A C 1
ATOM 5374 O O . LEU A 1 692 ? -23.210 -0.766 42.406 1.00 94.62 692 LEU A O 1
ATOM 5378 N N . VAL A 1 693 ? -22.049 0.980 41.579 1.00 92.56 693 VAL A N 1
ATOM 5379 C CA . VAL A 1 693 ? -21.190 0.231 40.653 1.00 92.56 693 VAL A CA 1
ATOM 5380 C C . VAL A 1 693 ? -19.740 0.223 41.145 1.00 92.56 693 VAL A C 1
ATOM 5382 O O . VAL A 1 693 ? -19.169 1.273 41.440 1.00 92.56 693 VAL A O 1
ATOM 5385 N N . PHE A 1 694 ? -19.126 -0.960 41.203 1.00 94.06 694 PHE A N 1
ATOM 5386 C CA . PHE A 1 694 ? -17.715 -1.150 41.550 1.00 94.06 694 PHE A CA 1
ATOM 5387 C C . PHE A 1 694 ? -16.879 -1.517 40.322 1.00 94.06 694 PHE A C 1
ATOM 5389 O O . PHE A 1 694 ? -17.240 -2.416 39.560 1.00 94.06 694 PHE A O 1
ATOM 5396 N N . ASN A 1 695 ? -15.725 -0.855 40.176 1.00 90.94 695 ASN A N 1
ATOM 5397 C CA . ASN A 1 695 ? -14.756 -1.014 39.083 1.00 90.94 695 ASN A CA 1
ATOM 5398 C C . ASN A 1 695 ? -15.316 -0.732 37.674 1.00 90.94 695 ASN A C 1
ATOM 5400 O O . ASN A 1 695 ? -14.701 -1.110 36.678 1.00 90.94 695 ASN A O 1
ATOM 5404 N N . GLN A 1 696 ? -16.468 -0.072 37.579 1.00 83.12 696 GLN A N 1
ATOM 5405 C CA . GLN A 1 696 ? -17.096 0.386 36.341 1.00 83.12 696 GLN A CA 1
ATOM 5406 C C . GLN A 1 696 ? -17.850 1.692 36.603 1.00 83.12 696 GLN A C 1
ATOM 5408 O O . GLN A 1 696 ? -18.186 1.998 37.744 1.00 83.12 696 GLN A O 1
ATOM 5413 N N . THR A 1 697 ? -18.130 2.461 35.550 1.00 76.94 697 THR A N 1
ATOM 5414 C CA . THR A 1 697 ? -18.871 3.736 35.634 1.00 76.94 697 THR A CA 1
ATOM 5415 C C . THR A 1 697 ? -20.351 3.612 35.260 1.00 76.94 697 THR A C 1
ATOM 5417 O O . THR A 1 697 ? -21.086 4.596 35.336 1.00 76.94 697 THR A O 1
ATOM 5420 N N . THR A 1 698 ? -20.803 2.422 34.845 1.00 76.25 698 THR A N 1
ATOM 5421 C CA . THR A 1 698 ? -22.147 2.185 34.294 1.00 76.25 698 THR A CA 1
ATOM 5422 C C . THR A 1 698 ? -22.825 0.958 34.928 1.00 76.25 698 THR A C 1
ATOM 5424 O O . THR A 1 698 ? -22.137 -0.029 35.196 1.00 76.25 698 THR A O 1
ATOM 5427 N N . PRO A 1 699 ? -24.151 0.995 35.185 1.00 81.81 699 PRO A N 1
ATOM 5428 C CA . PRO A 1 699 ? -24.916 -0.159 35.665 1.00 81.81 699 PRO A CA 1
ATOM 5429 C C . PRO A 1 699 ? -24.852 -1.366 34.731 1.00 81.81 699 PRO A C 1
ATOM 5431 O O . PRO A 1 699 ? -24.694 -1.224 33.517 1.00 81.81 699 PRO A O 1
ATOM 5434 N N . PHE A 1 700 ? -25.062 -2.558 35.281 1.00 80.06 700 PHE A N 1
ATOM 5435 C CA . PHE A 1 700 ? -25.123 -3.781 34.489 1.00 80.06 700 PHE A CA 1
ATOM 5436 C C . PHE A 1 700 ? -26.522 -3.950 33.881 1.00 80.06 700 PHE A C 1
ATOM 5438 O O . PHE A 1 700 ? -27.533 -3.918 34.588 1.00 80.06 700 PHE A O 1
ATOM 5445 N N . LEU A 1 701 ? -26.572 -4.177 32.566 1.00 69.31 701 LEU A N 1
ATOM 5446 C CA . LEU A 1 701 ? -27.769 -4.677 31.885 1.00 69.31 701 LEU A CA 1
ATOM 5447 C C . LEU A 1 701 ? -28.014 -6.146 32.270 1.00 69.31 701 LEU A C 1
ATOM 5449 O O . LEU A 1 701 ? -27.073 -6.880 32.586 1.00 69.31 701 LEU A O 1
ATOM 5453 N N . ASP A 1 702 ? -29.264 -6.602 32.215 1.00 59.69 702 ASP A N 1
ATOM 5454 C CA . ASP A 1 702 ? -29.585 -8.000 32.512 1.00 59.69 702 ASP A CA 1
ATOM 5455 C C . ASP A 1 702 ? -28.870 -8.970 31.556 1.00 59.69 702 ASP A C 1
ATOM 5457 O O . ASP A 1 702 ? -28.826 -8.775 30.342 1.00 59.69 702 ASP A O 1
ATOM 5461 N N . GLY A 1 703 ? -28.249 -10.006 32.128 1.00 59.25 703 GLY A N 1
ATOM 5462 C CA . GLY A 1 703 ? -27.423 -10.981 31.406 1.00 59.25 703 GLY A CA 1
ATOM 5463 C C . GLY A 1 703 ? -26.009 -10.513 31.018 1.00 59.25 703 GLY A C 1
ATOM 5464 O O . GLY A 1 703 ? -25.210 -11.348 30.574 1.00 59.25 703 GLY A O 1
ATOM 5465 N N . ALA A 1 704 ? -25.669 -9.230 31.209 1.00 65.69 704 ALA A N 1
ATOM 5466 C CA . ALA A 1 704 ? -24.390 -8.652 30.795 1.00 65.69 704 ALA A CA 1
ATOM 5467 C C . ALA A 1 704 ? -23.164 -9.365 31.396 1.00 65.69 704 ALA A C 1
ATOM 5469 O O . ALA A 1 704 ? -23.228 -10.033 32.429 1.00 65.69 704 ALA A O 1
ATOM 5470 N N . ASN A 1 705 ? -22.020 -9.214 30.725 1.00 72.25 705 ASN A N 1
ATOM 5471 C CA . ASN A 1 705 ? -20.743 -9.795 31.139 1.00 72.25 705 ASN A CA 1
ATOM 5472 C C . ASN A 1 705 ? -19.614 -8.739 31.130 1.00 72.25 705 ASN A C 1
ATOM 5474 O O . ASN A 1 705 ? -18.640 -8.909 30.396 1.00 72.25 705 ASN A O 1
ATOM 5478 N N . PRO A 1 706 ? -19.748 -7.625 31.878 1.00 79.44 706 PRO A N 1
ATOM 5479 C CA . PRO A 1 706 ? -18.770 -6.538 31.884 1.00 79.44 706 PRO A CA 1
ATOM 5480 C C . PRO A 1 706 ? -17.434 -6.983 32.481 1.00 79.44 706 PRO A C 1
ATOM 5482 O O . PRO A 1 706 ? -17.394 -7.755 33.438 1.00 79.44 706 PRO A O 1
ATOM 5485 N N . THR A 1 707 ? -16.340 -6.467 31.931 1.00 80.31 707 THR A N 1
ATOM 5486 C CA . THR A 1 707 ? -14.969 -6.700 32.404 1.00 80.31 707 THR A CA 1
ATOM 5487 C C . THR A 1 707 ? -14.360 -5.403 32.924 1.00 80.31 707 THR A C 1
ATOM 5489 O O . THR A 1 707 ? -14.715 -4.315 32.462 1.00 80.31 707 THR A O 1
ATOM 5492 N N . SER A 1 708 ? -13.412 -5.495 33.855 1.00 84.06 708 SER A N 1
ATOM 5493 C CA . SER A 1 708 ? -12.613 -4.348 34.291 1.00 84.06 708 SER A CA 1
ATOM 5494 C C . SER A 1 708 ? -11.273 -4.786 34.867 1.00 84.06 708 SER A C 1
ATOM 5496 O O . SER A 1 708 ? -11.199 -5.780 35.583 1.00 84.06 708 SER A O 1
ATOM 5498 N N . ASN A 1 709 ? -10.234 -3.994 34.606 1.00 86.44 709 ASN A N 1
ATOM 5499 C CA . ASN A 1 709 ? -8.908 -4.155 35.209 1.00 86.44 709 ASN A CA 1
ATOM 5500 C C . ASN A 1 709 ? -8.729 -3.281 36.467 1.00 86.44 709 ASN A C 1
ATOM 5502 O O . ASN A 1 709 ? -7.651 -3.267 37.058 1.00 86.44 709 ASN A O 1
ATOM 5506 N N . SER A 1 710 ? -9.760 -2.528 36.873 1.00 86.88 710 SER A N 1
ATOM 5507 C CA . SER A 1 710 ? -9.714 -1.684 38.070 1.00 86.88 710 SER A CA 1
ATOM 5508 C C . SER A 1 710 ? -9.656 -2.518 39.358 1.00 86.88 710 SER A C 1
ATOM 5510 O O . SER A 1 710 ? -10.167 -3.641 39.431 1.00 86.88 710 SER A O 1
ATOM 5512 N N . VAL A 1 711 ? -9.032 -1.936 40.385 1.00 89.06 711 VAL A N 1
ATOM 5513 C CA . VAL A 1 711 ? -8.864 -2.517 41.718 1.00 89.06 711 VAL A CA 1
ATOM 5514 C C . VAL A 1 711 ? -9.442 -1.568 42.768 1.00 89.06 711 VAL A C 1
ATOM 5516 O O . VAL A 1 711 ? -9.030 -0.413 42.867 1.00 89.06 711 VAL A O 1
ATOM 5519 N N . VAL A 1 712 ? -10.348 -2.084 43.597 1.00 91.81 712 VAL A N 1
ATOM 5520 C CA . VAL A 1 712 ? -10.821 -1.452 44.833 1.00 91.81 712 VAL A CA 1
ATOM 5521 C C . VAL A 1 712 ? -10.231 -2.207 46.028 1.00 91.81 712 VAL A C 1
ATOM 5523 O O . VAL A 1 712 ? -10.477 -3.400 46.215 1.00 91.81 712 VAL A O 1
ATOM 5526 N N . GLY A 1 713 ? -9.414 -1.527 46.832 1.00 90.12 713 GLY A N 1
ATOM 5527 C CA . GLY A 1 713 ? -8.645 -2.116 47.930 1.00 90.12 713 GLY A CA 1
ATOM 5528 C C . GLY A 1 713 ? -8.998 -1.548 49.305 1.00 90.12 713 GLY A C 1
ATOM 5529 O O . GLY A 1 713 ? -8.989 -0.337 49.496 1.00 90.12 713 GLY A O 1
ATOM 5530 N N . PHE A 1 714 ? -9.212 -2.423 50.288 1.00 88.81 714 PHE A N 1
ATOM 5531 C CA . PHE A 1 714 ? -9.409 -2.058 51.695 1.00 88.81 714 PHE A CA 1
ATOM 5532 C C . PHE A 1 714 ? -8.349 -2.730 52.579 1.00 88.81 714 PHE A C 1
ATOM 5534 O O . PHE A 1 714 ? -8.172 -3.949 52.541 1.00 88.81 714 PHE A O 1
ATOM 5541 N N . GLY A 1 715 ? -7.644 -1.936 53.387 1.00 79.06 715 GLY A N 1
ATOM 5542 C CA . GLY A 1 715 ? -6.597 -2.406 54.299 1.00 79.06 715 GLY A CA 1
ATOM 5543 C C . GLY A 1 715 ? -5.210 -2.512 53.657 1.00 79.06 715 GLY A C 1
ATOM 5544 O O . GLY A 1 715 ? -4.435 -3.382 54.036 1.00 79.06 715 GLY A O 1
ATOM 5545 N N . LYS A 1 716 ? -4.877 -1.669 52.669 1.00 70.69 716 LYS A N 1
ATOM 5546 C CA . LYS A 1 716 ? -3.552 -1.659 52.015 1.00 70.69 716 LYS A CA 1
ATOM 5547 C C . LYS A 1 716 ? -3.152 -0.243 51.605 1.00 70.69 716 LYS A C 1
ATOM 5549 O O . LYS A 1 716 ? -4.017 0.537 51.231 1.00 70.69 716 LYS A O 1
ATOM 5554 N N . THR A 1 717 ? -1.860 0.061 51.638 1.00 64.12 717 THR A N 1
ATOM 5555 C CA . THR A 1 717 ? -1.261 1.246 51.006 1.00 64.12 717 THR A CA 1
ATOM 5556 C C . THR A 1 717 ? -0.899 0.967 49.542 1.00 64.12 717 THR A C 1
ATOM 5558 O O . THR A 1 717 ? -0.881 -0.179 49.089 1.00 64.12 717 THR A O 1
ATOM 5561 N N . SER A 1 718 ? -0.575 2.019 48.790 1.00 56.69 718 SER A N 1
ATOM 5562 C CA . SER A 1 718 ? -0.075 1.952 47.408 1.00 56.69 718 SER A CA 1
ATOM 5563 C C . SER A 1 718 ? 1.413 1.566 47.288 1.00 56.69 718 SER A C 1
ATOM 5565 O O . SER A 1 718 ? 1.973 1.646 46.197 1.00 56.69 718 SER A O 1
ATOM 5567 N N . GLY A 1 719 ? 2.060 1.137 48.379 1.00 57.00 719 GLY A N 1
ATOM 5568 C CA . GLY A 1 719 ? 3.491 0.818 48.444 1.00 57.00 719 GLY A CA 1
ATOM 5569 C C . GLY A 1 719 ? 3.800 -0.455 49.241 1.00 57.00 719 GLY A C 1
ATOM 5570 O O . GLY A 1 719 ? 2.933 -1.027 49.902 1.00 57.00 719 GLY A O 1
ATOM 5571 N N . ALA A 1 720 ? 5.053 -0.911 49.175 1.00 47.66 720 ALA A N 1
ATOM 5572 C CA . ALA A 1 720 ? 5.533 -2.135 49.827 1.00 47.66 720 ALA A CA 1
ATOM 5573 C C . ALA A 1 720 ? 5.921 -1.910 51.306 1.00 47.66 720 ALA A C 1
ATOM 5575 O O . ALA A 1 720 ? 7.030 -2.235 51.731 1.00 47.66 720 ALA A O 1
ATOM 5576 N N . GLU A 1 721 ? 5.016 -1.323 52.090 1.00 49.66 721 GLU A N 1
ATOM 5577 C CA . GLU A 1 721 ? 5.301 -0.854 53.452 1.00 49.66 721 GLU A CA 1
ATOM 5578 C C . GLU A 1 721 ? 4.784 -1.802 54.545 1.00 49.66 721 GLU A C 1
ATOM 5580 O O . GLU A 1 721 ? 3.721 -2.419 54.441 1.00 49.66 721 GLU A O 1
ATOM 5585 N N . TRP A 1 722 ? 5.573 -1.927 55.613 1.00 50.56 722 TRP A N 1
ATOM 5586 C CA . TRP A 1 722 ? 5.358 -2.867 56.712 1.00 50.56 722 TRP A CA 1
ATOM 5587 C C . TRP A 1 722 ? 4.762 -2.144 57.932 1.00 50.56 722 TRP A C 1
ATOM 5589 O O . TRP A 1 722 ? 5.131 -1.010 58.219 1.00 50.56 722 TRP A O 1
ATOM 5599 N N . GLY A 1 723 ? 3.902 -2.821 58.704 1.00 54.91 723 GLY A N 1
ATOM 5600 C CA . GLY A 1 723 ? 3.566 -2.401 60.076 1.00 54.91 723 GLY A CA 1
ATOM 5601 C C . GLY A 1 723 ? 2.248 -1.645 60.291 1.00 54.91 723 GLY A C 1
ATOM 5602 O O . GLY A 1 723 ? 1.984 -1.230 61.417 1.00 54.91 723 GLY A O 1
ATOM 5603 N N . LEU A 1 724 ? 1.389 -1.492 59.277 1.00 57.72 724 LEU A N 1
ATOM 5604 C CA . LEU A 1 724 ? 0.030 -0.965 59.478 1.00 57.72 724 LEU A CA 1
ATOM 5605 C C . LEU A 1 724 ? -0.934 -2.078 59.917 1.00 57.72 724 LEU A C 1
ATOM 5607 O O . LEU A 1 724 ? -0.983 -3.143 59.301 1.00 57.72 724 LEU A O 1
ATOM 5611 N N . VAL A 1 725 ? -1.706 -1.824 60.981 1.00 63.97 725 VAL A N 1
ATOM 5612 C CA . VAL A 1 725 ? -2.489 -2.858 61.695 1.00 63.97 725 VAL A CA 1
ATOM 5613 C C . VAL A 1 725 ? -3.980 -2.535 61.857 1.00 63.97 725 VAL A C 1
ATOM 5615 O O . VAL A 1 725 ? -4.710 -3.322 62.462 1.00 63.97 725 VAL A O 1
ATOM 5618 N N . GLY A 1 726 ? -4.448 -1.390 61.350 1.00 77.44 726 GLY A N 1
ATOM 5619 C CA . GLY A 1 726 ? -5.842 -0.965 61.492 1.00 77.44 726 GLY A CA 1
ATOM 5620 C C . GLY A 1 726 ? -6.822 -1.790 60.652 1.00 77.44 726 GLY A C 1
ATOM 5621 O O . GLY A 1 726 ? -6.568 -2.081 59.485 1.00 77.44 726 GLY A O 1
ATOM 5622 N N . TYR A 1 727 ? -7.958 -2.143 61.253 1.00 87.56 727 TYR A N 1
ATOM 5623 C CA . TYR A 1 727 ? -9.017 -2.943 60.632 1.00 87.56 727 TYR A CA 1
ATOM 5624 C C . TYR A 1 727 ? -10.063 -2.037 59.965 1.00 87.56 727 TYR A C 1
ATOM 5626 O O . TYR A 1 727 ? -10.290 -0.919 60.429 1.00 87.56 727 TYR A O 1
ATOM 5634 N N . ILE A 1 728 ? -10.743 -2.501 58.915 1.00 91.56 728 ILE A N 1
ATOM 5635 C CA . ILE A 1 728 ? -11.834 -1.748 58.266 1.00 91.56 728 ILE A CA 1
ATOM 5636 C C . ILE A 1 728 ? -13.167 -2.498 58.388 1.00 91.56 728 ILE A C 1
ATOM 5638 O O . ILE A 1 728 ? -13.240 -3.700 58.155 1.00 91.56 728 ILE A O 1
ATOM 5642 N N . GLN A 1 729 ? -14.237 -1.785 58.734 1.00 93.94 729 GLN A N 1
ATOM 5643 C CA . GLN A 1 729 ? -15.615 -2.279 58.698 1.00 93.94 729 GLN A CA 1
ATOM 5644 C C . GLN A 1 729 ? -16.433 -1.365 57.784 1.00 93.94 729 GLN A C 1
ATOM 5646 O O . GLN A 1 729 ? -16.764 -0.243 58.162 1.00 93.94 729 GLN A O 1
ATOM 5651 N N . GLY A 1 730 ? -16.700 -1.828 56.563 1.00 94.75 730 GLY A N 1
ATOM 5652 C CA . GLY A 1 730 ? -17.367 -1.051 55.519 1.00 94.75 730 GLY A CA 1
ATOM 5653 C C . GLY A 1 730 ? -18.715 -1.641 55.131 1.00 94.75 730 GLY A C 1
ATOM 5654 O O . GLY A 1 730 ? -18.797 -2.820 54.783 1.00 94.75 730 GLY A O 1
ATOM 5655 N N . VAL A 1 731 ? -19.764 -0.821 55.149 1.00 97.44 731 VAL A N 1
ATOM 5656 C CA . VAL A 1 731 ? -21.104 -1.196 54.677 1.00 97.44 731 VAL A CA 1
ATOM 5657 C C . VAL A 1 731 ? -21.464 -0.367 53.449 1.00 97.44 731 VAL A C 1
ATOM 5659 O O . VAL A 1 731 ? -21.448 0.858 53.500 1.00 97.44 731 VAL A O 1
ATOM 5662 N N . PHE A 1 732 ? -21.831 -1.030 52.359 1.00 97.50 732 PHE A N 1
ATOM 5663 C CA . PHE A 1 732 ? -22.304 -0.422 51.119 1.00 97.50 732 PHE A CA 1
ATOM 5664 C C . PHE A 1 732 ? -23.757 -0.823 50.874 1.00 97.50 732 PHE A C 1
ATOM 5666 O O . PHE A 1 732 ? -24.083 -2.012 50.931 1.00 97.50 732 PHE A O 1
ATOM 5673 N N . LYS A 1 733 ? -24.626 0.151 50.585 1.00 97.38 733 LYS A N 1
ATOM 5674 C CA . LYS A 1 733 ? -26.046 -0.085 50.289 1.00 97.38 733 LYS A CA 1
ATOM 5675 C C . LYS A 1 733 ? -26.504 0.668 49.048 1.00 97.38 733 LYS A C 1
ATOM 5677 O O . LYS A 1 733 ? -26.125 1.819 48.851 1.00 97.38 733 LYS A O 1
ATOM 5682 N N . ALA A 1 734 ? -27.384 0.045 48.271 1.00 95.75 734 ALA A N 1
ATOM 5683 C CA . ALA A 1 734 ? -28.114 0.663 47.163 1.00 95.75 734 ALA A CA 1
ATOM 5684 C C . ALA A 1 734 ? -29.375 -0.159 46.834 1.00 95.75 734 ALA A C 1
ATOM 5686 O O . ALA A 1 734 ? -29.580 -1.244 47.392 1.00 95.75 734 ALA A O 1
ATOM 5687 N N . SER A 1 735 ? -30.226 0.320 45.919 1.00 93.75 735 SER A N 1
ATOM 5688 C CA . SER A 1 735 ? -31.345 -0.503 45.435 1.00 93.75 735 SER A CA 1
ATOM 5689 C C . SER A 1 735 ? -30.831 -1.709 44.623 1.00 93.75 735 SER A C 1
ATOM 5691 O O . SER A 1 735 ? -31.294 -2.839 44.826 1.00 93.75 735 SER A O 1
ATOM 5693 N N . GLN A 1 736 ? -29.794 -1.477 43.807 1.00 93.50 736 GLN A N 1
ATOM 5694 C CA . GLN A 1 736 ? -28.970 -2.480 43.123 1.00 93.50 736 GLN A CA 1
ATOM 5695 C C . GLN A 1 736 ? -27.473 -2.234 43.370 1.00 93.50 736 GLN A C 1
ATOM 5697 O O . GLN A 1 736 ? -27.029 -1.085 43.378 1.00 93.50 736 GLN A O 1
ATOM 5702 N N . ILE A 1 737 ? -26.692 -3.307 43.531 1.00 96.31 737 ILE A N 1
ATOM 5703 C CA . ILE A 1 737 ? -25.222 -3.253 43.596 1.00 96.31 737 ILE A CA 1
ATOM 5704 C C . ILE A 1 737 ? -24.632 -4.111 42.468 1.00 96.31 737 ILE A C 1
ATOM 5706 O O . ILE A 1 737 ? -24.970 -5.287 42.350 1.00 96.31 737 ILE A O 1
ATOM 5710 N N . ASP A 1 738 ? -23.726 -3.532 41.683 1.00 94.62 738 ASP A N 1
ATOM 5711 C CA . ASP A 1 738 ? -23.057 -4.175 40.549 1.00 94.62 738 ASP A CA 1
ATOM 5712 C C . ASP A 1 738 ? -21.535 -4.204 40.764 1.00 94.62 738 ASP A C 1
ATOM 5714 O O . ASP A 1 738 ? -20.924 -3.182 41.082 1.00 94.62 738 ASP A O 1
ATOM 5718 N N . ILE A 1 739 ? -20.908 -5.375 40.610 1.00 95.56 739 ILE A N 1
ATOM 5719 C CA . ILE A 1 739 ? -19.487 -5.601 40.918 1.00 95.56 739 ILE A CA 1
ATOM 5720 C C . ILE A 1 739 ? -18.774 -6.311 39.765 1.00 95.56 739 ILE A C 1
ATOM 5722 O O . ILE A 1 739 ? -19.157 -7.404 39.356 1.00 95.56 739 ILE A O 1
ATOM 5726 N N . THR A 1 740 ? -17.685 -5.717 39.282 1.00 94.06 740 THR A N 1
ATOM 5727 C CA . THR A 1 740 ? -16.701 -6.356 38.391 1.00 94.06 740 THR A CA 1
ATOM 5728 C C . THR A 1 740 ? -15.282 -5.997 38.852 1.00 94.06 740 THR A C 1
ATOM 5730 O O . THR A 1 740 ? -15.115 -5.422 39.931 1.00 94.06 740 THR A O 1
ATOM 5733 N N . GLY A 1 741 ? -14.252 -6.344 38.079 1.00 92.62 741 GLY A N 1
ATOM 5734 C CA . GLY A 1 741 ? -12.848 -6.072 38.396 1.00 92.62 741 GLY A CA 1
ATOM 5735 C C . GLY A 1 741 ? -12.412 -6.660 39.737 1.00 92.62 741 GLY A C 1
ATOM 5736 O O . GLY A 1 741 ? -12.994 -7.627 40.224 1.00 92.62 741 GLY A O 1
ATOM 5737 N N . THR A 1 742 ? -11.377 -6.096 40.356 1.00 94.75 742 THR A N 1
ATOM 5738 C CA . THR A 1 742 ? -10.865 -6.617 41.630 1.00 94.75 742 THR A CA 1
ATOM 5739 C C . THR A 1 742 ? -11.460 -5.871 42.825 1.00 94.75 742 THR A C 1
ATOM 5741 O O . THR A 1 742 ? -11.351 -4.648 42.900 1.00 94.75 742 THR A O 1
ATOM 5744 N N . ILE A 1 743 ? -12.006 -6.590 43.809 1.00 93.88 743 ILE A N 1
ATOM 5745 C CA . ILE A 1 743 ? -12.183 -6.084 45.179 1.00 93.88 743 ILE A CA 1
ATOM 5746 C C . ILE A 1 743 ? -11.269 -6.892 46.100 1.00 93.88 743 ILE A C 1
ATOM 5748 O O . ILE A 1 743 ? -11.313 -8.121 46.116 1.00 93.88 743 ILE A O 1
ATOM 5752 N N . ARG A 1 744 ? -10.429 -6.207 46.880 1.00 90.00 744 ARG A N 1
ATOM 5753 C CA . ARG A 1 744 ? -9.382 -6.837 47.695 1.00 90.00 744 ARG A CA 1
ATOM 5754 C C . ARG A 1 744 ? -9.409 -6.315 49.130 1.00 90.00 744 ARG A C 1
ATOM 5756 O O . ARG A 1 744 ? -9.313 -5.112 49.358 1.00 90.00 744 ARG A O 1
ATOM 5763 N N . SER A 1 745 ? -9.484 -7.224 50.094 1.00 88.00 745 SER A N 1
ATOM 5764 C CA . SER A 1 745 ? -9.365 -6.957 51.533 1.00 88.00 745 SER A CA 1
ATOM 5765 C C . SER A 1 745 ? -8.035 -7.498 52.065 1.00 88.00 745 SER A C 1
ATOM 5767 O O . SER A 1 745 ? -7.545 -8.508 51.564 1.00 88.00 745 SER A O 1
ATOM 5769 N N . GLY A 1 746 ? -7.450 -6.843 53.071 1.00 78.50 746 GLY A N 1
ATOM 5770 C CA . GLY A 1 746 ? -6.179 -7.256 53.681 1.00 78.50 746 GLY A CA 1
ATOM 5771 C C . GLY A 1 746 ? -4.943 -6.609 53.043 1.00 78.50 746 GLY A C 1
ATOM 5772 O O . GLY A 1 746 ? -4.971 -6.209 51.874 1.00 78.50 746 GLY A O 1
ATOM 5773 N N . ASN A 1 747 ? -3.825 -6.518 53.775 1.00 73.56 747 ASN A N 1
ATOM 5774 C CA . ASN A 1 747 ? -2.609 -5.880 53.249 1.00 73.56 747 ASN A CA 1
ATOM 5775 C C . ASN A 1 747 ? -1.765 -6.789 52.324 1.00 73.56 747 ASN A C 1
ATOM 5777 O O . ASN A 1 747 ? -1.107 -6.298 51.401 1.00 73.56 747 ASN A O 1
ATOM 5781 N N . GLY A 1 748 ? -1.823 -8.112 52.523 1.00 68.00 748 GLY A N 1
ATOM 5782 C CA . GLY A 1 748 ? -1.066 -9.132 51.778 1.00 68.00 748 GLY A CA 1
ATOM 5783 C C . GLY A 1 748 ? 0.411 -9.271 52.182 1.00 68.00 748 GLY A C 1
ATOM 5784 O O . GLY A 1 748 ? 1.014 -10.317 51.954 1.00 68.00 748 GLY A O 1
ATOM 5785 N N . ALA A 1 749 ? 0.980 -8.272 52.862 1.00 64.12 749 ALA A N 1
ATOM 5786 C CA . ALA A 1 749 ? 2.326 -8.308 53.439 1.00 64.12 749 ALA A CA 1
ATOM 5787 C C . ALA A 1 749 ? 2.415 -9.149 54.731 1.00 64.12 749 ALA A C 1
ATOM 5789 O O . ALA A 1 749 ? 3.490 -9.271 55.309 1.00 64.12 749 ALA A O 1
ATOM 5790 N N . LYS A 1 750 ? 1.297 -9.732 55.197 1.00 63.09 750 LYS A N 1
ATOM 5791 C CA . LYS A 1 750 ? 1.179 -10.568 56.410 1.00 63.09 750 LYS A CA 1
ATOM 5792 C C . LYS A 1 750 ? 1.443 -9.827 57.735 1.00 63.09 750 LYS A C 1
ATOM 5794 O O . LYS A 1 750 ? 1.454 -10.468 58.781 1.00 63.09 750 LYS A O 1
ATOM 5799 N N . THR A 1 751 ? 1.605 -8.501 57.716 1.00 59.91 751 THR A N 1
ATOM 5800 C CA . THR A 1 751 ? 1.942 -7.686 58.904 1.00 59.91 751 THR A CA 1
ATOM 5801 C C . THR A 1 751 ? 0.731 -7.154 59.684 1.00 59.91 751 THR A C 1
ATOM 5803 O O . THR A 1 751 ? 0.891 -6.791 60.845 1.00 59.91 751 THR A O 1
ATOM 5806 N N . GLY A 1 752 ? -0.473 -7.130 59.097 1.00 66.38 752 GLY A N 1
ATOM 5807 C CA . GLY A 1 752 ? -1.700 -6.663 59.760 1.00 66.38 752 GLY A CA 1
ATOM 5808 C C . GLY A 1 752 ? -2.744 -6.094 58.791 1.00 66.38 752 GLY A C 1
ATOM 5809 O O . GLY A 1 752 ? -2.551 -6.129 57.578 1.00 66.38 752 GLY A O 1
ATOM 5810 N N . GLY A 1 753 ? -3.850 -5.572 59.329 1.00 72.69 753 GLY A N 1
ATOM 5811 C CA . GLY A 1 753 ? -4.839 -4.771 58.595 1.00 72.69 753 GLY A CA 1
ATOM 5812 C C . GLY A 1 753 ? -5.798 -5.571 57.708 1.00 72.69 753 GLY A C 1
ATOM 5813 O O . GLY A 1 753 ? -5.627 -5.619 56.492 1.00 72.69 753 GLY A O 1
ATOM 5814 N N . GLY A 1 754 ? -6.807 -6.201 58.316 1.00 84.12 754 GLY A N 1
ATOM 5815 C CA . GLY A 1 754 ? -7.910 -6.900 57.639 1.00 84.12 754 GLY A CA 1
ATOM 5816 C C . GLY A 1 754 ? -9.155 -6.026 57.430 1.00 84.12 754 GLY A C 1
ATOM 5817 O O . GLY A 1 754 ? -9.190 -4.862 57.837 1.00 84.12 754 GLY A O 1
ATOM 5818 N N . ALA A 1 755 ? -10.199 -6.586 56.809 1.00 90.44 755 ALA A N 1
ATOM 5819 C CA . ALA A 1 755 ? -11.480 -5.887 56.674 1.00 90.44 755 ALA A CA 1
ATOM 5820 C C . ALA A 1 755 ? -12.707 -6.813 56.671 1.00 90.44 755 ALA A C 1
ATOM 5822 O O . ALA A 1 755 ? -12.678 -7.881 56.061 1.00 90.44 755 ALA A O 1
ATOM 5823 N N . THR A 1 756 ? -13.808 -6.339 57.261 1.00 93.00 756 THR A N 1
ATOM 5824 C CA . THR A 1 756 ? -15.167 -6.843 57.015 1.00 93.00 756 THR A CA 1
ATOM 5825 C C . THR A 1 756 ? -15.880 -5.878 56.078 1.00 93.00 756 THR A C 1
ATOM 5827 O O . THR A 1 756 ? -16.086 -4.712 56.416 1.00 93.00 756 THR A O 1
ATOM 5830 N N . LEU A 1 757 ? -16.291 -6.373 54.916 1.00 95.62 757 LEU A N 1
ATOM 5831 C CA . LEU A 1 757 ? -17.086 -5.645 53.934 1.00 95.62 757 LEU A CA 1
ATOM 5832 C C . LEU A 1 757 ? -18.486 -6.259 53.846 1.00 95.62 757 LEU A C 1
ATOM 5834 O O . LEU A 1 757 ? -18.649 -7.485 53.882 1.00 95.62 757 LEU A O 1
ATOM 5838 N N . VAL A 1 758 ? -19.502 -5.409 53.729 1.00 97.75 758 VAL A N 1
ATOM 5839 C CA . VAL A 1 758 ? -20.901 -5.808 53.555 1.00 97.75 758 VAL A CA 1
ATOM 5840 C C . VAL A 1 758 ? -21.482 -5.061 52.362 1.00 97.75 758 VAL A C 1
ATOM 5842 O O . VAL A 1 758 ? -21.627 -3.843 52.403 1.00 97.75 758 VAL A O 1
ATOM 5845 N N . PHE A 1 759 ? -21.840 -5.798 51.316 1.00 98.00 759 PHE A N 1
ATOM 5846 C CA . PHE A 1 759 ? -22.537 -5.296 50.136 1.00 98.00 759 PHE A CA 1
ATOM 5847 C C . PHE A 1 759 ? -24.007 -5.704 50.267 1.00 98.00 759 PHE A C 1
ATOM 5849 O O . PHE A 1 759 ? -24.341 -6.878 50.110 1.00 98.00 759 PHE A O 1
ATOM 5856 N N . ASN A 1 760 ? -24.871 -4.756 50.631 1.00 97.38 760 ASN A N 1
ATOM 5857 C CA . ASN A 1 760 ? -26.277 -4.998 50.946 1.00 97.38 760 ASN A CA 1
ATOM 5858 C C . ASN A 1 760 ? -27.183 -4.319 49.905 1.00 97.38 760 ASN A C 1
ATOM 5860 O O . ASN A 1 760 ? -27.380 -3.104 49.928 1.00 97.38 760 ASN A O 1
ATOM 5864 N N . ALA A 1 761 ? -27.727 -5.104 48.977 1.00 96.44 761 ALA A N 1
ATOM 5865 C CA . ALA A 1 761 ? -28.670 -4.620 47.976 1.00 96.44 761 ALA A CA 1
ATOM 5866 C C . ALA A 1 761 ? -30.123 -4.858 48.415 1.00 96.44 761 ALA A C 1
ATOM 5868 O O . ALA A 1 761 ? -30.462 -5.893 48.994 1.00 96.44 761 ALA A O 1
ATOM 5869 N N . GLN A 1 762 ? -31.022 -3.931 48.077 1.00 93.88 762 GLN A N 1
ATOM 5870 C CA . GLN A 1 762 ? -32.453 -4.130 48.332 1.00 93.88 762 GLN A CA 1
ATOM 5871 C C . GLN A 1 762 ? -33.050 -5.216 47.425 1.00 93.88 762 GLN A C 1
ATOM 5873 O O . GLN A 1 762 ? -33.733 -6.108 47.928 1.00 93.88 762 GLN A O 1
ATOM 5878 N N . LYS A 1 763 ? -32.809 -5.131 46.105 1.00 92.19 763 LYS A N 1
ATOM 5879 C CA . LYS A 1 763 ? -33.503 -5.937 45.079 1.00 92.19 763 LYS A CA 1
ATOM 5880 C C . LYS A 1 763 ? -32.598 -6.912 44.319 1.00 92.19 763 LYS A C 1
ATOM 5882 O O . LYS A 1 763 ? -33.025 -8.020 44.007 1.00 92.19 763 LYS A O 1
ATOM 5887 N N . ARG A 1 764 ? -31.378 -6.493 43.969 1.00 92.00 764 ARG A N 1
ATOM 5888 C CA . ARG A 1 764 ? -30.479 -7.239 43.071 1.00 92.00 764 ARG A CA 1
ATOM 5889 C C . ARG A 1 764 ? -29.019 -6.933 43.383 1.00 92.00 764 ARG A C 1
ATOM 5891 O O . ARG A 1 764 ? -28.655 -5.764 43.489 1.00 92.00 764 ARG A O 1
ATOM 5898 N N . LEU A 1 765 ? -28.189 -7.970 43.477 1.00 95.69 765 LEU A N 1
ATOM 5899 C CA . LEU A 1 765 ? -26.732 -7.831 43.475 1.00 95.69 765 LEU A CA 1
ATOM 5900 C C . LEU A 1 765 ? -26.160 -8.690 42.348 1.00 95.69 765 LEU A C 1
ATOM 5902 O O . LEU A 1 765 ? -26.458 -9.884 42.274 1.00 95.69 765 LEU A O 1
ATOM 5906 N N . ASN A 1 766 ? -25.367 -8.074 41.473 1.00 94.56 766 ASN A N 1
ATOM 5907 C CA . ASN A 1 766 ? -24.710 -8.741 40.355 1.00 94.56 766 ASN A CA 1
ATOM 5908 C C . ASN A 1 766 ? -23.186 -8.704 40.537 1.00 94.56 766 ASN A C 1
ATOM 5910 O O . ASN A 1 766 ? -22.613 -7.650 40.806 1.00 94.56 766 ASN A O 1
ATOM 5914 N N . ILE A 1 767 ? -22.521 -9.840 40.340 1.00 95.56 767 ILE A N 1
ATOM 5915 C CA . ILE A 1 767 ? -21.060 -9.968 40.345 1.00 95.56 767 ILE A CA 1
ATOM 5916 C C . ILE A 1 767 ? -20.651 -10.586 39.004 1.00 95.56 767 ILE A C 1
ATOM 5918 O O . ILE A 1 767 ? -21.060 -11.707 38.719 1.00 95.56 767 ILE A O 1
ATOM 5922 N N . ALA A 1 768 ? -19.874 -9.887 38.174 1.00 93.88 768 ALA A N 1
ATOM 5923 C CA . ALA A 1 768 ? -19.532 -10.324 36.816 1.00 93.88 768 ALA A CA 1
ATOM 5924 C C . ALA A 1 768 ? -18.040 -10.129 36.497 1.00 93.88 768 ALA A C 1
ATOM 5926 O O . ALA A 1 768 ? -17.531 -9.014 36.590 1.00 93.88 768 ALA A O 1
ATOM 5927 N N . ASN A 1 769 ? -17.342 -11.205 36.114 1.00 93.88 769 ASN A N 1
ATOM 5928 C CA . ASN A 1 769 ? -15.891 -11.234 35.850 1.00 93.88 769 ASN A CA 1
ATOM 5929 C C . ASN A 1 769 ? -15.062 -10.546 36.961 1.00 93.88 769 ASN A C 1
ATOM 5931 O O . ASN A 1 769 ? -14.164 -9.748 36.687 1.00 93.88 769 ASN A O 1
ATOM 5935 N N . ALA A 1 770 ? -15.422 -10.791 38.225 1.00 94.94 770 ALA A N 1
ATOM 5936 C CA . ALA A 1 770 ? -14.809 -10.142 39.381 1.00 94.94 770 ALA A CA 1
ATOM 5937 C C . ALA A 1 770 ? -13.731 -11.018 40.038 1.00 94.94 770 ALA A C 1
ATOM 5939 O O . ALA A 1 770 ? -13.867 -12.239 40.091 1.00 94.94 770 ALA A O 1
ATOM 5940 N N . HIS A 1 771 ? -12.708 -10.392 40.616 1.00 95.75 771 HIS A N 1
ATOM 5941 C CA . HIS A 1 771 ? -11.712 -11.025 41.481 1.00 95.75 771 HIS A CA 1
ATOM 5942 C C . HIS A 1 771 ? -11.912 -10.530 42.917 1.00 95.75 771 HIS A C 1
ATOM 5944 O O . HIS A 1 771 ? -11.692 -9.358 43.219 1.00 95.75 771 HIS A O 1
ATOM 5950 N N . LEU A 1 772 ? -12.383 -11.409 43.796 1.00 95.81 772 LEU A N 1
ATOM 5951 C CA . LEU A 1 772 ? -12.803 -11.094 45.157 1.00 95.81 772 LEU A CA 1
ATOM 5952 C C . LEU A 1 772 ? -11.830 -11.754 46.134 1.00 95.81 772 LEU A C 1
ATOM 5954 O O . LEU A 1 772 ? -11.868 -12.961 46.363 1.00 95.81 772 LEU A O 1
ATOM 5958 N N . ASN A 1 773 ? -10.925 -10.945 46.678 1.00 92.44 773 ASN A N 1
ATOM 5959 C CA . ASN A 1 773 ? -9.711 -11.417 47.336 1.00 92.44 773 ASN A CA 1
ATOM 5960 C C . ASN A 1 773 ? -9.683 -11.024 48.824 1.00 92.44 773 ASN A C 1
ATOM 5962 O O . ASN A 1 773 ? -9.796 -9.847 49.182 1.00 92.44 773 ASN A O 1
ATOM 5966 N N . SER A 1 774 ? -9.483 -12.004 49.699 1.00 90.00 774 SER A N 1
ATOM 5967 C CA . SER A 1 774 ? -9.266 -11.843 51.139 1.00 90.00 774 SER A CA 1
ATOM 5968 C C . SER A 1 774 ? -7.837 -12.249 51.492 1.00 90.00 774 SER A C 1
ATOM 5970 O O . SER A 1 774 ? -7.566 -13.381 51.890 1.00 90.00 774 SER A O 1
ATOM 5972 N N . ASP A 1 775 ? -6.913 -11.305 51.310 1.00 86.31 775 ASP A N 1
ATOM 5973 C CA . ASP A 1 775 ? -5.473 -11.494 51.485 1.00 86.31 775 ASP A CA 1
ATOM 5974 C C . ASP A 1 775 ? -5.087 -11.611 52.971 1.00 86.31 775 ASP A C 1
ATOM 5976 O O . ASP A 1 775 ? -5.743 -11.059 53.861 1.00 86.31 775 ASP A O 1
ATOM 5980 N N . LYS A 1 776 ? -3.968 -12.293 53.253 1.00 82.44 776 LYS A N 1
ATOM 5981 C CA . LYS A 1 776 ? -3.542 -12.603 54.627 1.00 82.44 776 LYS A CA 1
ATOM 5982 C C . LYS A 1 776 ? -3.140 -11.349 55.415 1.00 82.44 776 LYS A C 1
ATOM 5984 O O . LYS A 1 776 ? -2.092 -10.753 55.164 1.00 82.44 776 LYS A O 1
ATOM 5989 N N . ALA A 1 777 ? -3.943 -10.995 56.419 1.00 76.31 777 ALA A N 1
ATOM 5990 C CA . ALA A 1 777 ? -3.801 -9.797 57.254 1.00 76.31 777 ALA A CA 1
ATOM 5991 C C . ALA A 1 777 ? -3.151 -10.076 58.632 1.00 76.31 777 ALA A C 1
ATOM 5993 O O . ALA A 1 777 ? -3.605 -9.600 59.676 1.00 76.31 777 ALA A O 1
ATOM 5994 N N . GLY A 1 778 ? -2.087 -10.884 58.653 1.00 77.31 778 GLY A N 1
ATOM 5995 C CA . GLY A 1 778 ? -1.421 -11.305 59.892 1.00 77.31 778 GLY A CA 1
ATOM 5996 C C . GLY A 1 778 ? -2.307 -12.235 60.725 1.00 77.31 778 GLY A C 1
ATOM 5997 O O . GLY A 1 778 ? -2.665 -13.314 60.256 1.00 77.31 778 GLY A O 1
ATOM 5998 N N . LEU A 1 779 ? -2.658 -11.815 61.947 1.00 80.38 779 LEU A N 1
ATOM 5999 C CA . LEU A 1 779 ? -3.594 -12.522 62.840 1.00 80.38 779 LEU A CA 1
ATOM 6000 C C . LEU A 1 779 ? -5.070 -12.127 62.627 1.00 80.38 779 LEU A C 1
ATOM 6002 O O . LEU A 1 779 ? -5.955 -12.700 63.258 1.00 80.38 779 LEU A O 1
ATOM 6006 N N . GLN A 1 780 ? -5.353 -11.133 61.780 1.00 82.94 780 GLN A N 1
ATOM 6007 C CA . GLN A 1 780 ? -6.711 -10.643 61.535 1.00 82.94 780 GLN A CA 1
ATOM 6008 C C . GLN A 1 780 ? -7.378 -11.430 60.396 1.00 82.94 780 GLN A C 1
ATOM 6010 O O . GLN A 1 780 ? -6.739 -11.763 59.397 1.00 82.94 780 GLN A O 1
ATOM 6015 N N . ASN A 1 781 ? -8.679 -11.700 60.531 1.00 85.00 781 ASN A N 1
ATOM 6016 C CA . ASN A 1 781 ? -9.480 -12.390 59.515 1.00 85.00 781 ASN A CA 1
ATOM 6017 C C . ASN A 1 781 ? -10.291 -11.377 58.700 1.00 85.00 781 ASN A C 1
ATOM 6019 O O . ASN A 1 781 ? -10.850 -10.441 59.277 1.00 85.00 781 ASN A O 1
ATOM 6023 N N . SER A 1 782 ? -10.378 -11.572 57.385 1.00 88.75 782 SER A N 1
ATOM 6024 C CA . SER A 1 782 ? -11.156 -10.708 56.489 1.00 88.75 782 SER A CA 1
ATOM 6025 C C . SER A 1 782 ? -12.446 -11.404 56.058 1.00 88.75 782 SER A C 1
ATOM 6027 O O . SER A 1 782 ? -12.488 -12.627 55.932 1.00 88.75 782 SER A O 1
ATOM 6029 N N . TRP A 1 783 ? -13.495 -10.621 55.821 1.00 91.44 783 TRP A N 1
ATOM 6030 C CA . TRP A 1 783 ? -14.807 -11.112 55.404 1.00 91.44 783 TRP A CA 1
ATOM 6031 C C . TRP A 1 783 ? -15.398 -10.229 54.309 1.00 91.44 783 TRP A C 1
ATOM 6033 O O . TRP A 1 783 ? -15.403 -9.006 54.444 1.00 91.44 783 TRP A O 1
ATOM 6043 N N . MET A 1 784 ? -15.984 -10.828 53.272 1.00 95.75 784 MET A N 1
ATOM 6044 C CA . MET A 1 784 ? -16.911 -10.117 52.382 1.00 95.75 784 MET A CA 1
ATOM 6045 C C . MET A 1 784 ? -18.277 -10.800 52.384 1.00 95.75 784 MET A C 1
ATOM 6047 O O . MET A 1 784 ? -18.388 -12.010 52.189 1.00 95.75 784 MET A O 1
ATOM 6051 N N . ASN A 1 785 ? -19.320 -10.009 52.620 1.00 96.94 785 ASN A N 1
ATOM 6052 C CA . ASN A 1 785 ? -20.691 -10.478 52.771 1.00 96.94 785 ASN A CA 1
ATOM 6053 C C . ASN A 1 785 ? -21.550 -9.841 51.678 1.00 96.94 785 ASN A C 1
ATOM 6055 O O . ASN A 1 785 ? -21.668 -8.617 51.626 1.00 96.94 785 ASN A O 1
ATOM 6059 N N . PHE A 1 786 ? -22.146 -10.665 50.822 1.00 97.94 786 PHE A N 1
ATOM 6060 C CA . PHE A 1 786 ? -22.977 -10.242 49.699 1.00 97.94 786 PHE A CA 1
ATOM 6061 C C . PHE A 1 786 ? -24.424 -10.612 50.017 1.00 97.94 786 PHE A C 1
ATOM 6063 O O . PHE A 1 786 ? -24.774 -11.792 50.073 1.00 97.94 786 PHE A O 1
ATOM 6070 N N . ILE A 1 787 ? -25.235 -9.595 50.304 1.00 96.94 787 ILE A N 1
ATOM 6071 C CA . ILE A 1 787 ? -26.571 -9.734 50.887 1.00 96.94 787 ILE A CA 1
ATOM 6072 C C . ILE A 1 787 ? -27.593 -9.069 49.965 1.00 96.94 787 ILE A C 1
ATOM 6074 O O . ILE A 1 787 ? -27.435 -7.904 49.599 1.00 96.94 787 ILE A O 1
ATOM 6078 N N . VAL A 1 788 ? -28.663 -9.788 49.627 1.00 95.88 788 VAL A N 1
ATOM 6079 C CA . VAL A 1 788 ? -29.826 -9.240 48.916 1.00 95.88 788 VAL A CA 1
ATOM 6080 C C . VAL A 1 788 ? -31.071 -9.472 49.760 1.00 95.88 788 VAL A C 1
ATOM 6082 O O . VAL A 1 788 ? -31.466 -10.616 49.972 1.00 95.88 788 VAL A O 1
ATOM 6085 N N . ASN A 1 789 ? -31.681 -8.393 50.258 1.00 92.44 789 ASN A N 1
ATOM 6086 C CA . ASN A 1 789 ? -32.763 -8.509 51.244 1.00 92.44 789 ASN A CA 1
ATOM 6087 C C . ASN A 1 789 ? -34.054 -9.072 50.623 1.00 92.44 789 ASN A C 1
ATOM 6089 O O . ASN A 1 789 ? -34.672 -9.961 51.195 1.00 92.44 789 ASN A O 1
ATOM 6093 N N . ASN A 1 790 ? -34.455 -8.559 49.453 1.00 88.56 790 ASN A N 1
ATOM 6094 C CA . ASN A 1 790 ? -35.740 -8.858 48.812 1.00 88.56 790 ASN A CA 1
ATOM 6095 C C . ASN A 1 790 ? -35.558 -9.242 47.332 1.00 88.56 790 ASN A C 1
ATOM 6097 O O . ASN A 1 790 ? -36.187 -8.660 46.448 1.00 88.56 790 ASN A O 1
ATOM 6101 N N . GLY A 1 791 ? -34.677 -10.204 47.039 1.00 90.62 791 GLY A N 1
ATOM 6102 C CA . GLY A 1 791 ? -34.448 -10.639 45.660 1.00 90.62 791 GLY A CA 1
ATOM 6103 C C . GLY A 1 791 ? -33.294 -11.618 45.470 1.00 90.62 791 GLY A C 1
ATOM 6104 O O . GLY A 1 791 ? -33.001 -12.427 46.352 1.00 90.62 791 GLY A O 1
ATOM 6105 N N . ASN A 1 792 ? -32.678 -11.560 44.288 1.00 91.31 792 ASN A N 1
ATOM 6106 C CA . ASN A 1 792 ? -31.731 -12.560 43.791 1.00 91.31 792 ASN A CA 1
ATOM 6107 C C . ASN A 1 792 ? -30.285 -12.039 43.781 1.00 91.31 792 ASN A C 1
ATOM 6109 O O . ASN A 1 792 ? -30.035 -10.854 43.538 1.00 91.31 792 ASN A O 1
ATOM 6113 N N . LEU A 1 793 ? -29.344 -12.961 43.991 1.00 95.38 793 LEU A N 1
ATOM 6114 C CA . LEU A 1 793 ? -27.904 -12.748 43.858 1.00 95.38 793 LEU A CA 1
ATOM 6115 C C . LEU A 1 793 ? -27.389 -13.512 42.633 1.00 95.38 793 LEU A C 1
ATOM 6117 O O . LEU A 1 793 ? -27.478 -14.741 42.582 1.00 95.38 793 LEU A O 1
ATOM 6121 N N . ASN A 1 794 ? -26.839 -12.771 41.672 1.00 94.56 794 ASN A N 1
ATOM 6122 C CA . ASN A 1 794 ? -26.314 -13.301 40.418 1.00 94.56 794 ASN A CA 1
ATOM 6123 C C . ASN A 1 794 ? -24.786 -13.182 40.412 1.00 94.56 794 ASN A C 1
ATOM 6125 O O . ASN A 1 794 ? -24.248 -12.085 40.560 1.00 94.56 794 ASN A O 1
ATOM 6129 N N . VAL A 1 795 ? -24.083 -14.292 40.212 1.00 95.69 795 VAL A N 1
ATOM 6130 C CA . VAL A 1 795 ? -22.618 -14.352 40.175 1.00 95.69 795 VAL A CA 1
ATOM 6131 C C . VAL A 1 795 ? -22.190 -15.043 38.880 1.00 95.69 795 VAL A C 1
ATOM 6133 O O . VAL A 1 795 ? -22.647 -16.144 38.586 1.00 95.69 795 VAL A O 1
ATOM 6136 N N . LYS A 1 796 ? -21.334 -14.395 38.087 1.00 94.38 796 LYS A N 1
ATOM 6137 C CA . LYS A 1 796 ? -20.934 -14.834 36.745 1.00 94.38 796 LYS A CA 1
ATOM 6138 C C . LYS A 1 796 ? -19.429 -14.671 36.543 1.00 94.38 796 LYS A C 1
ATOM 6140 O O . LYS A 1 796 ? -18.912 -13.564 36.688 1.00 94.38 796 LYS A O 1
ATOM 6145 N N . ASN A 1 797 ? -18.719 -15.748 36.210 1.00 94.44 797 ASN A N 1
ATOM 6146 C CA . ASN A 1 797 ? -17.260 -15.761 36.010 1.00 94.44 797 ASN A CA 1
ATOM 6147 C C . ASN A 1 797 ? -16.458 -15.130 37.173 1.00 94.44 797 ASN A C 1
ATOM 6149 O O . ASN A 1 797 ? -15.449 -14.461 36.949 1.00 94.44 797 ASN A O 1
ATOM 6153 N N . ALA A 1 798 ? -16.924 -15.279 38.416 1.00 95.38 798 ALA A N 1
ATOM 6154 C CA . ALA A 1 798 ? -16.303 -14.640 39.576 1.00 95.38 798 ALA A CA 1
ATOM 6155 C C . ALA A 1 798 ? -15.268 -15.555 40.245 1.00 95.38 798 ALA A C 1
ATOM 6157 O O . ALA A 1 798 ? -15.498 -16.749 40.433 1.00 95.38 798 ALA A O 1
ATOM 6158 N N . ASN A 1 799 ? -14.135 -14.978 40.634 1.00 96.25 799 ASN A N 1
ATOM 6159 C CA . ASN A 1 799 ? -13.008 -15.669 41.245 1.00 96.25 799 ASN A CA 1
ATOM 6160 C C . ASN A 1 799 ? -12.852 -15.212 42.696 1.00 96.25 799 ASN A C 1
ATOM 6162 O O . ASN A 1 799 ? -12.433 -14.085 42.949 1.00 96.25 799 ASN A O 1
ATOM 6166 N N . PHE A 1 800 ? -13.179 -16.083 43.646 1.00 96.38 800 PHE A N 1
ATOM 6167 C CA . PHE A 1 800 ? -13.029 -15.838 45.077 1.00 96.38 800 PHE A CA 1
ATOM 6168 C C . PHE A 1 800 ? -11.719 -16.457 45.586 1.00 96.38 800 PHE A C 1
ATOM 6170 O O . PHE A 1 800 ? -11.438 -17.633 45.338 1.00 96.38 800 PHE A O 1
ATOM 6177 N N . SER A 1 801 ? -10.913 -15.695 46.326 1.00 93.88 801 SER A N 1
ATOM 6178 C CA . SER A 1 801 ? -9.639 -16.166 46.885 1.00 93.88 801 SER A CA 1
ATOM 6179 C C . SER A 1 801 ? -9.493 -15.770 48.350 1.00 93.88 801 SER A C 1
ATOM 6181 O O . SER A 1 801 ? -9.603 -14.592 48.678 1.00 93.88 801 SER A O 1
ATOM 6183 N N . ASN A 1 802 ? -9.259 -16.736 49.242 1.00 90.88 802 ASN A N 1
ATOM 6184 C CA . ASN A 1 802 ? -9.118 -16.502 50.680 1.00 90.88 802 ASN A CA 1
ATOM 6185 C C . ASN A 1 802 ? -7.782 -17.027 51.226 1.00 90.88 802 ASN A C 1
ATOM 6187 O O . ASN A 1 802 ? -7.442 -18.199 51.085 1.00 90.88 802 ASN A O 1
ATOM 6191 N N . GLN A 1 803 ? -7.049 -16.157 51.914 1.00 87.69 803 GLN A N 1
ATOM 6192 C CA . GLN A 1 803 ? -5.810 -16.467 52.631 1.00 87.69 803 GLN A CA 1
ATOM 6193 C C . GLN A 1 803 ? -5.955 -16.253 54.153 1.00 87.69 803 GLN A C 1
ATOM 6195 O O . GLN A 1 803 ? -4.954 -16.180 54.873 1.00 87.69 803 GLN A O 1
ATOM 6200 N N . THR A 1 804 ? -7.191 -16.106 54.646 1.00 84.31 804 THR A N 1
ATOM 6201 C CA . THR A 1 804 ? -7.527 -15.908 56.063 1.00 84.31 804 THR A CA 1
ATOM 6202 C C . THR A 1 804 ? -8.299 -17.126 56.606 1.00 84.31 804 THR A C 1
ATOM 6204 O O . THR A 1 804 ? -9.495 -17.251 56.339 1.00 84.31 804 THR A O 1
ATOM 6207 N N . PRO A 1 805 ? -7.651 -18.030 57.378 1.00 79.75 805 PRO A N 1
ATOM 6208 C CA . PRO A 1 805 ? -8.225 -19.335 57.740 1.00 79.75 805 PRO A CA 1
ATOM 6209 C C . PRO A 1 805 ? -9.552 -19.301 58.509 1.00 79.75 805 PRO A C 1
ATOM 6211 O O . PRO A 1 805 ? -10.360 -20.212 58.361 1.00 79.75 805 PRO A O 1
ATOM 6214 N N . HIS A 1 806 ? -9.804 -18.252 59.301 1.00 82.88 806 HIS A N 1
ATOM 6215 C CA . HIS A 1 806 ? -11.076 -18.045 60.012 1.00 82.88 806 HIS A CA 1
ATOM 6216 C C . HIS A 1 806 ? -11.885 -16.871 59.424 1.00 82.88 806 HIS A C 1
ATOM 6218 O O . HIS A 1 806 ? -12.722 -16.274 60.103 1.00 82.88 806 HIS A O 1
ATOM 6224 N N . GLY A 1 807 ? -11.591 -16.506 58.174 1.00 85.69 807 GLY A N 1
ATOM 6225 C CA . GLY A 1 807 ? -12.324 -15.540 57.361 1.00 85.69 807 GLY A CA 1
ATOM 6226 C C . GLY A 1 807 ? -12.945 -16.191 56.124 1.00 85.69 807 GLY A C 1
ATOM 6227 O O . GLY A 1 807 ? -13.053 -17.421 56.037 1.00 85.69 807 GLY A O 1
ATOM 6228 N N . GLY A 1 808 ? -13.325 -15.356 55.156 1.00 91.25 808 GLY A N 1
ATOM 6229 C CA . GLY A 1 808 ? -13.801 -15.794 53.844 1.00 91.25 808 GLY A CA 1
ATOM 6230 C C . GLY A 1 808 ? -15.004 -15.014 53.321 1.00 91.25 808 GLY A C 1
ATOM 6231 O O . GLY A 1 808 ? -15.073 -13.787 53.418 1.00 91.25 808 GLY A O 1
ATOM 6232 N N . PHE A 1 809 ? -15.952 -15.735 52.725 1.00 95.38 809 PHE A N 1
ATOM 6233 C CA . PHE A 1 809 ? -17.038 -15.156 51.933 1.00 95.38 809 PHE A CA 1
ATOM 6234 C C . PHE A 1 809 ? -18.399 -15.680 52.387 1.00 95.38 809 PHE A C 1
ATOM 6236 O O . PHE A 1 809 ? -18.528 -16.865 52.684 1.00 95.38 809 PHE A O 1
ATOM 6243 N N . ASN A 1 810 ? -19.417 -14.815 52.405 1.00 95.44 810 ASN A N 1
ATOM 6244 C CA . ASN A 1 810 ? -20.809 -15.207 52.644 1.00 95.44 810 ASN A CA 1
ATOM 6245 C C . ASN A 1 810 ? -21.721 -14.666 51.536 1.00 95.44 810 ASN A C 1
ATOM 6247 O O . ASN A 1 810 ? -21.741 -13.459 51.289 1.00 95.44 810 ASN A O 1
ATOM 6251 N N . LEU A 1 811 ? -22.509 -15.546 50.917 1.00 96.56 811 LEU A N 1
ATOM 6252 C CA . LEU A 1 811 ? -23.550 -15.221 49.941 1.00 96.56 811 LEU A CA 1
ATOM 6253 C C . LEU A 1 811 ? -24.935 -15.469 50.567 1.00 96.56 811 LEU A C 1
ATOM 6255 O O . LEU A 1 811 ? -25.208 -16.595 50.990 1.00 96.56 811 LEU A O 1
ATOM 6259 N N . LYS A 1 812 ? -25.808 -14.450 50.625 1.00 95.31 812 LYS A N 1
ATOM 6260 C CA . LYS A 1 812 ? -27.187 -14.587 51.135 1.00 95.31 812 LYS A CA 1
ATOM 6261 C C . LYS A 1 812 ? -28.214 -13.812 50.303 1.00 95.31 812 LYS A C 1
ATOM 6263 O O . LYS A 1 812 ? -28.142 -12.592 50.194 1.00 95.31 812 LYS A O 1
ATOM 6268 N N . ALA A 1 813 ? -29.195 -14.525 49.755 1.00 94.69 813 ALA A N 1
ATOM 6269 C CA . ALA A 1 813 ? -30.314 -13.976 48.979 1.00 94.69 813 ALA A CA 1
ATOM 6270 C C . ALA A 1 813 ? -31.502 -14.953 48.988 1.00 94.69 813 ALA A C 1
ATOM 6272 O O . ALA A 1 813 ? -31.379 -16.060 49.514 1.00 94.69 813 ALA A O 1
ATOM 6273 N N . ASN A 1 814 ? -32.645 -14.595 48.391 1.00 91.12 814 ASN A N 1
ATOM 6274 C CA . ASN A 1 814 ? -33.762 -15.540 48.251 1.00 91.12 814 ASN A CA 1
ATOM 6275 C C . ASN A 1 814 ? -33.370 -16.714 47.345 1.00 91.12 814 ASN A C 1
ATOM 6277 O O . ASN A 1 814 ? -33.479 -17.868 47.759 1.00 91.12 814 ASN A O 1
ATOM 6281 N N . ASN A 1 815 ? -32.828 -16.407 46.162 1.00 91.12 815 ASN A N 1
ATOM 6282 C CA . ASN A 1 815 ? -32.197 -17.372 45.264 1.00 91.12 815 ASN A CA 1
ATOM 6283 C C . ASN A 1 815 ? -30.774 -16.920 44.922 1.00 91.12 815 ASN A C 1
ATOM 6285 O O . ASN A 1 815 ? -30.511 -15.717 44.802 1.00 91.12 815 ASN A O 1
ATOM 6289 N N . ILE A 1 816 ? -29.873 -17.886 44.745 1.00 95.19 816 ILE A N 1
ATOM 6290 C CA . ILE A 1 816 ? -28.458 -17.653 44.433 1.00 95.19 816 ILE A CA 1
ATOM 6291 C C . ILE A 1 816 ? -28.098 -18.440 43.172 1.00 95.19 816 ILE A C 1
ATOM 6293 O O . ILE A 1 816 ? -28.266 -19.658 43.128 1.00 95.19 816 ILE A O 1
ATOM 6297 N N . THR A 1 817 ? -27.590 -17.744 42.155 1.00 95.31 817 THR A N 1
ATOM 6298 C CA . THR A 1 817 ? -27.070 -18.359 40.924 1.00 95.31 817 THR A CA 1
ATOM 6299 C C . THR A 1 817 ? -25.605 -17.980 40.760 1.00 95.31 817 THR A C 1
ATOM 6301 O O . THR A 1 817 ? -25.293 -16.796 40.648 1.00 95.31 817 THR A O 1
ATOM 6304 N N . PHE A 1 818 ? -24.714 -18.970 40.732 1.00 96.69 818 PHE A N 1
ATOM 6305 C CA . PHE A 1 818 ? -23.283 -18.794 40.480 1.00 96.69 818 PHE A CA 1
ATOM 6306 C C . PHE A 1 818 ? -22.894 -19.617 39.248 1.00 96.69 818 PHE A C 1
ATOM 6308 O O . PHE A 1 818 ? -22.978 -20.840 39.283 1.00 96.69 818 PHE A O 1
ATOM 6315 N N . ASN A 1 819 ? -22.518 -18.954 38.151 1.00 95.56 819 ASN A N 1
ATOM 6316 C CA . ASN A 1 819 ? -22.194 -19.577 36.868 1.00 95.56 819 ASN A CA 1
ATOM 6317 C C . ASN A 1 819 ? -20.798 -19.152 36.373 1.00 95.56 819 ASN A C 1
ATOM 6319 O O . ASN A 1 819 ? -20.579 -17.988 36.041 1.00 95.56 819 ASN A O 1
ATOM 6323 N N . GLY A 1 820 ? -19.860 -20.096 36.318 1.00 94.50 820 GLY A N 1
ATOM 6324 C CA . GLY A 1 820 ? -18.474 -19.881 35.902 1.00 94.50 820 GLY A CA 1
ATOM 6325 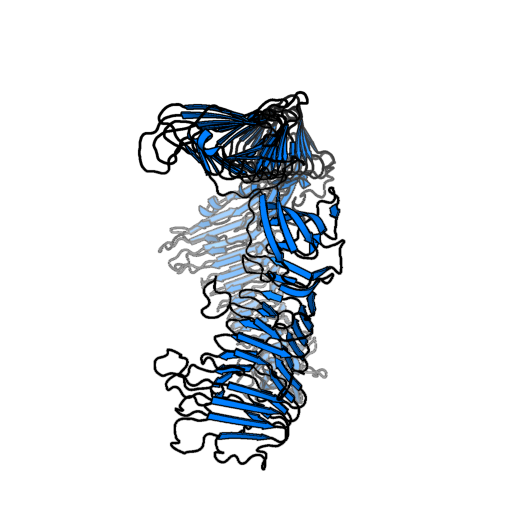C C . GLY A 1 820 ? -17.606 -19.189 36.958 1.00 94.50 820 GLY A C 1
ATOM 6326 O O . GLY A 1 820 ? -18.059 -18.304 37.687 1.00 94.50 820 GLY A O 1
ATOM 6327 N N . GLY A 1 821 ? -16.321 -19.547 37.000 1.00 95.88 821 GLY A N 1
ATOM 6328 C CA . GLY A 1 821 ? -15.310 -18.906 37.848 1.00 95.88 821 GLY A CA 1
ATOM 6329 C C . GLY A 1 821 ? -14.644 -19.873 38.824 1.00 95.88 821 GLY A C 1
ATOM 6330 O O . GLY A 1 821 ? -14.492 -21.060 38.535 1.00 95.88 821 GLY A O 1
ATOM 6331 N N . SER A 1 822 ? -14.214 -19.373 39.983 1.00 96.50 822 SER A N 1
ATOM 6332 C CA . SER A 1 822 ? -13.477 -20.181 40.960 1.00 96.50 822 SER A CA 1
ATOM 6333 C C . SER A 1 822 ? -13.681 -19.747 42.410 1.00 96.50 822 SER A C 1
ATOM 6335 O O . SER A 1 822 ? -14.040 -18.607 42.705 1.00 96.50 822 SER A O 1
ATOM 6337 N N . VAL A 1 823 ? -13.409 -20.671 43.331 1.00 95.81 823 VAL A N 1
ATOM 6338 C CA . VAL A 1 823 ? -13.285 -20.424 44.772 1.00 95.81 823 VAL A CA 1
ATOM 6339 C C . VAL A 1 823 ? -11.990 -21.082 45.242 1.00 95.81 823 VAL A C 1
ATOM 6341 O O . VAL A 1 823 ? -11.718 -22.229 44.897 1.00 95.81 823 VAL A O 1
ATOM 6344 N N . SER A 1 824 ? -11.154 -20.373 45.999 1.00 92.38 824 SER A N 1
ATOM 6345 C CA . SER A 1 824 ? -9.807 -20.852 46.329 1.00 92.38 824 SER A CA 1
ATOM 6346 C C . SER A 1 824 ? -9.332 -20.478 47.733 1.00 92.38 824 SER A C 1
ATOM 6348 O O . SER A 1 824 ? -9.579 -19.371 48.209 1.00 92.38 824 SER A O 1
ATOM 6350 N N . GLY A 1 825 ? -8.578 -21.386 48.362 1.00 85.38 825 GLY A N 1
ATOM 6351 C CA . GLY A 1 825 ? -7.761 -21.093 49.548 1.00 85.38 825 GLY A CA 1
ATOM 6352 C C . GLY A 1 825 ? -8.309 -21.592 50.890 1.00 85.38 825 GLY A C 1
ATOM 6353 O O . GLY A 1 825 ? -9.214 -22.421 50.943 1.00 85.38 825 GLY A O 1
ATOM 6354 N N . GLU A 1 826 ? -7.695 -21.123 51.977 1.00 72.50 826 GLU A N 1
ATOM 6355 C CA . GLU A 1 826 ? -7.924 -21.589 53.353 1.00 72.50 826 GLU A CA 1
ATOM 6356 C C . GLU A 1 826 ? -9.061 -20.799 54.017 1.00 72.50 826 GLU A C 1
ATOM 6358 O O . GLU A 1 826 ? -8.911 -19.605 54.268 1.00 72.50 826 GLU A O 1
ATOM 6363 N N . GLY A 1 827 ? -10.178 -21.459 54.338 1.00 82.06 827 GLY A N 1
ATOM 6364 C CA . GLY A 1 827 ? -11.285 -20.887 55.116 1.00 82.06 827 GLY A CA 1
ATOM 6365 C C . GLY A 1 827 ? -12.670 -21.237 54.566 1.00 82.06 827 GLY A C 1
ATOM 6366 O O . GLY A 1 827 ? -12.840 -22.245 53.874 1.00 82.06 827 GLY A O 1
ATOM 6367 N N . ASN A 1 828 ? -13.665 -20.404 54.886 1.00 87.12 828 ASN A N 1
ATOM 6368 C CA . ASN A 1 828 ? -15.081 -20.707 54.659 1.00 87.12 828 ASN A CA 1
ATOM 6369 C C . ASN A 1 828 ? -15.670 -19.967 53.447 1.00 87.12 828 ASN A C 1
ATOM 6371 O O . ASN A 1 828 ? -15.559 -18.744 53.336 1.00 87.12 828 ASN A O 1
ATOM 6375 N N . PHE A 1 829 ? -16.389 -20.700 52.594 1.00 94.44 829 PHE A N 1
ATOM 6376 C CA . PHE A 1 829 ? -17.285 -20.145 51.580 1.00 94.44 829 PHE A CA 1
ATOM 6377 C C . PHE A 1 829 ? -18.734 -20.479 51.960 1.00 94.44 829 PHE A C 1
ATOM 6379 O O . PHE A 1 829 ? -19.225 -21.583 51.720 1.00 94.44 829 PHE A O 1
ATOM 6386 N N . GLY A 1 830 ? -19.394 -19.543 52.642 1.00 94.00 830 GLY A N 1
ATOM 6387 C CA . GLY A 1 830 ? -20.757 -19.689 53.142 1.00 94.00 830 GLY A CA 1
ATOM 6388 C C . GLY A 1 830 ? -21.806 -19.316 52.097 1.00 94.00 830 GLY A C 1
ATOM 6389 O O . GLY A 1 830 ? -21.745 -18.240 51.505 1.00 94.00 830 GLY A O 1
ATOM 6390 N N . VAL A 1 831 ? -22.807 -20.176 51.916 1.00 94.44 831 VAL A N 1
ATOM 6391 C CA . VAL A 1 831 ? -23.956 -19.939 51.032 1.00 94.44 831 VAL A CA 1
ATOM 6392 C C . VAL A 1 831 ? -25.245 -20.230 51.801 1.00 94.44 831 VAL A C 1
ATOM 6394 O O . VAL A 1 831 ? -25.383 -21.283 52.429 1.00 94.44 831 VAL A O 1
ATOM 6397 N N . ASP A 1 832 ? -26.184 -19.285 51.795 1.00 91.88 832 ASP A N 1
ATOM 6398 C CA . ASP A 1 832 ? -27.413 -19.364 52.585 1.00 91.88 832 ASP A CA 1
ATOM 6399 C C . ASP A 1 832 ? -28.620 -18.777 51.839 1.00 91.88 832 ASP A C 1
ATOM 6401 O O . ASP A 1 832 ? -28.558 -17.670 51.303 1.00 91.88 832 ASP A O 1
ATOM 6405 N N . ASN A 1 833 ? -29.741 -19.498 51.832 1.00 91.50 833 ASN A N 1
ATOM 6406 C CA . ASN A 1 833 ? -30.991 -18.994 51.270 1.00 91.50 833 ASN A CA 1
ATOM 6407 C C . ASN A 1 833 ? -31.767 -18.232 52.357 1.00 91.50 833 ASN A C 1
ATOM 6409 O O . ASN A 1 833 ? -32.045 -18.757 53.431 1.00 91.50 833 ASN A O 1
ATOM 6413 N N . ALA A 1 834 ? -32.158 -16.989 52.069 1.00 86.38 834 ALA A N 1
ATOM 6414 C CA . ALA A 1 834 ? -32.997 -16.175 52.955 1.00 86.38 834 ALA A CA 1
ATOM 6415 C C . ALA A 1 834 ? -34.459 -16.670 53.028 1.00 86.38 834 ALA A C 1
ATOM 6417 O O . ALA A 1 834 ? -35.190 -16.299 53.941 1.00 86.38 834 ALA A O 1
ATOM 6418 N N . ASN A 1 835 ? -34.864 -17.530 52.089 1.00 81.94 835 ASN A N 1
ATOM 6419 C CA . ASN A 1 835 ? -36.162 -18.195 52.028 1.00 81.94 835 ASN A CA 1
ATOM 6420 C C . ASN A 1 835 ? -35.972 -19.705 52.276 1.00 81.94 835 ASN A C 1
ATOM 6422 O O . ASN A 1 835 ? -35.077 -20.312 51.688 1.00 81.94 835 ASN A O 1
ATOM 6426 N N . SER A 1 836 ? -36.831 -20.326 53.090 1.00 78.19 836 SER A N 1
ATOM 6427 C CA . SER A 1 836 ? -36.811 -21.770 53.391 1.00 78.19 836 SER A CA 1
ATOM 6428 C C . SER A 1 836 ? -37.069 -22.675 52.175 1.00 78.19 836 SER A C 1
ATOM 6430 O O . SER A 1 836 ? -36.672 -23.838 52.188 1.00 78.19 836 SER A O 1
ATOM 6432 N N . ASN A 1 837 ? -37.686 -22.131 51.120 1.00 81.62 837 ASN A N 1
ATOM 6433 C CA . ASN A 1 837 ? -37.871 -22.759 49.805 1.00 81.62 837 ASN A CA 1
ATOM 6434 C C . ASN A 1 837 ? -36.908 -22.197 48.737 1.00 81.62 837 ASN A C 1
ATOM 6436 O O . ASN A 1 837 ? -37.127 -22.383 47.542 1.00 81.62 837 ASN A O 1
ATOM 6440 N N . GLY A 1 838 ? -35.870 -21.457 49.139 1.00 85.25 838 GLY A N 1
ATOM 6441 C CA . GLY A 1 838 ? -34.923 -20.845 48.211 1.00 85.25 838 GLY A CA 1
ATOM 6442 C C . GLY A 1 838 ? -34.079 -21.877 47.458 1.00 85.25 838 GLY A C 1
ATOM 6443 O O . GLY A 1 838 ? -33.641 -22.881 48.028 1.00 85.25 838 GLY A O 1
ATOM 6444 N N . ALA A 1 839 ? -33.825 -21.600 46.179 1.00 89.81 839 ALA A N 1
ATOM 6445 C CA . ALA A 1 839 ? -32.942 -22.402 45.341 1.00 89.81 839 ALA A CA 1
ATOM 6446 C C . ALA A 1 839 ? -31.517 -21.824 45.318 1.00 89.81 839 ALA A C 1
ATOM 6448 O O . ALA A 1 839 ? -31.318 -20.603 45.298 1.00 89.81 839 ALA A O 1
ATOM 6449 N N . THR A 1 840 ? -30.520 -22.706 45.292 1.00 94.62 840 THR A N 1
ATOM 6450 C CA . THR A 1 840 ? -29.119 -22.357 45.034 1.00 94.62 840 THR A CA 1
ATOM 6451 C C . THR A 1 840 ? -28.573 -23.242 43.917 1.00 94.62 840 THR A C 1
ATOM 6453 O O . THR A 1 840 ? -28.567 -24.465 44.051 1.00 94.62 840 THR A O 1
ATOM 6456 N N . THR A 1 841 ? -28.066 -22.624 42.849 1.00 95.94 841 THR A N 1
ATOM 6457 C CA . THR A 1 841 ? -27.384 -23.318 41.745 1.00 95.94 841 THR A CA 1
ATOM 6458 C C . THR A 1 841 ? -25.955 -22.807 41.620 1.00 95.94 841 THR A C 1
ATOM 6460 O O . THR A 1 841 ? -25.736 -21.607 41.437 1.00 95.94 841 THR A O 1
ATOM 6463 N N . ILE A 1 842 ? -24.987 -23.722 41.699 1.00 97.19 842 ILE A N 1
ATOM 6464 C CA . ILE A 1 842 ? -23.564 -23.460 41.462 1.00 97.19 842 ILE A CA 1
ATOM 6465 C C . ILE A 1 842 ? -23.133 -24.293 40.252 1.00 97.19 842 ILE A C 1
ATOM 6467 O O . ILE A 1 842 ? -23.261 -25.519 40.255 1.00 97.19 842 ILE A O 1
ATOM 6471 N N . SER A 1 843 ? -22.673 -23.604 39.213 1.00 97.19 843 SER A N 1
ATOM 6472 C CA . SER A 1 843 ? -22.559 -24.101 37.846 1.00 97.19 843 SER A CA 1
ATOM 6473 C C . SER A 1 843 ? -21.192 -23.743 37.261 1.00 97.19 843 SER A C 1
ATOM 6475 O O . SER A 1 843 ? -20.870 -22.564 37.149 1.00 97.19 843 SER A O 1
ATOM 6477 N N . GLY A 1 844 ? -20.371 -24.723 36.881 1.00 97.00 844 GLY A N 1
ATOM 6478 C CA . GLY A 1 844 ? -19.094 -24.467 36.192 1.00 97.00 844 GLY A CA 1
ATOM 6479 C C . GLY A 1 844 ? -18.016 -23.769 37.037 1.00 97.00 844 GLY A C 1
ATOM 6480 O O . GLY A 1 844 ? -17.209 -23.018 36.488 1.00 97.00 844 GLY A O 1
ATOM 6481 N N . VAL A 1 845 ? -18.019 -23.953 38.361 1.00 97.19 845 VAL A N 1
ATOM 6482 C CA . VAL A 1 845 ? -17.070 -23.315 39.291 1.00 97.19 845 VAL A CA 1
ATOM 6483 C C . VAL A 1 845 ? -15.959 -24.289 39.699 1.00 97.19 845 VAL A C 1
ATOM 6485 O O . VAL A 1 845 ? -16.218 -25.436 40.068 1.00 97.19 845 VAL A O 1
ATOM 6488 N N . THR A 1 846 ? -14.708 -23.820 39.690 1.00 96.38 846 THR A N 1
ATOM 6489 C CA . THR A 1 846 ? -13.548 -24.597 40.164 1.00 96.38 846 THR A CA 1
ATOM 6490 C C . THR A 1 846 ? -13.203 -24.242 41.612 1.00 96.38 846 THR A C 1
ATOM 6492 O O . THR A 1 846 ? -12.744 -23.136 41.905 1.00 96.38 846 THR A O 1
ATOM 6495 N N . PHE A 1 847 ? -13.385 -25.196 42.520 1.00 94.69 847 PHE A N 1
ATOM 6496 C CA . PHE A 1 847 ? -13.051 -25.109 43.939 1.00 94.69 847 PHE A CA 1
ATOM 6497 C C . PHE A 1 847 ? -11.649 -25.685 44.198 1.00 94.69 847 PHE A C 1
ATOM 6499 O O . PHE A 1 847 ? -11.380 -26.830 43.840 1.00 94.69 847 PHE A O 1
ATOM 6506 N N . ASN A 1 848 ? -10.751 -24.910 44.817 1.00 90.88 848 ASN A N 1
ATOM 6507 C CA . ASN A 1 848 ? -9.330 -25.256 44.977 1.00 90.88 848 ASN A CA 1
ATOM 6508 C C . ASN A 1 848 ? -8.794 -25.032 46.401 1.00 90.88 848 ASN A C 1
ATOM 6510 O O . ASN A 1 848 ? -9.129 -24.038 47.054 1.00 90.88 848 ASN A O 1
ATOM 6514 N N . ASN A 1 849 ? -7.841 -25.876 46.808 1.00 83.44 849 ASN A N 1
ATOM 6515 C CA . ASN A 1 849 ? -7.209 -25.906 48.137 1.00 83.44 849 ASN A CA 1
ATOM 6516 C C . ASN A 1 849 ? -8.181 -26.371 49.242 1.00 83.44 849 ASN A C 1
ATOM 6518 O O . ASN A 1 849 ? -9.372 -26.544 49.014 1.00 83.44 849 ASN A O 1
ATOM 6522 N N . ASN A 1 850 ? -7.685 -26.575 50.464 1.00 81.31 850 ASN A N 1
ATOM 6523 C CA . ASN A 1 850 ? -8.416 -27.293 51.521 1.00 81.31 850 ASN A CA 1
ATOM 6524 C C . ASN A 1 850 ? -9.476 -26.437 52.264 1.00 81.31 850 ASN A C 1
ATOM 6526 O O . ASN A 1 850 ? -9.647 -26.569 53.476 1.00 81.31 850 ASN A O 1
ATOM 6530 N N . GLY A 1 851 ? -10.168 -25.532 51.563 1.00 86.81 851 GLY A N 1
ATOM 6531 C CA . GLY A 1 851 ? -11.275 -24.735 52.108 1.00 86.81 851 GLY A CA 1
ATOM 6532 C C . GLY A 1 851 ? -12.559 -25.550 52.310 1.00 86.81 851 GLY A C 1
ATOM 6533 O O . GLY A 1 851 ? -12.575 -26.763 52.095 1.00 86.81 851 GLY A O 1
ATOM 6534 N N . THR A 1 852 ? -13.643 -24.900 52.749 1.00 90.56 852 THR A N 1
ATOM 6535 C CA . THR A 1 852 ? -14.948 -25.563 52.956 1.00 90.56 852 THR A CA 1
ATOM 6536 C C . THR A 1 852 ? -16.114 -24.765 52.374 1.00 90.56 852 THR A C 1
ATOM 6538 O O . THR A 1 852 ? -16.337 -23.609 52.742 1.00 90.56 852 THR A O 1
ATOM 6541 N N . LEU A 1 853 ? -16.905 -25.417 51.516 1.00 93.38 853 LEU A N 1
ATOM 6542 C CA . LEU A 1 853 ? -18.196 -24.936 51.027 1.00 93.38 853 LEU A CA 1
ATOM 6543 C C . LEU A 1 853 ? -19.250 -25.269 52.085 1.00 93.38 853 LEU A C 1
ATOM 6545 O O . LEU A 1 853 ? -19.504 -26.444 52.348 1.00 93.38 853 LEU A O 1
ATOM 6549 N N . ILE A 1 854 ? -19.848 -24.245 52.695 1.00 92.12 854 ILE A N 1
ATOM 6550 C CA . ILE A 1 854 ? -20.839 -24.396 53.767 1.00 92.12 854 ILE A CA 1
ATOM 6551 C C . ILE A 1 854 ? -22.199 -23.924 53.258 1.00 92.12 854 ILE A C 1
ATOM 6553 O O . ILE A 1 854 ? -22.466 -22.722 53.222 1.00 92.12 854 ILE A O 1
ATOM 6557 N N . TYR A 1 855 ? -23.071 -24.868 52.900 1.00 91.88 855 TYR A N 1
ATOM 6558 C CA . TYR A 1 855 ? -24.450 -24.568 52.514 1.00 91.88 855 TYR A CA 1
ATOM 6559 C C . TYR A 1 855 ? -25.402 -24.768 53.699 1.00 91.88 855 TYR A C 1
ATOM 6561 O O . TYR A 1 855 ? -25.605 -25.894 54.160 1.00 91.88 855 TYR A O 1
ATOM 6569 N N . LYS A 1 856 ? -25.965 -23.662 54.204 1.00 86.69 856 LYS A N 1
ATOM 6570 C CA . LYS A 1 856 ? -26.745 -23.629 55.458 1.00 86.69 856 LYS A CA 1
ATOM 6571 C C . LYS A 1 856 ? -28.227 -23.969 55.292 1.00 86.69 856 LYS A C 1
ATOM 6573 O O . LYS A 1 856 ? -28.832 -24.478 56.231 1.00 86.69 856 LYS A O 1
ATOM 6578 N N . GLY A 1 857 ? -28.792 -23.699 54.117 1.00 76.12 857 GLY A N 1
ATOM 6579 C CA . GLY A 1 857 ? -30.156 -24.097 53.766 1.00 76.12 857 GLY A CA 1
ATOM 6580 C C . GLY A 1 857 ? -31.302 -23.282 54.374 1.00 76.12 857 GLY A C 1
ATOM 6581 O O . GLY A 1 857 ? -32.445 -23.736 54.308 1.00 76.12 857 GLY A O 1
ATOM 6582 N N . GLY A 1 858 ? -31.028 -22.100 54.934 1.00 74.81 858 GLY A N 1
ATOM 6583 C CA . GLY A 1 858 ? -32.042 -21.231 55.527 1.00 74.81 858 GLY A CA 1
ATOM 6584 C C . GLY A 1 858 ? -32.627 -21.740 56.850 1.00 74.81 858 GLY A C 1
ATOM 6585 O O . GLY A 1 858 ? -32.577 -22.924 57.200 1.00 74.81 858 GLY A O 1
ATOM 6586 N N . GLU A 1 859 ? -33.216 -20.818 57.607 1.00 60.78 859 GLU A N 1
ATOM 6587 C CA . GLU A 1 859 ? -33.873 -21.133 58.876 1.00 60.78 859 GLU A CA 1
ATOM 6588 C C . GLU A 1 859 ? -35.130 -21.991 58.633 1.00 60.78 859 GLU A C 1
ATOM 6590 O O . GLU A 1 859 ? -35.937 -21.726 57.741 1.00 60.78 859 GLU A O 1
ATOM 6595 N N . ASN A 1 860 ? -35.276 -23.055 59.428 1.00 59.78 860 ASN A N 1
ATOM 6596 C CA . ASN A 1 860 ? -36.316 -24.095 59.345 1.00 59.78 860 ASN A CA 1
ATOM 6597 C C . ASN A 1 860 ? -36.264 -25.059 58.133 1.00 59.78 860 ASN A C 1
ATOM 6599 O O . ASN A 1 860 ? -37.028 -26.021 58.126 1.00 59.78 860 ASN A O 1
ATOM 6603 N N . SER A 1 861 ? -35.356 -24.872 57.162 1.00 58.56 861 SER A N 1
ATOM 6604 C CA . SER A 1 861 ? -34.921 -25.878 56.157 1.00 58.56 861 SER A CA 1
ATOM 6605 C C . SER A 1 861 ? -36.025 -26.698 55.442 1.00 58.56 861 SER A C 1
ATOM 6607 O O . SER A 1 861 ? -35.821 -27.859 55.085 1.00 58.56 861 SER A O 1
ATOM 6609 N N . ALA A 1 862 ? -37.214 -26.125 55.241 1.00 61.53 862 ALA A N 1
ATOM 6610 C CA . ALA A 1 862 ? -38.398 -26.833 54.748 1.00 61.53 862 ALA A CA 1
ATOM 6611 C C . ALA A 1 862 ? -38.625 -26.618 53.239 1.00 61.53 862 ALA A C 1
ATOM 6613 O O . ALA A 1 862 ? -39.532 -25.889 52.847 1.00 61.53 862 ALA A O 1
ATOM 6614 N N . GLY A 1 863 ? -37.804 -27.275 52.409 1.00 74.25 863 GLY A N 1
ATOM 6615 C CA . GLY A 1 863 ? -37.960 -27.316 50.943 1.00 74.25 863 GLY A CA 1
ATOM 6616 C C . GLY A 1 863 ? -36.716 -26.926 50.135 1.00 74.25 863 GLY A C 1
ATOM 6617 O O . GLY A 1 863 ? -36.694 -27.112 48.921 1.00 74.25 863 GLY A O 1
ATOM 6618 N N . ASN A 1 864 ? -35.672 -26.421 50.796 1.00 86.25 864 ASN A N 1
ATOM 6619 C CA . ASN A 1 864 ? -34.469 -25.889 50.160 1.00 86.25 864 ASN A CA 1
ATOM 6620 C C . ASN A 1 864 ? -33.718 -26.900 49.263 1.00 86.25 864 ASN A C 1
ATOM 6622 O O . ASN A 1 864 ? -33.651 -28.101 49.550 1.00 86.25 864 ASN A O 1
ATOM 6626 N N . SER A 1 865 ? -33.109 -26.386 48.188 1.00 90.31 865 SER A N 1
ATOM 6627 C CA . SER A 1 865 ? -32.437 -27.190 47.161 1.00 90.31 865 SER A CA 1
ATOM 6628 C C . SER A 1 865 ? -31.063 -26.630 46.797 1.00 90.31 865 SER A C 1
ATOM 6630 O O . SER A 1 865 ? -30.932 -25.435 46.520 1.00 90.31 865 SER A O 1
ATOM 6632 N N . LEU A 1 866 ? -30.065 -27.517 46.731 1.00 93.62 866 LEU A N 1
ATOM 6633 C CA . LEU A 1 866 ? -28.721 -27.222 46.235 1.00 93.62 866 LEU A CA 1
ATOM 6634 C C . LEU A 1 866 ? -28.439 -28.032 44.964 1.00 93.62 866 LEU A C 1
ATOM 6636 O O . LEU A 1 866 ? -28.380 -29.262 44.999 1.00 93.62 866 LEU A O 1
ATOM 6640 N N . THR A 1 867 ? -28.210 -27.327 43.859 1.00 95.50 867 THR A N 1
ATOM 6641 C CA . THR A 1 867 ? -27.742 -27.907 42.597 1.00 95.50 867 THR A CA 1
ATOM 6642 C C . THR A 1 867 ? -26.265 -27.588 42.414 1.00 95.50 867 THR A C 1
ATOM 6644 O O . THR A 1 867 ? -25.879 -26.419 42.351 1.00 95.50 867 THR A O 1
ATOM 6647 N N . LEU A 1 868 ? -25.446 -28.633 42.306 1.00 95.88 868 LEU A N 1
ATOM 6648 C CA . LEU A 1 868 ? -24.045 -28.555 41.913 1.00 95.88 868 LEU A CA 1
ATOM 6649 C C . LEU A 1 868 ? -23.928 -29.147 40.508 1.00 95.88 868 LEU A C 1
ATOM 6651 O O . LEU A 1 868 ? -24.121 -30.352 40.326 1.00 95.88 868 LEU A O 1
ATOM 6655 N N . GLU A 1 869 ? -23.632 -28.311 39.513 1.00 96.56 869 GLU A N 1
ATOM 6656 C CA . GLU A 1 869 ? -23.460 -28.746 38.127 1.00 96.56 869 GLU A CA 1
ATOM 6657 C C . GLU A 1 869 ? -22.127 -28.321 37.486 1.00 96.56 869 GLU A C 1
ATOM 6659 O O . GLU A 1 869 ? -21.674 -27.193 37.651 1.00 96.56 869 GLU A O 1
ATOM 6664 N N . ASN A 1 870 ? -21.497 -29.206 36.712 1.00 96.81 870 ASN A N 1
ATOM 6665 C CA . ASN A 1 870 ? -20.272 -28.932 35.944 1.00 96.81 870 ASN A CA 1
ATOM 6666 C C . ASN A 1 870 ? -19.085 -28.382 36.785 1.00 96.81 870 ASN A C 1
ATOM 6668 O O . ASN A 1 870 ? -18.188 -27.744 36.237 1.00 96.81 870 ASN A O 1
ATOM 6672 N N . ASN A 1 871 ? -19.078 -28.566 38.113 1.00 96.69 871 ASN A N 1
ATOM 6673 C CA . ASN A 1 871 ? -18.047 -28.017 39.006 1.00 96.69 871 ASN A CA 1
ATOM 6674 C C . ASN A 1 871 ? -16.854 -28.967 39.151 1.00 96.69 871 ASN A C 1
ATOM 6676 O O . ASN A 1 871 ? -16.988 -30.178 38.987 1.00 96.69 871 ASN A O 1
ATOM 6680 N N . THR A 1 872 ? -15.697 -28.432 39.542 1.00 94.94 872 THR A N 1
ATOM 6681 C CA . THR A 1 872 ? -14.495 -29.224 39.861 1.00 94.94 872 THR A CA 1
ATOM 6682 C C . THR A 1 872 ? -14.051 -28.955 41.294 1.00 94.94 872 THR A C 1
ATOM 6684 O O . THR A 1 872 ? -13.875 -27.797 41.664 1.00 94.94 872 THR A O 1
ATOM 6687 N N . PHE A 1 873 ? -13.844 -30.002 42.095 1.00 93.06 873 PHE A N 1
ATOM 6688 C CA . PHE A 1 873 ? -13.440 -29.916 43.502 1.00 93.06 873 PHE A CA 1
ATOM 6689 C C . PHE A 1 873 ? -12.039 -30.512 43.712 1.00 93.06 873 PHE A C 1
ATOM 6691 O O . PHE A 1 873 ? -11.892 -31.728 43.809 1.00 93.06 873 PHE A O 1
ATOM 6698 N N . ASN A 1 874 ? -11.017 -29.655 43.801 1.00 90.94 874 ASN A N 1
ATOM 6699 C CA . ASN A 1 874 ? -9.617 -30.022 44.044 1.00 90.94 874 ASN A CA 1
ATOM 6700 C C . ASN A 1 874 ? -9.273 -29.858 45.536 1.00 90.94 874 ASN A C 1
ATOM 6702 O O . ASN A 1 874 ? -8.971 -28.751 45.991 1.00 90.94 874 ASN A O 1
ATOM 6706 N N . SER A 1 875 ? -9.354 -30.952 46.300 1.00 83.44 875 SER A N 1
ATOM 6707 C CA . SER A 1 875 ? -9.184 -31.017 47.768 1.00 83.44 875 SER A CA 1
ATOM 6708 C C . SER A 1 875 ? -10.127 -30.137 48.608 1.00 83.44 875 SER A C 1
ATOM 6710 O O . SER A 1 875 ? -9.959 -30.037 49.825 1.00 83.44 875 SER A O 1
ATOM 6712 N N . TYR A 1 876 ? -11.146 -29.531 47.993 1.00 84.50 876 TYR A N 1
ATOM 6713 C CA . TYR A 1 876 ? -12.100 -28.650 48.667 1.00 84.50 876 TYR A CA 1
ATOM 6714 C C . TYR A 1 876 ? -13.180 -29.457 49.399 1.00 84.50 876 TYR A C 1
ATOM 6716 O O . TYR A 1 876 ? -13.767 -30.384 48.839 1.00 84.50 876 TYR A O 1
ATOM 6724 N N . ASN A 1 877 ? -13.469 -29.095 50.648 1.00 87.50 877 ASN A N 1
ATOM 6725 C CA . ASN A 1 877 ? -14.457 -29.793 51.468 1.00 87.50 877 ASN A CA 1
ATOM 6726 C C . ASN A 1 877 ? -15.880 -29.289 51.181 1.00 87.50 877 ASN A C 1
ATOM 6728 O O . ASN A 1 877 ? -16.084 -28.103 50.910 1.00 87.50 877 ASN A O 1
ATOM 6732 N N . ILE A 1 878 ? -16.880 -30.163 51.311 1.00 89.62 878 ILE A N 1
ATOM 6733 C CA . ILE A 1 878 ? -18.302 -29.800 51.190 1.00 89.62 878 ILE A CA 1
ATOM 6734 C C . ILE A 1 878 ? -19.026 -30.166 52.485 1.00 89.62 878 ILE A C 1
ATOM 6736 O O . ILE A 1 878 ? -18.975 -31.312 52.925 1.00 89.62 878 ILE A O 1
ATOM 6740 N N . ASN A 1 879 ? -19.729 -29.201 53.075 1.00 89.81 879 ASN A N 1
ATOM 6741 C CA . ASN A 1 879 ? -20.627 -29.393 54.208 1.00 89.81 879 ASN A CA 1
ATOM 6742 C C . ASN A 1 879 ? -21.981 -28.753 53.869 1.00 89.81 879 ASN A C 1
ATOM 6744 O O . ASN A 1 879 ? -22.113 -27.527 53.869 1.00 89.81 879 ASN A O 1
ATOM 6748 N N . ALA A 1 880 ? -22.970 -29.574 53.517 1.00 88.12 880 ALA A N 1
ATOM 6749 C CA . ALA A 1 880 ? -24.248 -29.101 52.991 1.00 88.12 880 ALA A CA 1
ATOM 6750 C C . ALA A 1 880 ? -25.443 -29.675 53.759 1.00 88.12 880 ALA A C 1
ATOM 6752 O O . ALA A 1 880 ? -25.542 -30.886 53.949 1.00 88.12 880 ALA A O 1
ATOM 6753 N N . LYS A 1 881 ? -26.377 -28.789 54.128 1.00 86.38 881 LYS A N 1
ATOM 6754 C CA . LYS A 1 881 ? -27.694 -29.126 54.681 1.00 86.38 881 LYS A CA 1
ATOM 6755 C C . LYS A 1 881 ? -28.790 -28.759 53.675 1.00 86.38 881 LYS A C 1
ATOM 6757 O O . LYS A 1 881 ? -29.239 -27.614 53.602 1.00 86.38 881 LYS A O 1
ATOM 6762 N N . ALA A 1 882 ? -29.206 -29.732 52.868 1.00 85.75 882 ALA A N 1
ATOM 6763 C CA . ALA A 1 882 ? -30.206 -29.556 51.813 1.00 85.75 882 ALA A CA 1
ATOM 6764 C C . ALA A 1 882 ? -31.291 -30.634 51.900 1.00 85.75 882 ALA A C 1
ATOM 6766 O O . ALA A 1 882 ? -30.973 -31.796 52.117 1.00 85.75 882 ALA A O 1
ATOM 6767 N N . GLN A 1 883 ? -32.569 -30.294 51.700 1.00 87.44 883 GLN A N 1
ATOM 6768 C CA . GLN A 1 883 ? -33.596 -31.339 51.558 1.00 87.44 883 GLN A CA 1
ATOM 6769 C C . GLN A 1 883 ? -33.414 -32.117 50.248 1.00 87.44 883 GLN A C 1
ATOM 6771 O O . GLN A 1 883 ? -33.537 -33.344 50.240 1.00 87.44 883 GLN A O 1
ATOM 6776 N N . ASN A 1 884 ? -33.070 -31.396 49.176 1.00 89.00 884 ASN A N 1
ATOM 6777 C CA . ASN A 1 884 ? -32.769 -31.943 47.859 1.00 89.00 884 ASN A CA 1
ATOM 6778 C C . ASN A 1 884 ? -31.352 -31.530 47.432 1.00 89.00 884 ASN A C 1
ATOM 6780 O O . ASN A 1 884 ? -31.027 -30.340 47.419 1.00 89.00 884 ASN A O 1
ATOM 6784 N N . LEU A 1 885 ? -30.525 -32.512 47.075 1.00 91.62 885 LEU A N 1
ATOM 6785 C CA . LEU A 1 885 ? -29.158 -32.321 46.592 1.00 91.62 885 LEU A CA 1
ATOM 6786 C C . LEU A 1 885 ? -29.007 -32.949 45.201 1.00 91.62 885 LEU A C 1
ATOM 6788 O O . LEU A 1 885 ? -29.328 -34.124 45.010 1.00 91.62 885 LEU A O 1
ATOM 6792 N N . ILE A 1 886 ? -28.523 -32.171 44.233 1.00 93.75 886 ILE A N 1
ATOM 6793 C CA . ILE A 1 886 ? -28.348 -32.616 42.844 1.00 93.75 886 ILE A CA 1
ATOM 6794 C C . ILE A 1 886 ? -26.876 -32.495 42.448 1.00 93.75 886 ILE A C 1
ATOM 6796 O O . ILE A 1 886 ? -26.307 -31.405 42.509 1.00 93.75 886 ILE A O 1
ATOM 6800 N N . PHE A 1 887 ? -26.295 -33.606 41.990 1.00 94.56 887 PHE A N 1
ATOM 6801 C CA . PHE A 1 887 ? -24.986 -33.660 41.343 1.00 94.56 887 PHE A CA 1
ATOM 6802 C C . PHE A 1 887 ? -25.162 -33.903 39.842 1.00 94.56 887 PHE A C 1
ATOM 6804 O O . PHE A 1 887 ? -25.703 -34.931 39.436 1.00 94.56 887 PHE A O 1
ATOM 6811 N N . ASN A 1 888 ? -24.694 -32.965 39.023 1.00 96.06 888 ASN A N 1
ATOM 6812 C CA . ASN A 1 888 ? -24.720 -33.040 37.565 1.00 96.06 888 ASN A CA 1
ATOM 6813 C C . ASN A 1 888 ? -23.316 -32.770 36.990 1.00 96.06 888 ASN A C 1
ATOM 6815 O O . ASN A 1 888 ? -22.774 -31.697 37.218 1.00 96.06 888 ASN A O 1
ATOM 6819 N N . ASN A 1 889 ? -22.707 -33.688 36.240 1.00 96.00 889 ASN A N 1
ATOM 6820 C CA . ASN A 1 889 ? -21.413 -33.454 35.563 1.00 96.00 889 ASN A CA 1
ATOM 6821 C C . ASN A 1 889 ? -20.228 -32.946 36.443 1.00 96.00 889 ASN A C 1
ATOM 6823 O O . ASN A 1 889 ? -19.395 -32.183 35.952 1.00 96.00 889 ASN A O 1
ATOM 6827 N N . ASN A 1 890 ? -20.138 -33.264 37.743 1.00 95.62 890 ASN A N 1
ATOM 6828 C CA . ASN A 1 890 ? -19.073 -32.706 38.604 1.00 95.62 890 ASN A CA 1
ATOM 6829 C C . ASN A 1 890 ? -17.813 -33.589 38.644 1.00 95.62 890 ASN A C 1
ATOM 6831 O O . ASN A 1 890 ? -17.911 -34.814 38.615 1.00 95.62 890 ASN A O 1
ATOM 6835 N N . SER A 1 891 ? -16.638 -32.978 38.808 1.00 94.81 891 SER A N 1
ATOM 6836 C CA . SER A 1 891 ? -15.353 -33.665 38.998 1.00 94.81 891 SER A CA 1
ATOM 6837 C C . SER A 1 891 ? -14.838 -33.543 40.438 1.00 94.81 891 SER A C 1
ATOM 6839 O O . SER A 1 891 ? -14.855 -32.456 41.023 1.00 94.81 891 SER A O 1
ATOM 6841 N N . PHE A 1 892 ? -14.369 -34.653 41.013 1.00 92.94 892 PHE A N 1
ATOM 6842 C CA . PHE A 1 892 ? -13.921 -34.768 42.403 1.00 92.94 892 PHE A CA 1
ATOM 6843 C C . PHE A 1 892 ? -12.481 -35.282 42.483 1.00 92.94 892 PHE A C 1
ATOM 6845 O O . PHE A 1 892 ? -12.171 -36.424 42.137 1.00 92.94 892 PHE A O 1
ATOM 6852 N N . ASN A 1 893 ? -11.596 -34.428 42.986 1.00 90.25 893 ASN A N 1
ATOM 6853 C CA . ASN A 1 893 ? -10.156 -34.629 43.050 1.00 90.25 893 ASN A CA 1
ATOM 6854 C C . ASN A 1 893 ? -9.671 -34.383 44.489 1.00 90.25 893 ASN A C 1
ATOM 6856 O O . ASN A 1 893 ? -8.975 -33.411 44.779 1.00 90.25 893 ASN A O 1
ATOM 6860 N N . GLY A 1 894 ? -10.112 -35.246 45.411 1.00 82.44 894 GLY A N 1
ATOM 6861 C CA . GLY A 1 894 ? -9.828 -35.125 46.843 1.00 82.44 894 GLY A CA 1
ATOM 6862 C C . GLY A 1 894 ? -10.743 -34.143 47.591 1.00 82.44 894 GLY A C 1
ATOM 6863 O O . GLY A 1 894 ? -11.382 -33.270 47.001 1.00 82.44 894 GLY A O 1
ATOM 6864 N N . GLY A 1 895 ? -10.794 -34.290 48.918 1.00 83.50 895 GLY A N 1
ATOM 6865 C CA . GLY A 1 895 ? -11.619 -33.489 49.834 1.00 83.50 895 GLY A CA 1
ATOM 6866 C C . GLY A 1 895 ? -12.396 -34.356 50.833 1.00 83.50 895 GLY A C 1
ATOM 6867 O O . GLY A 1 895 ? -12.475 -35.574 50.678 1.00 83.50 895 GLY A O 1
ATOM 6868 N N . SER A 1 896 ? -12.967 -33.730 51.866 1.00 82.94 896 SER A N 1
ATOM 6869 C CA . SER A 1 896 ? -13.926 -34.356 52.789 1.00 82.94 896 SER A CA 1
ATOM 6870 C C . SER A 1 896 ? -15.335 -33.833 52.524 1.00 82.94 896 SER A C 1
ATOM 6872 O O . SER A 1 896 ? -15.549 -32.623 52.425 1.00 82.94 896 SER A O 1
ATOM 6874 N N . TYR A 1 897 ? -16.312 -34.734 52.446 1.00 85.81 897 TYR A N 1
ATOM 6875 C CA . TYR A 1 897 ? -17.679 -34.394 52.054 1.00 85.81 897 TYR A CA 1
ATOM 6876 C C . TYR A 1 897 ? -18.676 -34.885 53.109 1.00 85.81 897 TYR A C 1
ATOM 6878 O O . TYR A 1 897 ? -18.600 -36.025 53.565 1.00 85.81 897 TYR A O 1
ATOM 6886 N N . SER A 1 898 ? -19.586 -34.002 53.517 1.00 84.31 898 SER A N 1
ATOM 6887 C CA . SER A 1 898 ? -20.546 -34.206 54.601 1.00 84.31 898 SER A CA 1
ATOM 6888 C C . SER A 1 898 ? -21.913 -33.660 54.188 1.00 84.31 898 SER A C 1
ATOM 6890 O O . SER A 1 898 ? -22.057 -32.473 53.884 1.00 84.31 898 SER A O 1
ATOM 6892 N N . PHE A 1 899 ? -22.919 -34.535 54.174 1.00 82.56 899 PHE A N 1
ATOM 6893 C CA . PHE A 1 899 ? -24.256 -34.270 53.630 1.00 82.56 899 PHE A CA 1
ATOM 6894 C C . PHE A 1 899 ? -25.334 -34.530 54.690 1.00 82.56 899 PHE A C 1
ATOM 6896 O O . PHE A 1 899 ? -26.279 -35.294 54.494 1.00 82.56 899 PHE A O 1
ATOM 6903 N N . ASN A 1 900 ? -25.150 -33.918 55.858 1.00 68.81 900 ASN A N 1
ATOM 6904 C CA . ASN A 1 900 ? -26.012 -34.111 57.022 1.00 68.81 900 ASN A CA 1
ATOM 6905 C C . ASN A 1 900 ? -27.456 -33.655 56.742 1.00 68.81 900 ASN A C 1
ATOM 6907 O O . ASN A 1 900 ? -27.689 -32.703 55.996 1.00 68.81 900 ASN A O 1
ATOM 6911 N N . ASP A 1 901 ? -28.429 -34.337 57.350 1.00 71.81 901 ASP A N 1
ATOM 6912 C CA . ASP A 1 901 ? -29.878 -34.105 57.201 1.00 71.81 901 ASP A CA 1
ATOM 6913 C C . ASP A 1 901 ? -30.430 -34.164 55.754 1.00 71.81 901 ASP A C 1
ATOM 6915 O O . ASP A 1 901 ? -31.575 -33.766 55.510 1.00 71.81 901 ASP A O 1
ATOM 6919 N N . THR A 1 902 ? -29.649 -34.672 54.791 1.00 76.44 902 THR A N 1
ATOM 6920 C CA . THR A 1 902 ? -30.048 -34.743 53.376 1.00 76.44 902 THR A CA 1
ATOM 6921 C C . THR A 1 902 ? -30.998 -35.915 53.132 1.00 76.44 902 THR A C 1
ATOM 6923 O O . THR A 1 902 ? -30.692 -37.057 53.465 1.00 76.44 902 THR A O 1
ATOM 6926 N N . LYS A 1 903 ? -32.175 -35.644 52.550 1.00 80.62 903 LYS A N 1
ATOM 6927 C CA . LYS A 1 903 ? -33.207 -36.673 52.307 1.00 80.62 903 LYS A CA 1
ATOM 6928 C C . LYS A 1 903 ? -33.097 -37.298 50.920 1.00 80.62 903 LYS A C 1
ATOM 6930 O O . LYS A 1 903 ? -33.101 -38.525 50.805 1.00 80.62 903 LYS A O 1
ATOM 6935 N N . ASN A 1 904 ? -32.995 -36.453 49.894 1.00 87.88 904 ASN A N 1
ATOM 6936 C CA . ASN A 1 904 ? -33.009 -36.850 48.489 1.00 87.88 904 ASN A CA 1
ATOM 6937 C C . ASN A 1 904 ? -31.692 -36.451 47.813 1.00 87.88 904 ASN A C 1
ATOM 6939 O O . ASN A 1 904 ? -31.354 -35.265 47.775 1.00 87.88 904 ASN A O 1
ATOM 6943 N N . ILE A 1 905 ? -30.983 -37.424 47.238 1.00 91.38 905 ILE A N 1
ATOM 6944 C CA . ILE A 1 905 ? -29.765 -37.205 46.448 1.00 91.38 905 ILE A CA 1
ATOM 6945 C C . ILE A 1 905 ? -30.021 -37.682 45.017 1.00 91.38 905 ILE A C 1
ATOM 6947 O O . ILE A 1 905 ? -30.445 -38.819 44.811 1.00 91.38 905 ILE A O 1
ATOM 6951 N N . THR A 1 906 ? -29.768 -36.819 44.031 1.00 93.00 906 THR A N 1
ATOM 6952 C CA . THR A 1 906 ? -29.950 -37.128 42.602 1.00 93.00 906 THR A CA 1
ATOM 6953 C C . THR A 1 906 ? -28.628 -37.025 41.850 1.00 93.00 906 THR A C 1
ATOM 6955 O O . THR A 1 906 ? -27.979 -35.979 41.894 1.00 93.00 906 THR A O 1
ATOM 6958 N N . PHE A 1 907 ? -28.262 -38.078 41.121 1.00 93.88 907 PHE A N 1
ATOM 6959 C CA . PHE A 1 907 ? -27.122 -38.103 40.204 1.00 93.88 907 PHE A CA 1
ATOM 6960 C C . PHE A 1 907 ? -27.589 -37.984 38.756 1.00 93.88 907 PHE A C 1
ATOM 6962 O O . PHE A 1 907 ? -28.471 -38.729 38.328 1.00 93.88 907 PHE A O 1
ATOM 6969 N N . LYS A 1 908 ? -26.978 -37.049 38.023 1.00 94.31 908 LYS A N 1
ATOM 6970 C CA . LYS A 1 908 ? -27.198 -36.779 36.598 1.00 94.31 908 LYS A CA 1
ATOM 6971 C C . LYS A 1 908 ? -25.856 -36.668 35.869 1.00 94.31 908 LYS A C 1
ATOM 6973 O O . LYS A 1 908 ? -24.877 -36.180 36.442 1.00 94.31 908 LYS A O 1
ATOM 6978 N N . GLY A 1 909 ? -25.821 -37.080 34.603 1.00 94.31 909 GLY A N 1
ATOM 6979 C CA . GLY A 1 909 ? -24.659 -36.902 33.725 1.00 94.31 909 GLY A CA 1
ATOM 6980 C C . GLY A 1 909 ? -23.377 -37.587 34.222 1.00 94.31 909 GLY A C 1
ATOM 6981 O O . GLY A 1 909 ? -23.437 -38.536 35.006 1.00 94.31 909 GLY A O 1
ATOM 6982 N N . THR A 1 910 ? -22.216 -37.120 33.756 1.00 94.62 910 THR A N 1
ATOM 6983 C CA . THR A 1 910 ? -20.915 -37.774 33.994 1.00 94.62 910 THR A CA 1
ATOM 6984 C C . THR A 1 910 ? -20.193 -37.163 35.189 1.00 94.62 910 THR A C 1
ATOM 6986 O O . THR A 1 910 ? -19.590 -36.100 35.072 1.00 94.62 910 THR A O 1
ATOM 6989 N N . ASN A 1 911 ? -20.226 -37.827 36.344 1.00 94.06 911 ASN A N 1
ATOM 6990 C CA . ASN A 1 911 ? -19.501 -37.370 37.529 1.00 94.06 911 ASN A CA 1
ATOM 6991 C C . ASN A 1 911 ? -18.146 -38.098 37.610 1.00 94.06 911 ASN A C 1
ATOM 6993 O O . ASN A 1 911 ? -18.102 -39.327 37.656 1.00 94.06 911 ASN A O 1
ATOM 6997 N N . THR A 1 912 ? -17.045 -37.344 37.591 1.00 94.88 912 THR A N 1
ATOM 6998 C CA . THR A 1 912 ? -15.673 -37.873 37.482 1.00 94.88 912 THR A CA 1
ATOM 6999 C C . THR A 1 912 ? -14.995 -37.974 38.849 1.00 94.88 912 THR A C 1
ATOM 7001 O O . THR A 1 912 ? -15.050 -37.036 39.645 1.00 94.88 912 THR A O 1
ATOM 7004 N N . LEU A 1 913 ? -14.325 -39.096 39.116 1.00 92.75 913 LEU A N 1
ATOM 7005 C CA . LEU A 1 913 ? -13.643 -39.419 40.370 1.00 92.75 913 LEU A CA 1
ATOM 7006 C C . LEU A 1 913 ? -12.137 -39.612 40.124 1.00 92.75 913 LEU A C 1
ATOM 7008 O O . LEU A 1 913 ? -11.708 -40.647 39.609 1.00 92.75 913 LEU A O 1
ATOM 7012 N N . ILE A 1 914 ? -11.336 -38.609 40.496 1.00 89.00 914 ILE A N 1
ATOM 7013 C CA . ILE A 1 914 ? -9.896 -38.537 40.182 1.00 89.00 914 ILE A CA 1
ATOM 7014 C C . ILE A 1 914 ? -9.021 -39.017 41.348 1.00 89.00 914 ILE A C 1
ATOM 7016 O O . ILE A 1 914 ? -8.022 -39.683 41.119 1.00 89.00 914 ILE A O 1
ATOM 7020 N N . ASN A 1 915 ? -9.372 -38.697 42.601 1.00 84.00 915 ASN A N 1
ATOM 7021 C CA . ASN A 1 915 ? -8.534 -39.018 43.777 1.00 84.00 915 ASN A CA 1
ATOM 7022 C C . ASN A 1 915 ? -9.319 -39.310 45.077 1.00 84.00 915 ASN A C 1
ATOM 7024 O O . ASN A 1 915 ? -8.742 -39.350 46.164 1.00 84.00 915 ASN A O 1
ATOM 7028 N N . SER A 1 916 ? -10.638 -39.507 45.010 1.00 75.62 916 SER A N 1
ATOM 7029 C CA . SER A 1 916 ? -11.482 -39.773 46.186 1.00 75.62 916 SER A CA 1
ATOM 7030 C C . SER A 1 916 ? -12.718 -40.610 45.837 1.00 75.62 916 SER A C 1
ATOM 7032 O O . SER A 1 916 ? -13.160 -40.622 44.692 1.00 75.62 916 SER A O 1
ATOM 7034 N N . ASP A 1 917 ? -13.301 -41.275 46.842 1.00 80.56 917 ASP A N 1
ATOM 7035 C CA . ASP A 1 917 ? -14.644 -41.878 46.780 1.00 80.56 917 ASP A CA 1
ATOM 7036 C C . ASP A 1 917 ? -15.656 -40.980 47.529 1.00 80.56 917 ASP A C 1
ATOM 7038 O O . ASP A 1 917 ? -16.059 -41.310 48.653 1.00 80.56 917 ASP A O 1
ATOM 7042 N N . PRO A 1 918 ? -16.068 -39.824 46.963 1.00 85.25 918 PRO A N 1
ATOM 7043 C CA . PRO A 1 918 ? -16.925 -38.839 47.635 1.00 85.25 918 PRO A CA 1
ATOM 7044 C C . PRO A 1 918 ? -18.278 -39.405 48.081 1.00 85.25 918 PRO A C 1
ATOM 7046 O O . PRO A 1 918 ? -18.902 -38.872 48.997 1.00 85.25 918 PRO A O 1
ATOM 7049 N N . PHE A 1 919 ? -18.730 -40.487 47.442 1.00 88.44 919 PHE A N 1
ATOM 7050 C CA . PHE A 1 919 ? -20.061 -41.062 47.622 1.00 88.44 919 PHE A CA 1
ATOM 7051 C C . PHE A 1 919 ? -20.070 -42.353 48.463 1.00 88.44 919 PHE A C 1
ATOM 7053 O O . PHE A 1 919 ? -21.130 -42.926 48.712 1.00 88.44 919 PHE A O 1
ATOM 7060 N N . SER A 1 920 ? -18.907 -42.786 48.963 1.00 85.06 920 SER A N 1
ATOM 7061 C CA . SER A 1 920 ? -18.719 -44.017 49.756 1.00 85.06 920 SER A CA 1
ATOM 7062 C C . SER A 1 920 ? -19.379 -44.021 51.146 1.00 85.06 920 SER A C 1
ATOM 7064 O O . SER A 1 920 ? -19.284 -45.017 51.865 1.00 85.06 920 SER A O 1
ATOM 7066 N N . ARG A 1 921 ? -19.993 -42.901 51.560 1.00 82.19 921 ARG A N 1
ATOM 7067 C CA . ARG A 1 921 ? -20.615 -42.707 52.885 1.00 82.19 921 ARG A CA 1
ATOM 7068 C C . ARG A 1 921 ? -21.925 -41.907 52.845 1.00 82.19 921 ARG A C 1
ATOM 7070 O O . ARG A 1 921 ? -22.300 -41.311 53.855 1.00 82.19 921 ARG A O 1
ATOM 7077 N N . LEU A 1 922 ? -22.604 -41.834 51.696 1.00 84.94 922 LEU A N 1
ATOM 7078 C CA . LEU A 1 922 ? -23.872 -41.097 51.608 1.00 84.94 922 LEU A CA 1
ATOM 7079 C C . LEU A 1 922 ? -24.967 -41.766 52.446 1.00 84.94 922 LEU A C 1
ATOM 7081 O O . LEU A 1 922 ? -25.025 -42.990 52.569 1.00 84.94 922 LEU A O 1
ATOM 7085 N N . GLN A 1 923 ? -25.852 -40.933 52.989 1.00 74.38 923 GLN A N 1
ATOM 7086 C CA . GLN A 1 923 ? -27.030 -41.323 53.758 1.00 74.38 923 GLN A CA 1
ATOM 7087 C C . GLN A 1 923 ? -28.252 -40.633 53.140 1.00 74.38 923 GLN A C 1
ATOM 7089 O O . GLN A 1 923 ? -28.150 -39.494 52.688 1.00 74.38 923 GLN A O 1
ATOM 7094 N N . GLY A 1 924 ? -29.391 -41.328 53.096 1.00 79.62 924 GLY A N 1
ATOM 7095 C CA . GLY A 1 924 ? -30.610 -40.862 52.421 1.00 79.62 924 GLY A CA 1
ATOM 7096 C C . GLY A 1 924 ? -31.026 -41.742 51.236 1.00 79.62 924 GLY A C 1
ATOM 7097 O O . GLY A 1 924 ? -30.476 -42.827 51.023 1.00 79.62 924 GLY A O 1
ATOM 7098 N N . SER A 1 925 ? -32.034 -41.290 50.484 1.00 86.25 925 SER A N 1
ATOM 7099 C CA . SER A 1 925 ? -32.519 -41.963 49.271 1.00 86.25 925 SER A CA 1
ATOM 7100 C C . SER A 1 925 ? -31.746 -41.465 48.051 1.00 86.25 925 SER A C 1
ATOM 7102 O O . SER A 1 925 ? -31.684 -40.257 47.814 1.00 86.25 925 SER A O 1
ATOM 7104 N N . ILE A 1 926 ? -31.200 -42.388 47.254 1.00 90.25 926 ILE A N 1
ATOM 7105 C CA . ILE A 1 926 ? -30.391 -42.067 46.072 1.00 90.25 926 ILE A CA 1
ATOM 7106 C C . ILE A 1 926 ? -31.171 -42.405 44.801 1.00 90.25 926 ILE A C 1
ATOM 7108 O O . ILE A 1 926 ? -31.653 -43.525 44.642 1.00 90.25 926 ILE A O 1
ATOM 7112 N N . ALA A 1 927 ? -31.255 -41.442 43.886 1.00 90.69 927 ALA A N 1
ATOM 7113 C CA . ALA A 1 927 ? -31.754 -41.626 42.529 1.00 90.69 927 ALA A CA 1
ATOM 7114 C C . ALA A 1 927 ? -30.632 -41.367 41.514 1.00 90.69 927 ALA A C 1
ATOM 7116 O O . ALA A 1 927 ? -29.942 -40.350 41.582 1.00 90.69 927 ALA A O 1
ATOM 7117 N N . ILE A 1 928 ? -30.460 -42.288 40.569 1.00 90.88 928 ILE A N 1
ATOM 7118 C CA . ILE A 1 928 ? -29.533 -42.178 39.443 1.00 90.88 928 ILE A CA 1
ATOM 7119 C C . ILE A 1 928 ? -30.377 -42.058 38.168 1.00 90.88 928 ILE A C 1
ATOM 7121 O O . ILE A 1 928 ? -31.132 -42.977 37.833 1.00 90.88 928 ILE A O 1
ATOM 7125 N N . ASP A 1 929 ? -30.278 -40.921 37.477 1.00 89.69 929 ASP A N 1
ATOM 7126 C CA . ASP A 1 929 ? -30.975 -40.677 36.211 1.00 89.69 929 ASP A CA 1
ATOM 7127 C C . ASP A 1 929 ? -30.432 -41.580 35.088 1.00 89.69 929 ASP A C 1
ATOM 7129 O O . ASP A 1 929 ? -29.254 -41.957 35.074 1.00 89.69 929 ASP A O 1
ATOM 7133 N N . ASN A 1 930 ? -31.273 -41.858 34.088 1.00 80.62 930 ASN A N 1
ATOM 7134 C CA . ASN A 1 930 ? -30.859 -42.547 32.867 1.00 80.62 930 ASN A CA 1
ATOM 7135 C C . ASN A 1 930 ? -29.728 -41.781 32.143 1.00 80.62 930 ASN A C 1
ATOM 7137 O O . ASN A 1 930 ? -29.775 -40.558 32.019 1.00 80.62 930 ASN A O 1
ATOM 7141 N N . ASN A 1 931 ? -28.739 -42.513 31.623 1.00 83.12 931 ASN A N 1
ATOM 7142 C CA . ASN A 1 931 ? -27.479 -42.007 31.049 1.00 83.12 931 ASN A CA 1
ATOM 7143 C C . ASN A 1 931 ? -26.521 -41.285 32.023 1.00 83.12 931 ASN A C 1
ATOM 7145 O O . ASN A 1 931 ? -25.554 -40.677 31.566 1.00 83.12 931 ASN A O 1
ATOM 7149 N N . SER A 1 932 ? -26.731 -41.354 33.342 1.00 90.69 932 SER A N 1
ATOM 7150 C CA . SER A 1 932 ? -25.687 -40.944 34.298 1.00 90.69 932 SER A CA 1
ATOM 7151 C C . SER A 1 932 ? -24.493 -41.900 34.247 1.00 90.69 932 SER A C 1
ATOM 7153 O O . SER A 1 932 ? -24.673 -43.102 34.052 1.00 90.69 932 SER A O 1
ATOM 7155 N N . VAL A 1 933 ? -23.287 -41.372 34.450 1.00 93.31 933 VAL A N 1
ATOM 7156 C CA . VAL A 1 933 ? -22.016 -42.109 34.399 1.00 93.31 933 VAL A CA 1
ATOM 7157 C C . VAL A 1 933 ? -21.146 -41.707 35.588 1.00 93.31 933 VAL A C 1
ATOM 7159 O O . VAL A 1 933 ? -21.092 -40.534 35.961 1.00 93.31 933 VAL A O 1
ATOM 7162 N N . PHE A 1 934 ? -20.423 -42.671 36.152 1.00 93.94 934 PHE A N 1
ATOM 7163 C CA . PHE A 1 934 ? -19.305 -42.432 37.055 1.00 93.94 934 PHE A CA 1
ATOM 7164 C C . PHE A 1 934 ? -18.002 -42.738 36.311 1.00 93.94 934 PHE A C 1
ATOM 7166 O O . PHE A 1 934 ? -17.670 -43.896 36.064 1.00 93.94 934 PHE A O 1
ATOM 7173 N N . ASN A 1 935 ? -17.282 -41.693 35.913 1.00 94.00 935 ASN A N 1
ATOM 7174 C CA . ASN A 1 935 ? -15.984 -41.823 35.253 1.00 94.00 935 ASN A CA 1
ATOM 7175 C C . ASN A 1 935 ? -14.880 -41.871 36.316 1.00 94.00 935 ASN A C 1
ATOM 7177 O O . ASN A 1 935 ? -14.914 -41.108 37.280 1.00 94.00 935 ASN A O 1
ATOM 7181 N N . ILE A 1 936 ? -13.916 -42.771 36.164 1.00 92.62 936 ILE A N 1
ATOM 7182 C CA . ILE A 1 936 ? -12.896 -43.057 37.172 1.00 92.62 936 ILE A CA 1
ATOM 7183 C C . ILE A 1 936 ? -11.524 -42.805 36.553 1.00 92.62 936 ILE A C 1
ATOM 7185 O O . ILE A 1 936 ? -11.162 -43.432 35.565 1.00 92.62 936 ILE A O 1
ATOM 7189 N N . GLU A 1 937 ? -10.759 -41.882 37.129 1.00 92.00 937 GLU A N 1
ATOM 7190 C CA . GLU A 1 937 ? -9.468 -41.429 36.578 1.00 92.00 937 GLU A CA 1
ATOM 7191 C C . GLU A 1 937 ? -8.292 -41.655 37.538 1.00 92.00 937 GLU A C 1
ATOM 7193 O O . GLU A 1 937 ? -7.149 -41.370 37.193 1.00 92.00 937 GLU A O 1
ATOM 7198 N N . ARG A 1 938 ? -8.555 -42.204 38.732 1.00 87.44 938 ARG A N 1
ATOM 7199 C CA . ARG A 1 938 ? -7.503 -42.585 39.682 1.00 87.44 938 ARG A CA 1
ATOM 7200 C C . ARG A 1 938 ? -6.671 -43.774 39.203 1.00 87.44 938 ARG A C 1
ATOM 7202 O O . ARG A 1 938 ? -7.178 -44.674 38.528 1.00 87.44 938 ARG A O 1
ATOM 7209 N N . ASP A 1 939 ? -5.439 -43.849 39.693 1.00 84.75 939 ASP A N 1
ATOM 7210 C CA . ASP A 1 939 ? -4.658 -45.084 39.660 1.00 84.75 939 ASP A CA 1
ATOM 7211 C C . ASP A 1 939 ? -5.380 -46.207 40.426 1.00 84.75 939 ASP A C 1
ATOM 7213 O O . ASP A 1 939 ? -5.890 -46.016 41.536 1.00 84.75 939 ASP A O 1
ATOM 7217 N N . LEU A 1 940 ? -5.414 -47.398 39.824 1.00 86.94 940 LEU A N 1
ATOM 7218 C CA . LEU A 1 940 ? -6.028 -48.597 40.392 1.00 86.94 940 LEU A CA 1
ATOM 7219 C C . LEU A 1 940 ? -4.991 -49.709 40.531 1.00 86.94 940 LEU A C 1
ATOM 7221 O O . LEU A 1 940 ? -4.202 -49.971 39.623 1.00 86.94 940 LEU A O 1
ATOM 7225 N N . THR A 1 941 ? -5.028 -50.421 41.653 1.00 88.00 941 THR A N 1
ATOM 7226 C CA . THR A 1 941 ? -4.153 -51.572 41.884 1.00 88.00 941 THR A CA 1
ATOM 7227 C C . THR A 1 941 ? -4.777 -52.822 41.270 1.00 88.00 941 THR A C 1
ATOM 7229 O O . THR A 1 941 ? -5.922 -53.171 41.565 1.00 88.00 941 THR A O 1
ATOM 7232 N N . ASN A 1 942 ? -4.018 -53.524 40.423 1.00 86.19 942 ASN A N 1
ATOM 7233 C CA . ASN A 1 942 ? -4.430 -54.793 39.815 1.00 86.19 942 ASN A CA 1
ATOM 7234 C C . ASN A 1 942 ? -4.972 -55.766 40.885 1.00 86.19 942 ASN A C 1
ATOM 7236 O O . ASN A 1 942 ? -4.338 -55.971 41.919 1.00 86.19 942 ASN A O 1
ATOM 7240 N N . ASN A 1 943 ? -6.138 -56.363 40.627 1.00 85.31 943 ASN A N 1
ATOM 7241 C CA . ASN A 1 943 ? -6.873 -57.267 41.518 1.00 85.31 943 ASN A CA 1
ATOM 7242 C C . ASN A 1 943 ? -7.411 -56.659 42.845 1.00 85.31 943 ASN A C 1
ATOM 7244 O O . ASN A 1 943 ? -7.806 -57.409 43.734 1.00 85.31 943 ASN A O 1
ATOM 7248 N N . THR A 1 944 ? -7.471 -55.329 43.001 1.00 89.12 944 THR A N 1
ATOM 7249 C CA . THR A 1 944 ? -8.068 -54.662 44.187 1.00 89.12 944 THR A CA 1
ATOM 7250 C C . THR A 1 944 ? -9.528 -54.263 43.953 1.00 89.12 944 THR A C 1
ATOM 7252 O O . THR A 1 944 ? -9.869 -53.855 42.846 1.00 89.12 944 THR A O 1
ATOM 7255 N N . THR A 1 945 ? -10.374 -54.355 44.988 1.00 91.25 945 THR A N 1
ATOM 7256 C CA . THR A 1 945 ? -11.807 -53.995 44.944 1.00 91.25 945 THR A CA 1
ATOM 7257 C C . THR A 1 945 ? -12.084 -52.647 45.621 1.00 91.25 945 THR A C 1
ATOM 7259 O O . THR A 1 945 ? -11.550 -52.378 46.696 1.00 91.25 945 THR A O 1
ATOM 7262 N N . TYR A 1 946 ? -12.964 -51.832 45.033 1.00 92.00 946 TYR A N 1
ATOM 7263 C CA . TYR A 1 946 ? -13.311 -50.476 45.486 1.00 92.00 946 TYR A CA 1
ATOM 7264 C C . TYR A 1 946 ? -14.832 -50.282 45.635 1.00 92.00 946 TYR A C 1
ATOM 7266 O O . TYR A 1 946 ? -15.601 -50.950 44.944 1.00 92.00 946 TYR A O 1
ATOM 7274 N N . THR A 1 947 ? -15.267 -49.341 46.487 1.00 91.75 947 THR A N 1
ATOM 7275 C CA . THR A 1 947 ? -16.688 -48.975 46.692 1.00 91.75 947 THR A CA 1
ATOM 7276 C C . THR A 1 947 ? -16.991 -47.607 46.092 1.00 91.75 947 THR A C 1
ATOM 7278 O O . THR A 1 947 ? -16.536 -46.592 46.610 1.00 91.75 947 THR A O 1
ATOM 7281 N N . LEU A 1 948 ? -17.805 -47.586 45.037 1.00 90.62 948 LEU A N 1
ATOM 7282 C CA . LEU A 1 948 ? -18.150 -46.386 44.276 1.00 90.62 948 LEU A CA 1
ATOM 7283 C C . LEU A 1 948 ? -19.123 -45.466 45.031 1.00 90.62 948 LEU A C 1
ATOM 7285 O O . LEU A 1 948 ? -18.899 -44.260 45.130 1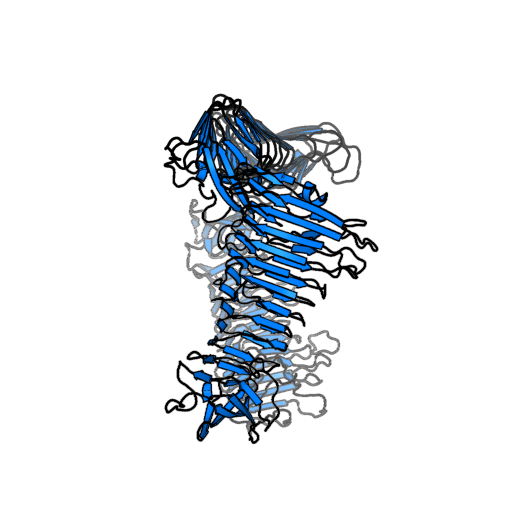.00 90.62 948 LEU A O 1
ATOM 7289 N N . LEU A 1 949 ? -20.213 -46.035 45.556 1.00 89.69 949 LEU A N 1
ATOM 7290 C CA . LEU A 1 949 ? -21.236 -45.312 46.315 1.00 89.69 949 LEU A CA 1
ATOM 7291 C C . LEU A 1 949 ? -21.993 -46.231 47.286 1.00 89.69 949 LEU A C 1
ATOM 7293 O O . LEU A 1 949 ? -22.038 -47.447 47.087 1.00 89.69 949 LEU A O 1
ATOM 7297 N N . SER A 1 950 ? -22.597 -45.634 48.316 1.00 87.75 950 SER A N 1
ATOM 7298 C CA . SER A 1 950 ? -23.452 -46.286 49.322 1.00 87.75 950 SER A CA 1
ATOM 7299 C C . SER A 1 950 ? -24.750 -45.503 49.537 1.00 87.75 950 SER A C 1
ATOM 7301 O O . SER A 1 950 ? -24.736 -44.286 49.385 1.00 87.75 950 SER A O 1
ATOM 7303 N N . GLY A 1 951 ? -25.843 -46.134 49.976 1.00 85.88 951 GLY A N 1
ATOM 7304 C CA . GLY A 1 951 ? -27.051 -45.400 50.389 1.00 85.88 951 GLY A CA 1
ATOM 7305 C C . GLY A 1 951 ? -28.122 -46.265 51.055 1.00 85.88 951 GLY A C 1
ATOM 7306 O O . GLY A 1 951 ? -28.015 -47.489 51.069 1.00 85.88 951 GLY A O 1
ATOM 7307 N N . ASN A 1 952 ? -29.175 -45.634 51.592 1.00 84.38 952 ASN A N 1
ATOM 7308 C CA . ASN A 1 952 ? -30.250 -46.350 52.302 1.00 84.38 952 ASN A CA 1
ATOM 7309 C C . ASN A 1 952 ? -31.164 -47.124 51.334 1.00 84.38 952 ASN A C 1
ATOM 7311 O O . ASN A 1 952 ? -31.752 -48.138 51.702 1.00 84.38 952 ASN A O 1
ATOM 7315 N N . ASN A 1 953 ? -31.320 -46.607 50.114 1.00 83.62 953 ASN A N 1
ATOM 7316 C CA . ASN A 1 953 ? -31.983 -47.250 48.983 1.00 83.62 953 ASN A CA 1
ATOM 7317 C C . ASN A 1 953 ? -31.453 -46.584 47.704 1.00 83.62 953 ASN A C 1
ATOM 7319 O O . ASN A 1 953 ? -31.607 -45.368 47.545 1.00 83.62 953 ASN A O 1
ATOM 7323 N N . ILE A 1 954 ? -30.797 -47.355 46.834 1.00 87.88 954 ILE A N 1
ATOM 7324 C CA . ILE A 1 954 ? -30.274 -46.877 45.551 1.00 87.88 954 ILE A CA 1
ATOM 7325 C C . ILE A 1 954 ? -31.242 -47.267 44.434 1.00 87.88 954 ILE A C 1
ATOM 7327 O O . ILE A 1 954 ? -31.498 -48.452 44.188 1.00 87.88 954 ILE A O 1
ATOM 7331 N N . LYS A 1 955 ? -31.733 -46.250 43.723 1.00 86.12 955 LYS A N 1
ATOM 7332 C CA . LYS A 1 955 ? -32.591 -46.399 42.552 1.00 86.12 955 LYS A CA 1
ATOM 7333 C C . LYS A 1 955 ? -31.868 -46.003 41.272 1.00 86.12 955 LYS A C 1
ATOM 7335 O O . LYS A 1 955 ? -31.250 -44.941 41.221 1.00 86.12 955 LYS A O 1
ATOM 7340 N N . TYR A 1 956 ? -32.032 -46.797 40.220 1.00 83.44 956 TYR A N 1
ATOM 7341 C CA . TYR A 1 956 ? -31.661 -46.435 38.853 1.00 83.44 956 TYR A CA 1
ATOM 7342 C C . TYR A 1 956 ? -32.938 -46.228 38.038 1.00 83.44 956 TYR A C 1
ATOM 7344 O O . TYR A 1 956 ? -33.814 -47.088 38.049 1.00 83.44 956 TYR A O 1
ATOM 7352 N N . ASN A 1 957 ? -33.080 -45.081 37.367 1.00 79.62 957 ASN A N 1
ATOM 7353 C CA . ASN A 1 957 ? -34.278 -44.739 36.588 1.00 79.62 957 ASN A CA 1
ATOM 7354 C C . ASN A 1 957 ? -35.603 -44.938 37.378 1.00 79.62 957 ASN A C 1
ATOM 7356 O O . ASN A 1 957 ? -36.581 -45.468 36.863 1.00 79.62 957 ASN A O 1
ATOM 7360 N N . ASN A 1 958 ? -35.614 -44.521 38.653 1.00 74.12 958 ASN A N 1
ATOM 7361 C CA . ASN A 1 958 ? -36.678 -44.710 39.661 1.00 74.12 958 ASN A CA 1
ATOM 7362 C C . ASN A 1 958 ? -36.960 -46.150 40.157 1.00 74.12 958 ASN A C 1
ATOM 7364 O O . ASN A 1 958 ? -37.707 -46.296 41.129 1.00 74.12 958 ASN A O 1
ATOM 7368 N N . GLU A 1 959 ? -36.331 -47.185 39.599 1.00 75.38 959 GLU A N 1
ATOM 7369 C CA . GLU A 1 959 ? -36.466 -48.587 40.031 1.00 75.38 959 GLU A CA 1
ATOM 7370 C C . GLU A 1 959 ? -35.377 -48.989 41.041 1.00 75.38 959 GLU A C 1
ATOM 7372 O O . GLU A 1 959 ? -34.259 -48.481 40.990 1.00 75.38 959 GLU A O 1
ATOM 7377 N N . ILE A 1 960 ? -35.682 -49.903 41.969 1.00 70.94 960 ILE A N 1
ATOM 7378 C CA . ILE A 1 960 ? -34.740 -50.363 43.007 1.00 70.94 960 ILE A CA 1
ATOM 7379 C C . ILE A 1 960 ? -33.791 -51.421 42.419 1.00 70.94 960 ILE A C 1
ATOM 7381 O O . ILE A 1 960 ? -34.233 -52.364 41.768 1.00 70.94 960 ILE A O 1
ATOM 7385 N N . LEU A 1 961 ? -32.484 -51.306 42.686 1.00 70.06 961 LEU A N 1
ATOM 7386 C CA . LEU A 1 961 ? -31.457 -52.200 42.114 1.00 70.06 961 LEU A CA 1
ATOM 7387 C C . LEU A 1 961 ? -31.555 -53.689 42.526 1.00 70.06 961 LEU A C 1
ATOM 7389 O O . LEU A 1 961 ? -30.863 -54.509 41.931 1.00 70.06 961 LEU A O 1
ATOM 7393 N N . ALA A 1 962 ? -32.366 -54.056 43.525 1.00 56.59 962 ALA A N 1
ATOM 7394 C CA . ALA A 1 962 ? -32.441 -55.430 44.044 1.00 56.59 962 ALA A CA 1
ATOM 7395 C C . ALA A 1 962 ? -33.298 -56.392 43.200 1.00 56.59 962 ALA A C 1
ATOM 7397 O O . ALA A 1 962 ? -33.000 -57.582 43.162 1.00 56.59 962 ALA A O 1
ATOM 7398 N N . ASP A 1 963 ? -34.345 -55.896 42.534 1.00 56.34 963 ASP A N 1
ATOM 7399 C CA . ASP A 1 963 ? -35.415 -56.742 41.975 1.00 56.34 963 ASP A CA 1
ATOM 7400 C C . ASP A 1 963 ? -35.259 -57.025 40.464 1.00 56.34 963 ASP A C 1
ATOM 7402 O O . ASP A 1 963 ? -36.172 -57.546 39.820 1.00 56.34 963 ASP A O 1
ATOM 7406 N N . ASN A 1 964 ? -34.159 -56.584 39.840 1.00 54.59 964 ASN A N 1
ATOM 7407 C CA . ASN A 1 964 ? -34.270 -56.067 38.476 1.00 54.59 964 ASN A CA 1
ATOM 7408 C C . ASN A 1 964 ? -33.925 -57.044 37.324 1.00 54.59 964 ASN A C 1
ATOM 7410 O O . ASN A 1 964 ? -32.778 -57.442 37.123 1.00 54.59 964 ASN A O 1
ATOM 7414 N N . ALA A 1 965 ? -34.919 -57.309 36.467 1.00 48.69 965 ALA A N 1
ATOM 7415 C CA . ALA A 1 965 ? -34.780 -58.017 35.189 1.00 48.69 965 ALA A CA 1
ATOM 7416 C C . ALA A 1 965 ? -34.226 -57.148 34.025 1.00 48.69 965 ALA A C 1
ATOM 7418 O O . ALA A 1 965 ? -33.931 -57.668 32.947 1.00 48.69 965 ALA A O 1
ATOM 7419 N N . PHE A 1 966 ? -34.059 -55.834 34.220 1.00 53.09 966 PHE A N 1
ATOM 7420 C CA . PHE A 1 966 ? -33.539 -54.859 33.244 1.00 53.09 966 PHE A CA 1
ATOM 7421 C C . PHE A 1 966 ? -32.027 -54.581 33.376 1.00 53.09 966 PHE A C 1
ATOM 7423 O O . PHE A 1 966 ? -31.530 -53.539 32.954 1.00 53.09 966 PHE A O 1
ATOM 7430 N N . SER A 1 967 ? -31.252 -55.539 33.886 1.00 52.53 967 SER A N 1
ATOM 7431 C CA . SER A 1 967 ? -29.805 -55.412 34.143 1.00 52.53 967 SER A CA 1
ATOM 7432 C C . SER A 1 967 ? -28.910 -55.124 32.915 1.00 52.53 967 SER A C 1
ATOM 7434 O O . SER A 1 967 ? -27.744 -54.767 33.072 1.00 52.53 967 SER A O 1
ATOM 7436 N N . LYS A 1 968 ? -29.441 -55.219 31.686 1.00 56.88 968 LYS A N 1
ATOM 7437 C CA . LYS A 1 968 ? -28.702 -55.335 30.406 1.00 56.88 968 LYS A CA 1
ATOM 7438 C C . LYS A 1 968 ? -27.634 -54.269 30.096 1.00 56.88 968 LYS A C 1
ATOM 7440 O O . LYS A 1 968 ? -26.778 -54.534 29.255 1.00 56.88 968 LYS A O 1
ATOM 7445 N N . ASN A 1 969 ? -27.670 -53.096 30.733 1.00 67.94 969 ASN A N 1
ATOM 7446 C CA . ASN A 1 969 ? -26.758 -51.973 30.459 1.00 67.94 969 ASN A CA 1
ATOM 7447 C C . ASN A 1 969 ? -25.983 -51.454 31.691 1.00 67.94 969 ASN A C 1
ATOM 7449 O O . ASN A 1 969 ? -25.324 -50.422 31.583 1.00 67.94 969 ASN A O 1
ATOM 7453 N N . LEU A 1 970 ? -26.030 -52.132 32.849 1.00 78.75 970 LEU A N 1
ATOM 7454 C CA . LEU A 1 970 ? -25.349 -51.646 34.066 1.00 78.75 970 LEU A CA 1
ATOM 7455 C C . LEU A 1 970 ? -23.816 -51.564 33.918 1.00 78.75 970 LEU A C 1
ATOM 7457 O O . LEU A 1 970 ? -23.219 -50.633 34.447 1.00 78.75 970 LEU A O 1
ATOM 7461 N N . TRP A 1 971 ? -23.216 -52.433 33.094 1.00 82.31 971 TRP A N 1
ATOM 7462 C CA . TRP A 1 971 ? -21.799 -52.405 32.670 1.00 82.31 971 TRP A CA 1
ATOM 7463 C C . TRP A 1 971 ? -21.335 -51.098 32.000 1.00 82.31 971 TRP A C 1
ATOM 7465 O O . TRP A 1 971 ? -20.164 -50.944 31.675 1.00 82.31 971 TRP A O 1
ATOM 7475 N N . ASN A 1 972 ? -22.257 -50.179 31.707 1.00 86.25 972 ASN A N 1
ATOM 7476 C CA . ASN A 1 972 ? -21.970 -48.883 31.102 1.00 86.25 972 ASN A CA 1
ATOM 7477 C C . ASN A 1 972 ? -22.106 -47.714 32.099 1.00 86.25 972 ASN A C 1
ATOM 7479 O O . ASN A 1 972 ? -22.010 -46.557 31.690 1.00 86.25 972 ASN A O 1
ATOM 7483 N N . LEU A 1 973 ? -22.363 -47.989 33.385 1.00 89.81 973 LEU A N 1
ATOM 7484 C CA . LEU A 1 973 ? -22.425 -46.962 34.430 1.00 89.81 973 LEU A CA 1
ATOM 7485 C C . LEU A 1 973 ? -21.024 -46.464 34.832 1.00 89.81 973 LEU A C 1
ATOM 7487 O O . LEU A 1 973 ? -20.896 -45.326 35.281 1.00 89.81 973 LEU A O 1
ATOM 7491 N N . ILE A 1 974 ? -19.993 -47.300 34.677 1.00 91.06 974 ILE A N 1
ATOM 7492 C CA . ILE A 1 974 ? -18.602 -47.005 35.042 1.00 91.06 974 ILE A CA 1
ATOM 7493 C C . ILE A 1 974 ? -17.764 -46.835 33.770 1.00 91.06 974 ILE A C 1
ATOM 7495 O O . ILE A 1 974 ? -17.732 -47.724 32.922 1.00 91.06 974 ILE A O 1
ATOM 7499 N N . HIS A 1 975 ? -17.070 -45.702 33.639 1.00 93.25 975 HIS A N 1
ATOM 7500 C CA . HIS A 1 975 ? -16.029 -45.476 32.619 1.00 93.25 975 HIS A CA 1
ATOM 7501 C C . HIS A 1 975 ? -14.658 -45.341 33.297 1.00 93.25 975 HIS A C 1
ATOM 7503 O O . HIS A 1 975 ? -14.592 -44.971 34.471 1.00 93.25 975 HIS A O 1
ATOM 7509 N N . TYR A 1 976 ? -13.566 -45.633 32.584 1.00 91.19 976 TYR A N 1
ATOM 7510 C CA . TYR A 1 976 ? -12.207 -45.580 33.140 1.00 91.19 976 TYR A CA 1
ATOM 7511 C C . TYR A 1 976 ? -11.261 -44.785 32.240 1.00 91.19 976 TYR A C 1
ATOM 7513 O O . TYR A 1 976 ? -11.121 -45.093 31.058 1.00 91.19 976 TYR A O 1
ATOM 7521 N N . GLY A 1 977 ? -10.611 -43.758 32.793 1.00 85.88 977 GLY A N 1
ATOM 7522 C CA . GLY A 1 977 ? -9.752 -42.839 32.040 1.00 85.88 977 GLY A CA 1
ATOM 7523 C C . GLY A 1 977 ? -10.495 -42.067 30.943 1.00 85.88 977 GLY A C 1
ATOM 7524 O O . GLY A 1 977 ? -9.904 -41.775 29.908 1.00 85.88 977 GLY A O 1
ATOM 7525 N N . GLY A 1 978 ? -11.799 -41.818 31.120 1.00 88.00 978 GLY A N 1
ATOM 7526 C CA . GLY A 1 978 ? -12.690 -41.265 30.094 1.00 88.00 978 GLY A CA 1
ATOM 7527 C C . GLY A 1 978 ? -13.118 -42.253 28.999 1.00 88.00 978 GLY A C 1
ATOM 7528 O O . GLY A 1 978 ? -14.003 -41.929 28.210 1.00 88.00 978 GLY A O 1
ATOM 7529 N N . GLU A 1 979 ? -12.540 -43.457 28.950 1.00 86.75 979 GLU A N 1
ATOM 7530 C CA . GLU A 1 979 ? -12.821 -44.445 27.909 1.00 86.75 979 GLU A CA 1
ATOM 7531 C C . GLU A 1 979 ? -14.042 -45.309 28.231 1.00 86.75 979 GLU A C 1
ATOM 7533 O O . GLU A 1 979 ? -14.276 -45.720 29.374 1.00 86.75 979 GLU A O 1
ATOM 7538 N N . ARG A 1 980 ? -14.799 -45.652 27.183 1.00 88.88 980 ARG A N 1
ATOM 7539 C CA . ARG A 1 980 ? -15.928 -46.583 27.267 1.00 88.88 980 ARG A CA 1
ATOM 7540 C C . ARG A 1 980 ? -15.444 -48.010 27.020 1.00 88.88 980 ARG A C 1
ATOM 7542 O O . ARG A 1 980 ? -14.990 -48.346 25.928 1.00 88.88 980 ARG A O 1
ATOM 7549 N N . GLY A 1 981 ? -15.592 -48.871 28.019 1.00 82.94 981 GLY A N 1
ATOM 7550 C CA . GLY A 1 981 ? -15.168 -50.264 27.930 1.00 82.94 981 GLY A CA 1
ATOM 7551 C C . GLY A 1 981 ? -16.018 -51.114 26.974 1.00 82.94 981 GLY A C 1
ATOM 7552 O O . GLY A 1 981 ? -17.198 -50.855 26.741 1.00 82.94 981 GLY A O 1
ATOM 7553 N N . THR A 1 982 ? -15.410 -52.166 26.423 1.00 83.31 982 THR A N 1
ATOM 7554 C CA . THR A 1 982 ? -16.067 -53.185 25.590 1.00 83.31 982 THR A CA 1
ATOM 7555 C C . THR A 1 982 ? -16.392 -54.415 26.432 1.00 83.31 982 THR A C 1
ATOM 7557 O O . THR A 1 982 ? -15.478 -55.075 26.922 1.00 83.31 982 THR A O 1
ATOM 7560 N N . LEU A 1 983 ? -17.671 -54.758 26.592 1.00 84.00 983 LEU A N 1
ATOM 7561 C CA . LEU A 1 983 ? -18.091 -55.951 27.337 1.00 84.00 983 LEU A CA 1
ATOM 7562 C C . LEU A 1 983 ? -17.454 -57.229 26.752 1.00 84.00 983 LEU A C 1
ATOM 7564 O O . LEU A 1 983 ? -17.668 -57.546 25.584 1.00 84.00 983 LEU A O 1
ATOM 7568 N N . LEU A 1 984 ? -16.701 -57.970 27.571 1.00 76.75 984 LEU A N 1
ATOM 7569 C CA . LEU A 1 984 ? -16.167 -59.294 27.225 1.00 76.75 984 LEU A CA 1
ATOM 7570 C C . LEU A 1 984 ? -17.081 -60.427 27.709 1.00 76.75 984 LEU A C 1
ATOM 7572 O O . LEU A 1 984 ? -17.215 -61.441 27.027 1.00 76.75 984 LEU A O 1
ATOM 7576 N N . ARG A 1 985 ? -17.675 -60.279 28.902 1.00 80.69 985 ARG A N 1
ATOM 7577 C CA . ARG A 1 985 ? -18.506 -61.298 29.568 1.00 80.69 985 ARG A CA 1
ATOM 7578 C C . ARG A 1 985 ? -19.385 -60.659 30.655 1.00 80.69 985 ARG A C 1
ATOM 7580 O O . ARG A 1 985 ? -19.037 -59.605 31.176 1.00 80.69 985 ARG A O 1
ATOM 7587 N N . ALA A 1 986 ? -20.501 -61.292 31.014 1.00 80.44 986 ALA A N 1
ATOM 7588 C CA . ALA A 1 986 ? -21.353 -60.897 32.140 1.00 80.44 986 ALA A CA 1
ATOM 7589 C C . ALA A 1 986 ? -21.836 -62.132 32.920 1.00 80.44 986 ALA A C 1
ATOM 7591 O O . ALA A 1 986 ? -22.181 -63.140 32.304 1.00 80.44 986 ALA A O 1
ATOM 7592 N N . ASP A 1 987 ? -21.898 -62.036 34.249 1.00 77.56 987 ASP A N 1
ATOM 7593 C CA . ASP A 1 987 ? -22.273 -63.112 35.171 1.00 77.56 987 ASP A CA 1
ATOM 7594 C C . ASP A 1 987 ? -23.062 -62.536 36.364 1.00 77.56 987 ASP A C 1
ATOM 7596 O O . ASP A 1 987 ? -22.488 -61.887 37.225 1.00 77.56 987 ASP A O 1
ATOM 7600 N N . ASN A 1 988 ? -24.379 -62.770 36.417 1.00 72.50 988 ASN A N 1
ATOM 7601 C CA . ASN A 1 988 ? -25.286 -62.517 37.556 1.00 72.50 988 ASN A CA 1
ATOM 7602 C C . ASN A 1 988 ? -24.935 -61.319 38.485 1.00 72.50 988 ASN A C 1
ATOM 7604 O O . ASN A 1 988 ? -24.354 -61.500 39.552 1.00 72.50 988 ASN A O 1
ATOM 7608 N N . ASN A 1 989 ? -25.339 -60.106 38.088 1.00 76.50 989 ASN A N 1
ATOM 7609 C CA . ASN A 1 989 ? -25.014 -58.806 38.714 1.00 76.50 989 ASN A CA 1
ATOM 7610 C C . ASN A 1 989 ? -23.534 -58.371 38.661 1.00 76.50 989 ASN A C 1
ATOM 7612 O O . ASN A 1 989 ? -23.229 -57.277 39.144 1.00 76.50 989 ASN A O 1
ATOM 7616 N N . THR A 1 990 ? -22.660 -59.148 38.009 1.00 85.00 990 THR A N 1
ATOM 7617 C CA . THR A 1 990 ? -21.246 -58.823 37.772 1.00 85.00 990 THR A CA 1
ATOM 7618 C C . THR A 1 990 ? -20.896 -58.771 36.269 1.00 85.00 990 THR A C 1
ATOM 7620 O O . THR A 1 990 ? -21.461 -59.516 35.465 1.00 85.00 990 THR A O 1
ATOM 7623 N N . TYR A 1 991 ? -19.971 -57.892 35.857 1.00 86.94 991 TYR A N 1
ATOM 7624 C CA . TYR A 1 991 ? -19.611 -57.663 34.441 1.00 86.94 991 TYR A CA 1
ATOM 7625 C C . TYR A 1 991 ? -18.102 -57.573 34.211 1.00 86.94 991 TYR A C 1
ATOM 7627 O O . TYR A 1 991 ? -17.420 -56.885 34.963 1.00 86.94 991 TYR A O 1
ATOM 7635 N N . PHE A 1 992 ? -17.603 -58.194 33.136 1.00 86.56 992 PHE A N 1
ATOM 7636 C CA . PHE A 1 992 ? -16.209 -58.116 32.689 1.00 86.56 992 PHE A CA 1
ATOM 7637 C C . PHE A 1 992 ? -16.070 -57.226 31.452 1.00 86.56 992 PHE A C 1
ATOM 7639 O O . PHE A 1 992 ? -16.540 -57.588 30.368 1.00 86.56 992 PHE A O 1
ATOM 7646 N N . VAL A 1 993 ? -15.401 -56.080 31.588 1.00 89.00 993 VAL A N 1
ATOM 7647 C CA . VAL A 1 993 ? -15.405 -55.015 30.569 1.00 89.00 993 VAL A CA 1
ATOM 7648 C C . VAL A 1 993 ? -13.978 -54.604 30.195 1.00 89.00 993 VAL A C 1
ATOM 7650 O O . VAL A 1 993 ? -13.200 -54.215 31.059 1.00 89.00 993 VAL A O 1
ATOM 7653 N N . GLN A 1 994 ? -13.611 -54.691 28.913 1.00 87.00 994 GLN A N 1
ATOM 7654 C CA . GLN A 1 994 ? -12.272 -54.363 28.423 1.00 87.00 994 GLN A CA 1
ATOM 7655 C C . GLN A 1 994 ? -12.135 -52.899 27.995 1.00 87.00 994 GLN A C 1
ATOM 7657 O O . GLN A 1 994 ? -12.648 -52.501 26.945 1.00 87.00 994 GLN A O 1
ATOM 7662 N N . PHE A 1 995 ? -11.349 -52.130 28.737 1.00 86.62 995 PHE A N 1
ATOM 7663 C CA . PHE A 1 995 ? -10.974 -50.758 28.397 1.00 86.62 995 PHE A CA 1
ATOM 7664 C C . PHE A 1 995 ? -9.702 -50.746 27.534 1.00 86.62 995 PHE A C 1
ATOM 7666 O O . PHE A 1 995 ? -8.824 -51.595 27.699 1.00 86.62 995 PHE A O 1
ATOM 7673 N N . THR A 1 996 ? -9.603 -49.798 26.600 1.00 80.31 996 THR A N 1
ATOM 7674 C CA . THR A 1 996 ? -8.417 -49.586 25.750 1.00 80.31 996 THR A CA 1
ATOM 7675 C C . THR A 1 996 ? -7.980 -48.143 25.920 1.00 80.31 996 THR A C 1
ATOM 7677 O O . THR A 1 996 ? -8.737 -47.253 25.562 1.00 80.31 996 THR A O 1
ATOM 7680 N N . GLN A 1 997 ? -6.794 -47.906 26.473 1.00 71.31 997 GLN A N 1
ATOM 7681 C CA . GLN A 1 997 ? -6.250 -46.557 26.607 1.00 71.31 997 GLN A CA 1
ATOM 7682 C C . GLN A 1 997 ? -5.637 -46.076 25.283 1.00 71.31 997 GLN A C 1
ATOM 7684 O O . GLN A 1 997 ? -5.246 -46.869 24.423 1.00 71.31 997 GLN A O 1
ATOM 7689 N N . SER A 1 998 ? -5.507 -44.757 25.140 1.00 72.31 998 SER A N 1
ATOM 7690 C CA . SER A 1 998 ? -4.990 -44.074 23.943 1.00 72.31 998 SER A CA 1
ATOM 7691 C C . SER A 1 998 ? -3.546 -44.438 23.559 1.00 72.31 998 SER A C 1
ATOM 7693 O O . SER A 1 998 ? -3.140 -44.231 22.418 1.00 72.31 998 SER A O 1
ATOM 7695 N N . ASN A 1 999 ? -2.779 -45.034 24.477 1.00 68.75 999 ASN A N 1
ATOM 7696 C CA . ASN A 1 999 ? -1.453 -45.612 24.233 1.00 68.75 999 ASN A CA 1
ATOM 7697 C C . ASN A 1 999 ? -1.494 -47.023 23.591 1.00 68.75 999 ASN A C 1
ATOM 7699 O O . ASN A 1 999 ? -0.444 -47.631 23.391 1.00 68.75 999 ASN A O 1
ATOM 7703 N N . GLY A 1 1000 ? -2.683 -47.566 23.304 1.00 65.88 1000 GLY A N 1
ATOM 7704 C CA . GLY A 1 1000 ? -2.893 -48.917 22.768 1.00 65.88 1000 GLY A CA 1
ATOM 7705 C C . GLY A 1 1000 ? -2.915 -50.032 23.822 1.00 65.88 1000 GLY A C 1
ATOM 7706 O O . GLY A 1 1000 ? -3.176 -51.189 23.485 1.00 65.88 1000 GLY A O 1
ATOM 7707 N N . GLN A 1 1001 ? -2.678 -49.715 25.097 1.00 68.00 1001 GLN A N 1
ATOM 7708 C CA . GLN A 1 1001 ? -2.716 -50.675 26.197 1.00 68.00 1001 GLN A CA 1
ATOM 7709 C C . GLN A 1 1001 ? -4.170 -51.012 26.553 1.00 68.00 1001 GLN A C 1
ATOM 7711 O O . GLN A 1 1001 ? -5.008 -50.125 26.717 1.00 68.00 1001 GLN A O 1
ATOM 7716 N N . ARG A 1 1002 ? -4.486 -52.307 26.668 1.00 74.50 1002 ARG A N 1
ATOM 7717 C CA . ARG A 1 1002 ? -5.835 -52.795 26.996 1.00 74.50 1002 ARG A CA 1
ATOM 7718 C C . ARG A 1 1002 ? -5.847 -53.438 28.387 1.00 74.50 1002 ARG A C 1
ATOM 7720 O O . ARG A 1 1002 ? -4.847 -53.992 28.850 1.00 74.50 1002 ARG A O 1
ATOM 7727 N N . PHE A 1 1003 ? -6.989 -53.338 29.049 1.00 80.88 1003 PHE A N 1
ATOM 7728 C CA . PHE A 1 1003 ? -7.221 -53.687 30.452 1.00 80.88 1003 PHE A CA 1
ATOM 7729 C C . PHE A 1 1003 ? -8.613 -54.297 30.598 1.00 80.88 1003 PHE A C 1
ATOM 7731 O O . PHE A 1 1003 ? -9.422 -54.143 29.689 1.00 80.88 1003 PHE A O 1
ATOM 7738 N N . VAL A 1 1004 ? -8.932 -54.941 31.722 1.00 86.75 1004 VAL A N 1
ATOM 7739 C CA . VAL A 1 1004 ? -10.285 -55.469 31.986 1.00 86.75 1004 VAL A CA 1
ATOM 7740 C C . VAL A 1 1004 ? -10.736 -55.099 33.400 1.00 86.75 1004 VAL A C 1
ATOM 7742 O O . VAL A 1 1004 ? -9.949 -55.187 34.337 1.00 86.75 1004 VAL A O 1
ATOM 7745 N N . PHE A 1 1005 ? -11.985 -54.676 33.567 1.00 91.81 1005 PHE A N 1
ATOM 7746 C CA . PHE A 1 1005 ? -12.634 -54.479 34.868 1.00 91.81 1005 PHE A CA 1
ATOM 7747 C C . PHE A 1 1005 ? -13.558 -55.650 35.208 1.00 91.81 1005 PHE A C 1
ATOM 7749 O O . PHE A 1 1005 ? -14.005 -56.364 34.315 1.00 91.81 1005 PHE A O 1
ATOM 7756 N N . GLU A 1 1006 ? -13.874 -55.794 36.492 1.00 91.94 1006 GLU A N 1
ATOM 7757 C CA . GLU A 1 1006 ? -14.949 -56.626 37.032 1.00 91.94 1006 GLU A CA 1
ATOM 7758 C C . GLU A 1 1006 ? -15.845 -55.753 37.935 1.00 91.94 1006 GLU A C 1
ATOM 7760 O O . GLU A 1 1006 ? -15.387 -55.262 38.963 1.00 91.94 1006 GLU A O 1
ATOM 7765 N N . GLU A 1 1007 ? -17.102 -55.518 37.559 1.00 91.94 1007 GLU A N 1
ATOM 7766 C CA . GLU A 1 1007 ? -18.008 -54.531 38.192 1.00 91.94 1007 GLU A CA 1
ATOM 7767 C C . GLU A 1 1007 ? -19.216 -55.214 38.842 1.00 91.94 1007 GLU A C 1
ATOM 7769 O O . GLU A 1 1007 ? -19.765 -56.110 38.218 1.00 91.94 1007 GLU A O 1
ATOM 7774 N N . THR A 1 1008 ? -19.663 -54.820 40.045 1.00 89.56 1008 THR A N 1
ATOM 7775 C CA . THR A 1 1008 ? -20.775 -55.466 40.788 1.00 89.56 1008 THR A CA 1
ATOM 7776 C C . THR A 1 1008 ? -21.756 -54.461 41.418 1.00 89.56 1008 THR A C 1
ATOM 7778 O O . THR A 1 1008 ? -21.352 -53.450 41.995 1.00 89.56 1008 THR A O 1
ATOM 7781 N N . PHE A 1 1009 ? -23.062 -54.756 41.351 1.00 88.62 1009 PHE A N 1
ATOM 7782 C CA . PHE A 1 1009 ? -24.152 -53.821 41.691 1.00 88.62 1009 PHE A CA 1
ATOM 7783 C C . PHE A 1 1009 ? -25.133 -54.393 42.735 1.00 88.62 1009 PHE A C 1
ATOM 7785 O O . PHE A 1 1009 ? -25.627 -55.506 42.571 1.00 88.62 1009 PHE A O 1
ATOM 7792 N N . ASN A 1 1010 ? -25.461 -53.618 43.780 1.00 84.75 1010 ASN A N 1
ATOM 7793 C CA . ASN A 1 1010 ? -26.418 -53.973 44.841 1.00 84.75 1010 ASN A CA 1
ATOM 7794 C C . ASN A 1 1010 ? -27.313 -52.771 45.222 1.00 84.75 1010 ASN A C 1
ATOM 7796 O O . ASN A 1 1010 ? -26.994 -51.620 44.934 1.00 84.75 1010 ASN A O 1
ATOM 7800 N N . SER A 1 1011 ? -28.413 -53.007 45.946 1.00 81.50 1011 SER A N 1
ATOM 7801 C CA . SER A 1 1011 ? -29.353 -51.952 46.384 1.00 81.50 1011 SER A CA 1
ATOM 7802 C C . SER A 1 1011 ? -28.837 -51.002 47.471 1.00 81.50 1011 SER A C 1
ATOM 7804 O O . SER A 1 1011 ? -29.399 -49.917 47.631 1.00 81.50 1011 SER A O 1
ATOM 7806 N N . GLY A 1 1012 ? -27.782 -51.389 48.196 1.00 84.50 1012 GLY A N 1
ATOM 7807 C CA . GLY A 1 1012 ? -27.105 -50.554 49.198 1.00 84.50 1012 GLY A CA 1
ATOM 7808 C C . GLY A 1 1012 ? -25.699 -50.077 48.806 1.00 84.50 1012 GLY A C 1
ATOM 7809 O O . GLY A 1 1012 ? -25.172 -49.179 49.464 1.00 84.50 1012 GLY A O 1
ATOM 7810 N N . SER A 1 1013 ? -25.082 -50.644 47.757 1.00 90.06 1013 SER A N 1
ATOM 7811 C CA . SER A 1 1013 ? -23.725 -50.286 47.309 1.00 90.06 1013 SER A CA 1
ATOM 7812 C C . SER A 1 1013 ? -23.397 -50.723 45.871 1.00 90.06 1013 SER A C 1
ATOM 7814 O O . SER A 1 1013 ? -23.978 -51.671 45.343 1.00 90.06 1013 SER A O 1
ATOM 7816 N N . ILE A 1 1014 ? -22.417 -50.060 45.247 1.00 91.50 1014 ILE A N 1
ATOM 7817 C CA . ILE A 1 1014 ? -21.841 -50.427 43.935 1.00 91.50 1014 ILE A CA 1
ATOM 7818 C C . ILE A 1 1014 ? -20.309 -50.528 44.069 1.00 91.50 1014 ILE A C 1
ATOM 7820 O O . ILE A 1 1014 ? -19.702 -49.696 44.750 1.00 91.50 1014 ILE A O 1
ATOM 7824 N N . THR A 1 1015 ? -19.682 -51.537 43.453 1.00 92.88 1015 THR A N 1
ATOM 7825 C CA . THR A 1 1015 ? -18.253 -51.888 43.623 1.00 92.88 1015 THR A CA 1
ATOM 7826 C C . THR A 1 1015 ? -17.581 -52.362 42.320 1.00 92.88 1015 THR A C 1
ATOM 7828 O O . THR A 1 1015 ? -18.270 -52.772 41.390 1.00 92.88 1015 THR A O 1
ATOM 7831 N N . TYR A 1 1016 ? -16.241 -52.326 42.224 1.00 92.94 1016 TYR A N 1
ATOM 7832 C CA . TYR A 1 1016 ? -15.489 -52.805 41.038 1.00 92.94 1016 TYR A CA 1
ATOM 7833 C C . TYR A 1 1016 ? -14.029 -53.233 41.331 1.00 92.94 1016 TYR A C 1
ATOM 7835 O O . TYR A 1 1016 ? -13.485 -52.863 42.373 1.00 92.94 1016 TYR A O 1
ATOM 7843 N N . ARG A 1 1017 ? -13.400 -53.986 40.405 1.00 91.75 1017 ARG A N 1
ATOM 7844 C CA . ARG A 1 1017 ? -12.031 -54.573 40.431 1.00 91.75 1017 ARG A CA 1
ATOM 7845 C C . ARG A 1 1017 ? -11.348 -54.522 39.034 1.00 91.75 1017 ARG A C 1
ATOM 7847 O O . ARG A 1 1017 ? -12.039 -54.315 38.045 1.00 91.75 1017 ARG A O 1
ATOM 7854 N N . TYR A 1 1018 ? -10.013 -54.667 38.927 1.00 89.94 1018 TYR A N 1
ATOM 7855 C CA . TYR A 1 1018 ? -9.194 -54.295 37.733 1.00 89.94 1018 TYR A CA 1
ATOM 7856 C C . TYR A 1 1018 ? -8.082 -55.311 37.328 1.00 89.94 1018 TYR A C 1
ATOM 7858 O O . TYR A 1 1018 ? -7.496 -55.944 38.207 1.00 89.94 1018 TYR A O 1
ATOM 7866 N N . LEU A 1 1019 ? -7.791 -55.460 36.018 1.00 82.31 1019 LEU A N 1
ATOM 7867 C CA . LEU A 1 1019 ? -6.933 -56.480 35.354 1.00 82.31 1019 LEU A CA 1
ATOM 7868 C C . LEU A 1 1019 ? -6.201 -55.946 34.080 1.00 82.31 1019 LEU A C 1
ATOM 7870 O O . LEU A 1 1019 ? -6.591 -54.918 33.528 1.00 82.31 1019 LEU A O 1
ATOM 7874 N N . THR A 1 1020 ? -5.189 -56.661 33.544 1.00 77.69 1020 THR A N 1
ATOM 7875 C CA . THR A 1 1020 ? -4.323 -56.211 32.407 1.00 77.69 1020 THR A CA 1
ATOM 7876 C C . THR A 1 1020 ? -4.255 -57.165 31.189 1.00 77.69 1020 THR A C 1
ATOM 7878 O O . THR A 1 1020 ? -4.792 -58.268 31.221 1.00 77.69 1020 THR A O 1
ATOM 7881 N N . LEU A 1 1021 ? -3.576 -56.739 30.110 1.00 60.12 1021 LEU A N 1
ATOM 7882 C CA . LEU A 1 1021 ? -3.524 -57.400 28.792 1.00 60.12 1021 LEU A CA 1
ATOM 7883 C C . LEU A 1 1021 ? -2.780 -58.749 28.671 1.00 60.12 1021 LEU A C 1
ATOM 7885 O O . LEU A 1 1021 ? -3.061 -59.485 27.730 1.00 60.12 1021 LEU A O 1
ATOM 7889 N N . ASN A 1 1022 ? -1.697 -58.991 29.421 1.00 53.22 1022 ASN A N 1
ATOM 7890 C CA . ASN A 1 1022 ? -0.474 -59.356 28.684 1.00 53.22 1022 ASN A CA 1
ATOM 7891 C C . ASN A 1 1022 ? -0.357 -60.749 28.002 1.00 53.22 1022 ASN A C 1
ATOM 7893 O O . ASN A 1 1022 ? -0.035 -61.758 28.636 1.00 53.22 1022 ASN A O 1
ATOM 7897 N N . SER A 1 1023 ? -0.396 -60.700 26.645 1.00 56.16 1023 SER A N 1
ATOM 7898 C CA . SER A 1 1023 ? 0.451 -61.412 25.635 1.00 56.16 1023 SER A CA 1
ATOM 7899 C C . SER A 1 1023 ? 0.468 -60.677 24.246 1.00 56.16 1023 SER A C 1
ATOM 7901 O O . SER A 1 1023 ? -0.498 -59.971 23.955 1.00 56.16 1023 SER A O 1
ATOM 7903 N N . SER A 1 1024 ? 1.509 -60.791 23.374 1.00 52.22 1024 SER A N 1
ATOM 7904 C CA . SER A 1 1024 ? 1.614 -60.107 22.027 1.00 52.22 1024 SER A CA 1
ATOM 7905 C C . SER A 1 1024 ? 2.728 -60.636 21.040 1.00 52.22 1024 SER A C 1
ATOM 7907 O O . SER A 1 1024 ? 3.485 -61.500 21.477 1.00 52.22 1024 SER A O 1
ATOM 7909 N N . PRO A 1 1025 ? 2.825 -60.197 19.735 1.00 50.88 1025 PRO A N 1
ATOM 7910 C CA . PRO A 1 1025 ? 3.487 -60.944 18.620 1.00 50.88 1025 PRO A CA 1
ATOM 7911 C C . PRO A 1 1025 ? 4.727 -60.338 17.832 1.00 50.88 1025 PRO A C 1
ATOM 7913 O O . PRO A 1 1025 ? 5.808 -60.300 18.406 1.00 50.88 1025 PRO A O 1
ATOM 7916 N N . PHE A 1 1026 ? 4.661 -60.024 16.505 1.00 29.41 1026 PHE A N 1
ATOM 7917 C CA . PHE A 1 1026 ? 5.743 -60.256 15.469 1.00 29.41 1026 PHE A CA 1
ATOM 7918 C C . PHE A 1 1026 ? 5.973 -59.182 14.324 1.00 29.41 1026 PHE A C 1
ATOM 7920 O O . PHE A 1 1026 ? 5.238 -58.201 14.323 1.00 29.41 1026 PHE A O 1
ATOM 7927 N N . HIS A 1 1027 ? 6.953 -59.379 13.375 1.00 15.52 1027 HIS A N 1
ATOM 7928 C CA . HIS A 1 1027 ? 7.117 -58.904 11.929 1.00 15.52 1027 HIS A CA 1
ATOM 7929 C C . HIS A 1 1027 ? 8.584 -58.506 11.449 1.00 15.52 1027 HIS A C 1
ATOM 7931 O O . HIS A 1 1027 ? 9.472 -58.462 12.297 1.00 15.52 1027 HIS A O 1
ATOM 7937 N N . THR A 1 1028 ? 8.821 -58.176 10.136 1.00 28.38 1028 THR A N 1
ATOM 7938 C CA . THR A 1 1028 ? 9.962 -57.439 9.425 1.00 28.38 1028 THR A CA 1
ATOM 7939 C C . THR A 1 1028 ? 10.953 -58.159 8.424 1.00 28.38 1028 THR A C 1
ATOM 7941 O O . THR A 1 1028 ? 11.151 -59.366 8.536 1.00 28.38 1028 THR A O 1
ATOM 7944 N N . ASP A 1 1029 ? 11.540 -57.426 7.419 1.00 26.80 1029 ASP A N 1
ATOM 7945 C CA . ASP A 1 1029 ? 11.991 -57.906 6.051 1.00 26.80 1029 ASP A CA 1
ATOM 7946 C C . ASP A 1 1029 ? 13.163 -57.097 5.301 1.00 26.80 1029 ASP A C 1
ATOM 7948 O O . ASP A 1 1029 ? 13.676 -56.140 5.881 1.00 26.80 1029 ASP A O 1
ATOM 7952 N N . ASN A 1 1030 ? 13.514 -57.404 4.000 1.00 23.09 1030 ASN A N 1
ATOM 7953 C CA . ASN A 1 1030 ? 14.359 -56.681 2.930 1.00 23.09 1030 ASN A CA 1
ATOM 7954 C C . ASN A 1 1030 ? 15.864 -57.156 2.629 1.00 23.09 1030 ASN A C 1
ATOM 7956 O O . ASN A 1 1030 ? 16.298 -58.033 3.368 1.00 23.09 1030 ASN A O 1
ATOM 7960 N N . ASP A 1 1031 ? 16.763 -56.810 1.631 1.00 20.34 1031 ASP A N 1
ATOM 7961 C CA . ASP A 1 1031 ? 17.008 -55.767 0.537 1.00 20.34 1031 ASP A CA 1
ATOM 7962 C C . ASP A 1 1031 ? 17.887 -56.192 -0.762 1.00 20.34 1031 ASP A C 1
ATOM 7964 O O . ASP A 1 1031 ? 17.553 -57.214 -1.360 1.00 20.34 1031 ASP A O 1
ATOM 7968 N N . SER A 1 1032 ? 18.924 -55.442 -1.291 1.00 11.54 1032 SER A N 1
ATOM 7969 C CA . SER A 1 1032 ? 19.306 -55.271 -2.768 1.00 11.54 1032 SER A CA 1
ATOM 7970 C C . SER A 1 1032 ? 20.825 -55.339 -3.307 1.00 11.54 1032 SER A C 1
ATOM 7972 O O . SER A 1 1032 ? 21.622 -56.080 -2.734 1.00 11.54 1032 SER A O 1
ATOM 7974 N N . LYS A 1 1033 ? 21.234 -54.721 -4.484 1.00 25.02 1033 LYS A N 1
ATOM 7975 C CA . LYS A 1 1033 ? 22.374 -55.124 -5.447 1.00 25.02 1033 LYS A CA 1
ATOM 7976 C C . LYS A 1 1033 ? 23.014 -54.069 -6.485 1.00 25.02 1033 LYS A C 1
ATOM 7978 O O . LYS A 1 1033 ? 22.340 -53.091 -6.778 1.00 25.02 1033 LYS A O 1
ATOM 7983 N N . ASP A 1 1034 ? 24.228 -54.284 -7.126 1.00 77.69 1034 ASP A N 1
ATOM 7984 C CA . ASP A 1 1034 ? 25.009 -53.374 -8.106 1.00 77.69 1034 ASP A CA 1
ATOM 7985 C C . ASP A 1 1034 ? 26.001 -54.026 -9.215 1.00 77.69 1034 ASP A C 1
ATOM 7987 O O . ASP A 1 1034 ? 26.162 -55.248 -9.155 1.00 77.69 1034 ASP A O 1
ATOM 7991 N N . ILE A 1 1035 ? 26.641 -53.303 -10.224 1.00 72.12 1035 ILE A N 1
ATOM 7992 C CA . ILE A 1 1035 ? 27.482 -53.774 -11.444 1.00 72.12 1035 ILE A CA 1
ATOM 7993 C C . ILE A 1 1035 ? 28.515 -52.788 -12.228 1.00 72.12 1035 ILE A C 1
ATOM 7995 O O . ILE A 1 1035 ? 28.499 -51.595 -11.961 1.00 72.12 1035 ILE A O 1
ATOM 7999 N N . TRP A 1 1036 ? 29.341 -53.252 -13.256 1.00 75.31 1036 TRP A N 1
ATOM 8000 C CA . TRP A 1 1036 ? 29.993 -52.599 -14.521 1.00 75.31 1036 TRP A CA 1
ATOM 8001 C C . TRP A 1 1036 ? 31.567 -52.733 -14.883 1.00 75.31 1036 TRP A C 1
ATOM 8003 O O . TRP A 1 1036 ? 32.284 -53.250 -14.030 1.00 75.31 1036 TRP A O 1
ATOM 8013 N N . SER A 1 1037 ? 32.149 -52.409 -16.119 1.00 68.62 1037 SER A N 1
ATOM 8014 C CA . SER A 1 1037 ? 33.551 -52.907 -16.553 1.00 68.62 1037 SER A CA 1
ATOM 8015 C C . SER A 1 1037 ? 34.647 -52.485 -17.701 1.00 68.62 1037 SER A C 1
ATOM 8017 O O . SER A 1 1037 ? 35.744 -53.026 -17.538 1.00 68.62 1037 SER A O 1
ATOM 8019 N N . GLN A 1 1038 ? 34.586 -51.689 -18.830 1.00 71.25 1038 GLN A N 1
ATOM 8020 C CA . GLN A 1 1038 ? 35.432 -51.933 -20.123 1.00 71.25 1038 GLN A CA 1
ATOM 8021 C C . GLN A 1 1038 ? 36.644 -51.011 -20.734 1.00 71.25 1038 GLN A C 1
ATOM 8023 O O . GLN A 1 1038 ? 37.176 -50.133 -20.060 1.00 71.25 1038 GLN A O 1
ATOM 8028 N N . VAL A 1 1039 ? 37.136 -51.279 -22.010 1.00 70.56 1039 VAL A N 1
ATOM 8029 C CA . VAL A 1 1039 ? 38.127 -50.691 -23.046 1.00 70.56 1039 VAL A CA 1
ATOM 8030 C C . VAL A 1 1039 ? 39.668 -50.566 -22.840 1.00 70.56 1039 VAL A C 1
ATOM 8032 O O . VAL A 1 1039 ? 40.426 -50.793 -23.786 1.00 70.56 1039 VAL A O 1
ATOM 8035 N N . ARG A 1 1040 ? 40.204 -50.263 -21.653 1.00 60.62 1040 ARG A N 1
ATOM 8036 C CA . ARG A 1 1040 ? 41.648 -49.914 -21.466 1.00 60.62 1040 ARG A CA 1
ATOM 8037 C C . ARG A 1 1040 ? 42.700 -51.047 -21.612 1.00 60.62 1040 ARG A C 1
ATOM 8039 O O . ARG A 1 1040 ? 43.796 -50.924 -21.075 1.00 60.62 1040 ARG A O 1
ATOM 8046 N N . LYS A 1 1041 ? 42.386 -52.175 -22.258 1.00 54.78 1041 LYS A N 1
ATOM 8047 C CA . LYS A 1 1041 ? 43.231 -53.396 -22.249 1.00 54.78 1041 LYS A CA 1
ATOM 8048 C C . LYS A 1 1041 ? 43.763 -53.860 -23.613 1.00 54.78 1041 LYS A C 1
ATOM 8050 O O . LYS A 1 1041 ? 44.505 -54.836 -23.646 1.00 54.78 1041 LYS A O 1
ATOM 8055 N N . GLN A 1 1042 ? 43.392 -53.216 -24.719 1.00 56.88 1042 GLN A N 1
ATOM 8056 C CA . GLN A 1 1042 ? 43.781 -53.650 -26.069 1.00 56.88 1042 GLN A CA 1
ATOM 8057 C C . GLN A 1 1042 ? 44.876 -52.745 -26.650 1.00 56.88 1042 GLN A C 1
ATOM 8059 O O . GLN A 1 1042 ? 44.612 -51.591 -26.974 1.00 56.88 1042 GLN A O 1
ATOM 8064 N N . PHE A 1 1043 ? 46.090 -53.289 -26.789 1.00 52.34 1043 PHE A N 1
ATOM 8065 C CA . PHE A 1 1043 ? 47.238 -52.624 -27.430 1.00 52.34 1043 PHE A CA 1
ATOM 8066 C C . PHE A 1 1043 ? 47.518 -53.135 -28.860 1.00 52.34 1043 PHE A C 1
ATOM 8068 O O . PHE A 1 1043 ? 48.136 -52.425 -29.651 1.00 52.34 1043 PHE A O 1
ATOM 8075 N N . ASP A 1 1044 ? 46.991 -54.314 -29.214 1.00 49.06 1044 ASP A N 1
ATOM 8076 C CA . ASP A 1 1044 ? 47.090 -54.927 -30.545 1.00 49.06 1044 ASP A CA 1
ATOM 8077 C C . ASP A 1 1044 ? 45.742 -54.864 -31.284 1.00 49.06 1044 ASP A C 1
ATOM 8079 O O . ASP A 1 1044 ? 44.967 -55.824 -31.297 1.00 49.06 1044 ASP A O 1
ATOM 8083 N N . PHE A 1 1045 ? 45.428 -53.722 -31.907 1.00 46.97 1045 PHE A N 1
ATOM 8084 C CA . PHE A 1 1045 ? 44.249 -53.611 -32.774 1.00 46.97 1045 PHE A CA 1
ATOM 8085 C C . PHE A 1 1045 ? 44.583 -53.989 -34.223 1.00 46.97 1045 PHE A C 1
ATOM 8087 O O . PHE A 1 1045 ? 44.943 -53.140 -35.040 1.00 46.97 1045 PHE A O 1
ATOM 8094 N N . ILE A 1 1046 ? 44.398 -55.268 -34.561 1.00 49.78 1046 ILE A N 1
ATOM 8095 C CA . ILE A 1 1046 ? 44.168 -55.680 -35.952 1.00 49.78 1046 ILE A CA 1
ATOM 8096 C C . ILE A 1 1046 ? 42.695 -55.370 -36.280 1.00 49.78 1046 ILE A C 1
ATOM 8098 O O . ILE A 1 1046 ? 41.819 -55.835 -35.545 1.00 49.78 1046 ILE A O 1
ATOM 8102 N N . PRO A 1 1047 ? 42.379 -54.621 -37.354 1.00 45.12 1047 PRO A N 1
ATOM 8103 C CA . PRO A 1 1047 ? 41.000 -54.250 -37.662 1.00 45.12 1047 PRO A CA 1
ATOM 8104 C C . PRO A 1 1047 ? 40.026 -55.437 -37.818 1.00 45.12 1047 PRO A C 1
ATOM 8106 O O . PRO A 1 1047 ? 40.095 -56.196 -38.782 1.00 45.12 1047 PRO A O 1
ATOM 8109 N N . GLY A 1 1048 ? 39.055 -55.522 -36.898 1.00 53.78 1048 GLY A N 1
ATOM 8110 C CA . GLY A 1 1048 ? 37.720 -56.079 -37.164 1.00 53.78 1048 GLY A CA 1
ATOM 8111 C C . GLY A 1 1048 ? 37.459 -57.572 -36.903 1.00 53.78 1048 GLY A C 1
ATOM 8112 O O . GLY A 1 1048 ? 36.892 -58.216 -37.785 1.00 53.78 1048 GLY A O 1
ATOM 8113 N N . LYS A 1 1049 ? 37.788 -58.142 -35.723 1.00 55.06 1049 LYS A N 1
ATOM 8114 C CA . LYS A 1 1049 ? 37.415 -59.551 -35.408 1.00 55.06 1049 LYS A CA 1
ATOM 8115 C C . LYS A 1 1049 ? 36.778 -59.935 -34.057 1.00 55.06 1049 LYS A C 1
ATOM 8117 O O . LYS A 1 1049 ? 36.415 -61.103 -33.927 1.00 55.06 1049 LYS A O 1
ATOM 8122 N N . THR A 1 1050 ? 36.508 -59.025 -33.114 1.00 63.53 1050 THR A N 1
ATOM 8123 C CA . THR A 1 1050 ? 35.658 -59.368 -31.943 1.00 63.53 1050 THR A CA 1
ATOM 8124 C C . THR A 1 1050 ? 34.911 -58.158 -31.365 1.00 63.53 1050 THR A C 1
ATOM 8126 O O . THR A 1 1050 ? 35.563 -57.160 -31.053 1.00 63.53 1050 THR A O 1
ATOM 8129 N N . PRO A 1 1051 ? 33.575 -58.216 -31.175 1.00 67.12 1051 PRO A N 1
ATOM 8130 C CA . PRO A 1 1051 ? 32.833 -57.181 -30.456 1.00 67.12 1051 PRO A CA 1
ATOM 8131 C C . PRO A 1 1051 ? 32.999 -57.327 -28.938 1.00 67.12 1051 PRO A C 1
ATOM 8133 O O . PRO A 1 1051 ? 33.004 -58.438 -28.411 1.00 67.12 1051 PRO A O 1
ATOM 8136 N N . VAL A 1 1052 ? 33.099 -56.205 -28.220 1.00 71.12 1052 VAL A N 1
ATOM 8137 C CA . VAL A 1 1052 ? 33.316 -56.205 -26.754 1.00 71.12 1052 VAL A CA 1
ATOM 8138 C C . VAL A 1 1052 ? 32.031 -56.324 -25.918 1.00 71.12 1052 VAL A C 1
ATOM 8140 O O . VAL A 1 1052 ? 32.094 -56.588 -24.717 1.00 71.12 1052 VAL A O 1
ATOM 8143 N N . CYS A 1 1053 ? 30.864 -56.119 -26.531 1.00 74.62 1053 CYS A N 1
ATOM 8144 C CA . CYS A 1 1053 ? 29.544 -56.158 -25.899 1.00 74.62 1053 CYS A CA 1
ATOM 8145 C C . CYS A 1 1053 ? 28.451 -56.322 -26.981 1.00 74.62 1053 CYS A C 1
ATOM 8147 O O . CYS A 1 1053 ? 28.711 -56.055 -28.158 1.00 74.62 1053 CYS A O 1
ATOM 8149 N N . VAL A 1 1054 ? 27.256 -56.778 -26.583 1.00 66.94 1054 VAL A N 1
ATOM 8150 C CA . VAL A 1 1054 ? 26.064 -56.953 -27.434 1.00 66.94 1054 VAL A CA 1
ATOM 8151 C C . VAL A 1 1054 ? 24.844 -56.389 -26.698 1.00 66.94 1054 VAL A C 1
ATOM 8153 O O . VAL A 1 1054 ? 24.670 -56.664 -25.511 1.00 66.94 1054 VAL A O 1
ATOM 8156 N N . GLY A 1 1055 ? 23.996 -55.626 -27.393 1.00 70.88 1055 GLY A N 1
ATOM 8157 C CA . GLY A 1 1055 ? 22.855 -54.912 -26.805 1.00 70.88 1055 GLY A CA 1
ATOM 8158 C C . GLY A 1 1055 ? 23.168 -53.432 -26.556 1.00 70.88 1055 GLY A C 1
ATOM 8159 O O . GLY A 1 1055 ? 23.879 -52.814 -27.347 1.00 70.88 1055 GLY A O 1
ATOM 8160 N N . VAL A 1 1056 ? 22.636 -52.857 -25.471 1.00 68.50 1056 VAL A N 1
ATOM 8161 C CA . VAL A 1 1056 ? 22.942 -51.472 -25.067 1.00 68.50 1056 VAL A CA 1
ATOM 8162 C C . VAL A 1 1056 ? 24.262 -51.457 -24.296 1.00 68.50 1056 VAL A C 1
ATOM 8164 O O . VAL A 1 1056 ? 24.338 -51.917 -23.157 1.00 68.50 1056 VAL A O 1
ATOM 8167 N N . CYS A 1 1057 ? 25.307 -50.929 -24.931 1.00 78.06 1057 CYS A N 1
ATOM 8168 C CA . CYS A 1 1057 ? 26.687 -50.996 -24.460 1.00 78.06 1057 CYS A CA 1
ATOM 8169 C C . CYS A 1 1057 ? 27.243 -49.585 -24.232 1.00 78.06 1057 CYS A C 1
ATOM 8171 O O . CYS A 1 1057 ? 27.224 -48.757 -25.145 1.00 78.06 1057 CYS A O 1
ATOM 8173 N N . TYR A 1 1058 ? 27.746 -49.299 -23.024 1.00 81.25 1058 TYR A N 1
ATOM 8174 C CA . TYR A 1 1058 ? 28.069 -47.926 -22.630 1.00 81.25 1058 TYR A CA 1
ATOM 8175 C C . TYR A 1 1058 ? 29.462 -47.698 -22.037 1.00 81.25 1058 TYR A C 1
ATOM 8177 O O . TYR A 1 1058 ? 29.966 -48.480 -21.230 1.00 81.25 1058 TYR A O 1
ATOM 8185 N N . ILE A 1 1059 ? 30.041 -46.545 -22.385 1.00 76.69 1059 ILE A N 1
ATOM 8186 C CA . ILE A 1 1059 ? 31.182 -45.934 -21.698 1.00 76.69 1059 ILE A CA 1
ATOM 8187 C C . ILE A 1 1059 ? 30.683 -44.636 -21.063 1.00 76.69 1059 ILE A C 1
ATOM 8189 O O . ILE A 1 1059 ? 30.635 -43.575 -21.690 1.00 76.69 1059 ILE A O 1
ATOM 8193 N N . ALA A 1 1060 ? 30.275 -44.752 -19.801 1.00 69.56 1060 ALA A N 1
ATOM 8194 C CA . ALA A 1 1060 ? 29.810 -43.638 -18.991 1.00 69.56 1060 ALA A CA 1
ATOM 8195 C C . ALA A 1 1060 ? 31.008 -42.932 -18.323 1.00 69.56 1060 ALA A C 1
ATOM 8197 O O . ALA A 1 1060 ? 31.911 -43.608 -17.814 1.00 69.56 1060 ALA A O 1
ATOM 8198 N N . PRO A 1 1061 ? 31.040 -41.587 -18.290 1.00 65.31 1061 PRO A N 1
ATOM 8199 C CA . PRO A 1 1061 ? 32.242 -40.814 -17.980 1.00 65.31 1061 PRO A CA 1
ATOM 8200 C C . PRO A 1 1061 ? 32.469 -40.652 -16.466 1.00 65.31 1061 PRO A C 1
ATOM 8202 O O . PRO A 1 1061 ? 32.716 -39.556 -15.960 1.00 65.31 1061 PRO A O 1
ATOM 8205 N N . TYR A 1 1062 ? 32.386 -41.749 -15.710 1.00 58.59 1062 TYR A N 1
ATOM 8206 C CA . TYR A 1 1062 ? 32.573 -41.747 -14.262 1.00 58.59 1062 TYR A CA 1
ATOM 8207 C C . TYR A 1 1062 ? 34.012 -41.330 -13.891 1.00 58.59 1062 TYR A C 1
ATOM 8209 O O . TYR A 1 1062 ? 34.918 -42.165 -13.873 1.00 58.59 1062 TYR A O 1
ATOM 8217 N N . LYS A 1 1063 ? 34.190 -40.051 -13.524 1.00 52.44 1063 LYS A N 1
ATOM 8218 C CA . LYS A 1 1063 ? 35.415 -39.442 -12.957 1.00 52.44 1063 LYS A CA 1
ATOM 8219 C C . LYS A 1 1063 ? 36.586 -39.248 -13.951 1.00 52.44 1063 LYS A C 1
ATOM 8221 O O . LYS A 1 1063 ? 37.622 -39.880 -13.786 1.00 52.44 1063 LYS A O 1
ATOM 8226 N N . ASN A 1 1064 ? 36.435 -38.337 -14.928 1.00 59.56 1064 ASN A N 1
ATOM 8227 C CA . ASN A 1 1064 ? 37.506 -37.779 -15.793 1.00 59.56 1064 ASN A CA 1
ATOM 8228 C C . ASN A 1 1064 ? 38.577 -38.800 -16.224 1.00 59.56 1064 ASN A C 1
ATOM 8230 O O . ASN A 1 1064 ? 39.688 -38.831 -15.693 1.00 59.56 1064 ASN A O 1
ATOM 8234 N N . GLN A 1 1065 ? 38.215 -39.664 -17.170 1.00 64.75 1065 GLN A N 1
ATOM 8235 C CA . GLN A 1 1065 ? 38.968 -40.876 -17.463 1.00 64.75 1065 GLN A CA 1
ATOM 8236 C C . GLN A 1 1065 ? 40.042 -40.636 -18.532 1.00 64.75 1065 GLN A C 1
ATOM 8238 O O . GLN A 1 1065 ? 39.754 -40.445 -19.717 1.00 64.75 1065 GLN A O 1
ATOM 8243 N N . ASP A 1 1066 ? 41.302 -40.714 -18.108 1.00 67.25 1066 ASP A N 1
ATOM 8244 C CA . ASP A 1 1066 ? 42.449 -40.765 -19.012 1.00 67.25 1066 ASP A CA 1
ATOM 8245 C C . ASP A 1 1066 ? 42.484 -42.145 -19.691 1.00 67.25 1066 ASP A C 1
ATOM 8247 O O . ASP A 1 1066 ? 42.609 -43.178 -19.019 1.00 67.25 1066 ASP A O 1
ATOM 8251 N N . LEU A 1 1067 ? 42.353 -42.180 -21.024 1.00 61.09 1067 LEU A N 1
ATOM 8252 C CA . LEU A 1 1067 ? 42.266 -43.444 -21.764 1.00 61.09 1067 LEU A CA 1
ATOM 8253 C C . LEU A 1 1067 ? 43.638 -44.123 -21.914 1.00 61.09 1067 LEU A C 1
ATOM 8255 O O . LEU A 1 1067 ? 43.720 -45.349 -21.913 1.00 61.09 1067 LEU A O 1
ATOM 8259 N N . ILE A 1 1068 ? 44.709 -43.324 -21.992 1.00 59.88 1068 ILE A N 1
ATOM 8260 C CA . ILE A 1 1068 ? 46.110 -43.767 -22.041 1.00 59.88 1068 ILE A CA 1
ATOM 8261 C C . ILE A 1 1068 ? 46.905 -42.952 -21.013 1.00 59.88 1068 ILE A C 1
ATOM 8263 O O . ILE A 1 1068 ? 47.125 -41.753 -21.199 1.00 59.88 1068 ILE A O 1
ATOM 8267 N N . GLY A 1 1069 ? 47.323 -43.600 -19.921 1.00 45.59 1069 GLY A N 1
ATOM 8268 C CA . GLY A 1 1069 ? 47.992 -42.960 -18.786 1.00 45.59 1069 GLY A CA 1
ATOM 8269 C C . GLY A 1 1069 ? 49.372 -43.546 -18.473 1.00 45.59 1069 GLY A C 1
ATOM 8270 O O . GLY A 1 1069 ? 49.477 -44.669 -17.996 1.00 45.59 1069 GLY A O 1
ATOM 8271 N N . SER A 1 1070 ? 50.417 -42.739 -18.680 1.00 47.19 1070 SER A N 1
ATOM 8272 C CA . SER A 1 1070 ? 51.690 -42.718 -17.923 1.00 47.19 1070 SER A CA 1
ATOM 8273 C C . SER A 1 1070 ? 52.573 -43.977 -17.768 1.00 47.19 1070 SER A C 1
ATOM 8275 O O . SER A 1 1070 ? 53.597 -43.861 -17.101 1.00 47.19 1070 SER A O 1
ATOM 8277 N N . SER A 1 1071 ? 52.288 -45.144 -18.363 1.00 45.97 1071 SER A N 1
ATOM 8278 C CA . SER A 1 1071 ? 53.166 -46.326 -18.196 1.00 45.97 1071 SER A CA 1
ATOM 8279 C C . SER A 1 1071 ? 53.292 -47.252 -19.420 1.00 45.97 1071 SER A C 1
ATOM 8281 O O . SER A 1 1071 ? 52.910 -48.419 -19.354 1.00 45.97 1071 SER A O 1
ATOM 8283 N N . ALA A 1 1072 ? 53.857 -46.759 -20.532 1.00 42.38 1072 ALA A N 1
ATOM 8284 C CA . ALA A 1 1072 ? 54.276 -47.607 -21.660 1.00 42.38 1072 ALA A CA 1
ATOM 8285 C C . ALA A 1 1072 ? 55.359 -46.950 -22.549 1.00 42.38 1072 ALA A C 1
ATOM 8287 O O . ALA A 1 1072 ? 55.044 -46.181 -23.454 1.00 42.38 1072 ALA A O 1
ATOM 8288 N N . PHE A 1 1073 ? 56.635 -47.318 -22.374 1.00 46.47 1073 PHE A N 1
ATOM 8289 C CA . PHE A 1 1073 ? 57.704 -47.071 -23.365 1.00 46.47 1073 PHE A CA 1
ATOM 8290 C C . PHE A 1 1073 ? 57.640 -48.129 -24.496 1.00 46.47 1073 PHE A C 1
ATOM 8292 O O . PHE A 1 1073 ? 58.617 -48.815 -24.784 1.00 46.47 1073 PHE A O 1
ATOM 8299 N N . ALA A 1 1074 ? 56.460 -48.324 -25.100 1.00 43.84 1074 ALA A N 1
ATOM 8300 C CA . ALA A 1 1074 ? 56.126 -49.536 -25.861 1.00 43.84 1074 ALA A CA 1
ATOM 8301 C C . ALA A 1 1074 ? 55.460 -49.272 -27.230 1.00 43.84 1074 ALA A C 1
ATOM 8303 O O . ALA A 1 1074 ? 54.324 -49.670 -27.453 1.00 43.84 1074 ALA A O 1
ATOM 8304 N N . TRP A 1 1075 ? 56.202 -48.625 -28.139 1.00 45.72 1075 TRP A N 1
ATOM 8305 C CA . TRP A 1 1075 ? 56.376 -48.999 -29.562 1.00 45.72 1075 TRP A CA 1
ATOM 8306 C C . TRP A 1 1075 ? 55.136 -49.146 -30.493 1.00 45.72 1075 TRP A C 1
ATOM 8308 O O . TRP A 1 1075 ? 55.320 -49.375 -31.685 1.00 45.72 1075 TRP A O 1
ATOM 8318 N N . SER A 1 1076 ? 53.900 -48.953 -30.022 1.00 51.94 1076 SER A N 1
ATOM 8319 C CA . SER A 1 1076 ? 52.659 -48.941 -30.815 1.00 51.94 1076 SER A CA 1
ATOM 8320 C C . SER A 1 1076 ? 51.907 -47.622 -30.613 1.00 51.94 1076 SER A C 1
ATOM 8322 O O . SER A 1 1076 ? 51.800 -47.121 -29.494 1.00 51.94 1076 SER A O 1
ATOM 8324 N N . LEU A 1 1077 ? 51.399 -47.041 -31.705 1.00 62.41 1077 LEU A N 1
ATOM 8325 C CA . LEU A 1 1077 ? 50.794 -45.698 -31.736 1.00 62.41 1077 LEU A CA 1
ATOM 8326 C C . LEU A 1 1077 ? 49.266 -45.711 -31.937 1.00 62.41 1077 LEU A C 1
ATOM 8328 O O . LEU A 1 1077 ? 48.663 -44.648 -32.091 1.00 62.41 1077 LEU A O 1
ATOM 8332 N N . ASN A 1 1078 ? 48.649 -46.899 -31.958 1.00 71.38 1078 ASN A N 1
ATOM 8333 C CA . ASN A 1 1078 ? 47.261 -47.116 -32.378 1.00 71.38 1078 ASN A CA 1
ATOM 8334 C C . ASN A 1 1078 ? 46.368 -47.606 -31.226 1.00 71.38 1078 ASN A C 1
ATOM 8336 O O . ASN A 1 1078 ? 46.771 -48.479 -30.461 1.00 71.38 1078 ASN A O 1
ATOM 8340 N N . PHE A 1 1079 ? 45.130 -47.111 -31.146 1.00 75.81 1079 PHE A N 1
ATOM 8341 C CA . PHE A 1 1079 ? 44.106 -47.611 -30.215 1.00 75.81 1079 PHE A CA 1
ATOM 8342 C C . PHE A 1 1079 ? 42.689 -47.515 -30.809 1.00 75.81 1079 PHE A C 1
ATOM 8344 O O . PHE A 1 1079 ? 42.433 -46.703 -31.701 1.00 75.81 1079 PHE A O 1
ATOM 8351 N N . GLY A 1 1080 ? 41.750 -48.325 -30.310 1.00 75.38 1080 GLY A N 1
ATOM 8352 C CA . GLY A 1 1080 ? 40.393 -48.384 -30.858 1.00 75.38 1080 GLY A CA 1
ATOM 8353 C C . GLY A 1 1080 ? 39.439 -49.323 -30.122 1.00 75.38 1080 GLY A C 1
ATOM 8354 O O . GLY A 1 1080 ? 39.783 -49.890 -29.088 1.00 75.38 1080 GLY A O 1
ATOM 8355 N N . ALA A 1 1081 ? 38.231 -49.476 -30.670 1.00 78.81 1081 ALA A N 1
ATOM 8356 C CA . ALA A 1 1081 ? 37.213 -50.424 -30.206 1.00 78.81 1081 ALA A CA 1
ATOM 8357 C C . ALA A 1 1081 ? 36.278 -50.853 -31.355 1.00 78.81 1081 ALA A C 1
ATOM 8359 O O . ALA A 1 1081 ? 36.209 -50.192 -32.398 1.00 78.81 1081 ALA A O 1
ATOM 8360 N N . THR A 1 1082 ? 35.542 -51.953 -31.159 1.00 82.88 1082 THR A N 1
ATOM 8361 C CA . THR A 1 1082 ? 34.508 -52.441 -32.088 1.00 82.88 1082 THR A CA 1
ATOM 8362 C C . THR A 1 1082 ? 33.301 -52.994 -31.324 1.00 82.88 1082 THR A C 1
ATOM 8364 O O . THR A 1 1082 ? 33.464 -53.772 -30.381 1.00 82.88 1082 THR A O 1
ATOM 8367 N N . VAL A 1 1083 ? 32.089 -52.588 -31.717 1.00 80.00 1083 VAL A N 1
ATOM 8368 C CA . VAL A 1 1083 ? 30.810 -52.974 -31.086 1.00 80.00 1083 VAL A CA 1
ATOM 8369 C C . VAL A 1 1083 ? 29.797 -53.398 -32.150 1.00 80.00 1083 VAL A C 1
ATOM 8371 O O . VAL A 1 1083 ? 29.740 -52.804 -33.225 1.00 80.00 1083 VAL A O 1
ATOM 8374 N N . VAL A 1 1084 ? 28.990 -54.415 -31.830 1.00 74.62 1084 VAL A N 1
ATOM 8375 C CA . VAL A 1 1084 ? 27.829 -54.850 -32.621 1.00 74.62 1084 VAL A CA 1
ATOM 8376 C C . VAL A 1 1084 ? 26.568 -54.427 -31.865 1.00 74.62 1084 VAL A C 1
ATOM 8378 O O . VAL A 1 1084 ? 26.245 -54.998 -30.824 1.00 74.62 1084 VAL A O 1
ATOM 8381 N N . GLY A 1 1085 ? 25.897 -53.391 -32.371 1.00 76.12 1085 GLY A N 1
ATOM 8382 C CA . GLY A 1 1085 ? 24.835 -52.662 -31.670 1.00 76.12 1085 GLY A CA 1
ATOM 8383 C C . GLY A 1 1085 ? 25.206 -51.194 -31.431 1.00 76.12 1085 GLY A C 1
ATOM 8384 O O . GLY A 1 1085 ? 26.092 -50.653 -32.098 1.00 76.12 1085 GLY A O 1
ATOM 8385 N N . THR A 1 1086 ? 24.524 -50.547 -30.484 1.00 80.12 1086 THR A N 1
ATOM 8386 C CA . THR A 1 1086 ? 24.744 -49.137 -30.135 1.00 80.12 1086 THR A CA 1
ATOM 8387 C C . THR A 1 1086 ? 26.034 -48.964 -29.327 1.00 80.12 1086 THR A C 1
ATOM 8389 O O . THR A 1 1086 ? 26.163 -49.532 -28.241 1.00 80.12 1086 THR A O 1
ATOM 8392 N N . LEU A 1 1087 ? 26.968 -48.134 -29.810 1.00 85.06 1087 LEU A N 1
ATOM 8393 C CA . LEU A 1 1087 ? 28.112 -47.665 -29.020 1.00 85.06 1087 LEU A CA 1
ATOM 8394 C C . LEU A 1 1087 ? 27.836 -46.262 -28.464 1.00 85.06 1087 LEU A C 1
ATOM 8396 O O . LEU A 1 1087 ? 27.811 -45.279 -29.209 1.00 85.06 1087 LEU A O 1
ATOM 8400 N N . LEU A 1 1088 ? 27.679 -46.180 -27.140 1.00 83.06 1088 LEU A N 1
ATOM 8401 C CA . LEU A 1 1088 ? 27.511 -44.929 -26.401 1.00 83.06 1088 LEU A CA 1
ATOM 8402 C C . LEU A 1 1088 ? 28.853 -44.471 -25.808 1.00 83.06 1088 LEU A C 1
ATOM 8404 O O . LEU A 1 1088 ? 29.361 -45.080 -24.862 1.00 83.06 1088 LEU A O 1
ATOM 8408 N N . LEU A 1 1089 ? 29.421 -43.386 -26.346 1.00 83.06 1089 LEU A N 1
ATOM 8409 C CA . LEU A 1 1089 ? 30.630 -42.745 -25.820 1.00 83.06 1089 LEU A CA 1
ATOM 8410 C C . LEU A 1 1089 ? 30.260 -41.439 -25.104 1.00 83.06 1089 LEU A C 1
ATOM 8412 O O . LEU A 1 1089 ? 29.967 -40.433 -25.748 1.00 83.06 1089 LEU A O 1
ATOM 8416 N N . GLY A 1 1090 ? 30.283 -41.465 -23.766 1.00 76.19 1090 GLY A N 1
ATOM 8417 C CA . GLY A 1 1090 ? 29.974 -40.314 -22.906 1.00 76.19 1090 GLY A CA 1
ATOM 8418 C C . GLY A 1 1090 ? 28.638 -40.395 -22.153 1.00 76.19 1090 GLY A C 1
ATOM 8419 O O . GLY A 1 1090 ? 28.357 -39.508 -21.352 1.00 76.19 1090 GLY A O 1
ATOM 8420 N N . SER A 1 1091 ? 27.843 -41.457 -22.344 1.00 69.75 1091 SER A N 1
ATOM 8421 C CA . SER A 1 1091 ? 26.529 -41.659 -21.705 1.00 69.75 1091 SER A CA 1
ATOM 8422 C C . SER A 1 1091 ? 26.269 -43.137 -21.388 1.00 69.75 1091 SER A C 1
ATOM 8424 O O . SER A 1 1091 ? 26.761 -44.009 -22.097 1.00 69.75 1091 SER A O 1
ATOM 8426 N N . ALA A 1 1092 ? 25.465 -43.414 -20.351 1.00 64.12 1092 ALA A N 1
ATOM 8427 C CA . ALA A 1 1092 ? 24.938 -44.744 -20.006 1.00 64.12 1092 ALA A CA 1
ATOM 8428 C C . ALA A 1 1092 ? 23.594 -45.099 -20.689 1.00 64.12 1092 ALA A C 1
ATOM 8430 O O . ALA A 1 1092 ? 23.011 -46.142 -20.398 1.00 64.12 1092 ALA A O 1
ATOM 8431 N N . GLN A 1 1093 ? 23.052 -44.210 -21.528 1.00 60.19 1093 GLN A N 1
ATOM 8432 C CA . GLN A 1 1093 ? 21.723 -44.307 -22.148 1.00 60.19 1093 GLN A CA 1
ATOM 8433 C C . GLN A 1 1093 ? 21.763 -43.766 -23.585 1.00 60.19 1093 GLN A C 1
ATOM 8435 O O . GLN A 1 1093 ? 22.596 -42.923 -23.904 1.00 60.19 1093 GLN A O 1
ATOM 8440 N N . GLU A 1 1094 ? 20.823 -44.171 -24.442 1.00 48.88 1094 GLU A N 1
ATOM 8441 C CA . GLU A 1 1094 ? 20.758 -43.747 -25.860 1.00 48.88 1094 GLU A CA 1
ATOM 8442 C C . GLU A 1 1094 ? 20.325 -42.278 -26.077 1.00 48.88 1094 GLU A C 1
ATOM 8444 O O . GLU A 1 1094 ? 20.028 -41.852 -27.190 1.00 48.88 1094 GLU A O 1
ATOM 8449 N N . LYS A 1 1095 ? 20.303 -41.481 -25.005 1.00 52.69 1095 LYS A N 1
ATOM 8450 C CA . LYS A 1 1095 ? 20.120 -40.027 -25.021 1.00 52.69 1095 LYS A CA 1
ATOM 8451 C C . LYS A 1 1095 ? 21.316 -39.365 -24.339 1.00 52.69 1095 LYS A C 1
ATOM 8453 O O . LYS A 1 1095 ? 21.904 -39.940 -23.417 1.00 52.69 1095 LYS A O 1
ATOM 8458 N N . ALA A 1 1096 ? 21.660 -38.158 -24.786 1.00 51.12 1096 ALA A N 1
ATOM 8459 C CA . ALA A 1 1096 ? 22.673 -37.333 -24.135 1.00 51.12 1096 ALA A CA 1
ATOM 8460 C C . ALA A 1 1096 ? 22.315 -37.106 -22.654 1.00 51.12 1096 ALA A C 1
ATOM 8462 O O . ALA A 1 1096 ? 21.143 -36.944 -22.307 1.00 51.12 1096 ALA A O 1
ATOM 8463 N N . ASN A 1 1097 ? 23.324 -37.118 -21.782 1.00 52.94 1097 ASN A N 1
ATOM 8464 C CA . ASN A 1 1097 ? 23.184 -36.746 -20.378 1.00 52.94 1097 ASN A CA 1
ATOM 8465 C C . ASN A 1 1097 ? 24.390 -35.928 -19.913 1.00 52.94 1097 ASN A C 1
ATOM 8467 O O . ASN A 1 1097 ? 25.540 -36.246 -20.218 1.00 52.94 1097 ASN A O 1
ATOM 8471 N N . ASP A 1 1098 ? 24.117 -34.894 -19.120 1.00 52.59 1098 ASP A N 1
ATOM 8472 C CA . ASP A 1 1098 ? 25.104 -33.903 -18.679 1.00 52.59 1098 ASP A CA 1
ATOM 8473 C C . ASP A 1 1098 ? 25.971 -34.412 -17.511 1.00 52.59 1098 ASP A C 1
ATOM 8475 O O . ASP A 1 1098 ? 26.274 -33.700 -16.558 1.00 52.59 1098 ASP A O 1
ATOM 8479 N N . ASN A 1 1099 ? 26.424 -35.667 -17.594 1.00 52.38 1099 ASN A N 1
ATOM 8480 C CA . ASN A 1 1099 ? 27.222 -36.358 -16.575 1.00 52.38 1099 ASN A CA 1
ATOM 8481 C C . ASN A 1 1099 ? 28.649 -35.783 -16.387 1.00 52.38 1099 ASN A C 1
ATOM 8483 O O . ASN A 1 1099 ? 29.449 -36.350 -15.644 1.00 52.38 1099 ASN A O 1
ATOM 8487 N N . GLY A 1 1100 ? 28.993 -34.685 -17.073 1.00 57.66 1100 GLY A N 1
ATOM 8488 C CA . GLY A 1 1100 ? 30.121 -33.781 -16.784 1.00 57.66 1100 GLY A CA 1
ATOM 8489 C C . GLY A 1 1100 ? 31.560 -34.296 -16.952 1.00 57.66 1100 GLY A C 1
ATOM 8490 O O . GLY A 1 1100 ? 32.483 -33.486 -17.003 1.00 57.66 1100 GLY A O 1
ATOM 8491 N N . GLY A 1 1101 ? 31.790 -35.608 -17.027 1.00 70.88 1101 GLY A N 1
ATOM 8492 C CA . GLY A 1 1101 ? 33.136 -36.183 -17.091 1.00 70.88 1101 GLY A CA 1
ATOM 8493 C C . GLY A 1 1101 ? 33.778 -36.150 -18.484 1.00 70.88 1101 GLY A C 1
ATOM 8494 O O . GLY A 1 1101 ? 33.135 -36.422 -19.493 1.00 70.88 1101 GLY A O 1
ATOM 8495 N N . SER A 1 1102 ? 35.082 -35.873 -18.531 1.00 78.50 1102 SER A N 1
ATOM 8496 C CA . SER A 1 1102 ? 35.879 -35.861 -19.767 1.00 78.50 1102 SER A CA 1
ATOM 8497 C C . SER A 1 1102 ? 36.488 -37.222 -20.120 1.00 78.50 1102 SER A C 1
ATOM 8499 O O . SER A 1 1102 ? 36.880 -37.983 -19.231 1.00 78.50 1102 SER A O 1
ATOM 8501 N N . ILE A 1 1103 ? 36.664 -37.464 -21.422 1.00 83.06 1103 ILE A N 1
ATOM 8502 C CA . ILE A 1 1103 ? 37.523 -38.505 -22.004 1.00 83.06 1103 ILE A CA 1
ATOM 8503 C C . ILE A 1 1103 ? 38.777 -37.821 -22.571 1.00 83.06 1103 ILE A C 1
ATOM 8505 O O . ILE A 1 1103 ? 38.672 -36.844 -23.318 1.00 83.06 1103 ILE A O 1
ATOM 8509 N N . TRP A 1 1104 ? 39.969 -38.314 -22.216 1.00 81.38 1104 TRP A N 1
ATOM 8510 C CA . TRP A 1 1104 ? 41.240 -37.689 -22.613 1.00 81.38 1104 TRP A CA 1
ATOM 8511 C C . TRP A 1 1104 ? 42.138 -38.640 -23.414 1.00 81.38 1104 TRP A C 1
ATOM 8513 O O . TRP A 1 1104 ? 42.527 -39.711 -22.937 1.00 81.38 1104 TRP A O 1
ATOM 8523 N N . PHE A 1 1105 ? 42.514 -38.212 -24.621 1.00 82.06 1105 PHE A N 1
ATOM 8524 C CA . PHE A 1 1105 ? 43.416 -38.916 -25.528 1.00 82.06 1105 PHE A CA 1
ATOM 8525 C C . PHE A 1 1105 ? 44.817 -38.290 -25.477 1.00 82.06 1105 PHE A C 1
ATOM 8527 O O . PHE A 1 1105 ? 45.016 -37.144 -25.880 1.00 82.06 1105 PHE A O 1
ATOM 8534 N N . GLY A 1 1106 ? 45.805 -39.043 -24.986 1.00 73.44 1106 GLY A N 1
ATOM 8535 C CA . GLY A 1 1106 ? 47.222 -38.658 -25.063 1.00 73.44 1106 GLY A CA 1
ATOM 8536 C C . GLY A 1 1106 ? 47.740 -37.661 -24.021 1.00 73.44 1106 GLY A C 1
ATOM 8537 O O . GLY A 1 1106 ? 48.899 -37.277 -24.117 1.00 73.44 1106 GLY A O 1
ATOM 8538 N N . LYS A 1 1107 ? 46.939 -37.293 -23.013 1.00 72.94 1107 LYS A N 1
ATOM 8539 C CA . LYS A 1 1107 ? 47.248 -36.327 -21.932 1.00 72.94 1107 LYS A CA 1
ATOM 8540 C C . LYS A 1 1107 ? 48.696 -36.314 -21.422 1.00 72.94 1107 LYS A C 1
ATOM 8542 O O . LYS A 1 1107 ? 49.248 -35.243 -21.213 1.00 72.94 1107 LYS A O 1
ATOM 8547 N N . ASN A 1 1108 ? 49.281 -37.497 -21.212 1.00 68.12 1108 ASN A N 1
ATOM 8548 C CA . ASN A 1 1108 ? 50.624 -37.693 -20.650 1.00 68.12 1108 ASN A CA 1
ATOM 8549 C C . ASN A 1 1108 ? 51.624 -38.293 -21.668 1.00 68.12 1108 ASN A C 1
ATOM 8551 O O . ASN A 1 1108 ? 52.628 -38.871 -21.259 1.00 68.12 1108 ASN A O 1
ATOM 8555 N N . ASN A 1 1109 ? 51.351 -38.224 -22.978 1.00 66.62 1109 ASN A N 1
ATOM 8556 C CA . ASN A 1 1109 ? 52.208 -38.791 -24.029 1.00 66.62 1109 ASN A CA 1
ATOM 8557 C C . ASN A 1 1109 ? 53.122 -37.728 -24.676 1.00 66.62 1109 ASN A C 1
ATOM 8559 O O . ASN A 1 1109 ? 52.776 -36.550 -24.732 1.00 66.62 1109 ASN A O 1
ATOM 8563 N N . LEU A 1 1110 ? 54.280 -38.161 -25.173 1.00 65.25 1110 LEU A N 1
ATOM 8564 C CA . LEU A 1 1110 ? 55.251 -37.371 -25.944 1.00 65.25 1110 LEU A CA 1
ATOM 8565 C C . LEU A 1 1110 ? 55.151 -37.623 -27.459 1.00 65.25 1110 LEU A C 1
ATOM 8567 O O . LEU A 1 1110 ? 55.612 -36.809 -28.254 1.00 65.25 1110 LEU A O 1
ATOM 8571 N N . LEU A 1 1111 ? 54.585 -38.765 -27.862 1.00 71.69 1111 LEU A N 1
ATOM 8572 C CA . LEU A 1 1111 ? 54.514 -39.207 -29.256 1.00 71.69 1111 LEU A CA 1
ATOM 8573 C C . LEU A 1 1111 ? 53.160 -38.886 -29.896 1.00 71.69 1111 LEU A C 1
ATOM 8575 O O . LEU A 1 1111 ? 52.142 -38.782 -29.209 1.00 71.69 1111 LEU A O 1
ATOM 8579 N N . TYR A 1 1112 ? 53.161 -38.788 -31.226 1.00 78.31 1112 TYR A N 1
ATOM 8580 C CA . TYR A 1 1112 ? 51.955 -38.569 -32.019 1.00 78.31 1112 TYR A CA 1
ATOM 8581 C C . TYR A 1 1112 ? 51.049 -39.811 -31.999 1.00 78.31 1112 TYR A C 1
ATOM 8583 O O . TYR A 1 1112 ? 51.526 -40.924 -32.224 1.00 78.31 1112 TYR A O 1
ATOM 8591 N N . LEU A 1 1113 ? 49.755 -39.635 -31.724 1.00 80.06 1113 LEU A N 1
ATOM 8592 C CA . LEU A 1 1113 ? 48.800 -40.743 -31.564 1.00 80.06 1113 LEU A CA 1
ATOM 8593 C C . LEU A 1 1113 ? 47.828 -40.904 -32.735 1.00 80.06 1113 LEU A C 1
ATOM 8595 O O . LEU A 1 1113 ? 47.397 -39.925 -33.344 1.00 80.06 1113 LEU A O 1
ATOM 8599 N N . HIS A 1 1114 ? 47.394 -42.147 -32.961 1.00 82.31 1114 HIS A N 1
ATOM 8600 C CA . HIS A 1 1114 ? 46.351 -42.499 -33.921 1.00 82.31 1114 HIS A CA 1
ATOM 8601 C C . HIS A 1 1114 ? 45.211 -43.277 -33.238 1.00 82.31 1114 HIS A C 1
ATOM 8603 O O . HIS A 1 1114 ? 45.423 -44.333 -32.644 1.00 82.31 1114 HIS A O 1
ATOM 8609 N N . GLY A 1 1115 ? 43.986 -42.750 -33.312 1.00 83.06 1115 GLY A N 1
ATOM 8610 C CA . GLY A 1 1115 ? 42.784 -43.379 -32.741 1.00 83.06 1115 GLY A CA 1
ATOM 8611 C C . GLY A 1 1115 ? 41.793 -43.832 -33.816 1.00 83.06 1115 GLY A C 1
ATOM 8612 O O . GLY A 1 1115 ? 41.659 -43.161 -34.843 1.00 83.06 1115 GLY A O 1
ATOM 8613 N N . ASN A 1 1116 ? 41.091 -44.949 -33.596 1.00 86.25 1116 ASN A N 1
ATOM 8614 C CA . ASN A 1 1116 ? 40.127 -45.501 -34.555 1.00 86.25 1116 ASN A CA 1
ATOM 8615 C C . ASN A 1 1116 ? 38.940 -46.221 -33.870 1.00 86.25 1116 ASN A C 1
ATOM 8617 O O . ASN A 1 1116 ? 39.079 -47.338 -33.371 1.00 86.25 1116 ASN A O 1
ATOM 8621 N N . PHE A 1 1117 ? 37.756 -45.599 -33.862 1.00 87.56 1117 PHE A N 1
ATOM 8622 C CA . PHE A 1 1117 ? 36.524 -46.174 -33.295 1.00 87.56 1117 PHE A CA 1
ATOM 8623 C C . PHE A 1 1117 ? 35.551 -46.611 -34.395 1.00 87.56 1117 PHE A C 1
ATOM 8625 O O . PHE A 1 1117 ? 35.259 -45.819 -35.290 1.00 87.56 1117 PHE A O 1
ATOM 8632 N N . ASN A 1 1118 ? 35.032 -47.844 -34.300 1.00 87.12 1118 ASN A N 1
ATOM 8633 C CA . ASN A 1 1118 ? 34.168 -48.460 -35.314 1.00 87.12 1118 ASN A CA 1
ATOM 8634 C C . ASN A 1 1118 ? 32.927 -49.098 -34.665 1.00 87.12 1118 ASN A C 1
ATOM 8636 O O . ASN A 1 1118 ? 33.057 -49.885 -33.726 1.00 87.12 1118 ASN A O 1
ATOM 8640 N N . ALA A 1 1119 ? 31.734 -48.794 -35.172 1.00 86.44 1119 ALA A N 1
ATOM 8641 C CA . ALA A 1 1119 ? 30.481 -49.464 -34.811 1.00 86.44 1119 ALA A CA 1
ATOM 8642 C C . ALA A 1 1119 ? 29.428 -49.238 -35.908 1.00 86.44 1119 ALA A C 1
ATOM 8644 O O . ALA A 1 1119 ? 29.592 -48.356 -36.756 1.00 86.44 1119 ALA A O 1
ATOM 8645 N N . THR A 1 1120 ? 28.323 -49.989 -35.854 1.00 79.94 1120 THR A N 1
ATOM 8646 C CA . THR A 1 1120 ? 27.158 -49.776 -36.730 1.00 79.94 1120 THR A CA 1
ATOM 8647 C C . THR A 1 1120 ? 26.650 -48.336 -36.611 1.00 79.94 1120 THR A C 1
ATOM 8649 O O . THR A 1 1120 ? 26.573 -47.621 -37.608 1.00 79.94 1120 THR A O 1
ATOM 8652 N N . ASN A 1 1121 ? 26.405 -47.894 -35.373 1.00 81.94 1121 ASN A N 1
ATOM 8653 C CA . ASN A 1 1121 ? 25.992 -46.537 -35.032 1.00 81.94 1121 ASN A CA 1
ATOM 8654 C C . ASN A 1 1121 ? 26.855 -46.012 -33.872 1.00 81.94 1121 ASN A C 1
ATOM 8656 O O . ASN A 1 1121 ? 27.018 -46.696 -32.856 1.00 81.94 1121 ASN A O 1
ATOM 8660 N N . ILE A 1 1122 ? 27.424 -44.813 -34.040 1.00 89.38 1122 ILE A N 1
ATOM 8661 C CA . ILE A 1 1122 ? 28.293 -44.159 -33.050 1.00 89.38 1122 ILE A CA 1
ATOM 8662 C C . ILE A 1 1122 ? 27.606 -42.892 -32.542 1.00 89.38 1122 ILE A C 1
ATOM 8664 O O . ILE A 1 1122 ? 27.363 -41.961 -33.315 1.00 89.38 1122 ILE A O 1
ATOM 8668 N N . PHE A 1 1123 ? 27.372 -42.843 -31.229 1.00 86.19 1123 PHE A N 1
ATOM 8669 C CA . PHE A 1 1123 ? 26.885 -41.660 -30.524 1.00 86.19 1123 PHE A CA 1
ATOM 8670 C C . PHE A 1 1123 ? 28.015 -41.052 -29.686 1.00 86.19 1123 PHE A C 1
ATOM 8672 O O . PHE A 1 1123 ? 28.530 -41.693 -28.764 1.00 86.19 1123 PHE A O 1
ATOM 8679 N N . LEU A 1 1124 ? 28.402 -39.818 -30.021 1.00 89.44 1124 LEU A N 1
ATOM 8680 C CA . LEU A 1 1124 ? 29.412 -39.028 -29.314 1.00 89.44 1124 LEU A CA 1
ATOM 8681 C C . LEU A 1 1124 ? 28.737 -37.912 -28.510 1.00 89.44 1124 LEU A C 1
ATOM 8683 O O . LEU A 1 1124 ? 27.932 -37.156 -29.052 1.00 89.44 1124 LEU A O 1
ATOM 8687 N N . THR A 1 1125 ? 29.096 -37.773 -27.236 1.00 84.56 1125 THR A N 1
ATOM 8688 C CA . THR A 1 1125 ? 28.625 -36.681 -26.373 1.00 84.56 1125 THR A CA 1
ATOM 8689 C C . THR A 1 1125 ? 29.657 -36.364 -25.285 1.00 84.56 1125 THR A C 1
ATOM 8691 O O . THR A 1 1125 ? 30.603 -37.129 -25.085 1.00 84.56 1125 THR A O 1
ATOM 8694 N N . ASN A 1 1126 ? 29.471 -35.267 -24.546 1.00 83.19 1126 ASN A N 1
ATOM 8695 C CA . ASN A 1 1126 ? 30.345 -34.827 -23.452 1.00 83.19 1126 ASN A CA 1
ATOM 8696 C C . ASN A 1 1126 ? 31.751 -34.366 -23.929 1.00 83.19 1126 ASN A C 1
ATOM 8698 O O . ASN A 1 1126 ? 31.949 -33.990 -25.087 1.00 83.19 1126 ASN A O 1
ATOM 8702 N N . ASN A 1 1127 ? 32.728 -34.280 -23.020 1.00 87.19 1127 ASN A N 1
ATOM 8703 C CA . ASN A 1 1127 ? 34.004 -33.590 -23.250 1.00 87.19 1127 ASN A CA 1
ATOM 8704 C C . ASN A 1 1127 ? 35.114 -34.519 -23.779 1.00 87.19 1127 ASN A C 1
ATOM 8706 O O . ASN A 1 1127 ? 35.463 -35.509 -23.135 1.00 87.19 1127 ASN A O 1
ATOM 8710 N N . PHE A 1 1128 ? 35.702 -34.169 -24.928 1.00 88.94 1128 PHE A N 1
ATOM 8711 C CA . PHE A 1 1128 ? 36.753 -34.912 -25.632 1.00 88.94 1128 PHE A CA 1
ATOM 8712 C C . PHE A 1 1128 ? 38.015 -34.041 -25.759 1.00 88.94 1128 PHE A C 1
ATOM 8714 O O . PHE A 1 1128 ? 38.042 -33.059 -26.503 1.00 88.94 1128 PHE A O 1
ATOM 8721 N N . ASN A 1 1129 ? 39.079 -34.414 -25.046 1.00 88.25 1129 ASN A N 1
ATOM 8722 C CA . ASN A 1 1129 ? 40.327 -33.646 -24.980 1.00 88.25 1129 ASN A CA 1
ATOM 8723 C C . ASN A 1 1129 ? 41.474 -34.403 -25.667 1.00 88.25 1129 ASN A C 1
ATOM 8725 O O . ASN A 1 1129 ? 41.670 -35.593 -25.409 1.00 88.25 1129 ASN A O 1
ATOM 8729 N N . VAL A 1 1130 ? 42.246 -33.720 -26.517 1.00 85.88 1130 VAL A N 1
ATOM 8730 C CA . VAL A 1 1130 ? 43.288 -34.325 -27.363 1.00 85.88 1130 VAL A CA 1
ATOM 8731 C C . VAL A 1 1130 ? 44.617 -33.587 -27.234 1.00 85.88 1130 VAL A C 1
ATOM 8733 O O . VAL A 1 1130 ? 44.654 -32.358 -27.278 1.00 85.88 1130 VAL A O 1
ATOM 8736 N N . GLY A 1 1131 ? 45.702 -34.357 -27.128 1.00 76.31 1131 GLY A N 1
ATOM 8737 C CA . GLY A 1 1131 ? 47.077 -33.857 -27.080 1.00 76.31 1131 GLY A CA 1
ATOM 8738 C C . GLY A 1 1131 ? 47.591 -33.592 -25.662 1.00 76.31 1131 GLY A C 1
ATOM 8739 O O . GLY A 1 1131 ? 46.838 -33.639 -24.682 1.00 76.31 1131 GLY A O 1
ATOM 8740 N N . ASN A 1 1132 ? 48.897 -33.336 -25.558 1.00 75.50 1132 ASN A N 1
ATOM 8741 C CA . ASN A 1 1132 ? 49.591 -33.073 -24.296 1.00 75.50 1132 ASN A CA 1
ATOM 8742 C C . ASN A 1 1132 ? 50.060 -31.602 -24.203 1.00 75.50 1132 ASN A C 1
ATOM 8744 O O . ASN A 1 1132 ? 51.114 -31.275 -24.762 1.00 75.50 1132 ASN A O 1
ATOM 8748 N N . PRO A 1 1133 ? 49.354 -30.735 -23.443 1.00 68.25 1133 PRO A N 1
ATOM 8749 C CA . PRO A 1 1133 ? 49.687 -29.312 -23.316 1.00 68.25 1133 PRO A CA 1
ATOM 8750 C C . PRO A 1 1133 ? 51.000 -29.023 -22.575 1.00 68.25 1133 PRO A C 1
ATOM 8752 O O . PRO A 1 1133 ? 51.478 -27.894 -22.614 1.00 68.25 1133 PRO A O 1
ATOM 8755 N N . ASN A 1 1134 ? 51.589 -30.016 -21.900 1.00 66.44 1134 ASN A N 1
ATOM 8756 C CA . ASN A 1 1134 ? 52.824 -29.849 -21.134 1.00 66.44 1134 ASN A CA 1
ATOM 8757 C C . ASN A 1 1134 ? 54.073 -30.322 -21.896 1.00 66.44 1134 ASN A C 1
ATOM 8759 O O . ASN A 1 1134 ? 55.178 -29.906 -21.555 1.00 66.44 1134 ASN A O 1
ATOM 8763 N N . ALA A 1 1135 ? 53.919 -31.215 -22.885 1.00 61.81 1135 ALA A N 1
ATOM 8764 C CA . ALA A 1 1135 ? 55.054 -31.918 -23.497 1.00 61.81 1135 ALA A CA 1
ATOM 8765 C C . ALA A 1 1135 ? 54.989 -32.116 -25.028 1.00 61.81 1135 ALA A C 1
ATOM 8767 O O . ALA A 1 1135 ? 55.925 -32.663 -25.603 1.00 61.81 1135 ALA A O 1
ATOM 8768 N N . GLY A 1 1136 ? 53.934 -31.648 -25.705 1.00 63.34 1136 GLY A N 1
ATOM 8769 C CA . GLY A 1 1136 ? 53.961 -31.400 -27.154 1.00 63.34 1136 GLY A CA 1
ATOM 8770 C C . GLY A 1 1136 ? 53.463 -32.504 -28.096 1.00 63.34 1136 GLY A C 1
ATOM 8771 O O . GLY A 1 1136 ? 53.464 -32.293 -29.307 1.00 63.34 1136 GLY A O 1
ATOM 8772 N N . GLY A 1 1137 ? 52.999 -33.647 -27.585 1.00 71.62 1137 GLY A N 1
ATOM 8773 C CA . GLY A 1 1137 ? 52.406 -34.705 -28.415 1.00 71.62 1137 GLY A CA 1
ATOM 8774 C C . GLY A 1 1137 ? 51.023 -34.329 -28.973 1.00 71.62 1137 GLY A C 1
ATOM 8775 O O . GLY A 1 1137 ? 50.115 -34.014 -28.199 1.00 71.62 1137 GLY A O 1
ATOM 8776 N N . GLY A 1 1138 ? 50.860 -34.382 -30.299 1.00 79.56 1138 GLY A N 1
ATOM 8777 C CA . GLY A 1 1138 ? 49.581 -34.242 -31.015 1.00 79.56 1138 GLY A CA 1
ATOM 8778 C C . GLY A 1 1138 ? 48.899 -35.582 -31.340 1.00 79.56 1138 GLY A C 1
ATOM 8779 O O . GLY A 1 1138 ? 49.386 -36.650 -30.964 1.00 79.56 1138 GLY A O 1
ATOM 8780 N N . ALA A 1 1139 ? 47.759 -35.550 -32.041 1.00 84.06 1139 ALA A N 1
ATOM 8781 C CA . ALA A 1 1139 ? 47.093 -36.776 -32.500 1.00 84.06 1139 ALA A CA 1
ATOM 8782 C C . ALA A 1 1139 ? 46.193 -36.601 -33.735 1.00 84.06 1139 ALA A C 1
ATOM 8784 O O . ALA A 1 1139 ? 45.666 -35.519 -33.993 1.00 84.06 1139 ALA A O 1
ATOM 8785 N N . THR A 1 1140 ? 45.944 -37.716 -34.432 1.00 87.94 1140 THR A N 1
ATOM 8786 C CA . THR A 1 1140 ? 44.858 -37.878 -35.409 1.00 87.94 1140 THR A CA 1
ATOM 8787 C C . THR A 1 1140 ? 43.853 -38.917 -34.916 1.00 87.94 1140 THR A C 1
ATOM 8789 O O . THR A 1 1140 ? 44.163 -40.109 -34.847 1.00 87.94 1140 THR A O 1
ATOM 8792 N N . ILE A 1 1141 ? 42.629 -38.490 -34.602 1.00 89.62 1141 ILE A N 1
ATOM 8793 C CA . ILE A 1 1141 ? 41.547 -39.395 -34.178 1.00 89.62 1141 ILE A CA 1
ATOM 8794 C C . ILE A 1 1141 ? 40.555 -39.589 -35.323 1.00 89.62 1141 ILE A C 1
ATOM 8796 O O . ILE A 1 1141 ? 40.182 -38.627 -35.988 1.00 89.62 1141 ILE A O 1
ATOM 8800 N N . ASN A 1 1142 ? 40.120 -40.829 -35.542 1.00 90.06 1142 ASN A N 1
ATOM 8801 C CA . ASN A 1 1142 ? 39.152 -41.191 -36.571 1.00 90.06 1142 ASN A CA 1
ATOM 8802 C C . ASN A 1 1142 ? 37.922 -41.847 -35.931 1.00 90.06 1142 ASN A C 1
ATOM 8804 O O . ASN A 1 1142 ? 38.043 -42.851 -35.221 1.00 90.06 1142 ASN A O 1
ATOM 8808 N N . PHE A 1 1143 ? 36.742 -41.302 -36.217 1.00 92.44 1143 PHE A N 1
ATOM 8809 C CA . PHE A 1 1143 ? 35.455 -41.891 -35.849 1.00 92.44 1143 PHE A CA 1
ATOM 8810 C C . PHE A 1 1143 ? 34.779 -42.401 -37.117 1.00 92.44 1143 PHE A C 1
ATOM 8812 O O . PHE A 1 1143 ? 34.453 -41.605 -37.995 1.00 92.44 1143 PHE A O 1
ATOM 8819 N N . ASN A 1 1144 ? 34.602 -43.717 -37.222 1.00 91.69 1144 ASN A N 1
ATOM 8820 C CA . ASN A 1 1144 ? 34.167 -44.390 -38.442 1.00 91.69 1144 ASN A CA 1
ATOM 8821 C C . ASN A 1 1144 ? 32.856 -45.142 -38.179 1.00 91.69 1144 ASN A C 1
ATOM 8823 O O . ASN A 1 1144 ? 32.868 -46.265 -37.676 1.00 91.69 1144 ASN A O 1
ATOM 8827 N N . ALA A 1 1145 ? 31.722 -44.524 -38.509 1.00 89.50 1145 ALA A N 1
ATOM 8828 C CA . ALA A 1 1145 ? 30.429 -45.205 -38.467 1.00 89.50 1145 ALA A CA 1
ATOM 8829 C C . ALA A 1 1145 ? 30.103 -45.837 -39.826 1.00 89.50 1145 ALA A C 1
ATOM 8831 O O . ALA A 1 1145 ? 30.240 -45.186 -40.869 1.00 89.50 1145 ALA A O 1
ATOM 8832 N N . ASP A 1 1146 ? 29.634 -47.086 -39.815 1.00 83.62 1146 ASP A N 1
ATOM 8833 C CA . ASP A 1 1146 ? 29.162 -47.749 -41.034 1.00 83.62 1146 ASP A CA 1
ATOM 8834 C C . ASP A 1 1146 ? 27.817 -47.178 -41.508 1.00 83.62 1146 ASP A C 1
ATOM 8836 O O . ASP A 1 1146 ? 27.655 -46.929 -42.703 1.00 83.62 1146 ASP A O 1
ATOM 8840 N N . GLU A 1 1147 ? 26.897 -46.891 -40.580 1.00 85.25 1147 GLU A N 1
ATOM 8841 C CA . GLU A 1 1147 ? 25.631 -46.207 -40.856 1.00 85.25 1147 GLU A CA 1
ATOM 8842 C C . GLU A 1 1147 ? 25.698 -44.744 -40.391 1.00 85.25 1147 GLU A C 1
ATOM 8844 O O . GLU A 1 1147 ? 26.097 -43.863 -41.163 1.00 85.25 1147 GLU A O 1
ATOM 8849 N N . THR A 1 1148 ? 25.333 -44.460 -39.134 1.00 83.19 1148 THR A N 1
ATOM 8850 C CA . THR A 1 1148 ? 25.188 -43.085 -38.631 1.00 83.19 1148 THR A CA 1
ATOM 8851 C C . THR A 1 1148 ? 26.276 -42.693 -37.632 1.00 83.19 1148 THR A C 1
ATOM 8853 O O . THR A 1 1148 ? 26.593 -43.421 -36.686 1.00 83.19 1148 THR A O 1
ATOM 8856 N N . LEU A 1 1149 ? 26.847 -41.503 -37.848 1.00 91.00 1149 LEU A N 1
ATOM 8857 C CA . LEU A 1 1149 ? 27.662 -40.799 -36.861 1.00 91.00 1149 LEU A CA 1
ATOM 8858 C C . LEU A 1 1149 ? 26.848 -39.602 -36.376 1.00 91.00 1149 LEU A C 1
ATOM 8860 O O . LEU A 1 1149 ? 26.570 -38.684 -37.155 1.00 91.00 1149 LEU A O 1
ATOM 8864 N N . ASN A 1 1150 ? 26.486 -39.627 -35.096 1.00 87.88 1150 ASN A N 1
ATOM 8865 C CA . ASN A 1 1150 ? 25.794 -38.538 -34.424 1.00 87.88 1150 ASN A CA 1
ATOM 8866 C C . ASN A 1 1150 ? 26.670 -38.010 -33.280 1.00 87.88 1150 ASN A C 1
ATOM 8868 O O . ASN A 1 1150 ? 27.065 -38.763 -32.388 1.00 87.88 1150 ASN A O 1
ATOM 8872 N N . ALA A 1 1151 ? 26.986 -36.719 -33.323 1.00 89.75 1151 ALA A N 1
ATOM 8873 C CA . ALA A 1 1151 ? 27.661 -36.013 -32.243 1.00 89.75 1151 ALA A CA 1
ATOM 8874 C C . ALA A 1 1151 ? 26.721 -34.936 -31.695 1.00 89.75 1151 ALA A C 1
ATOM 8876 O O . ALA A 1 1151 ? 26.491 -33.939 -32.376 1.00 89.75 1151 ALA A O 1
ATOM 8877 N N . ASP A 1 1152 ? 26.190 -35.129 -30.487 1.00 87.62 1152 ASP A N 1
ATOM 8878 C CA . ASP A 1 1152 ? 25.262 -34.191 -29.841 1.00 87.62 1152 ASP A CA 1
ATOM 8879 C C . ASP A 1 1152 ? 25.777 -33.832 -28.439 1.00 87.62 1152 ASP A C 1
ATOM 8881 O O . ASP A 1 1152 ? 26.002 -34.710 -27.600 1.00 87.62 1152 ASP A O 1
ATOM 8885 N N . GLY A 1 1153 ? 26.045 -32.547 -28.197 1.00 84.88 1153 GLY A N 1
ATOM 8886 C CA . GLY A 1 1153 ? 26.706 -32.084 -26.970 1.00 84.88 1153 GLY A CA 1
ATOM 8887 C C . GLY A 1 1153 ? 28.197 -32.448 -26.876 1.00 84.88 1153 GLY A C 1
ATOM 8888 O O . GLY A 1 1153 ? 28.714 -32.627 -25.773 1.00 84.88 1153 GLY A O 1
ATOM 8889 N N . LEU A 1 1154 ? 28.899 -32.604 -28.007 1.00 90.00 1154 LEU A N 1
ATOM 8890 C CA . LEU A 1 1154 ? 30.330 -32.932 -28.046 1.00 90.00 1154 LEU A CA 1
ATOM 8891 C C . LEU A 1 1154 ? 31.198 -31.669 -27.889 1.00 90.00 1154 LEU A C 1
ATOM 8893 O O . LEU A 1 1154 ? 31.199 -30.787 -28.747 1.00 90.00 1154 LEU A O 1
ATOM 8897 N N . ASN A 1 1155 ? 32.007 -31.605 -26.830 1.00 90.25 1155 ASN A N 1
ATOM 8898 C CA . ASN A 1 1155 ? 33.026 -30.564 -26.641 1.00 90.25 1155 ASN A CA 1
ATOM 8899 C C . ASN A 1 1155 ? 34.407 -31.114 -27.029 1.00 90.25 1155 ASN A C 1
ATOM 8901 O O . ASN A 1 1155 ? 35.094 -31.699 -26.192 1.00 90.25 1155 ASN A O 1
ATOM 8905 N N . TYR A 1 1156 ? 34.830 -30.926 -28.280 1.00 91.88 1156 TYR A N 1
ATOM 8906 C CA . TYR A 1 1156 ? 36.101 -31.432 -28.802 1.00 91.88 1156 TYR A CA 1
ATOM 8907 C C . TYR A 1 1156 ? 37.203 -30.361 -28.753 1.00 91.88 1156 TYR A C 1
ATOM 8909 O O . TYR A 1 1156 ? 37.041 -29.259 -29.282 1.00 91.88 1156 TYR A O 1
ATOM 8917 N N . THR A 1 1157 ? 38.336 -30.660 -28.110 1.00 90.38 1157 THR A N 1
ATOM 8918 C CA . THR A 1 1157 ? 39.440 -29.698 -27.930 1.00 90.38 1157 THR A CA 1
ATOM 8919 C C . THR A 1 115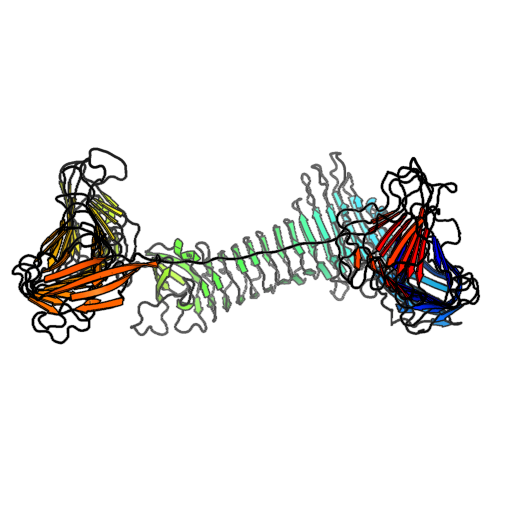7 ? 40.804 -30.303 -28.259 1.00 90.38 1157 THR A C 1
ATOM 8921 O O . THR A 1 1157 ? 41.307 -31.150 -27.519 1.00 90.38 1157 THR A O 1
ATOM 8924 N N . ASN A 1 1158 ? 41.428 -29.802 -29.329 1.00 87.88 1158 ASN A N 1
ATOM 8925 C CA . ASN A 1 1158 ? 42.844 -30.008 -29.632 1.00 87.88 1158 ASN A CA 1
ATOM 8926 C C . ASN A 1 1158 ? 43.671 -29.013 -28.802 1.00 87.88 1158 ASN A C 1
ATOM 8928 O O . ASN A 1 1158 ? 43.670 -27.810 -29.081 1.00 87.88 1158 ASN A O 1
ATOM 8932 N N . PHE A 1 1159 ? 44.351 -29.503 -27.765 1.00 84.69 1159 PHE A N 1
ATOM 8933 C CA . PHE A 1 1159 ? 45.222 -28.685 -26.921 1.00 84.69 1159 PHE A CA 1
ATOM 8934 C C . PHE A 1 1159 ? 46.552 -28.381 -27.609 1.00 84.69 1159 PHE A C 1
ATOM 8936 O O . PHE A 1 1159 ? 47.032 -29.160 -28.425 1.00 84.69 1159 PHE A O 1
ATOM 8943 N N . GLN A 1 1160 ? 47.139 -27.238 -27.251 1.00 73.38 1160 GLN A N 1
ATOM 8944 C CA . GLN A 1 1160 ? 48.407 -26.748 -27.785 1.00 73.38 1160 GLN A CA 1
ATOM 8945 C C . GLN A 1 1160 ? 49.545 -27.772 -27.608 1.00 73.38 1160 GLN A C 1
ATOM 8947 O O . GLN A 1 1160 ? 49.604 -28.489 -26.614 1.00 73.38 1160 GLN A O 1
ATOM 8952 N N . THR A 1 1161 ? 50.459 -27.829 -28.574 1.00 66.75 1161 THR A N 1
ATOM 8953 C CA . THR A 1 1161 ? 51.397 -28.946 -28.789 1.00 66.75 1161 THR A CA 1
ATOM 8954 C C . THR A 1 1161 ? 52.862 -28.504 -28.716 1.00 66.75 1161 THR A C 1
ATOM 8956 O O . THR A 1 1161 ? 53.704 -28.926 -29.508 1.00 66.75 1161 THR A O 1
ATOM 8959 N N . VAL A 1 1162 ? 53.193 -27.673 -27.726 1.00 64.44 1162 VAL A N 1
ATOM 8960 C CA . VAL A 1 1162 ? 54.567 -27.219 -27.463 1.00 64.44 1162 VAL A CA 1
ATOM 8961 C C . VAL A 1 1162 ? 54.875 -27.164 -25.973 1.00 64.44 1162 VAL A C 1
ATOM 8963 O O . VAL A 1 1162 ? 54.077 -26.672 -25.177 1.00 64.44 1162 VAL A O 1
ATOM 8966 N N . ALA A 1 1163 ? 56.084 -27.579 -25.597 1.00 53.88 1163 ALA A N 1
ATOM 8967 C CA . ALA A 1 1163 ? 56.650 -27.176 -24.316 1.00 53.88 1163 ALA A CA 1
ATOM 8968 C C . ALA A 1 1163 ? 56.875 -25.650 -24.316 1.00 53.88 1163 ALA A C 1
ATOM 8970 O O . ALA A 1 1163 ? 57.327 -25.085 -25.310 1.00 53.88 1163 ALA A O 1
ATOM 8971 N N . MET A 1 1164 ? 56.570 -24.984 -23.199 1.00 52.44 1164 MET A N 1
ATOM 8972 C CA . MET A 1 1164 ? 56.709 -23.525 -23.005 1.00 52.44 1164 MET A CA 1
ATOM 8973 C C . MET A 1 1164 ? 55.774 -22.614 -23.838 1.00 52.44 1164 MET A C 1
ATOM 8975 O O . MET A 1 1164 ? 55.963 -21.401 -23.855 1.00 52.44 1164 MET A O 1
ATOM 8979 N N . GLY A 1 1165 ? 54.710 -23.149 -24.449 1.00 56.12 1165 GLY A N 1
ATOM 8980 C CA . GLY A 1 1165 ? 53.481 -22.373 -24.692 1.00 56.12 1165 GLY A CA 1
ATOM 8981 C C . GLY A 1 1165 ? 53.431 -21.387 -25.872 1.00 56.12 1165 GLY A C 1
ATOM 8982 O O . GLY A 1 1165 ? 52.443 -20.662 -25.976 1.00 56.12 1165 GLY A O 1
ATOM 8983 N N . LEU A 1 1166 ? 54.393 -21.371 -26.805 1.00 60.94 1166 LEU A N 1
ATOM 8984 C CA . LEU A 1 1166 ? 54.296 -20.574 -28.045 1.00 60.94 1166 LEU A CA 1
ATOM 8985 C C . LEU A 1 1166 ? 54.151 -21.465 -29.293 1.00 60.94 1166 LEU A C 1
ATOM 8987 O O . LEU A 1 1166 ? 55.114 -22.094 -29.724 1.00 60.94 1166 LEU A O 1
ATOM 8991 N N . GLN A 1 1167 ? 52.947 -21.529 -29.874 1.00 68.06 1167 GLN A N 1
ATOM 8992 C CA . GLN A 1 1167 ? 52.683 -22.335 -31.074 1.00 68.06 1167 GLN A CA 1
ATOM 8993 C C . GLN A 1 1167 ? 53.382 -21.728 -32.301 1.00 68.06 1167 GLN A C 1
ATOM 8995 O O . GLN A 1 1167 ? 53.356 -20.514 -32.506 1.00 68.06 1167 GLN A O 1
ATOM 9000 N N . THR A 1 1168 ? 53.997 -22.577 -33.126 1.00 69.12 1168 THR A N 1
ATOM 9001 C CA . THR A 1 1168 ? 54.740 -22.184 -34.335 1.00 69.12 1168 THR A CA 1
ATOM 9002 C C . THR A 1 1168 ? 54.432 -23.118 -35.508 1.00 69.12 1168 THR A C 1
ATOM 9004 O O . THR A 1 1168 ? 53.912 -24.217 -35.324 1.00 69.12 1168 THR A O 1
ATOM 9007 N N . SER A 1 1169 ? 54.834 -22.736 -36.722 1.00 67.12 1169 SER A N 1
ATOM 9008 C CA . SER A 1 1169 ? 54.720 -23.566 -37.935 1.00 67.12 1169 SER A CA 1
ATOM 9009 C C . SER A 1 1169 ? 55.593 -24.834 -37.940 1.00 67.12 1169 SER A C 1
ATOM 9011 O O . SER A 1 1169 ? 55.502 -25.620 -38.877 1.00 67.12 1169 SER A O 1
ATOM 9013 N N . ALA A 1 1170 ? 56.430 -25.042 -36.917 1.00 65.50 1170 ALA A N 1
ATOM 9014 C CA . ALA A 1 1170 ? 57.208 -26.267 -36.698 1.00 65.50 1170 ALA A CA 1
ATOM 9015 C C . ALA A 1 1170 ? 56.629 -27.158 -35.573 1.00 65.50 1170 ALA A C 1
ATOM 9017 O O . ALA A 1 1170 ? 57.248 -28.146 -35.183 1.00 65.50 1170 ALA A O 1
ATOM 9018 N N . SER A 1 1171 ? 55.467 -26.796 -35.018 1.00 72.06 1171 SER A N 1
ATOM 9019 C CA . SER A 1 1171 ? 54.795 -27.535 -33.937 1.00 72.06 1171 SER A CA 1
ATOM 9020 C C . SER A 1 1171 ? 53.943 -28.684 -34.493 1.00 72.06 1171 SER A C 1
ATOM 9022 O O . SER A 1 1171 ? 53.505 -28.632 -35.639 1.00 72.06 1171 SER A O 1
ATOM 9024 N N . GLN A 1 1172 ? 53.658 -29.723 -33.698 1.00 78.62 1172 GLN A N 1
ATOM 9025 C CA . GLN A 1 1172 ? 52.782 -30.815 -34.153 1.00 78.62 1172 GLN A CA 1
ATOM 9026 C C . GLN A 1 1172 ? 51.330 -30.331 -34.284 1.00 78.62 1172 GLN A C 1
ATOM 9028 O O . GLN A 1 1172 ? 50.777 -29.780 -33.339 1.00 78.62 1172 GLN A O 1
ATOM 9033 N N . HIS A 1 1173 ? 50.668 -30.573 -35.410 1.00 83.94 1173 HIS A N 1
ATOM 9034 C CA . HIS A 1 1173 ? 49.261 -30.199 -35.595 1.00 83.94 1173 HIS A CA 1
ATOM 9035 C C . HIS A 1 1173 ? 48.336 -31.391 -35.291 1.00 83.94 1173 HIS A C 1
ATOM 9037 O O . HIS A 1 1173 ? 48.657 -32.532 -35.636 1.00 83.94 1173 HIS A O 1
ATOM 9043 N N . SER A 1 1174 ? 47.203 -31.152 -34.624 1.00 87.31 1174 SER A N 1
ATOM 9044 C CA . SER A 1 1174 ? 46.222 -32.204 -34.304 1.00 87.31 1174 SER A CA 1
ATOM 9045 C C . SER A 1 1174 ? 45.000 -32.129 -35.219 1.00 87.31 1174 SER A C 1
ATOM 9047 O O . SER A 1 1174 ? 44.562 -31.043 -35.603 1.00 87.31 1174 SER A O 1
ATOM 9049 N N . TRP A 1 1175 ? 44.436 -33.292 -35.549 1.00 88.12 1175 TRP A N 1
ATOM 9050 C CA . TRP A 1 1175 ? 43.310 -33.430 -36.477 1.00 88.12 1175 TRP A CA 1
ATOM 9051 C C . TRP A 1 1175 ? 42.276 -34.436 -35.960 1.00 88.12 1175 TRP A C 1
ATOM 9053 O O . TRP A 1 1175 ? 42.614 -35.410 -35.282 1.00 88.12 1175 TRP A O 1
ATOM 9063 N N . ALA A 1 1176 ? 41.005 -34.221 -36.294 1.00 91.44 1176 ALA A N 1
ATOM 9064 C CA . ALA A 1 1176 ? 39.930 -35.151 -35.959 1.00 91.44 1176 ALA A CA 1
ATOM 9065 C C . ALA A 1 1176 ? 39.046 -35.405 -37.181 1.00 91.44 1176 ALA A C 1
ATOM 9067 O O . ALA A 1 1176 ? 38.358 -34.506 -37.656 1.00 91.44 1176 ALA A O 1
ATOM 9068 N N . ASN A 1 1177 ? 39.074 -36.640 -37.677 1.00 91.62 1177 ASN A N 1
ATOM 9069 C CA . ASN A 1 1177 ? 38.341 -37.059 -38.863 1.00 91.62 1177 ASN A CA 1
ATOM 9070 C C . ASN A 1 1177 ? 37.028 -37.727 -38.438 1.00 91.62 1177 ASN A C 1
ATOM 9072 O O . ASN A 1 1177 ? 37.025 -38.814 -37.851 1.00 91.62 1177 ASN A O 1
ATOM 9076 N N . PHE A 1 1178 ? 35.908 -37.087 -38.758 1.00 92.25 1178 PHE A N 1
ATOM 9077 C CA . PHE A 1 1178 ? 34.572 -37.644 -38.568 1.00 92.25 1178 PHE A CA 1
ATOM 9078 C C . PHE A 1 1178 ? 34.117 -38.265 -39.890 1.00 92.25 1178 PHE A C 1
ATOM 9080 O O . PHE A 1 1178 ? 34.018 -37.565 -40.895 1.00 92.25 1178 PHE A O 1
ATOM 9087 N N . ASN A 1 1179 ? 33.846 -39.571 -39.905 1.00 90.06 1179 ASN A N 1
ATOM 9088 C CA . ASN A 1 1179 ? 33.524 -40.325 -41.115 1.00 90.06 1179 ASN A CA 1
ATOM 9089 C C . ASN A 1 1179 ? 32.203 -41.099 -40.951 1.00 90.06 1179 ASN A C 1
ATOM 9091 O O . ASN A 1 1179 ? 32.001 -41.835 -39.985 1.00 90.06 1179 ASN A O 1
ATOM 9095 N N . SER A 1 1180 ? 31.319 -40.979 -41.942 1.00 87.94 1180 SER A N 1
ATOM 9096 C CA . SER A 1 1180 ? 30.125 -41.819 -42.107 1.00 87.94 1180 SER A CA 1
ATOM 9097 C C . SER A 1 1180 ? 29.877 -42.053 -43.595 1.00 87.94 1180 SER A C 1
ATOM 9099 O O . SER A 1 1180 ? 30.116 -41.164 -44.417 1.00 87.94 1180 SER A O 1
ATOM 9101 N N . LYS A 1 1181 ? 29.391 -43.250 -43.939 1.00 82.94 1181 LYS A N 1
ATOM 9102 C CA . LYS A 1 1181 ? 29.052 -43.640 -45.317 1.00 82.94 1181 LYS A CA 1
ATOM 9103 C C . LYS A 1 1181 ? 27.658 -43.165 -45.748 1.00 82.94 1181 LYS A C 1
ATOM 9105 O O . LYS A 1 1181 ? 27.434 -42.981 -46.942 1.00 82.94 1181 LYS A O 1
ATOM 9110 N N . LEU A 1 1182 ? 26.740 -42.952 -44.799 1.00 82.12 1182 LEU A N 1
ATOM 9111 C CA . LEU A 1 1182 ? 25.334 -42.619 -45.057 1.00 82.12 1182 LEU A CA 1
ATOM 9112 C C . LEU A 1 1182 ? 24.993 -41.178 -44.638 1.00 82.12 1182 LEU A C 1
ATOM 9114 O O . LEU A 1 1182 ? 24.633 -40.339 -45.472 1.00 82.12 1182 LEU A O 1
ATOM 9118 N N . SER A 1 1183 ? 25.126 -40.870 -43.346 1.00 82.94 1183 SER A N 1
ATOM 9119 C CA . SER A 1 1183 ? 24.730 -39.584 -42.768 1.00 82.94 1183 SER A CA 1
ATOM 9120 C C . SER A 1 1183 ? 25.570 -39.205 -41.551 1.00 82.94 1183 SER A C 1
ATOM 9122 O O . SER A 1 1183 ? 25.673 -39.963 -40.585 1.00 82.94 1183 SER A O 1
ATOM 9124 N N . MET A 1 1184 ? 26.092 -37.979 -41.584 1.00 89.56 1184 MET A N 1
ATOM 9125 C CA . MET A 1 1184 ? 26.787 -37.336 -40.476 1.00 89.56 1184 MET A CA 1
ATOM 9126 C C . MET A 1 1184 ? 25.964 -36.144 -39.995 1.00 89.56 1184 MET A C 1
ATOM 9128 O O . MET A 1 1184 ? 25.643 -35.248 -40.787 1.00 89.56 1184 MET A O 1
ATOM 9132 N N . GLU A 1 1185 ? 25.669 -36.123 -38.701 1.00 89.75 1185 GLU A N 1
ATOM 9133 C CA . GLU A 1 1185 ? 24.992 -35.014 -38.042 1.00 89.75 1185 GLU A CA 1
ATOM 9134 C C . GLU A 1 1185 ? 25.794 -34.574 -36.814 1.00 89.75 1185 GLU A C 1
ATOM 9136 O O . GLU A 1 1185 ? 26.149 -35.388 -35.962 1.00 89.75 1185 GLU A O 1
ATOM 9141 N N . ILE A 1 1186 ? 26.107 -33.277 -36.751 1.00 92.25 1186 ILE A N 1
ATOM 9142 C CA . ILE A 1 1186 ? 26.832 -32.669 -35.634 1.00 92.25 1186 ILE A CA 1
ATOM 9143 C C . ILE A 1 1186 ? 25.945 -31.569 -35.050 1.00 92.25 1186 ILE A C 1
ATOM 9145 O O . ILE A 1 1186 ? 25.615 -30.591 -35.730 1.00 92.25 1186 ILE A O 1
ATOM 9149 N N . LYS A 1 1187 ? 25.539 -31.758 -33.795 1.00 91.38 1187 LYS A N 1
ATOM 9150 C CA . LYS A 1 1187 ? 24.560 -30.965 -33.050 1.00 91.38 1187 LYS A CA 1
ATOM 9151 C C . LYS A 1 1187 ? 25.156 -30.407 -31.762 1.00 91.38 1187 LYS A C 1
ATOM 9153 O O . LYS A 1 1187 ? 25.932 -31.085 -31.095 1.00 91.38 1187 LYS A O 1
ATOM 9158 N N . ASN A 1 1188 ? 24.792 -29.175 -31.406 1.00 90.19 1188 ASN A N 1
ATOM 9159 C CA . ASN A 1 1188 ? 25.018 -28.580 -30.076 1.00 90.19 1188 ASN A CA 1
ATOM 9160 C C . ASN A 1 1188 ? 26.469 -28.717 -29.550 1.00 90.19 1188 ASN A C 1
ATOM 9162 O O . ASN A 1 1188 ? 26.696 -28.919 -28.360 1.00 90.19 1188 ASN A O 1
ATOM 9166 N N . SER A 1 1189 ? 27.452 -28.682 -30.454 1.00 91.88 1189 SER A N 1
ATOM 9167 C CA . SER A 1 1189 ? 28.837 -29.108 -30.204 1.00 91.88 1189 SER A CA 1
ATOM 9168 C C . SER A 1 1189 ? 29.827 -27.943 -30.294 1.00 91.88 1189 SER A C 1
ATOM 9170 O O . SER A 1 1189 ? 29.567 -26.933 -30.948 1.00 91.88 1189 SER A O 1
ATOM 9172 N N . ASN A 1 1190 ? 30.990 -28.077 -29.661 1.00 92.19 1190 ASN A N 1
ATOM 9173 C CA . ASN A 1 1190 ? 32.017 -27.038 -29.592 1.00 92.19 1190 ASN A CA 1
ATOM 9174 C C . ASN A 1 1190 ? 33.370 -27.602 -30.029 1.00 92.19 1190 ASN A C 1
ATOM 9176 O O . ASN A 1 1190 ? 33.862 -28.563 -29.441 1.00 92.19 1190 ASN A O 1
ATOM 9180 N N . PHE A 1 1191 ? 33.972 -26.984 -31.039 1.00 91.81 1191 PHE A N 1
ATOM 9181 C CA . PHE A 1 1191 ? 35.229 -27.392 -31.649 1.00 91.81 1191 PHE A CA 1
ATOM 9182 C C . PHE A 1 1191 ? 36.277 -26.311 -31.417 1.00 91.81 1191 PHE A C 1
ATOM 9184 O O . PHE A 1 1191 ? 36.129 -25.165 -31.854 1.00 91.81 1191 PHE A O 1
ATOM 9191 N N . ARG A 1 1192 ? 37.344 -26.677 -30.704 1.00 89.25 1192 ARG A N 1
ATOM 9192 C CA . ARG A 1 1192 ? 38.445 -25.774 -30.361 1.00 89.25 1192 ARG A CA 1
ATOM 9193 C C . ARG A 1 1192 ? 39.769 -26.351 -30.825 1.00 89.25 1192 ARG A C 1
ATOM 9195 O O . ARG A 1 1192 ? 40.092 -27.488 -30.482 1.00 89.25 1192 ARG A O 1
ATOM 9202 N N . ASP A 1 1193 ? 40.546 -25.545 -31.538 1.00 85.62 1193 ASP A N 1
ATOM 9203 C CA . ASP A 1 1193 ? 41.912 -25.894 -31.913 1.00 85.62 1193 ASP A CA 1
ATOM 9204 C C . ASP A 1 1193 ? 42.912 -24.812 -31.503 1.00 85.62 1193 ASP A C 1
ATOM 9206 O O . ASP A 1 1193 ? 42.831 -23.658 -31.924 1.00 85.62 1193 ASP A O 1
ATOM 9210 N N . PHE A 1 1194 ? 43.877 -25.216 -30.680 1.00 83.12 1194 PHE A N 1
ATOM 9211 C CA . PHE A 1 1194 ? 45.022 -24.401 -30.278 1.00 83.12 1194 PHE A CA 1
ATOM 9212 C C . PHE A 1 1194 ? 46.315 -24.815 -31.006 1.00 83.12 1194 PHE A C 1
ATOM 9214 O O . PHE A 1 1194 ? 47.376 -24.260 -30.724 1.00 83.12 1194 PHE A O 1
ATOM 9221 N N . THR A 1 1195 ? 46.246 -25.777 -31.938 1.00 78.94 1195 THR A N 1
ATOM 9222 C CA . THR A 1 1195 ? 47.422 -26.343 -32.621 1.00 78.94 1195 THR A CA 1
ATOM 9223 C C . THR A 1 1195 ? 47.717 -25.760 -34.002 1.00 78.94 1195 THR A C 1
ATOM 9225 O O . THR A 1 1195 ? 48.829 -25.960 -34.485 1.00 78.94 1195 THR A O 1
ATOM 9228 N N . TRP A 1 1196 ? 46.775 -25.040 -34.625 1.00 77.00 1196 TRP A N 1
ATOM 9229 C CA . TRP A 1 1196 ? 46.777 -24.672 -36.059 1.00 77.00 1196 TRP A CA 1
ATOM 9230 C C . TRP A 1 1196 ? 46.624 -25.882 -37.005 1.00 77.00 1196 TRP A C 1
ATOM 9232 O O . TRP A 1 1196 ? 47.071 -25.854 -38.152 1.00 77.00 1196 TRP A O 1
ATOM 9242 N N . GLY A 1 1197 ? 46.005 -26.955 -36.512 1.00 80.88 1197 GLY A N 1
ATOM 9243 C CA . GLY A 1 1197 ? 45.528 -28.081 -37.301 1.00 80.88 1197 GLY A CA 1
ATOM 9244 C C . GLY A 1 1197 ? 44.128 -27.803 -37.851 1.00 80.88 1197 GLY A C 1
ATOM 9245 O O . GLY A 1 1197 ? 43.884 -26.775 -38.492 1.00 80.88 1197 GLY A O 1
ATOM 9246 N N . GLY A 1 1198 ? 43.192 -28.730 -37.641 1.00 86.31 1198 GLY A N 1
ATOM 9247 C CA . GLY A 1 1198 ? 41.826 -28.519 -38.116 1.00 86.31 1198 GLY A CA 1
ATOM 9248 C C . GLY A 1 1198 ? 40.856 -29.685 -37.977 1.00 86.31 1198 GLY A C 1
ATOM 9249 O O . GLY A 1 1198 ? 41.170 -30.726 -37.392 1.00 86.31 1198 GLY A O 1
ATOM 9250 N N . PHE A 1 1199 ? 39.679 -29.449 -38.559 1.00 89.56 1199 PHE A N 1
ATOM 9251 C CA . PHE A 1 1199 ? 38.503 -30.317 -38.619 1.00 89.56 1199 PHE A CA 1
ATOM 9252 C C . PHE A 1 1199 ? 37.939 -30.349 -40.055 1.00 89.56 1199 PHE A C 1
ATOM 9254 O O . PHE A 1 1199 ? 38.119 -29.342 -40.790 1.00 89.56 1199 PHE A O 1
#

pLDDT: mean 82.67, std 13.9, range [11.54, 98.0]

Secondary structure (DSSP, 8-state):
-EEEES-EEESS-EEEE-BTTB-EEEEEEES-EEES-EEEEEEEEEEEES-EE-PPTT--TT-----EEEE-SEEEEES-EE-S--EEES-TT-EEEEESEEEE-SSS-TTSSEEEEEEE-TT-EEEE-S----TT-EEEEEEEEEEEEEES-STTGGGSEEETTBPEEE-TTSPPEEETTEEEEEEEEEETTEEEEEEEEE-SSEEEEEEE---GGG----EEEE-HHHHHTT--EEE--TTEEEEE-SEEE--SS-EEEEEEE-STT-EEEESSSS---TT-------EEEES--SS------PPEEEEEEEEEEEEEEEEEES-SSSS---EEEEEEEEEEEEEEEEEEEE---TT---EEEEEE---TT---EEEEES-EEEESSS-EEEEESEEEEES-EE-SEEEEEE-TT-EEEEES-EE-SEEEEE-SEEEEES-EE-SSEEEE-SSS-EEES-EEESSEEEEEEEEEEEEEES-EEES-EEEEEEEEEEEES-EE-S-EEE-TT-SEEEEES-EEE--TT-EEEEEEEEEEE-TT-EEE-GGGGGG--TT-EEEEEEEEEEE-TT-TT-GGGGEE-SSSS-TT-EES-TTS---TT--EEEEEEEETTEEEEEEEE-SSEEEEEEESSSS-S-EEE-HHHHHTT--EE---SS-EEEE-SEEE--SSSEEEEEEEE--TT-EEEESSSSPPPTT-------EEEES--SS-------EEEEEEEEEEEEEEEEEEES-SSSSS--EEEEEEEEEEEEEEEEEEEE--BTTB--EEEEEETTSEEEEEEEEEEE--TT-EEEEEESEEEEEEEEEEESSEEEEEESSTT-EEEEEEEEEESS-EEEE---TT-SS-EEEEES-EEES-EEEE--SEEEEES-EEES--EE-TT--EEEEESEEEESS--TBTT--SEEEE-TT-EEEE-S---TT--EEEEE-SEEEETTEETTS-TTGGGGGGSEEETTBPPEEEEEETTEEEEEEE-TTS-EEEEEEEE-SSEEEEEEEE------------------STT-----SSS--S-EEEEEE--TT-EESS-S----S--EEEEEEEEEEEES-SSSS------EEEESTT-SS-EEEEEEEEEEEEEEEEEES-TTT---EEEEEEEEEEEEEEEEEEEE---STTS---TTSPPPEEEEEESSEEEEES-EEEESSS-B-

Organism: Helicobacter pylori (NCBI:txid210)

Foldseek 3Di:
DEEAEQEEEDAQAEFEDDCVVHFAAEYEYACYEYEQYAYYHGHQEYEYALYEYYEHPPDDQPDPDARHEDNYQEYEYHNYEYHDDAHDDVDLNHEYEAAAEYEYADQAANAEADRYAYEYEPRAAYEYEPDDDDAFDKGWHHFYNHHWYDYHDPPCVQQRYHYNNWTWDFPPVDDWDDDQQKTKTWTWTQDPNDIWIWIWIDHGGTTMITTADAAEPRQGAPEEAECAVVVQVQEAEDAADASYEYEYAAHEHADLAAGEYEYAHNHHVYEYEYNDRGHDYFPDADDGQHAHEYAEDDDDDAARAYEYEYEYEYLEYEEAHEYEFHYQDAHYYGYEYEYEHQAEYEAHNYEYEYHDYDADAYEYEYDHPYDPVLHHEYEHECYEHDYPHQAEYEYYGAYEYECYEYDAHEYYPDDQDHEYEAECYEQAEYAYEYNYAYEYECYENEAYHYEANHAAYEYENYEYYAHEYAYHEQEHEYEYELYEYHEYEEHDQYQEYEYENYEYQAYEYACQNYAEYEYYLYEYADAPHAAADHQNHEYEYEPNAAYECQNHVVVADAFDKDFRWAAVYYHDHPCWPCVLRSYARDDDDCRSADFQPPPDPQDRPDQWTWGWDDDPNDIWIKIWGRGNGTMIHTHQDRPQNEEAECQVCVQVLEEDAAQDASYEYEYAAHAHADQAEEREYEAHHAHHNYEYEYNDRDDDDPPDADEHQHEYYFHEDPDPDAARAYEYEYEYEYQEYEEHHEYEFAHQNLRHYGYEYEDEHAEEYEYHNYEYYGHRGNQDAYEYEYYYPHYEYYAYQYEFEHPGQDYGYAYEEQEYEHEHHEHDDHYEDHYEHQDLQYEYEHYHYEYYDQYEYAYPNHPPNNNYEYEYENYEHAQYEYAHEHCEYEYYNYEYHHHHYHHPNHAEYEAYAEYEYAHDLNAADDEHEYEYEPNYAYEYEYDADAFDKDWNHFYPFYYYNNHGQAPDPPCVCVQQRYHYNPFGWCWPDDDDQWTWTWTADPVRWIWIKIWGDDGGTTMIHIGGDDDDDDDDDYDYDDDDDDFLPDQDDDPDDDAPDADQDEDAQPAADESDDDDDPDDGQEGEHEHEDEYYYHDSDPDDDPSAHEYEDQQPHQEEHEYEYEYQEYEAAHEYEFEHQARFYAYEYEYEHAAEYEYEHYEHEGHAGDHPDDADPPGDFYYYHYDYPHYYYYYVYYHYYPHNHYD